Protein AF-0000000078788321 (afdb_homodimer)

Organism: NCBI:txid997887

Secondary structure (DSSP, 8-state):
-EEEETT-EEETTSEEETTEEHHHHHTTTS---SS-SEEE---EEEEEETTTTEEEEEE-GGG--S-B-TTT--B-BTTB-TTTTSBTTSHHHHHHS-HHHHHHHHHHHHHHHHHHHHHHHHHHHH---TTEEEE-------SSS----SHHHHHHHHHHHHHHTHHHHHHHHHHHHHGGG-B-HHHHHHHS-EEEETTEEEESS--B------HHHHHHHHHHHHHHHIIIII---------PPPPPHHHIIIIIITT-HHHHHHHHHGGG--SHHHHHHHHHHHHHHHHHHHHHTT-S---EEEES-HHHHHHHHHIIIIITTHHHHS-HHHHB-TTS-B-SEEEEE--SS---SSGGG-EEEEEEEE-PPP-TTS-PPPPHHHHHHHHHHHHHHHHHHHHHHHTT---SSS---B-TTT--BPPPPEEEEEEE---TTT-SS-TT-S-----EEEEEEEEEE-SSTT-TTSTT-EEEEEEEEEHHHHHHHHHHT-HHHHHHHHHHHHHHHHHHHHHHHHHHEEEEEEEEBTTS-HHHHHHHTHHHHTTTEE-SSTT-S-EEEEEE--S-HHHHHHTT--HHHHHHHHHHHHHHHHHHTTTEEEPPPB---SS------SSB---SPP-----EEEEEEEE-TTSTTHHHHHTT---EEEESS--SSS-GGG--EEEEEETTEESEEEEEEEEEEEEETTEEEEEEEEEEEEE--SS-EE-TTS-PPTT-EEEHHHHHHHHTT---/-EEEETT-EEETTSEEETTEEHHHHHTTTS---SS-SEEE---EEEEEETTTTEEEEEE-GGG--S-B-TTT--B-BTTB-TTTTSBTTSHHHHHHS-HHHHHHHHHHHHHHHHHHHHHHHHHHHH---TTEEEE-------SSS----SHHHHHHHHHHHHHHTHHHHHHHHHHHHHGGG-B-HHHHHHHS-EEEETTEEEESS--B------HHHHHHHHHHHHHHHIIIII---------PPPPPHHHIIIIIITT-HHHHHHHHHGGG--SHHHHHHHHHHHHHHHHHHHHHTT-S---EEEES-HHHHHHHHHIIIIITTHHHHS-HHHHB-TTS-B-SEEEEE--SS---SSGGG-EEEEEEEE-PPP-TTS-PPPPHHHHHHHHHHHHHHHHHHHHHHHTT---SSS---B-TTT-PBPPPPEEEEEEE---TTS-SS-TT-S-----EEEEEEEEEE-SSTT-TTSTT-EEEEEEEEEHHHHHHHHHHT-HHHHHHHHHHHHHHHHHHHHHHHHHHEEEEEEEEBTTS-HHHHHHHTHHHHTTTEE-SSTT-S-EEEEEE--S-HHHHHHTT--HHHHHHHHHHHHHHHHHHTTTEEEPPPB---SS------SSB---SPP-----EEEEEEEE-TTSTTHHHHHTT---EEEESS--SSS-GGG--EEEEEETTEESEEEEEEEEEEEEETTEEEEEEEEEEEEES-SS-EE-TTS-PPTT-EEEHHHHHHHHTT---

InterPro domains:
  IPR018579 Restriction endonuclease, type II, LlaJI [PF09563] (145-395)

Nearest PDB structures (foldseek):
  5cho-assembly4_G  TM=4.838E-01  e=9.616E+00  uncultured bacterium
  8zsb-assembly1_B  TM=1.917E-01  e=2.261E+00  Homo sapiens
  1wgb-assembly1_A  TM=3.547E-01  e=6.160E+00  Thermus thermophilus
  7tc0-assembly1_A  TM=1.440E-01  e=3.158E+00  Homo sapiens
  3dfe-assembly2_C  TM=4.194E-01  e=3.739E+00  Trichormus variabilis ATCC 29413

Radius of gyration: 47.22 Å; Cα contacts (8 Å, |Δi|>4): 2638; chains: 2; bounding box: 189×134×84 Å

Solvent-accessible surface area (backbone atoms only — not comparable to full-atom values): 81043 Å² total; per-residue (Å²): 62,35,42,43,51,25,58,45,71,37,58,34,80,45,69,62,55,95,83,31,23,46,47,55,38,36,55,87,66,46,93,67,71,85,84,53,61,58,49,54,48,58,39,31,28,37,34,50,22,76,74,64,69,34,44,33,35,28,37,60,40,47,66,37,50,25,44,52,39,87,87,78,64,41,62,16,53,96,82,34,39,64,80,56,48,21,35,57,86,35,66,73,41,51,71,74,32,54,72,68,52,45,50,53,49,44,46,48,53,44,51,49,51,50,30,49,43,37,31,54,52,53,47,52,76,76,43,90,60,90,45,56,50,67,41,62,50,81,68,85,68,82,65,93,63,90,79,60,56,38,68,63,45,40,52,51,50,51,51,52,50,49,68,74,38,49,63,56,51,50,49,52,54,50,56,56,57,65,53,53,71,46,59,28,55,70,52,15,65,69,70,22,69,58,48,67,57,97,85,42,74,42,56,82,58,59,41,52,42,77,63,68,82,54,74,69,48,56,55,48,35,51,46,52,20,50,50,52,33,39,28,72,62,42,52,44,85,71,92,77,92,65,94,65,87,57,60,50,58,66,52,42,47,58,41,25,21,70,63,44,42,39,42,53,49,49,63,72,50,46,86,78,49,81,50,69,66,54,41,48,50,49,50,51,48,38,51,45,31,50,45,51,23,45,52,68,68,67,46,89,52,54,40,31,48,33,25,56,50,52,59,58,53,51,43,51,48,49,23,51,41,63,26,48,68,47,44,77,70,42,65,59,61,68,41,49,28,55,52,68,48,71,57,70,27,35,35,77,42,67,31,67,70,44,70,63,90,48,50,34,40,26,32,55,36,41,36,42,71,41,83,50,59,32,32,75,81,65,40,74,82,78,53,60,41,60,54,39,35,53,53,50,53,51,48,50,48,50,50,54,49,40,48,35,51,76,69,66,64,63,79,57,84,48,47,53,49,60,28,85,88,50,64,6,29,61,63,52,55,32,36,36,39,29,53,35,55,72,66,67,84,77,60,94,62,74,57,83,46,54,75,51,78,60,78,40,76,44,85,83,32,58,45,72,45,60,80,59,84,66,22,61,17,28,88,56,34,44,53,36,38,32,30,32,34,35,40,51,18,51,39,44,52,51,32,64,66,43,67,66,65,39,50,53,49,22,56,48,51,56,52,46,50,51,51,52,50,27,53,53,46,45,57,46,32,41,31,30,44,37,32,30,30,43,86,40,66,34,34,57,51,47,40,42,40,23,69,82,40,49,13,22,29,35,46,78,44,94,85,50,68,47,33,38,36,42,39,58,43,81,83,48,60,65,61,37,51,71,57,68,50,58,68,67,56,49,54,52,52,41,54,52,46,53,55,48,55,60,61,44,51,79,38,24,50,65,50,68,78,50,69,65,48,88,69,68,83,76,84,88,67,83,72,60,35,49,68,60,77,68,80,78,66,83,64,43,27,31,31,31,36,78,35,45,77,84,42,88,62,31,67,34,54,74,67,66,64,43,45,64,46,76,38,66,75,66,55,56,84,43,50,54,39,43,50,45,27,38,33,49,30,50,69,47,23,39,40,40,33,27,35,47,77,37,41,32,54,43,71,53,98,88,38,70,23,37,32,35,34,36,60,37,70,45,72,74,52,93,59,72,29,76,48,75,87,49,94,72,61,66,50,37,62,36,31,65,66,54,51,51,34,52,58,68,60,69,67,132,61,33,43,42,51,25,59,46,71,36,58,33,80,42,69,63,55,97,81,32,24,46,46,54,39,37,57,88,67,47,93,64,72,83,84,55,59,58,50,52,48,56,38,29,28,39,33,52,22,75,75,64,68,35,43,33,35,29,37,60,40,48,67,37,48,25,43,52,37,86,86,78,65,42,62,17,52,96,83,35,39,64,79,56,47,20,34,57,84,35,67,74,41,52,69,74,32,53,72,67,52,45,50,52,49,44,47,47,52,44,52,49,52,50,30,48,42,36,31,54,52,53,46,52,76,77,43,90,59,90,45,59,51,66,42,64,49,82,68,85,68,82,67,94,65,89,81,61,56,36,67,62,44,41,50,50,50,51,50,51,50,51,69,74,37,49,65,58,50,50,50,52,54,51,55,57,57,65,53,52,73,48,61,29,56,69,52,16,64,70,71,24,70,56,47,67,56,96,86,42,72,42,59,83,57,60,40,51,42,77,62,70,81,54,73,71,47,57,55,49,34,51,47,52,22,50,50,50,33,40,28,71,60,43,51,44,85,73,92,76,92,67,95,66,87,58,60,51,57,66,51,42,49,60,42,25,22,70,64,44,41,39,43,53,49,49,62,71,50,48,86,78,49,83,49,69,66,54,42,49,49,50,50,49,49,39,52,45,30,50,45,52,25,46,52,68,68,67,48,88,50,55,40,31,46,33,24,57,49,54,59,58,52,52,44,49,48,49,24,52,41,64,26,48,68,47,45,77,70,43,65,61,60,68,40,49,28,56,52,69,50,72,58,70,27,36,35,78,43,66,30,66,71,44,69,63,89,48,49,35,40,28,32,54,37,40,36,41,69,42,82,49,60,32,33,76,81,65,39,75,82,79,52,62,40,62,55,39,34,51,52,50,54,51,48,51,47,52,51,52,50,42,47,35,51,77,69,66,64,65,78,57,83,48,47,53,48,60,28,85,88,49,62,6,30,62,62,52,56,32,36,38,42,28,53,33,56,74,67,70,84,76,62,95,64,78,61,84,43,56,74,51,79,59,77,40,78,44,86,85,31,57,47,71,44,60,81,59,84,64,21,63,18,28,88,55,32,43,53,34,38,31,31,34,35,34,39,51,18,52,38,44,53,54,33,64,67,42,68,64,64,38,51,53,49,22,56,50,51,55,52,46,52,50,50,54,49,28,51,52,47,44,56,46,31,40,32,28,42,36,32,31,29,42,86,39,65,32,33,56,52,47,40,43,41,24,69,82,42,47,12,22,29,33,45,78,45,94,85,50,68,47,34,38,37,42,40,58,44,80,84,48,60,66,62,38,52,71,56,68,48,57,68,67,56,49,53,50,51,43,54,52,46,53,54,48,55,59,60,42,50,78,38,23,50,67,49,69,78,50,71,65,48,86,70,66,82,78,85,88,66,84,72,60,34,50,66,60,77,66,78,80,67,83,63,42,27,31,30,32,35,78,36,45,79,84,42,91,63,30,66,33,54,73,67,64,63,42,46,65,47,76,37,65,75,66,56,55,86,43,50,54,40,43,50,45,27,38,33,50,29,50,71,46,23,39,40,40,33,28,35,47,78,36,40,32,54,44,70,55,97,87,38,70,22,38,32,36,35,36,60,40,70,44,71,75,53,94,60,72,30,76,49,75,89,49,92,73,59,67,50,37,62,37,31,65,67,54,50,50,33,54,58,69,60,69,66,131

Foldseek 3Di:
DFEAEAFDWEQQQDQQPPRDGVCQQCVVPDDDDDPDRIDGALKAAWWAGLRRRAIYGYHYLLQQLADADPVPRAGARVNHHSNNCRPLPDPVNPVVDPPVRSLVVLQLVLVRNLLSHLLLVLVVVVDDDPQKDFFFDPDPPPDPDDDQRFLSSLVVLLQVLQVVCVVVVVVVQVVVVVQQADQPVVCLVVPFDFDQDPNDTDRPDRDTPPPDCQLLNVLVLLSVLVVVLCCVRHVHDHDDPHPDDHDDNVCCLVPCQQVVVQLVVLVVSQVVDDDPSSNSSSVSSNVNSVNSNCSNVVPPRGGIIMGSCVVVSVLVLCQCLAQNCQVVVDDPCLQQPPVGDGFSHKHWAAFLFAGDPFQQLIAMEGEEEDEDHQHNVSDDDDDPVVVVSQLVSLLSVVVVLVCCVVVPNPPSNHHNQAAPLQRFGGAYHAEYEYEHQDDPPDDPDDHSDLPPLDKAFDVLQKEWFDPDPFQCRDSGTHIYTYIYGHNSVSSNQSSVVDSVSSVVSNVVVVVVSSAVVLVVLQQFKWKKKWFFAAPAQVSVVCVVCSVVCRSQWDDSDNPDRMIMGIGTDLPDPPSCVSNVHDSVVSVVRVVVVVVVVVVSVVTTDIDPTDGRDPHDDDDDDPRTHGNDHDPPDQQQAEAEAEDAPPDPCLVCVVVVNDFKDKAQDADDPDDPVSHQKYFYCRNQKTFWIWGWDDWDWDDDPRGIIIMTGTDDTDGLDDDIDGQVVPPDDGGDGGHPVVVNCSRVVVDD/DFEAEAFDKEQQQDQQPPRAGVCQQCVVPDDDDDPDRIDGALKAAWWAGLRRRAIYGYHYLLQQLADADPVPRAGARVNHHSNNCRPLPDPVNPVVDPPVRSLVVLQLVLVRNLLSHLLLVLVVVVDDDPQKDFFFDPDPPPDPDDDQRFLSSLVVLLQVLQVVCVVVVVVVQVVVVVQQADFPVVCLVVPFDFDQDPNDTDGPDGDTPPPDCPLLNVLVLLSVLVVVLCCVRHVHDHDDPHPDDHDDNVCCLVPCQQVVVQLVVLVVSQVVDDDPSSNSSSVSSNVNSVNSNCSNVVPPRGGIIMGSCVVVSVLVLCQCLAQNCQVVVDDPCLQQPPVGDGFSHKHWAAFLFAGDPFQQLIAMEGEEEDEDHQHNVSDDDDDPVVVVSQLVSLLSVVVVLVCCVVVPNPPSNHHNQAAPLQRFGGAYHAEYEYEHQDDPPDDPDDHSDLPPLDKAFDVLQKEWFDPDPFQCRDSGTHIYTYIYGHNSVSSNQSSVVDSVSSVVSNVVVVVVSSAVVLVVLQQFKWKKKWFFAAPAQVSVVCVVCSVVCRSQWDDSDNPDRMIMGIGTDLPDVPSCVSNVHDSVVSVVRVVVVVVVVVVSVVGTDIDPTDGRDRHDDDDDDPRTHGNDHDPPDQQQAEAEAEDAPPDPCLVCVVVVNDFKDKAQDADDPDDPVSHQKYFYCRNQKTFWIWGWDDWDWDDDPRGIIIMTTTDDTDGLDDDIDGQVVPPDDGGDGGHPVVVNCSRVVVDD

pLDDT: mean 83.25, std 13.07, range [36.34, 98.44]

Structure (mmCIF, N/CA/C/O backbone):
data_AF-0000000078788321-model_v1
#
loop_
_entity.id
_entity.type
_entity.pdbx_description
1 polymer 'LlaJI restriction endonuclease'
#
loop_
_atom_site.group_PDB
_atom_site.id
_atom_site.type_symbol
_atom_site.label_atom_id
_atom_site.label_alt_id
_atom_site.label_comp_id
_atom_site.label_asym_id
_atom_site.label_entity_id
_atom_site.label_seq_id
_atom_site.pdbx_PDB_ins_code
_atom_site.Cartn_x
_atom_site.Cartn_y
_atom_site.Cartn_z
_atom_site.occupancy
_atom_site.B_iso_or_equiv
_atom_site.auth_seq_id
_atom_site.auth_comp_id
_atom_site.auth_asym_id
_atom_site.auth_atom_id
_atom_site.pdbx_PDB_model_num
ATOM 1 N N . MET A 1 1 ? -37.438 32.188 12.703 1 81.25 1 MET A N 1
ATOM 2 C CA . MET A 1 1 ? -36.344 31.266 12.391 1 81.25 1 MET A CA 1
ATOM 3 C C . MET A 1 1 ? -35.625 31.672 11.109 1 81.25 1 MET A C 1
ATOM 5 O O . MET A 1 1 ? -36.25 31.828 10.062 1 81.25 1 MET A O 1
ATOM 9 N N . LEU A 1 2 ? -34.375 31.875 11.242 1 86.81 2 LEU A N 1
ATOM 10 C CA . LEU A 1 2 ? -33.531 32.188 10.094 1 86.81 2 LEU A CA 1
ATOM 11 C C . LEU A 1 2 ? -32.625 31.016 9.727 1 86.81 2 LEU A C 1
ATOM 13 O O . LEU A 1 2 ? -32.125 30.328 10.609 1 86.81 2 LEU A O 1
ATOM 17 N N . LEU A 1 3 ? -32.531 30.812 8.477 1 88.12 3 LEU A N 1
ATOM 18 C CA . LEU A 1 3 ? -31.828 29.609 8.031 1 88.12 3 LEU A CA 1
ATOM 19 C C . LEU A 1 3 ? -30.625 29.969 7.168 1 88.12 3 LEU A C 1
ATOM 21 O O . LEU A 1 3 ? -30.719 30.812 6.277 1 88.12 3 LEU A O 1
ATOM 25 N N . PHE A 1 4 ? -29.531 29.391 7.488 1 90.75 4 PHE A N 1
ATOM 26 C CA . PHE A 1 4 ? -28.312 29.484 6.688 1 90.75 4 PHE A CA 1
ATOM 27 C C . PHE A 1 4 ? -27.797 28.109 6.297 1 90.75 4 PHE A C 1
ATOM 29 O O . PHE A 1 4 ? -28.078 27.125 6.984 1 90.75 4 PHE A O 1
ATOM 36 N N . ILE A 1 5 ? -27.125 28.031 5.238 1 90.81 5 ILE A N 1
ATOM 37 C CA . ILE A 1 5 ? -26.594 26.75 4.754 1 90.81 5 ILE A CA 1
ATOM 38 C C . ILE A 1 5 ? -25.062 26.781 4.805 1 90.81 5 ILE A C 1
ATOM 40 O O . ILE A 1 5 ? -24.438 27.781 4.406 1 90.81 5 ILE A O 1
ATOM 44 N N . GLU A 1 6 ? -24.578 25.719 5.254 1 92.69 6 GLU A N 1
ATOM 45 C CA . GLU A 1 6 ? -23.125 25.562 5.379 1 92.69 6 GLU A CA 1
ATOM 46 C C . GLU A 1 6 ? -22.438 25.75 4.031 1 92.69 6 GLU A C 1
ATOM 48 O O . GLU A 1 6 ? -22.828 25.141 3.039 1 92.69 6 GLU A O 1
ATOM 53 N N . GLY A 1 7 ? -21.422 26.656 4.008 1 88.94 7 GLY A N 1
ATOM 54 C CA . GLY A 1 7 ? -20.531 26.75 2.861 1 88.94 7 GLY A CA 1
ATOM 55 C C . GLY A 1 7 ? -21.094 27.594 1.74 1 88.94 7 GLY A C 1
ATOM 56 O O . GLY A 1 7 ? -20.438 27.812 0.718 1 88.94 7 GLY A O 1
ATOM 57 N N . TYR A 1 8 ? -22.312 28.047 1.824 1 89.38 8 TYR A N 1
ATOM 58 C CA . TYR A 1 8 ? -22.906 28.891 0.79 1 89.38 8 TYR A CA 1
ATOM 59 C C . TYR A 1 8 ? -22.375 30.312 0.902 1 89.38 8 TYR A C 1
ATOM 61 O O . TYR A 1 8 ? -22.297 30.875 2.002 1 89.38 8 TYR A O 1
ATOM 69 N N . PRO A 1 9 ? -22 30.828 -0.235 1 91.12 9 PRO A N 1
ATOM 70 C CA . PRO A 1 9 ? -21.5 32.219 -0.217 1 91.12 9 PRO A CA 1
ATOM 71 C C . PRO A 1 9 ? -22.641 33.25 -0.144 1 91.12 9 PRO A C 1
ATOM 73 O O . PRO A 1 9 ? -23.203 33.625 -1.174 1 91.12 9 PRO A O 1
ATOM 76 N N . TYR A 1 10 ? -22.891 33.812 0.974 1 92.12 10 TYR A N 1
ATOM 77 C CA . TYR A 1 10 ? -23.953 34.781 1.194 1 92.12 10 TYR A CA 1
ATOM 78 C C . TYR A 1 10 ? -23.484 36.219 0.931 1 92.12 10 TYR A C 1
ATOM 80 O O . TYR A 1 10 ? -22.344 36.562 1.23 1 92.12 10 TYR A O 1
ATOM 88 N N . ASN A 1 11 ? -24.375 36.938 0.351 1 92.19 11 ASN A N 1
ATOM 89 C CA . ASN A 1 11 ? -24.156 38.375 0.299 1 92.19 11 ASN A CA 1
ATOM 90 C C . ASN A 1 11 ? -24.406 39.031 1.655 1 92.19 11 ASN A C 1
ATOM 92 O O . ASN A 1 11 ? -25.547 39.125 2.107 1 92.19 11 ASN A O 1
ATOM 96 N N . LEU A 1 12 ? -23.406 39.562 2.219 1 92.69 12 LEU A N 1
ATOM 97 C CA . LEU A 1 12 ? -23.453 40 3.609 1 92.69 12 LEU A CA 1
ATOM 98 C C . LEU A 1 12 ? -24.25 41.312 3.75 1 92.69 12 LEU A C 1
ATOM 100 O O . LEU A 1 12 ? -24.797 41.594 4.82 1 92.69 12 LEU A O 1
ATOM 104 N N . ASP A 1 13 ? -24.453 42.094 2.682 1 91.06 13 ASP A N 1
ATOM 105 C CA . ASP A 1 13 ? -25.109 43.406 2.783 1 91.06 13 ASP A CA 1
ATOM 106 C C . ASP A 1 13 ? -26.547 43.312 2.287 1 91.06 13 ASP A C 1
ATOM 108 O O . ASP A 1 13 ? -27.234 44.344 2.209 1 91.06 13 ASP A O 1
ATOM 112 N N . GLU A 1 14 ? -27.016 42.188 2.006 1 90.06 14 GLU A N 1
ATOM 113 C CA . GLU A 1 14 ? -28.422 42.031 1.596 1 90.06 14 GLU A CA 1
ATOM 114 C C . GLU A 1 14 ? -29.344 42 2.803 1 90.06 14 GLU A C 1
ATOM 116 O O . GLU A 1 14 ? -29.031 41.406 3.836 1 90.06 14 GLU A O 1
ATOM 121 N N . ILE A 1 15 ? -30.484 42.688 2.639 1 89 15 ILE A N 1
ATOM 122 C CA . ILE A 1 15 ? -31.453 42.781 3.725 1 89 15 ILE A CA 1
ATOM 123 C C . ILE A 1 15 ? -32.219 41.469 3.832 1 89 15 ILE A C 1
ATOM 125 O O . ILE A 1 15 ? -32.75 40.969 2.834 1 89 15 ILE A O 1
ATOM 129 N N . VAL A 1 16 ? -32.281 40.906 4.941 1 85.62 16 VAL A N 1
ATOM 130 C CA . VAL A 1 16 ? -32.906 39.625 5.16 1 85.62 16 VAL A CA 1
ATOM 131 C C . VAL A 1 16 ? -34.219 39.781 5.883 1 85.62 16 VAL A C 1
ATOM 133 O O . VAL A 1 16 ? -35.25 39.188 5.5 1 85.62 16 VAL A O 1
ATOM 136 N N . LYS A 1 17 ? -34.188 40.5 7.039 1 81.25 17 LYS A N 1
ATOM 137 C CA . LYS A 1 17 ? -35.375 40.656 7.863 1 81.25 17 LYS A CA 1
ATOM 138 C C . LYS A 1 17 ? -35.406 42.031 8.531 1 81.25 17 LYS A C 1
ATOM 140 O O . LYS A 1 17 ? -34.438 42.438 9.172 1 81.25 17 LYS A O 1
ATOM 145 N N . ASP A 1 18 ? -36.531 42.719 8.461 1 81.38 18 ASP A N 1
ATOM 146 C CA . ASP A 1 18 ? -36.812 43.938 9.188 1 81.38 18 ASP A CA 1
ATOM 147 C C . ASP A 1 18 ? -35.688 44.969 9.023 1 81.38 18 ASP A C 1
ATOM 149 O O . ASP A 1 18 ? -35.219 45.531 10 1 81.38 18 ASP A O 1
ATOM 153 N N . GLY A 1 19 ? -35.062 45.031 7.848 1 82.12 19 GLY A N 1
ATOM 154 C CA . GLY A 1 19 ? -34.031 46 7.543 1 82.12 19 GLY A CA 1
ATOM 155 C C . GLY A 1 19 ? -32.625 45.562 7.973 1 82.12 19 GLY A C 1
ATOM 156 O O . GLY A 1 19 ? -31.656 46.281 7.816 1 82.12 19 GLY A O 1
ATOM 157 N N . LEU A 1 20 ? -32.594 44.406 8.555 1 90.69 20 LEU A N 1
ATOM 158 C CA . LEU A 1 20 ? -31.312 43.875 8.992 1 90.69 20 LEU A CA 1
ATOM 159 C C . LEU A 1 20 ? -30.625 43.094 7.867 1 90.69 20 LEU A C 1
ATOM 161 O O . LEU A 1 20 ? -31.281 42.344 7.152 1 90.69 20 LEU A O 1
ATOM 165 N N . THR A 1 21 ? -29.359 43.375 7.676 1 92.19 21 THR A N 1
ATOM 166 C CA . THR A 1 21 ? -28.578 42.656 6.695 1 92.19 21 THR A CA 1
ATOM 167 C C . THR A 1 21 ? -28.047 41.344 7.285 1 92.19 21 THR A C 1
ATOM 169 O O . THR A 1 21 ? -28.203 41.094 8.477 1 92.19 21 THR A O 1
ATOM 172 N N . VAL A 1 22 ? -27.5 40.469 6.438 1 92.38 22 VAL A N 1
ATOM 173 C CA . VAL A 1 22 ? -26.875 39.25 6.898 1 92.38 22 VAL A CA 1
ATOM 174 C C . VAL A 1 22 ? -25.797 39.562 7.918 1 92.38 22 VAL A C 1
ATOM 176 O O . VAL A 1 22 ? -25.656 38.875 8.93 1 92.38 22 VAL A O 1
ATOM 179 N N . ARG A 1 23 ? -25.047 40.625 7.703 1 89.88 23 ARG A N 1
ATOM 180 C CA . ARG A 1 23 ? -23.984 41.094 8.602 1 89.88 23 ARG A CA 1
ATOM 181 C C . ARG A 1 23 ? -24.531 41.438 9.969 1 89.88 23 ARG A C 1
ATOM 183 O O . ARG A 1 23 ? -23.953 41.094 11 1 89.88 23 ARG A O 1
ATOM 190 N N . ASP A 1 24 ? -25.641 42.125 9.953 1 88.62 24 ASP A N 1
ATOM 191 C CA . ASP A 1 24 ? -26.25 42.594 11.195 1 88.62 24 ASP A CA 1
ATOM 192 C C . ASP A 1 24 ? -26.75 41.406 12.023 1 88.62 24 ASP A C 1
ATOM 194 O O . ASP A 1 24 ? -26.578 41.375 13.242 1 88.62 24 ASP A O 1
ATOM 198 N 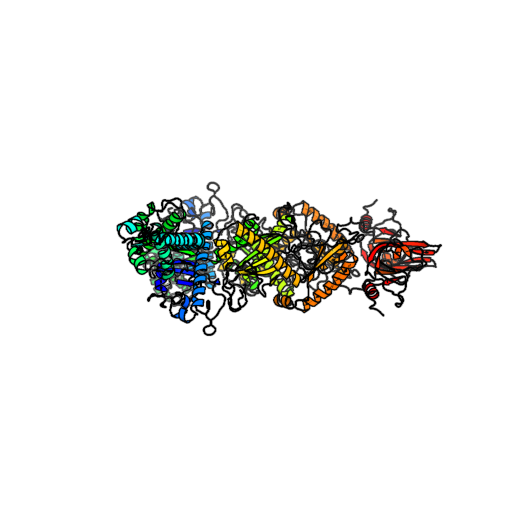N . VAL A 1 25 ? -27.328 40.5 11.289 1 87.88 25 VAL A N 1
ATOM 199 C CA . VAL A 1 25 ? -27.938 39.344 11.953 1 87.88 25 VAL A CA 1
ATOM 200 C C . VAL A 1 25 ? -26.875 38.5 12.609 1 87.88 25 VAL A C 1
ATOM 202 O O . VAL A 1 25 ? -27.078 37.969 13.703 1 87.88 25 VAL A O 1
ATOM 205 N N . LEU A 1 26 ? -25.688 38.344 11.953 1 88.94 26 LEU A N 1
ATOM 206 C CA . LEU A 1 26 ? -24.688 37.344 12.383 1 88.94 26 LEU A CA 1
ATOM 207 C C . LEU A 1 26 ? -23.562 38.031 13.141 1 88.94 26 LEU A C 1
ATOM 209 O O . LEU A 1 26 ? -22.641 37.344 13.633 1 88.94 26 LEU A O 1
ATOM 213 N N . LYS A 1 27 ? -23.453 39.281 13.281 1 80.38 27 LYS A N 1
ATOM 214 C CA . LYS A 1 27 ? -22.359 40.062 13.859 1 80.38 27 LYS A CA 1
ATOM 215 C C . LYS A 1 27 ? -22.047 39.594 15.281 1 80.38 27 LYS A C 1
ATOM 217 O O . LYS A 1 27 ? -20.891 39.531 15.688 1 80.38 27 LYS A O 1
ATOM 222 N N . ASP A 1 28 ? -23.062 39.219 16.031 1 74 28 ASP A N 1
ATOM 223 C CA . ASP A 1 28 ? -22.828 38.844 17.422 1 74 28 ASP A CA 1
ATOM 224 C C . ASP A 1 28 ? -22.766 37.312 17.578 1 74 28 ASP A C 1
ATOM 226 O O . ASP A 1 28 ? -22.672 36.812 18.688 1 74 28 ASP A O 1
ATOM 230 N N . VAL A 1 29 ? -22.875 36.656 16.5 1 74.81 29 VAL A N 1
ATOM 231 C CA . VAL A 1 29 ? -22.969 35.219 16.562 1 74.81 29 VAL A CA 1
ATOM 232 C C . VAL A 1 29 ? -21.672 34.594 16.078 1 74.81 29 VAL A C 1
ATOM 234 O O . VAL A 1 29 ? -21.109 33.719 16.734 1 74.81 29 VAL A O 1
ATOM 237 N N . VAL A 1 30 ? -21.234 34.969 14.891 1 78.44 30 VAL A N 1
ATOM 238 C CA . VAL A 1 30 ? -20.031 34.406 14.281 1 78.44 30 VAL A CA 1
ATOM 239 C C . VAL A 1 30 ? -19.125 35.531 13.797 1 78.44 30 VAL A C 1
ATOM 241 O O . VAL A 1 30 ? -19.531 36.688 13.742 1 78.44 30 VAL A O 1
ATOM 244 N N . SER A 1 31 ? -17.922 35.188 13.594 1 74.88 31 SER A N 1
ATOM 245 C CA . SER A 1 31 ? -16.984 36.156 13.047 1 74.88 31 SER A CA 1
ATOM 246 C C . SER A 1 31 ? -17.297 36.469 11.586 1 74.88 31 SER A C 1
ATOM 248 O O . SER A 1 31 ? -17.281 35.562 10.742 1 74.88 31 SER A O 1
ATOM 250 N N . VAL A 1 32 ? -17.688 37.625 11.328 1 80.12 32 VAL A N 1
ATOM 251 C CA . VAL A 1 32 ? -18 38.062 9.969 1 80.12 32 VAL A CA 1
ATOM 252 C C . VAL A 1 32 ? -16.891 38.969 9.453 1 80.12 32 VAL A C 1
ATOM 254 O O . VAL A 1 32 ? -16.469 39.906 10.141 1 80.12 32 VAL A O 1
ATOM 257 N N . PRO A 1 33 ? -16.422 38.562 8.297 1 78.12 33 PRO A N 1
ATOM 258 C CA . PRO A 1 33 ? -15.414 39.438 7.727 1 78.12 33 PRO A CA 1
ATOM 259 C C . PRO A 1 33 ? -15.945 40.844 7.449 1 78.12 33 PRO A C 1
ATOM 261 O O . PRO A 1 33 ? -17.094 41 6.996 1 78.12 33 PRO A O 1
ATOM 264 N N . VAL A 1 34 ? -15.102 41.844 7.637 1 77.5 34 VAL A N 1
ATOM 265 C CA . VAL A 1 34 ? -15.531 43.25 7.535 1 77.5 34 VAL A CA 1
ATOM 266 C C . VAL A 1 34 ? -15.422 43.719 6.09 1 77.5 34 VAL A C 1
ATOM 268 O O . VAL A 1 34 ? -16.297 44.438 5.594 1 77.5 34 VAL A O 1
ATOM 271 N N . LYS A 1 35 ? -14.492 43.25 5.367 1 78.69 35 LYS A N 1
ATOM 272 C CA . LYS A 1 35 ? -14.203 43.844 4.059 1 78.69 35 LYS A CA 1
ATOM 273 C C . LYS A 1 35 ? -14.828 43 2.939 1 78.69 35 LYS A C 1
ATOM 275 O O . LYS A 1 35 ? -15.086 43.531 1.848 1 78.69 35 LYS A O 1
ATOM 280 N N . GLU A 1 36 ? -15.188 41.875 3.229 1 83.69 36 GLU A N 1
ATOM 281 C CA . GLU A 1 36 ? -15.688 41 2.158 1 83.69 36 GLU A CA 1
ATOM 282 C C . GLU A 1 36 ? -17.188 41.219 1.938 1 83.69 36 GLU A C 1
ATOM 284 O O . GLU A 1 36 ? -17.938 41.438 2.891 1 83.69 36 GLU A O 1
ATOM 289 N N . ASP A 1 37 ? -17.578 41.219 0.686 1 89.25 37 ASP A N 1
ATOM 290 C CA . ASP A 1 37 ? -18.984 41.375 0.343 1 89.25 37 ASP A CA 1
ATOM 291 C C . ASP A 1 37 ? -19.719 40.031 0.46 1 89.25 37 ASP A C 1
ATOM 293 O O . ASP A 1 37 ? -20.922 40 0.692 1 89.25 37 ASP A O 1
ATOM 297 N N . LYS A 1 38 ? -19 38.969 0.17 1 91.5 38 LYS A N 1
ATOM 298 C CA . LYS A 1 38 ? -19.562 37.625 0.253 1 91.5 38 LYS A CA 1
ATOM 299 C C . LYS A 1 38 ? -18.734 36.75 1.199 1 91.5 38 LYS A C 1
ATOM 301 O O . LYS A 1 38 ? -17.516 36.906 1.307 1 91.5 38 LYS A O 1
ATOM 306 N N . TYR A 1 39 ? -19.453 35.969 1.916 1 91 39 TYR A N 1
ATOM 307 C CA . TYR A 1 39 ? -18.75 35.094 2.846 1 91 39 TYR A CA 1
ATOM 308 C C . TYR A 1 39 ? -19.484 33.75 3.002 1 91 39 TYR A C 1
ATOM 310 O O . TYR A 1 39 ? -20.719 33.719 3.043 1 91 39 TYR A O 1
ATOM 318 N N . SER A 1 40 ? -18.672 32.656 3.031 1 90.12 40 SER A N 1
ATOM 319 C CA . SER A 1 40 ? -19.219 31.328 3.254 1 90.12 40 SER A CA 1
ATOM 320 C C . SER A 1 40 ? -18.984 30.875 4.688 1 90.12 40 SER A C 1
ATOM 322 O O . SER A 1 40 ? -17.844 30.656 5.102 1 90.12 40 SER A O 1
ATOM 324 N N . PHE A 1 41 ? -20.047 30.75 5.387 1 88.69 41 PHE A N 1
ATOM 325 C CA . PHE A 1 41 ? -19.938 30.312 6.777 1 88.69 41 PHE A CA 1
ATOM 326 C C . PHE A 1 41 ? -19.797 28.797 6.867 1 88.69 41 PHE A C 1
ATOM 328 O O . PHE A 1 41 ? -20.609 28.062 6.316 1 88.69 41 PHE A O 1
ATOM 335 N N . GLU A 1 42 ? -18.766 28.344 7.59 1 88.94 42 GLU A N 1
ATOM 336 C CA . GLU A 1 42 ? -18.516 26.922 7.742 1 88.94 42 GLU A CA 1
ATOM 337 C C . GLU A 1 42 ? -18.969 26.422 9.109 1 88.94 42 GLU A C 1
ATOM 339 O O . GLU A 1 42 ? -18.203 25.766 9.82 1 88.94 42 GLU A O 1
ATOM 344 N N . TYR A 1 43 ? -20.219 26.75 9.43 1 89.38 43 TYR A N 1
ATOM 345 C CA . TYR A 1 43 ? -20.812 26.344 10.695 1 89.38 43 TYR A CA 1
ATOM 346 C C . TYR A 1 43 ? -22.078 25.516 10.477 1 89.38 43 TYR A C 1
ATOM 348 O O . TYR A 1 43 ? -22.766 25.703 9.469 1 89.38 43 TYR A O 1
ATOM 356 N N . VAL A 1 44 ? -22.297 24.625 11.375 1 91.62 44 VAL A N 1
ATOM 357 C CA . VAL A 1 44 ? -23.578 23.906 11.453 1 91.62 44 VAL A CA 1
ATOM 358 C C . VAL A 1 44 ? -24.078 23.891 12.891 1 91.62 44 VAL A C 1
ATOM 360 O O . VAL A 1 44 ? -23.297 23.703 13.828 1 91.62 44 VAL A O 1
ATOM 363 N N . GLY A 1 45 ? -25.297 24.281 13.008 1 89.75 45 GLY A N 1
ATOM 364 C CA . GLY A 1 45 ? -25.844 24.281 14.359 1 89.75 45 GLY A CA 1
ATOM 365 C C . GLY A 1 45 ? -26.828 25.391 14.617 1 89.75 45 GLY A C 1
ATOM 366 O O . GLY A 1 45 ? -27.609 25.75 13.727 1 89.75 45 GLY A O 1
ATOM 367 N N . TYR A 1 46 ? -26.859 25.828 15.945 1 84.5 46 TYR A N 1
ATOM 368 C CA . TYR A 1 46 ? -27.875 26.766 16.406 1 84.5 46 TYR A CA 1
ATOM 369 C C . TYR A 1 46 ? -27.234 27.953 17.109 1 84.5 46 TYR A C 1
ATOM 371 O O . TYR A 1 46 ? -26.234 27.797 17.812 1 84.5 46 TYR A O 1
ATOM 379 N N . CYS A 1 47 ? -27.75 29.094 16.734 1 83.06 47 CYS A N 1
ATOM 380 C CA . CYS A 1 47 ? -27.391 30.266 17.531 1 83.06 47 CYS A CA 1
ATOM 381 C C . CYS A 1 47 ? -28.562 31.234 17.625 1 83.06 47 CYS A C 1
ATOM 383 O O . CYS A 1 47 ? -29.5 31.156 16.828 1 83.06 47 CYS A O 1
ATOM 385 N N . TYR A 1 48 ? -28.547 31.969 18.656 1 79.19 48 TYR A N 1
ATOM 386 C CA . TYR A 1 48 ? -29.547 33.031 18.812 1 79.19 48 TYR A CA 1
ATOM 387 C C . TYR A 1 48 ? -28.984 34.375 18.422 1 79.19 48 TYR A C 1
ATOM 389 O O . TYR A 1 48 ? -27.891 34.75 18.875 1 79.19 48 TYR A O 1
ATOM 397 N N . SER A 1 49 ? -29.641 35 17.516 1 81 49 SER A N 1
ATOM 398 C CA . SER A 1 49 ? -29.234 36.344 17.109 1 81 49 SER A CA 1
ATOM 399 C C . SER A 1 49 ? -29.953 37.406 17.938 1 81 49 SER A C 1
ATOM 401 O O . SER A 1 49 ? -31.172 37.531 17.875 1 81 49 SER A O 1
ATOM 403 N N . LYS A 1 50 ? -29.234 38.25 18.531 1 75.56 50 LYS A N 1
ATOM 404 C CA . LYS A 1 50 ? -29.797 39.344 19.344 1 75.56 50 LYS A CA 1
ATOM 405 C C . LYS A 1 50 ? -30.344 40.438 18.453 1 75.56 50 LYS A C 1
ATOM 407 O O . LYS A 1 50 ? -31.391 41.031 18.75 1 75.56 50 LYS A O 1
ATOM 412 N N . ALA A 1 51 ? -29.609 40.656 17.453 1 78.5 51 ALA A N 1
ATOM 413 C CA . ALA A 1 51 ? -30.031 41.75 16.547 1 78.5 51 ALA A CA 1
ATOM 414 C C . ALA A 1 51 ? -31.375 41.438 15.906 1 78.5 51 ALA A C 1
ATOM 416 O O . ALA A 1 51 ? -32.25 42.281 15.844 1 78.5 51 ALA A O 1
ATOM 417 N N . ALA A 1 52 ? -31.5 40.219 15.484 1 80.19 52 ALA A N 1
ATOM 418 C CA . ALA A 1 52 ? -32.719 39.812 14.805 1 80.19 52 ALA A CA 1
ATOM 419 C C . ALA A 1 52 ? -33.781 39.344 15.805 1 80.19 52 ALA A C 1
ATOM 421 O O . ALA A 1 52 ? -34.969 39.188 15.461 1 80.19 52 ALA A O 1
ATOM 422 N N . LYS A 1 53 ? -33.375 39.094 17.078 1 74.69 53 LYS A N 1
ATOM 423 C CA . LYS A 1 53 ? -34.25 38.562 18.109 1 74.69 53 LYS A CA 1
ATOM 424 C C . LYS A 1 53 ? -34.938 37.281 17.625 1 74.69 53 LYS A C 1
ATOM 426 O O . LYS A 1 53 ? -36.156 37.156 17.719 1 74.69 53 LYS A O 1
ATOM 431 N N . ASP A 1 54 ? -34.188 36.5 17 1 78.12 54 ASP A N 1
ATOM 432 C CA . ASP A 1 54 ? -34.656 35.25 16.406 1 78.12 54 ASP A CA 1
ATOM 433 C C . ASP A 1 54 ? -33.594 34.156 16.438 1 78.12 54 ASP A C 1
ATOM 435 O O . ASP A 1 54 ? -32.438 34.438 16.719 1 78.12 54 ASP A O 1
ATOM 439 N N . VAL A 1 55 ? -34.125 32.906 16.281 1 79.31 55 VAL A N 1
ATOM 440 C CA . VAL A 1 55 ? -33.188 31.766 16.219 1 79.31 55 VAL A CA 1
ATOM 441 C C . VAL A 1 55 ? -32.625 31.625 14.82 1 79.31 55 VAL A C 1
ATOM 443 O O . VAL A 1 55 ? -33.312 31.859 13.828 1 79.31 55 VAL A O 1
ATOM 446 N N . VAL A 1 56 ? -31.328 31.359 14.82 1 86 56 VAL A N 1
ATOM 447 C CA . VAL A 1 56 ? -30.625 31.141 13.555 1 86 56 VAL A CA 1
ATOM 448 C C . VAL A 1 56 ? -30.109 29.703 13.477 1 86 56 VAL A C 1
ATOM 450 O O . VAL A 1 56 ? -29.5 29.219 14.43 1 86 56 VAL A O 1
ATOM 453 N N . PHE A 1 57 ? -30.406 29.031 12.398 1 87.69 57 PHE A N 1
ATOM 454 C CA . PHE A 1 57 ? -29.906 27.688 12.172 1 87.69 57 PHE A CA 1
ATOM 455 C C . PHE A 1 57 ? -28.969 27.641 10.969 1 87.69 57 PHE A C 1
ATOM 457 O O . PHE A 1 57 ? -29.266 28.234 9.93 1 87.69 57 PHE A O 1
ATOM 464 N N . PHE A 1 58 ? -27.844 27.062 11.18 1 91.38 58 PHE A N 1
ATOM 465 C CA . PHE A 1 58 ? -26.969 26.703 10.078 1 91.38 58 PHE A CA 1
ATOM 466 C C . PHE A 1 58 ? -27.141 25.234 9.703 1 91.38 58 PHE A C 1
ATOM 468 O O . PHE A 1 58 ? -26.797 24.344 10.469 1 91.38 58 PHE A O 1
ATOM 475 N N . LEU A 1 59 ? -27.672 25 8.562 1 90.44 59 LEU A N 1
ATOM 476 C CA . LEU A 1 59 ? -27.922 23.625 8.117 1 90.44 59 LEU A CA 1
ATOM 477 C C . LEU A 1 59 ? -26.734 23.094 7.32 1 90.44 59 LEU A C 1
ATOM 479 O O . LEU A 1 59 ? -25.984 23.859 6.727 1 90.44 59 LEU A O 1
ATOM 483 N N . PRO A 1 60 ? -26.578 21.75 7.348 1 91.5 60 PRO A N 1
ATOM 484 C CA . PRO A 1 60 ? -25.469 21.125 6.629 1 91.5 60 PRO A CA 1
ATOM 485 C C . PRO A 1 60 ? -25.562 21.328 5.117 1 91.5 60 PRO A C 1
ATOM 487 O O . PRO A 1 60 ? -26.656 21.438 4.566 1 91.5 60 PRO A O 1
ATOM 490 N N . LYS A 1 61 ? -24.484 21.312 4.461 1 88.75 61 LYS A N 1
ATOM 491 C CA . LYS A 1 61 ? -24.422 21.547 3.021 1 88.75 61 LYS A CA 1
ATOM 492 C C . LYS A 1 61 ? -25.109 20.438 2.25 1 88.75 61 LYS A C 1
ATOM 494 O O . LYS A 1 61 ? -25.453 20.609 1.079 1 88.75 61 LYS A O 1
ATOM 499 N N . VAL A 1 62 ? -25.344 19.312 2.857 1 87 62 VAL A N 1
ATOM 500 C CA . VAL A 1 62 ? -25.953 18.156 2.219 1 87 62 VAL A CA 1
ATOM 501 C C . VAL A 1 62 ? -27.375 18.5 1.781 1 87 62 VAL A C 1
ATOM 503 O O . VAL A 1 62 ? -27.953 17.828 0.92 1 87 62 VAL A O 1
ATOM 506 N N . VAL A 1 63 ? -27.922 19.562 2.361 1 83.31 63 VAL A N 1
ATOM 507 C CA . VAL A 1 63 ? -29.297 19.969 2.047 1 83.31 63 VAL A CA 1
ATOM 508 C C . VAL A 1 63 ? -29.359 20.469 0.608 1 83.31 63 VAL A C 1
ATOM 510 O O . VAL A 1 63 ? -30.438 20.484 0.003 1 83.31 63 VAL A O 1
ATOM 513 N N . LEU A 1 64 ? -28.188 20.859 0.179 1 81.69 64 LEU A N 1
ATOM 514 C CA . LEU A 1 64 ? -28.125 21.234 -1.229 1 81.69 64 LEU A CA 1
ATOM 515 C C . LEU A 1 64 ? -28.094 20 -2.121 1 81.69 64 LEU A C 1
ATOM 517 O O . LEU A 1 64 ? -27.031 19.406 -2.328 1 81.69 64 LEU A O 1
ATOM 521 N N . THR A 1 65 ? -29.141 19.531 -2.643 1 74.56 65 THR A N 1
ATOM 522 C CA . THR A 1 65 ? -29.312 18.25 -3.314 1 74.56 65 THR A CA 1
ATOM 523 C C . THR A 1 65 ? -28.875 18.344 -4.777 1 74.56 65 THR A C 1
ATOM 525 O O . THR A 1 65 ? -29.109 17.422 -5.559 1 74.56 65 THR A O 1
ATOM 528 N N . GLY A 1 66 ? -28.25 19.406 -5.16 1 70.75 66 GLY A N 1
ATOM 529 C CA . GLY A 1 66 ? -27.797 19.562 -6.535 1 70.75 66 GLY A CA 1
ATOM 530 C C . GLY A 1 66 ? -28.828 20.234 -7.426 1 70.75 66 GLY A C 1
ATOM 531 O O . GLY A 1 66 ? -28.594 20.406 -8.625 1 70.75 66 GLY A O 1
ATOM 532 N N . GLU A 1 67 ? -29.969 20.594 -6.871 1 72 67 GLU A N 1
ATOM 533 C CA . GLU A 1 67 ? -30.953 21.359 -7.637 1 72 67 GLU A CA 1
ATOM 534 C C . GLU A 1 67 ? -30.438 22.75 -7.98 1 72 67 GLU A C 1
ATOM 536 O O . GLU A 1 67 ? -29.891 23.438 -7.117 1 72 67 GLU A O 1
ATOM 541 N N . ILE A 1 68 ? -30.406 22.984 -9.266 1 75.44 68 ILE A N 1
ATOM 542 C CA . ILE A 1 68 ? -29.891 24.281 -9.688 1 75.44 68 ILE A CA 1
ATOM 543 C C . ILE A 1 68 ? -30.984 25.062 -10.398 1 75.44 68 ILE A C 1
ATOM 545 O O . ILE A 1 68 ? -31.891 24.484 -11.008 1 75.44 68 ILE A O 1
ATOM 549 N N . ASN A 1 69 ? -30.875 26.312 -10.125 1 73.88 69 ASN A N 1
ATOM 550 C CA . ASN A 1 69 ? -31.703 27.188 -10.938 1 73.88 69 ASN A CA 1
ATOM 551 C C . ASN A 1 69 ? -31.266 27.188 -12.398 1 73.88 69 ASN A C 1
ATOM 553 O O . ASN A 1 69 ? -30.109 27.453 -12.703 1 73.88 69 ASN A O 1
ATOM 557 N N . GLU A 1 70 ? -32.125 26.875 -13.234 1 70.19 70 GLU A N 1
ATOM 558 C CA . GLU A 1 70 ? -31.812 26.734 -14.648 1 70.19 70 GLU A CA 1
ATOM 559 C C . GLU A 1 70 ? -31.266 28.047 -15.219 1 70.19 70 GLU A C 1
ATOM 561 O O . GLU A 1 70 ? -30.438 28.031 -16.125 1 70.19 70 GLU A O 1
ATOM 566 N N . GLU A 1 71 ? -31.703 29.141 -14.695 1 65.5 71 GLU A N 1
ATOM 567 C CA . GLU A 1 71 ? -31.312 30.438 -15.25 1 65.5 71 GLU A CA 1
ATOM 568 C C . GLU A 1 71 ? -29.984 30.906 -14.672 1 65.5 71 GLU A C 1
ATOM 570 O O . GLU A 1 71 ? -29.078 31.312 -15.414 1 65.5 71 GLU A O 1
ATOM 575 N N . SER A 1 72 ? -29.766 30.781 -13.383 1 67.94 72 SER A N 1
ATOM 576 C CA . SER A 1 72 ? -28.609 31.375 -12.727 1 67.94 72 SER A CA 1
ATOM 577 C C . SER A 1 72 ? -27.531 30.328 -12.469 1 67.94 72 SER A C 1
ATOM 579 O O . SER A 1 72 ? -26.359 30.656 -12.289 1 67.94 72 SER A O 1
ATOM 581 N N . GLY A 1 73 ? -27.906 29.078 -12.516 1 70.25 73 GLY A N 1
ATOM 582 C CA . GLY A 1 73 ? -26.953 28.016 -12.234 1 70.25 73 GLY A CA 1
ATOM 583 C C . GLY A 1 73 ? -26.656 27.875 -10.75 1 70.25 73 GLY A C 1
ATOM 584 O O . GLY A 1 73 ? -25.781 27.078 -10.367 1 70.25 73 GLY A O 1
ATOM 585 N N . ASP A 1 74 ? -27.344 28.641 -9.961 1 74.94 74 ASP A N 1
ATOM 586 C CA . ASP A 1 74 ? -27.094 28.625 -8.523 1 74.94 74 ASP A CA 1
ATOM 587 C C . ASP A 1 74 ? -27.812 27.453 -7.855 1 74.94 74 ASP A C 1
ATOM 589 O O . ASP A 1 74 ? -28.844 26.984 -8.344 1 74.94 74 ASP A O 1
ATOM 593 N N . ASP A 1 75 ? -27.234 26.984 -6.793 1 77.56 75 ASP A N 1
ATOM 594 C CA . ASP A 1 75 ? -27.859 25.922 -6.008 1 77.56 75 ASP A CA 1
ATOM 595 C C . ASP A 1 75 ? -29.203 26.375 -5.434 1 77.56 75 ASP A C 1
ATOM 597 O O . ASP A 1 75 ? -29.344 27.531 -5.027 1 77.56 75 ASP A O 1
ATOM 601 N N . THR A 1 76 ? -30.172 25.578 -5.531 1 76.19 76 THR A N 1
ATOM 602 C CA . THR A 1 76 ? -31.453 25.906 -4.949 1 76.19 76 THR A CA 1
ATOM 603 C C . THR A 1 76 ? -31.922 24.797 -4.004 1 76.19 76 THR A C 1
ATOM 605 O O . THR A 1 76 ? -31.406 23.688 -4.047 1 76.19 76 THR A O 1
ATOM 608 N N . ILE A 1 77 ? -32.625 25.172 -3.086 1 75 77 ILE A N 1
ATOM 609 C CA . ILE A 1 77 ? -33.344 24.25 -2.209 1 75 77 ILE A CA 1
ATOM 610 C C . ILE A 1 77 ? -34.844 24.438 -2.404 1 75 77 ILE A C 1
ATOM 612 O O . ILE A 1 77 ? -35.406 25.484 -2.076 1 75 77 ILE A O 1
ATOM 616 N N . PHE A 1 78 ? -35.5 23.516 -2.947 1 72.56 78 PHE A N 1
ATOM 617 C CA . PHE A 1 78 ? -36.938 23.594 -3.232 1 72.56 78 PHE A CA 1
ATOM 618 C C . PHE A 1 78 ? -37.219 24.734 -4.188 1 72.56 78 PHE A C 1
ATOM 620 O O . PHE A 1 78 ? -38.219 25.453 -4.008 1 72.56 78 PHE A O 1
ATOM 627 N N . GLY A 1 79 ? -36.25 25.047 -4.969 1 73.38 79 GLY A N 1
ATOM 628 C CA . GLY A 1 79 ? -36.5 26.047 -6.008 1 73.38 79 GLY A CA 1
ATOM 629 C C . GLY A 1 79 ? -36.031 27.438 -5.621 1 73.38 79 GLY A C 1
ATOM 630 O O . GLY A 1 79 ? -36.094 28.359 -6.426 1 73.38 79 GLY A O 1
ATOM 631 N N . ALA A 1 80 ? -35.625 27.609 -4.426 1 79.19 80 ALA A N 1
ATOM 632 C CA . ALA A 1 80 ? -35.125 28.922 -3.977 1 79.19 80 ALA A CA 1
ATOM 633 C C . ALA A 1 80 ? -33.656 28.859 -3.598 1 79.19 80 ALA A C 1
ATOM 635 O O . ALA A 1 80 ? -33.156 27.828 -3.156 1 79.19 80 ALA A O 1
ATOM 636 N N . SER A 1 81 ? -33.062 30.016 -3.852 1 83.38 81 SER A N 1
ATOM 637 C CA . SER A 1 81 ? -31.672 30.078 -3.449 1 83.38 81 SER A CA 1
ATOM 638 C C . SER A 1 81 ? -31.531 30.141 -1.933 1 83.38 81 SER A C 1
ATOM 640 O O . SER A 1 81 ? -32.438 30.609 -1.243 1 83.38 81 SER A O 1
ATOM 642 N N . PRO A 1 82 ? -30.406 29.703 -1.447 1 87.75 82 PRO A N 1
ATOM 643 C CA . PRO A 1 82 ? -30.172 29.797 -0.004 1 87.75 82 PRO A CA 1
ATOM 644 C C . PRO A 1 82 ? -30.25 31.234 0.509 1 87.75 82 PRO A C 1
ATOM 646 O O . PRO A 1 82 ? -30.656 31.469 1.651 1 87.75 82 PRO A O 1
ATOM 649 N N . GLN A 1 83 ? -29.938 32.188 -0.292 1 87.81 83 GLN A N 1
ATOM 650 C CA . GLN A 1 83 ? -30.047 33.594 0.078 1 87.81 83 GLN A CA 1
ATOM 651 C C . GLN A 1 83 ? -31.5 33.969 0.317 1 87.81 83 GLN A C 1
ATOM 653 O O . GLN A 1 83 ? -31.797 34.75 1.234 1 87.81 83 GLN A O 1
ATOM 658 N N . GLU A 1 84 ? -32.344 33.406 -0.417 1 82.75 84 GLU A N 1
ATOM 659 C CA . GLU A 1 84 ? -33.75 33.75 -0.375 1 82.75 84 GLU A CA 1
ATOM 660 C C . GLU A 1 84 ? -34.438 33.062 0.789 1 82.75 84 GLU A C 1
ATOM 662 O O . GLU A 1 84 ? -35.438 33.562 1.31 1 82.75 84 GLU A O 1
ATOM 667 N N . ILE A 1 85 ? -33.938 31.953 1.176 1 82.81 85 ILE A N 1
ATOM 668 C CA . ILE A 1 85 ? -34.688 31.141 2.121 1 82.81 85 ILE A CA 1
ATOM 669 C C . ILE A 1 85 ? -34.281 31.5 3.549 1 82.81 85 ILE A C 1
ATOM 671 O O . ILE A 1 85 ? -34.75 30.859 4.504 1 82.81 85 ILE A O 1
ATOM 675 N N . ILE A 1 86 ? -33.406 32.469 3.715 1 87.5 86 ILE A N 1
ATOM 676 C CA . ILE A 1 86 ? -32.969 32.844 5.059 1 87.5 86 ILE A CA 1
ATOM 677 C C . ILE A 1 86 ? -34.188 33.094 5.945 1 87.5 86 ILE A C 1
ATOM 679 O O . ILE A 1 86 ? -34.312 32.531 7.02 1 87.5 86 ILE A O 1
ATOM 683 N N . ASP A 1 87 ? -34.969 34 5.535 1 81.88 87 ASP A N 1
ATOM 684 C CA . ASP A 1 87 ? -36.25 34.219 6.195 1 81.88 87 ASP A CA 1
ATOM 685 C C . ASP A 1 87 ? -37.375 33.594 5.391 1 81.88 87 ASP A C 1
ATOM 687 O O . ASP A 1 87 ? -37.812 34.156 4.379 1 81.88 87 ASP A O 1
ATOM 691 N N . PHE A 1 88 ? -37.844 32.5 5.824 1 71.44 88 PHE A N 1
ATOM 692 C CA . PHE A 1 88 ? -38.875 31.75 5.082 1 71.44 88 PHE A CA 1
ATOM 693 C C . PHE A 1 88 ? -40.188 32.5 5.066 1 71.44 88 PHE A C 1
ATOM 695 O O . PHE A 1 88 ? -41.031 32.219 4.215 1 71.44 88 PHE A O 1
ATOM 702 N N . GLU A 1 89 ? -40.375 33.406 5.961 1 69.25 89 GLU A N 1
ATOM 703 C CA . GLU A 1 89 ? -41.625 34.125 6.055 1 69.25 89 GLU A CA 1
ATOM 704 C C . GLU A 1 89 ? -41.625 35.375 5.18 1 69.25 89 GLU A C 1
ATOM 706 O O . GLU A 1 89 ? -42.625 36.125 5.113 1 69.25 89 GLU A O 1
ATOM 711 N N . SER A 1 90 ? -40.531 35.406 4.48 1 73.5 90 SER A N 1
ATOM 712 C CA . SER A 1 90 ? -40.469 36.594 3.609 1 73.5 90 SER A CA 1
ATOM 713 C C . SER A 1 90 ? -41.438 36.469 2.441 1 73.5 90 SER A C 1
ATOM 715 O O . SER A 1 90 ? -41.781 35.375 2.037 1 73.5 90 SER A O 1
ATOM 717 N N . GLU A 1 91 ? -41.875 37.562 1.928 1 68.19 91 GLU A N 1
ATOM 718 C CA . GLU A 1 91 ? -42.812 37.625 0.82 1 68.19 91 GLU A CA 1
ATOM 719 C C . GLU A 1 91 ? -42.219 37 -0.442 1 68.19 91 GLU A C 1
ATOM 721 O O . GLU A 1 91 ? -42.969 36.375 -1.229 1 68.19 91 GLU A O 1
ATOM 726 N N . ALA A 1 92 ? -41 37.125 -0.563 1 66.5 92 ALA A N 1
ATOM 727 C CA . ALA A 1 92 ? -40.312 36.594 -1.747 1 66.5 92 ALA A CA 1
ATOM 728 C C . ALA A 1 92 ? -40.438 35.062 -1.795 1 66.5 92 ALA A C 1
ATOM 730 O O . ALA A 1 92 ? -40.688 34.5 -2.861 1 66.5 92 ALA A O 1
ATOM 731 N N . VAL A 1 93 ? -40.375 34.375 -0.687 1 72.94 93 VAL A N 1
ATOM 732 C CA . VAL A 1 93 ? -40.438 32.938 -0.617 1 72.94 93 VAL A CA 1
ATOM 733 C C . VAL A 1 93 ? -41.875 32.469 -0.715 1 72.94 93 VAL A C 1
ATOM 735 O O . VAL A 1 93 ? -42.188 31.469 -1.376 1 72.94 93 VAL A O 1
ATOM 738 N N . LYS A 1 94 ? -42.75 33.25 -0.113 1 68.81 94 LYS A N 1
ATOM 739 C CA . LYS A 1 94 ? -44.188 32.906 -0.134 1 68.81 94 LYS A CA 1
ATOM 740 C C . LYS A 1 94 ? -44.75 32.938 -1.556 1 68.81 94 LYS A C 1
ATOM 742 O O . LYS A 1 94 ? -45.625 32.156 -1.895 1 68.81 94 LYS A O 1
ATOM 747 N N . SER A 1 95 ? -44.125 33.844 -2.23 1 68.94 95 SER A N 1
ATOM 748 C CA . SER A 1 95 ? -44.625 34 -3.598 1 68.94 95 SER A CA 1
ATOM 749 C C . SER A 1 95 ? -44.156 32.844 -4.477 1 68.94 95 SER A C 1
ATOM 751 O O . SER A 1 95 ? -44.781 32.531 -5.484 1 68.94 95 SER A O 1
ATOM 753 N N . LYS A 1 96 ? -43.094 32.25 -4.141 1 70.06 96 LYS A N 1
ATOM 754 C CA . LYS A 1 96 ? -42.5 31.234 -4.984 1 70.06 96 LYS A CA 1
ATOM 755 C C . LYS A 1 96 ? -43.094 29.859 -4.688 1 70.06 96 LYS A C 1
ATOM 757 O O . LYS A 1 96 ? -43.031 28.953 -5.527 1 70.06 96 LYS A O 1
ATOM 762 N N . PHE A 1 97 ? -43.531 29.734 -3.492 1 66.88 97 PHE A N 1
ATOM 763 C CA . PHE A 1 97 ? -44.062 28.438 -3.096 1 66.88 97 PHE A CA 1
ATOM 764 C C . PHE A 1 97 ? -45.562 28.5 -2.828 1 66.88 97 PHE A C 1
ATOM 766 O O . PHE A 1 97 ? -46.094 29.578 -2.527 1 66.88 97 PHE A O 1
ATOM 773 N N . THR A 1 98 ? -46.219 27.391 -3.234 1 61.84 98 THR A N 1
ATOM 774 C CA . THR A 1 98 ? -47.625 27.328 -2.811 1 61.84 98 THR A CA 1
ATOM 775 C C . THR A 1 98 ? -47.719 27.359 -1.288 1 61.84 98 THR A C 1
ATOM 777 O O . THR A 1 98 ? -46.75 27.062 -0.587 1 61.84 98 THR A O 1
ATOM 780 N N . GLU A 1 99 ? -48.75 27.906 -0.8 1 58.28 99 GLU A N 1
ATOM 781 C CA . GLU A 1 99 ? -48.938 28 0.643 1 58.28 99 GLU A CA 1
ATOM 782 C C . GLU A 1 99 ? -48.688 26.656 1.319 1 58.28 99 GLU A C 1
ATOM 784 O O . GLU A 1 99 ? -48.062 26.594 2.377 1 58.28 99 GLU A O 1
ATOM 789 N N . GLU A 1 100 ? -49.219 25.625 0.709 1 60.34 100 GLU A N 1
ATOM 790 C CA . GLU A 1 100 ? -49.062 24.281 1.266 1 60.34 100 GLU A CA 1
ATOM 791 C C . GLU A 1 100 ? -47.594 23.828 1.182 1 60.34 100 GLU A C 1
ATOM 793 O O . GLU A 1 100 ? -47.062 23.219 2.119 1 60.34 100 GLU A O 1
ATOM 798 N N . GLY A 1 101 ? -46.969 24.172 0.142 1 64.31 101 GLY A N 1
ATOM 799 C CA . GLY A 1 101 ? -45.562 23.828 -0.035 1 64.31 101 GLY A CA 1
ATOM 800 C C . GLY A 1 101 ? -44.656 24.531 0.945 1 64.31 101 GLY A C 1
ATOM 801 O O . GLY A 1 101 ? -43.719 23.906 1.484 1 64.31 101 GLY A O 1
ATOM 802 N N . CYS A 1 102 ? -45.062 25.688 1.168 1 65.44 102 CYS A N 1
ATOM 803 C CA . CYS A 1 102 ? -44.25 26.469 2.1 1 65.44 102 CYS A CA 1
ATOM 804 C C . CYS A 1 102 ? -44.375 25.922 3.514 1 65.44 102 CYS A C 1
ATOM 806 O O . CYS A 1 102 ? -43.375 25.875 4.242 1 65.44 102 CYS A O 1
ATOM 808 N N . LYS A 1 103 ? -45.562 25.469 3.799 1 65.44 103 LYS A N 1
ATOM 809 C CA . LYS A 1 103 ? -45.781 24.906 5.133 1 65.44 103 LYS A CA 1
ATOM 810 C C . LYS A 1 103 ? -45 23.594 5.309 1 65.44 103 LYS A C 1
ATOM 812 O O . LYS A 1 103 ? -44.375 23.375 6.352 1 65.44 103 LYS A O 1
ATOM 817 N N . GLU A 1 104 ? -45.062 22.812 4.371 1 70.12 104 GLU A N 1
ATOM 818 C CA . GLU A 1 104 ? -44.375 21.531 4.426 1 70.12 104 GLU A CA 1
ATOM 819 C C . GLU A 1 104 ? -42.844 21.719 4.52 1 70.12 104 GLU A C 1
ATOM 821 O O . GLU A 1 104 ? -42.188 21.016 5.277 1 70.12 104 GLU A O 1
ATOM 826 N N . TYR A 1 105 ? -42.375 22.625 3.762 1 73.31 105 TYR A N 1
ATOM 827 C CA . TYR A 1 105 ? -40.938 22.891 3.748 1 73.31 105 TYR A CA 1
ATOM 828 C C . TYR A 1 105 ? -40.5 23.484 5.074 1 73.31 105 TYR A C 1
ATOM 830 O O . TYR A 1 105 ? -39.406 23.156 5.566 1 73.31 105 TYR A O 1
ATOM 838 N N . LYS A 1 106 ? -41.312 24.312 5.523 1 69.31 106 LYS A N 1
ATOM 839 C CA . LYS A 1 106 ? -40.969 24.906 6.82 1 69.31 106 LYS A CA 1
ATOM 840 C C . LYS A 1 106 ? -40.938 23.844 7.91 1 69.31 106 LYS A C 1
ATOM 842 O O . LYS A 1 106 ? -40.062 23.859 8.773 1 69.31 106 LYS A O 1
ATOM 847 N N . GLU A 1 107 ? -41.875 22.953 7.863 1 71.88 107 GLU A N 1
ATOM 848 C CA . GLU A 1 107 ? -41.906 21.859 8.836 1 71.88 107 GLU A CA 1
ATOM 849 C C . GLU A 1 107 ? -40.656 20.969 8.688 1 71.88 107 GLU A C 1
ATOM 851 O O . GLU A 1 107 ? -40.094 20.531 9.688 1 71.88 107 GLU A O 1
ATOM 856 N N . PHE A 1 108 ? -40.375 20.703 7.574 1 79.19 108 PHE A N 1
ATOM 857 C CA . PHE A 1 108 ? -39.188 19.875 7.301 1 79.19 108 PHE A CA 1
ATOM 858 C C . PHE A 1 108 ? -37.938 20.516 7.855 1 79.19 108 PHE A C 1
ATOM 860 O O . PHE A 1 108 ? -37.156 19.875 8.562 1 79.19 108 PHE A O 1
ATOM 867 N N . LEU A 1 109 ? -37.75 21.734 7.461 1 75.94 109 LEU A N 1
ATOM 868 C CA . LEU A 1 109 ? -36.531 22.453 7.863 1 75.94 109 LEU A CA 1
ATOM 869 C C . LEU A 1 109 ? -36.469 22.594 9.375 1 75.94 109 LEU A C 1
ATOM 871 O O . LEU A 1 109 ? -35.375 22.531 9.969 1 75.94 109 LEU A O 1
ATOM 875 N N . SER A 1 110 ? -37.594 22.797 9.969 1 73.12 110 SER A N 1
ATOM 876 C CA . SER A 1 110 ? -37.656 22.891 11.422 1 73.12 110 SER A CA 1
ATOM 877 C C . SER A 1 110 ? -37.25 21.562 12.07 1 73.12 110 SER A C 1
ATOM 879 O O . SER A 1 110 ? -36.5 21.531 13.031 1 73.12 110 SER A O 1
ATOM 881 N N . THR A 1 111 ? -37.844 20.531 11.531 1 77 111 THR A N 1
ATOM 882 C CA . THR A 1 111 ? -37.531 19.203 12.055 1 77 111 THR A CA 1
ATOM 883 C C . THR A 1 111 ? -36.062 18.875 11.875 1 77 111 THR A C 1
ATOM 885 O O . THR A 1 111 ? -35.406 18.344 12.781 1 77 111 THR A O 1
ATOM 888 N N . LEU A 1 112 ? -35.594 19.219 10.703 1 84.12 112 LEU A N 1
ATOM 889 C CA . LEU A 1 112 ? -34.188 18.969 10.414 1 84.12 112 LEU A CA 1
ATOM 890 C C . LEU A 1 112 ? -33.281 19.766 11.375 1 84.12 112 LEU A C 1
ATOM 892 O O . LEU A 1 112 ? -32.281 19.234 11.875 1 84.12 112 LEU A O 1
ATOM 896 N N . SER A 1 113 ? -33.625 20.984 11.609 1 82.69 113 SER A N 1
ATOM 897 C CA . SER A 1 113 ? -32.875 21.828 12.508 1 82.69 113 SER A CA 1
ATOM 898 C C . SER A 1 113 ? -32.812 21.25 13.914 1 82.69 113 SER A C 1
ATOM 900 O O . SER A 1 113 ? -31.766 21.297 14.57 1 82.69 113 SER A O 1
ATOM 902 N N . ILE A 1 114 ? -33.906 20.703 14.328 1 77.12 114 ILE A N 1
ATOM 903 C CA . ILE A 1 114 ? -33.969 20.078 15.648 1 77.12 114 ILE A CA 1
ATOM 904 C C . ILE A 1 114 ? -33.031 18.859 15.688 1 77.12 114 ILE A C 1
ATOM 906 O O . ILE A 1 114 ? -32.281 18.688 16.641 1 77.12 114 ILE A O 1
ATOM 910 N N . TRP A 1 115 ? -33.125 18.094 14.695 1 82.94 115 TRP A N 1
ATOM 911 C CA . TRP A 1 115 ? -32.312 16.891 14.656 1 82.94 115 TRP A CA 1
ATOM 912 C C . TRP A 1 115 ? -30.828 17.234 14.609 1 82.94 115 TRP A C 1
ATOM 914 O O . TRP A 1 115 ? -30 16.562 15.227 1 82.94 115 TRP A O 1
ATOM 924 N N . ILE A 1 116 ? -30.484 18.266 13.859 1 88.38 116 ILE A N 1
ATOM 925 C CA . ILE A 1 116 ? -29.094 18.703 13.781 1 88.38 116 ILE A CA 1
ATOM 926 C C . ILE A 1 116 ? -28.609 19.141 15.156 1 88.38 116 ILE A C 1
ATOM 928 O O . ILE A 1 116 ? -27.5 18.781 15.578 1 88.38 116 ILE A O 1
ATOM 932 N N . TYR A 1 117 ? -29.422 19.828 15.789 1 82.62 117 TYR A N 1
ATOM 933 C CA . TYR A 1 117 ? -29.094 20.281 17.141 1 82.62 117 TYR A CA 1
ATOM 934 C C . TYR A 1 117 ? -28.891 19.078 18.062 1 82.62 117 TYR A C 1
ATOM 936 O O . TYR A 1 117 ? -27.922 19.047 18.844 1 82.62 117 TYR A O 1
ATOM 944 N N . ARG A 1 118 ? -29.797 18.172 18.031 1 79.06 118 ARG A N 1
ATOM 945 C CA . ARG A 1 118 ? -29.703 16.984 18.875 1 79.06 118 ARG A CA 1
ATOM 946 C C . ARG A 1 118 ? -28.438 16.188 18.562 1 79.06 118 ARG A C 1
ATOM 948 O O . ARG A 1 118 ? -27.797 15.656 19.484 1 79.06 118 ARG A O 1
ATOM 955 N N . THR A 1 119 ? -28.141 16.094 17.344 1 88.62 119 THR A N 1
ATOM 956 C CA . THR A 1 119 ? -26.953 15.375 16.906 1 88.62 119 THR A CA 1
ATOM 957 C C . THR A 1 119 ? -25.703 16.016 17.484 1 88.62 119 THR A C 1
ATOM 959 O O . THR A 1 119 ? -24.812 15.32 17.969 1 88.62 119 THR A O 1
ATOM 962 N N . ILE A 1 120 ? -25.578 17.281 17.375 1 88.12 120 ILE A N 1
ATOM 963 C CA . ILE A 1 120 ? -24.406 18 17.891 1 88.12 120 ILE A CA 1
ATOM 964 C C . ILE A 1 120 ? -24.344 17.844 19.422 1 88.12 120 ILE A C 1
ATOM 966 O O . ILE A 1 120 ? -23.266 17.688 19.984 1 88.12 120 ILE A O 1
ATOM 970 N N . SER A 1 121 ? -25.484 17.781 20.016 1 81.19 121 SER A N 1
ATOM 971 C CA . SER A 1 121 ? -25.531 17.609 21.453 1 81.19 121 SER A CA 1
ATOM 972 C C . SER A 1 121 ? -25.047 16.234 21.875 1 81.19 121 SER A C 1
ATOM 974 O O . SER A 1 121 ? -24.297 16.094 22.844 1 81.19 121 SER A O 1
ATOM 976 N N . VAL A 1 122 ? -25.531 15.266 21.156 1 84.25 122 VAL A N 1
ATOM 977 C CA . VAL A 1 122 ? -25.094 13.906 21.453 1 84.25 122 VAL A CA 1
ATOM 978 C C . VAL A 1 122 ? -23.594 13.781 21.219 1 84.25 122 VAL A C 1
ATOM 980 O O . VAL A 1 122 ? -22.875 13.164 22.016 1 84.25 122 VAL A O 1
ATOM 983 N N . TYR A 1 123 ? -23.141 14.359 20.156 1 90.38 123 TYR A N 1
ATOM 984 C CA . TYR A 1 123 ? -21.703 14.367 19.859 1 90.38 123 TYR A CA 1
ATOM 985 C C . TYR A 1 123 ? -20.922 15.016 21 1 90.38 123 TYR A C 1
ATOM 987 O O . TYR A 1 123 ? -19.875 14.508 21.406 1 90.38 123 TYR A O 1
ATOM 995 N N . LYS A 1 124 ? -21.281 16.047 21.469 1 84.56 124 LYS A N 1
ATOM 996 C CA . LYS A 1 124 ? -20.625 16.828 22.5 1 84.56 124 LYS A CA 1
ATOM 997 C C . LYS A 1 124 ? -20.469 16.016 23.797 1 84.56 124 LYS A C 1
ATOM 999 O O . LYS A 1 124 ? -19.531 16.203 24.547 1 84.56 124 LYS A O 1
ATOM 1004 N N . GLN A 1 125 ? -21.344 15.172 24.031 1 79.62 125 GLN A N 1
ATOM 1005 C CA . GLN A 1 125 ? -21.328 14.367 25.25 1 79.62 125 GLN A CA 1
ATOM 1006 C C . GLN A 1 125 ? -20.172 13.375 25.234 1 79.62 125 GLN A C 1
ATOM 1008 O O . GLN A 1 125 ? -19.625 13.023 26.281 1 79.62 125 GLN A O 1
ATOM 1013 N N . THR A 1 126 ? -19.781 13 24.094 1 81.56 126 THR A N 1
ATOM 1014 C CA . THR A 1 126 ? -18.797 11.922 24 1 81.56 126 THR A CA 1
ATOM 1015 C C . THR A 1 126 ? -17.469 12.438 23.469 1 81.56 126 THR A C 1
ATOM 1017 O O . THR A 1 126 ? -16.438 11.766 23.594 1 81.56 126 THR A O 1
ATOM 1020 N N . HIS A 1 127 ? -17.516 13.578 22.844 1 83.81 127 HIS A N 1
ATOM 1021 C CA . HIS A 1 127 ? -16.297 14.078 22.219 1 83.81 127 HIS A CA 1
ATOM 1022 C C . HIS A 1 127 ? -15.953 15.477 22.734 1 83.81 127 HIS A C 1
ATOM 1024 O O . HIS A 1 127 ? -16.844 16.297 22.938 1 83.81 127 HIS A O 1
ATOM 1030 N N . ASN A 1 128 ? -14.766 15.602 23.125 1 69.25 128 ASN A N 1
ATOM 1031 C CA . ASN A 1 128 ? -14.297 16.891 23.609 1 69.25 128 ASN A CA 1
ATOM 1032 C C . ASN A 1 128 ? -13.32 17.547 22.641 1 69.25 128 ASN A C 1
ATOM 1034 O O . ASN A 1 128 ? -12.117 17.609 22.906 1 69.25 128 ASN A O 1
ATOM 1038 N N . ASP A 1 129 ? -13.805 17.766 21.516 1 70.5 129 ASP A N 1
ATOM 1039 C CA . ASP A 1 129 ? -12.883 18.359 20.562 1 70.5 129 ASP A CA 1
ATOM 1040 C C . ASP A 1 129 ? -13.172 19.844 20.375 1 70.5 129 ASP A C 1
ATOM 1042 O O . ASP A 1 129 ? -14.203 20.344 20.828 1 70.5 129 ASP A O 1
ATOM 1046 N N . ASN A 1 130 ? -12.289 20.578 19.875 1 71.12 130 ASN A N 1
ATOM 1047 C CA . ASN A 1 130 ? -12.32 22.031 19.719 1 71.12 130 ASN A CA 1
ATOM 1048 C C . ASN A 1 130 ? -13.195 22.453 18.547 1 71.12 130 ASN A C 1
ATOM 1050 O O . ASN A 1 130 ? -13.203 23.625 18.156 1 71.12 130 ASN A O 1
ATOM 1054 N N . ILE A 1 131 ? -14 21.516 18.141 1 74.81 131 ILE A N 1
ATOM 1055 C CA . ILE A 1 131 ? -14.773 21.859 16.969 1 74.81 131 ILE A CA 1
ATOM 1056 C C . ILE A 1 131 ? -16.094 22.5 17.391 1 74.81 131 ILE A C 1
ATOM 1058 O O . ILE A 1 131 ? -16.781 23.125 16.562 1 74.81 131 ILE A O 1
ATOM 1062 N N . LEU A 1 132 ? -16.453 22.312 18.641 1 70.88 132 LEU A N 1
ATOM 1063 C CA . LEU A 1 132 ? -17.734 22.828 19.125 1 70.88 132 LEU A CA 1
ATOM 1064 C C . LEU A 1 132 ? -17.562 24.141 19.859 1 70.88 132 LEU A C 1
ATOM 1066 O O . LEU A 1 132 ? -16.641 24.297 20.656 1 70.88 132 LEU A O 1
ATOM 1070 N N . GLU A 1 133 ? -18.188 25.141 19.375 1 68.25 133 GLU A N 1
ATOM 1071 C CA . GLU A 1 133 ? -18.312 26.391 20.094 1 68.25 133 GLU A CA 1
ATOM 1072 C C . GLU A 1 133 ? -19.641 26.484 20.828 1 68.25 133 GLU A C 1
ATOM 1074 O O . GLU A 1 133 ? -20.703 26.359 20.219 1 68.25 133 GLU A O 1
ATOM 1079 N N . ASN A 1 134 ? -19.578 26.281 22.125 1 65.75 134 ASN A N 1
ATOM 1080 C CA . ASN A 1 134 ? -20.828 26.328 22.859 1 65.75 134 ASN A CA 1
ATOM 1081 C C . ASN A 1 134 ? -20.781 27.328 24 1 65.75 134 ASN A C 1
ATOM 1083 O O . ASN A 1 134 ? -19.703 27.578 24.562 1 65.75 134 ASN A O 1
ATOM 1087 N N . LYS A 1 135 ? -21.547 28.188 24.109 1 58.88 135 LYS A N 1
ATOM 1088 C CA . LYS A 1 135 ? -21.75 29.016 25.281 1 58.88 135 LYS A CA 1
ATOM 1089 C C . LYS A 1 135 ? -23.141 28.812 25.875 1 58.88 135 LYS A C 1
ATOM 1091 O O . LYS A 1 135 ? -24.141 28.859 25.172 1 58.88 135 LYS A O 1
ATOM 1096 N N . GLU A 1 136 ? -23.172 28.047 27 1 54.88 136 GLU A N 1
ATOM 1097 C CA . GLU A 1 136 ? -24.422 27.766 27.688 1 54.88 136 GLU A CA 1
ATOM 1098 C C . GLU A 1 136 ? -24.656 28.75 28.844 1 54.88 136 GLU A C 1
ATOM 1100 O O . GLU A 1 136 ? -23.688 29.234 29.453 1 54.88 136 GLU A O 1
ATOM 1105 N N . TYR A 1 137 ? -25.766 29.281 28.875 1 46.38 137 TYR A N 1
ATOM 1106 C CA . TYR A 1 137 ? -26.094 30.031 30.078 1 46.38 137 TYR A CA 1
ATOM 1107 C C . TYR A 1 137 ? -26.156 29.125 31.297 1 46.38 137 TYR A C 1
ATOM 1109 O O . TYR A 1 137 ? -26.766 28.047 31.234 1 46.38 137 TYR A O 1
ATOM 1117 N N . GLN A 1 138 ? -25.109 29.188 32.156 1 42.03 138 GLN A N 1
ATOM 1118 C CA . GLN A 1 138 ? -25.188 28.453 33.438 1 42.03 138 GLN A CA 1
ATOM 1119 C C . GLN A 1 138 ? -26.406 28.875 34.25 1 42.03 138 GLN A C 1
ATOM 1121 O O . GLN A 1 138 ? -26.516 30.031 34.656 1 42.03 138 GLN A O 1
ATOM 1126 N N . SER A 1 139 ? -27.578 28.547 33.812 1 40.59 139 SER A N 1
ATOM 1127 C CA . SER A 1 139 ? -28.672 28.828 34.75 1 40.59 139 SER A CA 1
ATOM 1128 C C . SER A 1 139 ? -28.516 28.047 36.062 1 40.59 139 SER A C 1
ATOM 1130 O O . SER A 1 139 ? -28 26.922 36.062 1 40.59 139 SER A O 1
ATOM 1132 N N . GLU A 1 140 ? -28.422 28.688 37.25 1 36.34 140 GLU A N 1
ATOM 1133 C CA . GLU A 1 140 ? -28.484 28.188 38.625 1 36.34 140 GLU A CA 1
ATOM 1134 C C . GLU A 1 140 ? -29.641 27.203 38.812 1 36.34 140 GLU A C 1
ATOM 1136 O O . GLU A 1 140 ? -30.672 27.562 39.375 1 36.34 140 GLU A O 1
ATOM 1141 N N . SER A 1 141 ? -30.234 26.594 37.812 1 38.69 141 SER A N 1
ATOM 1142 C CA . SER A 1 141 ? -31.391 25.828 38.25 1 38.69 141 SER A CA 1
ATOM 1143 C C . SER A 1 141 ? -31 24.719 39.219 1 38.69 141 SER A C 1
ATOM 1145 O O . SER A 1 141 ? -30.094 23.938 38.938 1 38.69 141 SER A O 1
ATOM 1147 N N . ARG A 1 142 ? -31.203 24.812 40.469 1 38.31 142 ARG A N 1
ATOM 1148 C CA . ARG A 1 142 ? -31 23.906 41.594 1 38.31 142 ARG A CA 1
ATOM 1149 C C . ARG A 1 142 ? -31.531 22.516 41.281 1 38.31 142 ARG A C 1
ATOM 1151 O O . ARG A 1 142 ? -31.391 21.594 42.094 1 38.31 142 ARG A O 1
ATOM 1158 N N . GLY A 1 143 ? -32.688 22.344 40.719 1 38.03 143 GLY A N 1
ATOM 1159 C CA . GLY A 1 143 ? -33.281 21.016 40.812 1 38.03 143 GLY A CA 1
ATOM 1160 C C . GLY A 1 143 ? -32.625 20 39.906 1 38.03 143 GLY A C 1
ATOM 1161 O O . GLY A 1 143 ? -31.891 20.359 39 1 38.03 143 GLY A O 1
ATOM 1162 N N . LYS A 1 144 ? -32.469 18.75 40.312 1 39.88 144 LYS A N 1
ATOM 1163 C CA . LYS A 1 144 ? -31.875 17.531 39.781 1 39.88 144 LYS A CA 1
ATOM 1164 C C . LYS A 1 144 ? -32.188 17.359 38.281 1 39.88 144 LYS A C 1
ATOM 1166 O O . LYS A 1 144 ? -31.797 16.375 37.656 1 39.88 144 LYS A O 1
ATOM 1171 N N . LYS A 1 145 ? -33.344 17.969 37.75 1 39.81 145 LYS A N 1
ATOM 1172 C CA . LYS A 1 145 ? -33.969 17.438 36.531 1 39.81 145 LYS A CA 1
ATOM 1173 C C . LYS A 1 145 ? -33.219 17.953 35.281 1 39.81 145 LYS A C 1
ATOM 1175 O O . LYS A 1 145 ? -32.406 18.859 35.375 1 39.81 145 LYS A O 1
ATOM 1180 N N . GLN A 1 146 ? -33.844 17.688 33.969 1 44.97 146 GLN A N 1
ATOM 1181 C CA . GLN A 1 146 ? -33.312 17.766 32.594 1 44.97 146 GLN A CA 1
ATOM 1182 C C . GLN A 1 146 ? -32.812 19.172 32.312 1 44.97 146 GLN A C 1
ATOM 1184 O O . GLN A 1 146 ? -33.594 20.141 32.344 1 44.97 146 GLN A O 1
ATOM 1189 N N . LYS A 1 147 ? -31.656 19.5 32.5 1 48.03 147 LYS A N 1
ATOM 1190 C CA . LYS A 1 147 ? -30.969 20.781 32.281 1 48.03 147 LYS A CA 1
ATOM 1191 C C . LYS A 1 147 ? -31.109 21.219 30.828 1 48.03 147 LYS A C 1
ATOM 1193 O O . LYS A 1 147 ? -30.75 20.484 29.906 1 48.03 147 LYS A O 1
ATOM 1198 N N . HIS A 1 148 ? -32.219 22.047 30.531 1 53.12 148 HIS A N 1
ATOM 1199 C CA . HIS A 1 148 ? -32.312 22.688 29.219 1 53.12 148 HIS A CA 1
ATOM 1200 C C . HIS A 1 148 ? -31.328 23.844 29.078 1 53.12 148 HIS A C 1
ATOM 1202 O O . HIS A 1 148 ? -31.531 24.906 29.656 1 53.12 148 HIS A O 1
ATOM 1208 N N . ASN A 1 149 ? -30.25 23.609 28.344 1 56.59 149 ASN A N 1
ATOM 1209 C CA . ASN A 1 149 ? -29.109 24.531 28.297 1 56.59 149 ASN A CA 1
ATOM 1210 C C . ASN A 1 149 ? -29.359 25.672 27.312 1 56.59 149 ASN A C 1
ATOM 1212 O O . ASN A 1 149 ? -28.859 26.781 27.516 1 56.59 149 ASN A O 1
ATOM 1216 N N . THR A 1 150 ? -30.141 25.375 26.297 1 65 150 THR A N 1
ATOM 1217 C CA . THR A 1 150 ? -30.422 26.406 25.297 1 65 150 THR A CA 1
ATOM 1218 C C . THR A 1 150 ? -31.922 26.578 25.109 1 65 150 THR A C 1
ATOM 1220 O O . THR A 1 150 ? -32.719 25.75 25.547 1 65 150 THR A O 1
ATOM 1223 N N . LEU A 1 151 ? -32.344 27.672 24.641 1 70.88 151 LEU A N 1
ATOM 1224 C CA . LEU A 1 151 ? -33.719 27.906 24.297 1 70.88 151 LEU A CA 1
ATOM 1225 C C . LEU A 1 151 ? -34.25 26.781 23.406 1 70.88 151 LEU A C 1
ATOM 1227 O O . LEU A 1 151 ? -35.406 26.344 23.562 1 70.88 151 LEU A O 1
ATOM 1231 N N . LEU A 1 152 ? -33.344 26.375 22.547 1 73 152 LEU A N 1
ATOM 1232 C CA . LEU A 1 152 ? -33.781 25.312 21.641 1 73 152 LEU A CA 1
ATOM 1233 C C . LEU A 1 152 ? -34.062 24.031 22.391 1 73 152 LEU A C 1
ATOM 1235 O O . LEU A 1 152 ? -35 23.297 22.062 1 73 152 LEU A O 1
ATOM 1239 N N . ASP A 1 153 ? -33.312 23.844 23.422 1 72.19 153 ASP A N 1
ATOM 1240 C CA . ASP A 1 153 ? -33.594 22.672 24.25 1 72.19 153 ASP A CA 1
ATOM 1241 C C . ASP A 1 153 ? -35 22.703 24.812 1 72.19 153 ASP A C 1
ATOM 1243 O O . ASP A 1 153 ? -35.688 21.688 24.828 1 72.19 153 ASP A O 1
ATOM 1247 N N . VAL A 1 154 ? -35.344 23.828 25.203 1 77.19 154 VAL A N 1
ATOM 1248 C CA . VAL A 1 154 ? -36.656 24 25.781 1 77.19 154 VAL A CA 1
ATOM 1249 C C . VAL A 1 154 ? -37.719 23.812 24.703 1 77.19 154 VAL A C 1
ATOM 1251 O O . VAL A 1 154 ? -38.75 23.141 24.938 1 77.19 154 VAL A O 1
ATOM 1254 N N . ILE A 1 155 ? -37.469 24.359 23.594 1 76.12 155 ILE A N 1
ATOM 1255 C CA . ILE A 1 155 ? -38.406 24.266 22.484 1 76.12 155 ILE A CA 1
ATOM 1256 C C . ILE A 1 155 ? -38.594 22.797 22.078 1 76.12 155 ILE A C 1
ATOM 1258 O O . ILE A 1 155 ? -39.719 22.344 21.875 1 76.12 155 ILE A O 1
ATOM 1262 N N . ILE A 1 156 ? -37.5 22.188 22.016 1 75.88 156 ILE A N 1
ATOM 1263 C CA . ILE A 1 156 ? -37.562 20.781 21.641 1 75.88 156 ILE A CA 1
ATOM 1264 C C . ILE A 1 156 ? -38.312 19.984 22.688 1 75.88 156 ILE A C 1
ATOM 1266 O O . ILE A 1 156 ? -39.156 19.141 22.344 1 75.88 156 ILE A O 1
ATOM 1270 N N . ALA A 1 157 ? -38.094 20.297 23.969 1 76.62 157 ALA A N 1
ATOM 1271 C CA . ALA A 1 157 ? -38.781 19.625 25.062 1 76.62 157 ALA A CA 1
ATOM 1272 C C . ALA A 1 157 ? -40.312 19.875 24.984 1 76.62 157 ALA A C 1
ATOM 1274 O O . ALA A 1 157 ? -41.094 18.969 25.219 1 76.62 157 ALA A O 1
ATOM 1275 N N . LEU A 1 158 ? -40.656 21.047 24.688 1 83.69 158 LEU A N 1
ATOM 1276 C CA . LEU A 1 158 ? -42.062 21.422 24.547 1 83.69 158 LEU A CA 1
ATOM 1277 C C . LEU A 1 158 ? -42.719 20.672 23.391 1 83.69 158 LEU A C 1
ATOM 1279 O O . LEU A 1 158 ? -43.844 20.156 23.531 1 83.69 158 LEU A O 1
ATOM 1283 N N . ARG A 1 159 ? -42 20.594 22.312 1 77.25 159 ARG A N 1
ATOM 1284 C CA . ARG A 1 159 ? -42.5 19.906 21.141 1 77.25 159 ARG A CA 1
ATOM 1285 C C . ARG A 1 159 ? -42.719 18.422 21.406 1 77.25 159 ARG A C 1
ATOM 1287 O O . ARG A 1 159 ? -43.781 17.875 21.094 1 77.25 159 ARG A O 1
ATOM 1294 N N . ASP A 1 160 ? -41.75 17.844 22.031 1 78.31 160 ASP A N 1
ATOM 1295 C CA . ASP A 1 160 ? -41.844 16.422 22.312 1 78.31 160 ASP A CA 1
ATOM 1296 C C . ASP A 1 160 ? -42.969 16.109 23.297 1 78.31 160 ASP A C 1
ATOM 1298 O O . ASP A 1 160 ? -43.719 15.141 23.125 1 78.31 160 ASP A O 1
ATOM 1302 N N . PHE A 1 161 ? -43.125 16.969 24.312 1 82.5 161 PHE A N 1
ATOM 1303 C CA . PHE A 1 161 ? -44.188 16.781 25.297 1 82.5 161 PHE A CA 1
ATOM 1304 C C . PHE A 1 161 ? -45.562 16.891 24.625 1 82.5 161 PHE A C 1
ATOM 1306 O O . PHE A 1 161 ? -46.438 16.062 24.875 1 82.5 161 PHE A O 1
ATOM 1313 N N . ASN A 1 162 ? -45.625 17.812 23.75 1 83.56 162 ASN A N 1
ATOM 1314 C CA . ASN A 1 162 ? -46.906 18.031 23.047 1 83.56 162 ASN A CA 1
ATOM 1315 C C . ASN A 1 162 ? -47.281 16.844 22.172 1 83.56 162 ASN A C 1
ATOM 1317 O O . ASN A 1 162 ? -48.406 16.391 22.172 1 83.56 162 ASN A O 1
ATOM 1321 N N . ARG A 1 163 ? -46.281 16.375 21.5 1 77.81 163 ARG A N 1
ATOM 1322 C CA . ARG A 1 163 ? -46.5 15.258 20.594 1 77.81 163 ARG A CA 1
ATOM 1323 C C . ARG A 1 163 ? -46.875 13.984 21.344 1 77.81 163 ARG A C 1
ATOM 1325 O O . ARG A 1 163 ? -47.75 13.234 20.938 1 77.81 163 ARG A O 1
ATOM 1332 N N . ASN A 1 164 ? -46.25 13.805 22.5 1 78.31 164 ASN A N 1
ATOM 1333 C CA . ASN A 1 164 ? -46.406 12.562 23.25 1 78.31 164 ASN A CA 1
ATOM 1334 C C . ASN A 1 164 ? -47.625 12.586 24.156 1 78.31 164 ASN A C 1
ATOM 1336 O O . ASN A 1 164 ? -48.031 11.555 24.688 1 78.31 164 ASN A O 1
ATOM 1340 N N . ASN A 1 165 ? -48.219 13.789 24.375 1 79 165 ASN A N 1
ATOM 1341 C CA . ASN A 1 165 ? -49.281 13.883 25.359 1 79 165 ASN A CA 1
ATOM 1342 C C . ASN A 1 165 ? -50.562 14.461 24.75 1 79 165 ASN A C 1
ATOM 1344 O O . ASN A 1 165 ? -51.312 15.188 25.406 1 79 165 ASN A O 1
ATOM 1348 N N . GLN A 1 166 ? -50.75 14.156 23.5 1 77.5 166 GLN A N 1
ATOM 1349 C CA . GLN A 1 166 ? -51.938 14.641 22.812 1 77.5 166 GLN A CA 1
ATOM 1350 C C . GLN A 1 166 ? -53.219 14.086 23.484 1 77.5 166 GLN A C 1
ATOM 1352 O O . GLN A 1 166 ? -54.219 14.789 23.594 1 77.5 166 GLN A O 1
ATOM 1357 N N . ASP A 1 167 ? -53.094 12.859 23.953 1 75.94 167 ASP A N 1
ATOM 1358 C CA . ASP A 1 167 ? -54.219 12.234 24.625 1 75.94 167 ASP A CA 1
ATOM 1359 C C . ASP A 1 167 ? -54.562 12.961 25.922 1 75.94 167 ASP A C 1
ATOM 1361 O O . ASP A 1 167 ? -55.75 13.125 26.25 1 75.94 167 ASP A O 1
ATOM 1365 N N . TYR A 1 168 ? -53.531 13.281 26.562 1 79.94 168 TYR A N 1
ATOM 1366 C CA . TYR A 1 168 ? -53.719 14.008 27.812 1 79.94 168 TYR A CA 1
ATOM 1367 C C . TYR A 1 168 ? -54.438 15.328 27.578 1 79.94 168 TYR A C 1
ATOM 1369 O O . TYR A 1 168 ? -55.375 15.664 28.297 1 79.94 168 TYR A O 1
ATOM 1377 N N . PHE A 1 169 ? -54.094 16.016 26.547 1 79.5 169 PHE A N 1
ATOM 1378 C CA . PHE A 1 169 ? -54.688 17.312 26.25 1 79.5 169 PHE A CA 1
ATOM 1379 C C . PHE A 1 169 ? -56.125 17.156 25.797 1 79.5 169 PHE A C 1
ATOM 1381 O O . PHE A 1 169 ? -57 17.953 26.172 1 79.5 169 PHE A O 1
ATOM 1388 N N . THR A 1 170 ? -56.344 16.172 25.062 1 72.94 170 THR A N 1
ATOM 1389 C CA . THR A 1 170 ? -57.688 15.875 24.625 1 72.94 170 THR A CA 1
ATOM 1390 C C . THR A 1 170 ? -58.562 15.523 25.828 1 72.94 170 THR A C 1
ATOM 1392 O O . THR A 1 170 ? -59.719 15.961 25.906 1 72.94 170 THR A O 1
ATOM 1395 N N . PHE A 1 171 ? -58 14.719 26.688 1 71.56 171 PHE A N 1
ATOM 1396 C CA . PHE A 1 171 ? -58.719 14.32 27.891 1 71.56 171 PHE A CA 1
ATOM 1397 C C . PHE A 1 171 ? -59.062 15.531 28.734 1 71.56 171 PHE A C 1
ATOM 1399 O O . PHE A 1 171 ? -60.219 15.672 29.188 1 71.56 171 PHE A O 1
ATOM 1406 N N . VAL A 1 172 ? -58.125 16.344 28.922 1 72.44 172 VAL A N 1
ATOM 1407 C CA . VAL A 1 172 ? -58.344 17.531 29.75 1 72.44 172 VAL A CA 1
ATOM 1408 C C . VAL A 1 172 ? -59.344 18.453 29.094 1 72.44 172 VAL A C 1
ATOM 1410 O O . VAL A 1 172 ? -60.219 19.016 29.766 1 72.44 172 VAL A O 1
ATOM 1413 N N . ALA A 1 173 ? -59.281 18.562 27.828 1 66.5 173 ALA A N 1
ATOM 1414 C CA . ALA A 1 173 ? -60.188 19.406 27.078 1 66.5 173 ALA A CA 1
ATOM 1415 C C . ALA A 1 173 ? -61.625 18.875 27.172 1 66.5 173 ALA A C 1
ATOM 1417 O O . ALA A 1 173 ? -62.562 19.656 27.281 1 66.5 173 ALA A O 1
ATOM 1418 N N . LYS A 1 174 ? -61.75 17.594 27.125 1 61.59 174 LYS A N 1
ATOM 1419 C CA . LYS A 1 174 ? -63.062 16.969 27.219 1 61.59 174 LYS A CA 1
ATOM 1420 C C . LYS A 1 174 ? -63.656 17.141 28.625 1 61.59 174 LYS A C 1
ATOM 1422 O O . LYS A 1 174 ? -64.875 17.375 28.766 1 61.59 174 LYS A O 1
ATOM 1427 N N . ASN A 1 175 ? -62.844 16.906 29.578 1 58.5 175 ASN A N 1
ATOM 1428 C CA . ASN A 1 175 ? -63.312 17 30.953 1 58.5 175 ASN A CA 1
ATOM 1429 C C . ASN A 1 175 ? -63.688 18.438 31.312 1 58.5 175 ASN A C 1
ATOM 1431 O O . ASN A 1 175 ? -64.625 18.672 32.094 1 58.5 175 ASN A O 1
ATOM 1435 N N . VAL A 1 176 ? -63.031 19.328 30.766 1 55.56 176 VAL A N 1
ATOM 1436 C CA . VAL A 1 176 ? -63.344 20.734 31.016 1 55.56 176 VAL A CA 1
ATOM 1437 C C . VAL A 1 176 ? -64.688 21.062 30.406 1 55.56 176 VAL A C 1
ATOM 1439 O O . VAL A 1 176 ? -65.5 21.781 31.016 1 55.56 176 VAL A O 1
ATOM 1442 N N . HIS A 1 177 ? -65.062 20.547 29.266 1 49.19 177 HIS A N 1
ATOM 1443 C CA . HIS A 1 177 ? -66.375 20.766 28.641 1 49.19 177 HIS A CA 1
ATOM 1444 C C . HIS A 1 177 ? -67.438 20.078 29.438 1 49.19 177 HIS A C 1
ATOM 1446 O O . HIS A 1 177 ? -68.562 20.578 29.5 1 49.19 177 HIS A O 1
ATOM 1452 N N . SER A 1 178 ? -67.188 18.906 29.984 1 48.44 178 SER A N 1
ATOM 1453 C CA . SER A 1 178 ? -68.312 18.203 30.672 1 48.44 178 SER A CA 1
ATOM 1454 C C . SER A 1 178 ? -68.75 18.953 31.906 1 48.44 178 SER A C 1
ATOM 1456 O O . SER A 1 178 ? -69.938 18.859 32.312 1 48.44 178 SER A O 1
ATOM 1458 N N . GLY A 1 179 ? -67.875 19.719 32.469 1 44.12 179 GLY A N 1
ATOM 1459 C CA . GLY A 1 179 ? -68.25 20.438 33.688 1 44.12 179 GLY A CA 1
ATOM 1460 C C . GLY A 1 179 ? -69.125 21.672 33.406 1 44.12 179 GLY A C 1
ATOM 1461 O O . GLY A 1 179 ? -69.562 22.359 34.344 1 44.12 179 GLY A O 1
ATOM 1462 N N . TYR A 1 180 ? -69.062 22.188 32.219 1 45.66 180 TYR A N 1
ATOM 1463 C CA . TYR A 1 180 ? -69.75 23.453 31.953 1 45.66 180 TYR A CA 1
ATOM 1464 C C . TYR A 1 180 ? -71.25 23.375 32.25 1 45.66 180 TYR A C 1
ATOM 1466 O O . TYR A 1 180 ? -71.875 24.359 32.688 1 45.66 180 TYR A O 1
ATOM 1474 N N . ASN A 1 181 ? -71.875 22.219 32.062 1 45.59 181 ASN A N 1
ATOM 1475 C CA . ASN A 1 181 ? -73.312 22.281 32.062 1 45.59 181 ASN A CA 1
ATOM 1476 C C . ASN A 1 181 ? -73.938 21.734 33.344 1 45.59 181 ASN A C 1
ATOM 1478 O O . ASN A 1 181 ? -75.062 21.266 33.375 1 45.59 181 ASN A O 1
ATOM 1482 N N . LYS A 1 182 ? -73.125 21.703 34.406 1 51.19 182 LYS A N 1
ATOM 1483 C CA . LYS A 1 182 ? -73.875 21.188 35.562 1 51.19 182 LYS A CA 1
ATOM 1484 C C . LYS A 1 182 ? -74.688 22.281 36.219 1 51.19 182 LYS A C 1
ATOM 1486 O O . LYS A 1 182 ? -74.188 23.391 36.438 1 51.19 182 LYS A O 1
ATOM 1491 N N . ILE A 1 183 ? -76.062 22.25 36.344 1 53.69 183 ILE A N 1
ATOM 1492 C CA . ILE A 1 183 ? -77.062 23.156 36.906 1 53.69 183 ILE A CA 1
ATOM 1493 C C . ILE A 1 183 ? -76.75 23.359 38.406 1 53.69 183 ILE A C 1
ATOM 1495 O O . ILE A 1 183 ? -76.5 22.406 39.125 1 53.69 183 ILE A O 1
ATOM 1499 N N . ASN A 1 184 ? -76.25 24.453 38.875 1 59.16 184 ASN A N 1
ATOM 1500 C CA . ASN A 1 184 ? -76.25 24.781 40.281 1 59.16 184 ASN A CA 1
ATOM 1501 C C . ASN A 1 184 ? -77.688 24.734 40.875 1 59.16 184 ASN A C 1
ATOM 1503 O O . ASN A 1 184 ? -78.375 25.719 40.812 1 59.16 184 ASN A O 1
ATOM 1507 N N . TRP A 1 185 ? -78.062 23.625 41.281 1 65.75 185 TRP A N 1
ATOM 1508 C CA . TRP A 1 185 ? -79.438 23.391 41.688 1 65.75 185 TRP A CA 1
ATOM 1509 C C . TRP A 1 185 ? -79.812 24.281 42.875 1 65.75 185 TRP A C 1
ATOM 1511 O O . TRP A 1 185 ? -80.938 24.812 42.906 1 65.75 185 TRP A O 1
ATOM 1521 N N . ASN A 1 186 ? -78.75 24.484 43.75 1 69.44 186 ASN A N 1
ATOM 1522 C CA . ASN A 1 186 ? -79.062 25.344 44.875 1 69.44 186 ASN A CA 1
ATOM 1523 C C . ASN A 1 186 ? -79.375 26.766 44.438 1 69.44 186 ASN A C 1
ATOM 1525 O O . ASN A 1 186 ? -80.375 27.344 44.906 1 69.44 186 ASN A O 1
ATOM 1529 N N . LYS A 1 187 ? -78.562 27.203 43.5 1 68.06 187 LYS A N 1
ATOM 1530 C CA . LYS A 1 187 ? -78.812 28.547 43 1 68.06 187 LYS A CA 1
ATOM 1531 C C . LYS A 1 187 ? -80.062 28.547 42.062 1 68.06 187 LYS A C 1
ATOM 1533 O O . LYS A 1 187 ? -80.812 29.5 42.031 1 68.06 187 LYS A O 1
ATOM 1538 N N . THR A 1 188 ? -80.188 27.453 41.25 1 71.06 188 THR A N 1
ATOM 1539 C CA . THR A 1 188 ? -81.375 27.359 40.406 1 71.06 188 THR A CA 1
ATOM 1540 C C . THR A 1 188 ? -82.688 27.344 41.219 1 71.06 188 THR A C 1
ATOM 1542 O O . THR A 1 188 ? -83.625 28.031 40.906 1 71.06 188 THR A O 1
ATOM 1545 N N . ILE A 1 189 ? -82.625 26.641 42.406 1 73.12 189 ILE A N 1
ATOM 1546 C CA . ILE A 1 189 ? -83.75 26.547 43.281 1 73.12 189 ILE A CA 1
ATOM 1547 C C . ILE A 1 189 ? -84 27.891 43.969 1 73.12 189 ILE A C 1
ATOM 1549 O O . ILE A 1 189 ? -85.188 28.312 44.094 1 73.12 189 ILE A O 1
ATOM 1553 N N . THR A 1 190 ? -82.812 28.516 44.25 1 73.81 190 THR A N 1
ATOM 1554 C CA . THR A 1 190 ? -83 29.734 45.031 1 73.81 190 THR A CA 1
ATOM 1555 C C . THR A 1 190 ? -83.312 30.906 44.094 1 73.81 190 THR A C 1
ATOM 1557 O O . THR A 1 190 ? -84 31.844 44.469 1 73.81 190 THR A O 1
ATOM 1560 N N . SER A 1 191 ? -82.75 30.891 42.938 1 69.31 191 SER A N 1
ATOM 1561 C CA . SER A 1 191 ? -82.812 32.125 42.188 1 69.31 191 SER A CA 1
ATOM 1562 C C . SER A 1 191 ? -83.688 31.969 40.969 1 69.31 191 SER A C 1
ATOM 1564 O O . SER A 1 191 ? -84.125 32.969 40.344 1 69.31 191 SER A O 1
ATOM 1566 N N . SER A 1 192 ? -83.938 30.703 40.531 1 67.56 192 SER A N 1
ATOM 1567 C CA . SER A 1 192 ? -84.812 30.562 39.344 1 67.56 192 SER A CA 1
ATOM 1568 C C . SER A 1 192 ? -86.25 30.219 39.75 1 67.56 192 SER A C 1
ATOM 1570 O O . SER A 1 192 ? -86.438 29.594 40.781 1 67.56 192 SER A O 1
ATOM 1572 N N . GLN A 1 193 ? -87.125 30.906 39.188 1 72.69 193 GLN A N 1
ATOM 1573 C CA . GLN A 1 193 ? -88.5 30.688 39.438 1 72.69 193 GLN A CA 1
ATOM 1574 C C . GLN A 1 193 ? -88.938 29.297 39 1 72.69 193 GLN A C 1
ATOM 1576 O O . GLN A 1 193 ? -88.625 28.875 37.875 1 72.69 193 GLN A O 1
ATOM 1581 N N . ALA A 1 194 ? -89.375 28.438 39.938 1 66.81 194 ALA A N 1
ATOM 1582 C CA . ALA A 1 194 ? -89.875 27.109 39.656 1 66.81 194 ALA A CA 1
ATOM 1583 C C . ALA A 1 194 ? -91.25 27.172 39.094 1 66.81 194 ALA A C 1
ATOM 1585 O O . ALA A 1 194 ? -92.125 27.984 39.562 1 66.81 194 ALA A O 1
ATOM 1586 N N . VAL A 1 195 ? -91.562 26.875 37.938 1 71.69 195 VAL A N 1
ATOM 1587 C CA . VAL A 1 195 ? -92.938 26.734 37.469 1 71.69 195 VAL A CA 1
ATOM 1588 C C . VAL A 1 195 ? -93.438 25.328 37.75 1 71.69 195 VAL A C 1
ATOM 1590 O O . VAL A 1 195 ? -92.75 24.344 37.406 1 71.69 195 VAL A O 1
ATOM 1593 N N . ILE A 1 196 ? -94.25 25.219 38.719 1 67.62 196 ILE A N 1
ATOM 1594 C CA . ILE A 1 196 ? -94.812 23.953 39.125 1 67.62 196 ILE A CA 1
ATOM 1595 C C . ILE A 1 196 ? -95.688 23.391 37.969 1 67.62 196 ILE A C 1
ATOM 1597 O O . ILE A 1 196 ? -96.688 24.016 37.562 1 67.62 196 ILE A O 1
ATOM 1601 N N . GLN A 1 197 ? -95.125 22.703 37.125 1 65.81 197 GLN A N 1
ATOM 1602 C CA . GLN A 1 197 ? -95.938 22.016 36.125 1 65.81 197 GLN A CA 1
ATOM 1603 C C . GLN A 1 197 ? -96.188 20.547 36.531 1 65.81 197 GLN A C 1
ATOM 1605 O O . GLN A 1 197 ? -95.25 19.797 36.719 1 65.81 197 GLN A O 1
ATOM 1610 N N . ASN A 1 198 ? -97.375 20.016 36.531 1 69.31 198 ASN A N 1
ATOM 1611 C CA . ASN A 1 198 ? -97.938 18.719 36.906 1 69.31 198 ASN A CA 1
ATOM 1612 C C . ASN A 1 198 ? -97.375 18.234 38.25 1 69.31 198 ASN A C 1
ATOM 1614 O O . ASN A 1 198 ? -97.062 17.047 38.406 1 69.31 198 ASN A O 1
ATOM 1618 N N . GLY A 1 199 ? -97.25 19.203 39.344 1 70.12 199 GLY A N 1
ATOM 1619 C CA . GLY A 1 199 ? -96.875 18.875 40.719 1 70.12 199 GLY A CA 1
ATOM 1620 C C . GLY A 1 199 ? -95.375 18.891 40.938 1 70.12 199 GLY A C 1
ATOM 1621 O O . GLY A 1 199 ? -94.938 18.703 42.094 1 70.12 199 GLY A O 1
ATOM 1622 N N . SER A 1 200 ? -94.75 18.766 40.031 1 67.81 200 SER A N 1
ATOM 1623 C CA . SER A 1 200 ? -93.25 18.734 40.188 1 67.81 200 SER A CA 1
ATOM 1624 C C . SER A 1 200 ? -92.625 20.047 39.75 1 67.81 200 SER A C 1
ATOM 1626 O O . SER A 1 200 ? -93.062 20.609 38.719 1 67.81 200 SER A O 1
ATOM 1628 N N . PRO A 1 201 ? -91.875 20.75 40.656 1 72.19 201 PRO A N 1
ATOM 1629 C CA . PRO A 1 201 ? -91.25 22.031 40.312 1 72.19 201 PRO A CA 1
ATOM 1630 C C . PRO A 1 201 ? -90.312 21.953 39.156 1 72.19 201 PRO A C 1
ATOM 1632 O O . PRO A 1 201 ? -89.438 21.047 39.094 1 72.19 201 PRO A O 1
ATOM 1635 N N . VAL A 1 202 ? -90.562 22.453 38 1 73.25 202 VAL A N 1
ATOM 1636 C CA . VAL A 1 202 ? -89.688 22.547 36.812 1 73.25 202 VAL A CA 1
ATOM 1637 C C . VAL A 1 202 ? -89 23.906 36.75 1 73.25 202 VAL A C 1
ATOM 1639 O O . VAL A 1 202 ? -89.688 24.938 36.844 1 73.25 202 VAL A O 1
ATOM 1642 N N . TYR A 1 203 ? -87.75 24.016 36.938 1 67.44 203 TYR A N 1
ATOM 1643 C CA . TYR A 1 203 ? -87 25.281 36.875 1 67.44 203 TYR A CA 1
ATOM 1644 C C . TYR A 1 203 ? -86.625 25.594 35.438 1 67.44 203 TYR A C 1
ATOM 1646 O O . TYR A 1 203 ? -85.875 24.797 34.812 1 67.44 203 TYR A O 1
ATOM 1654 N N . ILE A 1 204 ? -87.188 26.484 34.656 1 71.31 204 ILE A N 1
ATOM 1655 C CA . ILE A 1 204 ? -87.062 26.828 33.25 1 71.31 204 ILE A CA 1
ATOM 1656 C C . ILE A 1 204 ? -85.688 27.438 33 1 71.31 204 ILE A C 1
ATOM 1658 O O . ILE A 1 204 ? -85.062 27.25 31.922 1 71.31 204 ILE A O 1
ATOM 1662 N N . GLU A 1 205 ? -85.188 28.234 33.875 1 65.75 205 GLU A N 1
ATOM 1663 C CA . GLU A 1 205 ? -83.875 28.906 33.656 1 65.75 205 GLU A CA 1
ATOM 1664 C C . GLU A 1 205 ? -82.875 28.453 34.688 1 65.75 205 GLU A C 1
ATOM 1666 O O . GLU A 1 205 ? -82.688 29.109 35.719 1 65.75 205 GLU A O 1
ATOM 1671 N N . PRO A 1 206 ? -82.375 27.172 34.594 1 64.31 206 PRO A N 1
ATOM 1672 C CA . PRO A 1 206 ? -81.375 26.719 35.562 1 64.31 206 PRO A CA 1
ATOM 1673 C C . PRO A 1 206 ? -80.125 27.547 35.531 1 64.31 206 PRO A C 1
ATOM 1675 O O . PRO A 1 206 ? -79.688 28.047 34.5 1 64.31 206 PRO A O 1
ATOM 1678 N N . VAL A 1 207 ? -79.75 28.234 36.625 1 61.09 207 VAL A N 1
ATOM 1679 C CA . VAL A 1 207 ? -78.5 28.969 36.781 1 61.09 207 VAL A CA 1
ATOM 1680 C C . VAL A 1 207 ? -77.312 27.984 36.781 1 61.09 207 VAL A C 1
ATOM 1682 O O . VAL A 1 207 ? -77.312 27.062 37.594 1 61.09 207 VAL A O 1
ATOM 1685 N N . ASN A 1 208 ? -76.688 27.891 35.719 1 53.97 208 ASN A N 1
ATOM 1686 C CA . ASN A 1 208 ? -75.562 27.016 35.562 1 53.97 208 ASN A CA 1
ATOM 1687 C C . ASN A 1 208 ? -74.375 27.484 36.406 1 53.97 208 ASN A C 1
ATOM 1689 O O . ASN A 1 208 ? -74.25 28.672 36.688 1 53.97 208 ASN A O 1
ATOM 1693 N N . ARG A 1 209 ? -73.75 26.703 37.344 1 47.22 209 ARG A N 1
ATOM 1694 C CA . ARG A 1 209 ? -72.562 27.062 38.094 1 47.22 209 ARG A CA 1
ATOM 1695 C C . ARG A 1 209 ? -71.5 27.641 37.156 1 47.22 209 ARG A C 1
ATOM 1697 O O . ARG A 1 209 ? -71.188 27.062 36.094 1 47.22 209 ARG A O 1
ATOM 1704 N N . LYS A 1 210 ? -71.312 28.984 37.188 1 42.69 210 LYS A N 1
ATOM 1705 C CA . LYS A 1 210 ? -70.125 29.516 36.531 1 42.69 210 LYS A CA 1
ATOM 1706 C C . LYS A 1 210 ? -68.875 28.719 36.938 1 42.69 210 LYS A C 1
ATOM 1708 O O . LYS A 1 210 ? -68.562 28.594 38.125 1 42.69 210 LYS A O 1
ATOM 1713 N N . LYS A 1 211 ? -68.688 27.641 36.438 1 40.62 211 LYS A N 1
ATOM 1714 C CA . LYS A 1 211 ? -67.438 26.953 36.781 1 40.62 211 LYS A CA 1
ATOM 1715 C C . LYS A 1 211 ? -66.25 27.922 36.781 1 40.62 211 LYS A C 1
ATOM 1717 O O . LYS A 1 211 ? -66.188 28.797 35.938 1 40.62 211 LYS A O 1
ATOM 1722 N N . MET A 1 212 ? -65.688 28.25 38.031 1 36.72 212 MET A N 1
ATOM 1723 C CA . MET A 1 212 ? -64.312 28.812 38.125 1 36.72 212 MET A CA 1
ATOM 1724 C C . MET A 1 212 ? -63.438 28.266 37.031 1 36.72 212 MET A C 1
ATOM 1726 O O . MET A 1 212 ? -63.469 27.078 36.719 1 36.72 212 MET A O 1
ATOM 1730 N N . VAL A 1 213 ? -63.031 29 36.125 1 42.56 213 VAL A N 1
ATOM 1731 C CA . VAL A 1 213 ? -61.906 28.656 35.281 1 42.56 213 VAL A CA 1
ATOM 1732 C C . VAL A 1 213 ? -61 27.641 36 1 42.56 213 VAL A C 1
ATOM 1734 O O . VAL A 1 213 ? -60.438 27.938 37.062 1 42.56 213 VAL A O 1
ATOM 1737 N N . ASN A 1 214 ? -61.344 26.453 36.125 1 47.12 214 ASN A N 1
ATOM 1738 C CA . ASN A 1 214 ? -60.531 25.391 36.75 1 47.12 214 ASN A CA 1
ATOM 1739 C C . ASN A 1 214 ? -59.031 25.609 36.5 1 47.12 214 ASN A C 1
ATOM 1741 O O . ASN A 1 214 ? -58.656 26.094 35.438 1 47.12 214 ASN A O 1
ATOM 1745 N N . PHE A 1 215 ? -58.156 25.734 37.5 1 48.06 215 PHE A N 1
ATOM 1746 C CA . PHE A 1 215 ? -56.719 25.859 37.656 1 48.06 215 PHE A CA 1
ATOM 1747 C C . PHE A 1 215 ? -55.969 25.172 36.531 1 48.06 215 PHE A C 1
ATOM 1749 O O . PHE A 1 215 ? -54.969 25.688 36.031 1 48.06 215 PHE A O 1
ATOM 1756 N N . ASP A 1 216 ? -56.469 24.156 36.094 1 59.44 216 ASP A N 1
ATOM 1757 C CA . ASP A 1 216 ? -55.812 23.359 35.062 1 59.44 216 ASP A CA 1
ATOM 1758 C C . ASP A 1 216 ? -55.906 24.047 33.719 1 59.44 216 ASP A C 1
ATOM 1760 O O . ASP A 1 216 ? -55 23.922 32.875 1 59.44 216 ASP A O 1
ATOM 1764 N N . GLU A 1 217 ? -56.75 25.016 33.688 1 71.5 217 GLU A N 1
ATOM 1765 C CA . GLU A 1 217 ? -56.969 25.672 32.406 1 71.5 217 GLU A CA 1
ATOM 1766 C C . GLU A 1 217 ? -55.969 26.766 32.156 1 71.5 217 GLU A C 1
ATOM 1768 O O . GLU A 1 217 ? -55.469 26.906 31.031 1 71.5 217 GLU A O 1
ATOM 1773 N N . GLU A 1 218 ? -55.625 27.406 33.25 1 81.69 218 GLU A N 1
ATOM 1774 C CA . GLU A 1 218 ? -54.656 28.5 33.031 1 81.69 218 GLU A CA 1
ATOM 1775 C C . GLU A 1 218 ? -53.312 27.969 32.562 1 81.69 218 GLU A C 1
ATOM 1777 O O . GLU A 1 218 ? -52.719 28.531 31.625 1 81.69 218 GLU A O 1
ATOM 1782 N N . LEU A 1 219 ? -52.906 26.922 33.188 1 87.5 219 LEU A N 1
ATOM 1783 C CA . LEU A 1 219 ? -51.625 26.328 32.812 1 87.5 219 LEU A CA 1
ATOM 1784 C C . LEU A 1 219 ? -51.656 25.875 31.344 1 87.5 219 LEU A C 1
ATOM 1786 O O . LEU A 1 219 ? -50.688 26.094 30.609 1 87.5 219 LEU A O 1
ATOM 1790 N N . LEU A 1 220 ? -52.75 25.344 31 1 86.62 220 LEU A N 1
ATOM 1791 C CA . LEU A 1 220 ? -52.875 24.859 29.625 1 86.62 220 LEU A CA 1
ATOM 1792 C C . LEU A 1 220 ? -52.969 26.016 28.641 1 86.62 220 LEU A C 1
ATOM 1794 O O . LEU A 1 220 ? -52.406 25.938 27.547 1 86.62 220 LEU A O 1
ATOM 1798 N N . VAL A 1 221 ? -53.656 27.031 29.094 1 85.44 221 VAL A N 1
ATOM 1799 C CA . VAL A 1 221 ? -53.719 28.219 28.266 1 85.44 221 VAL A CA 1
ATOM 1800 C C . VAL A 1 221 ? -52.312 28.797 28.062 1 85.44 221 VAL A C 1
ATOM 1802 O O . VAL A 1 221 ? -51.938 29.156 26.953 1 85.44 221 VAL A O 1
ATOM 1805 N N . ILE A 1 222 ? -51.562 28.812 29.156 1 89.31 222 ILE A N 1
ATOM 1806 C CA . ILE A 1 222 ? -50.188 29.297 29.078 1 89.31 222 ILE A CA 1
ATOM 1807 C C . ILE A 1 222 ? -49.344 28.391 28.172 1 89.31 222 ILE A C 1
ATOM 1809 O O . ILE A 1 222 ? -48.625 28.859 27.312 1 89.31 222 ILE A O 1
ATOM 1813 N N . TYR A 1 223 ? -49.531 27.109 28.406 1 89.94 223 TYR A N 1
ATOM 1814 C CA . TYR A 1 223 ? -48.781 26.109 27.656 1 89.94 223 TYR A CA 1
ATOM 1815 C C . TYR A 1 223 ? -49.062 26.234 26.156 1 89.94 223 TYR A C 1
ATOM 1817 O O . TYR A 1 223 ? -48.125 26.375 25.375 1 89.94 223 TYR A O 1
ATOM 1825 N N . PHE A 1 224 ? -50.25 26.328 25.75 1 87.88 224 PHE A N 1
ATOM 1826 C CA . PHE A 1 224 ? -50.594 26.391 24.328 1 87.88 224 PHE A CA 1
ATOM 1827 C C . PHE A 1 224 ? -50.281 27.781 23.766 1 87.88 224 PHE A C 1
ATOM 1829 O O . PHE A 1 224 ? -50 27.922 22.578 1 87.88 224 PHE A O 1
ATOM 1836 N N . SER A 1 225 ? -50.344 28.812 24.609 1 88.62 225 SER A N 1
ATOM 1837 C CA . SER A 1 225 ? -49.938 30.141 24.172 1 88.62 225 SER A CA 1
ATOM 1838 C C . SER A 1 225 ? -48.438 30.188 23.859 1 88.62 225 SER A C 1
ATOM 1840 O O . SER A 1 225 ? -48.031 30.875 22.922 1 88.62 225 SER A O 1
ATOM 1842 N N . ILE A 1 226 ? -47.688 29.484 24.703 1 89.44 226 ILE A N 1
ATOM 1843 C CA . ILE A 1 226 ? -46.25 29.391 24.438 1 89.44 226 ILE A CA 1
ATOM 1844 C C . ILE A 1 226 ? -46.031 28.672 23.109 1 89.44 226 ILE A C 1
ATOM 1846 O O . ILE A 1 226 ? -45.219 29.141 22.297 1 89.44 226 ILE A O 1
ATOM 1850 N N . LEU A 1 227 ? -46.719 27.609 22.875 1 86.88 227 LEU A N 1
ATOM 1851 C CA . LEU A 1 227 ? -46.562 26.859 21.625 1 86.88 227 LEU A CA 1
ATOM 1852 C C . LEU A 1 227 ? -46.938 27.719 20.422 1 86.88 227 LEU A C 1
ATOM 1854 O O . LEU A 1 227 ? -46.25 27.703 19.406 1 86.88 227 LEU A O 1
ATOM 1858 N N . ASN A 1 228 ? -48 28.484 20.578 1 82 228 ASN A N 1
ATOM 1859 C CA . ASN A 1 228 ? -48.375 29.391 19.516 1 82 228 ASN A CA 1
ATOM 1860 C C . ASN A 1 228 ? -47.344 30.484 19.297 1 82 228 ASN A C 1
ATOM 1862 O O . ASN A 1 228 ? -47.094 30.875 18.156 1 82 228 ASN A O 1
ATOM 1866 N N . TYR A 1 229 ? -46.844 30.969 20.375 1 83.25 229 TYR A N 1
ATOM 1867 C CA . TYR A 1 229 ? -45.781 31.969 20.281 1 83.25 229 TYR A CA 1
ATOM 1868 C C . TYR A 1 229 ? -44.594 31.438 19.516 1 83.25 229 TYR A C 1
ATOM 1870 O O . TYR A 1 229 ? -44.062 32.125 18.641 1 83.25 229 TYR A O 1
ATOM 1878 N N . ILE A 1 230 ? -44.156 30.266 19.859 1 80.25 230 ILE A N 1
ATOM 1879 C CA . ILE A 1 230 ? -43 29.625 19.234 1 80.25 230 ILE A CA 1
ATOM 1880 C C . ILE A 1 230 ? -43.281 29.422 17.75 1 80.25 230 ILE A C 1
ATOM 1882 O O . ILE A 1 230 ? -42.406 29.625 16.906 1 80.25 230 ILE A O 1
ATOM 1886 N N . ARG A 1 231 ? -44.438 29.016 17.438 1 76.69 231 ARG A N 1
ATOM 1887 C CA . ARG A 1 231 ? -44.844 28.812 16.062 1 76.69 231 ARG A CA 1
ATOM 1888 C C . ARG A 1 231 ? -44.781 30.109 15.273 1 76.69 231 ARG A C 1
ATOM 1890 O O . ARG A 1 231 ? -44.25 30.156 14.172 1 76.69 231 ARG A O 1
ATOM 1897 N N . GLU A 1 232 ? -45.25 31.172 15.883 1 73.75 232 GLU A N 1
ATOM 1898 C CA . GLU A 1 232 ? -45.375 32.438 15.188 1 73.75 232 GLU A CA 1
ATOM 1899 C C . GLU A 1 232 ? -44.031 33.156 15.117 1 73.75 232 GLU A C 1
ATOM 1901 O O . GLU A 1 232 ? -43.688 33.75 14.094 1 73.75 232 GLU A O 1
ATOM 1906 N N . ILE A 1 233 ? -43.344 33.062 16.234 1 68 233 ILE A N 1
ATOM 1907 C CA . ILE A 1 233 ? -42.125 33.875 16.328 1 68 233 ILE A CA 1
ATOM 1908 C C . ILE A 1 233 ? -40.938 33.062 15.797 1 68 233 ILE A C 1
ATOM 1910 O O . ILE A 1 233 ? -40.062 33.625 15.094 1 68 233 ILE A O 1
ATOM 1914 N N . HIS A 1 234 ? -40.906 31.828 16.125 1 67.69 234 HIS A N 1
ATOM 1915 C CA . HIS A 1 234 ? -39.719 31.031 15.812 1 67.69 234 HIS A CA 1
ATOM 1916 C C . HIS A 1 234 ? -40 30.031 14.695 1 67.69 234 HIS A C 1
ATOM 1918 O O . HIS A 1 234 ? -39.094 29.375 14.188 1 67.69 234 HIS A O 1
ATOM 1924 N N . GLY A 1 235 ? -41.219 29.859 14.312 1 63.47 235 GLY A N 1
ATOM 1925 C CA . GLY A 1 235 ? -41.562 29.109 13.117 1 63.47 235 GLY A CA 1
ATOM 1926 C C . GLY A 1 235 ? -41.656 27.609 13.359 1 63.47 235 GLY A C 1
ATOM 1927 O O . GLY A 1 235 ? -41.719 26.828 12.406 1 63.47 235 GLY A O 1
ATOM 1928 N N . PHE A 1 236 ? -41.656 27.062 14.555 1 68.88 236 PHE A N 1
ATOM 1929 C CA . PHE A 1 236 ? -41.781 25.625 14.836 1 68.88 236 PHE A CA 1
ATOM 1930 C C . PHE A 1 236 ? -43.25 25.219 14.82 1 68.88 236 PHE A C 1
ATOM 1932 O O . PHE A 1 236 ? -44.125 25.953 15.312 1 68.88 236 PHE A O 1
ATOM 1939 N N . SER A 1 237 ? -43.562 24.156 14.18 1 67.44 237 SER A N 1
ATOM 1940 C CA . SER A 1 237 ? -44.969 23.734 14.07 1 67.44 237 SER A CA 1
ATOM 1941 C C . SER A 1 237 ? -45.344 22.812 15.219 1 67.44 237 SER A C 1
ATOM 1943 O O . SER A 1 237 ? -44.562 21.969 15.633 1 67.44 237 SER A O 1
ATOM 1945 N N . PHE A 1 238 ? -46.5 23.141 15.875 1 73.5 238 PHE A N 1
ATOM 1946 C CA . PHE A 1 238 ? -47.094 22.344 16.953 1 73.5 238 PHE A CA 1
ATOM 1947 C C . PHE A 1 238 ? -48.531 21.984 16.656 1 73.5 238 PHE A C 1
ATOM 1949 O O . PHE A 1 238 ? -49.25 22.75 15.992 1 73.5 238 PHE A O 1
ATOM 1956 N N . GLU A 1 239 ? -48.906 20.75 16.891 1 72.62 239 GLU A N 1
ATOM 1957 C CA . GLU A 1 239 ? -50.312 20.406 16.844 1 72.62 239 GLU A CA 1
ATOM 1958 C C . GLU A 1 239 ? -51.062 21.031 18.031 1 72.62 239 GLU A C 1
ATOM 1960 O O . GLU A 1 239 ? -50.75 20.75 19.188 1 72.62 239 GLU A O 1
ATOM 1965 N N . ILE A 1 240 ? -51.906 22 17.75 1 73.44 240 ILE A N 1
ATOM 1966 C CA . ILE A 1 240 ? -52.688 22.625 18.797 1 73.44 240 ILE A CA 1
ATOM 1967 C C . ILE A 1 240 ? -54.156 22.297 18.594 1 73.44 240 ILE A C 1
ATOM 1969 O O . ILE A 1 240 ? -54.812 22.828 17.703 1 73.44 240 ILE A O 1
ATOM 1973 N N . ASN A 1 241 ? -54.656 21.266 19.219 1 64 241 ASN A N 1
ATOM 1974 C CA . ASN A 1 241 ? -56.031 20.797 19.062 1 64 241 ASN A CA 1
ATOM 1975 C C . ASN A 1 241 ? -56.906 21.297 20.203 1 64 241 ASN A C 1
ATOM 1977 O O . ASN A 1 241 ? -57.688 20.531 20.75 1 64 241 ASN A O 1
ATOM 1981 N N . ILE A 1 242 ? -56.656 22.438 20.734 1 65.81 242 ILE A N 1
ATOM 1982 C CA . ILE A 1 242 ? -57.5 22.891 21.828 1 65.81 242 ILE A CA 1
ATOM 1983 C C . ILE A 1 242 ? -58.188 24.203 21.453 1 65.81 242 ILE A C 1
ATOM 1985 O O . ILE A 1 242 ? -57.656 25 20.688 1 65.81 242 ILE A O 1
ATOM 1989 N N . GLN A 1 243 ? -59.406 24.344 21.734 1 64.81 243 GLN A N 1
ATOM 1990 C CA . GLN A 1 243 ? -60.219 25.516 21.391 1 64.81 243 GLN A CA 1
ATOM 1991 C C . GLN A 1 243 ? -60.25 26.531 22.531 1 64.81 243 GLN A C 1
ATOM 1993 O O . GLN A 1 243 ? -61.312 26.969 22.969 1 64.81 243 GLN A O 1
ATOM 1998 N N . TYR A 1 244 ? -59.094 26.797 23.234 1 67.44 244 TYR A N 1
ATOM 1999 C CA . TYR A 1 244 ? -59 27.828 24.266 1 67.44 244 TYR A CA 1
ATOM 2000 C C . TYR A 1 244 ? -58.562 29.172 23.656 1 67.44 244 TYR A C 1
ATOM 2002 O O . TYR A 1 244 ? -57.812 29.188 22.688 1 67.44 244 TYR A O 1
ATOM 2010 N N . PRO A 1 245 ? -59.25 30.219 24.141 1 78.19 245 PRO A N 1
ATOM 2011 C CA . PRO A 1 245 ? -58.656 31.5 23.75 1 78.19 245 PRO A CA 1
ATOM 2012 C C . PRO A 1 245 ? -57.219 31.656 24.266 1 78.19 245 PRO A C 1
ATOM 2014 O O . PRO A 1 245 ? -56.969 31.531 25.469 1 78.19 245 PRO A O 1
ATOM 2017 N N . LEU A 1 246 ? -56.25 31.797 23.406 1 85.31 246 LEU A N 1
ATOM 2018 C CA . LEU A 1 246 ? -54.812 31.859 23.766 1 85.31 246 LEU A CA 1
ATOM 2019 C C . LEU A 1 246 ? -54.375 33.312 24 1 85.31 246 LEU A C 1
ATOM 2021 O O . LEU A 1 246 ? -55.031 34.25 23.547 1 85.31 246 LEU A O 1
ATOM 2025 N N . ILE A 1 247 ? -53.344 33.438 24.812 1 87.25 247 ILE A N 1
ATOM 2026 C CA . ILE A 1 247 ? -52.719 34.75 25 1 87.25 247 ILE A CA 1
ATOM 2027 C C . ILE A 1 247 ? -52.031 35.188 23.688 1 87.25 247 ILE A C 1
ATOM 2029 O O . ILE A 1 247 ? -51.375 34.406 23.031 1 87.25 247 ILE A O 1
ATOM 2033 N N . SER A 1 248 ? -52.375 36.438 23.297 1 86.62 248 SER A N 1
ATOM 2034 C CA . SER A 1 248 ? -51.812 36.938 22.062 1 86.62 248 SER A CA 1
ATOM 2035 C C . SER A 1 248 ? -50.281 36.969 22.125 1 86.62 248 SER A C 1
ATOM 2037 O O . SER A 1 248 ? -49.688 37.156 23.203 1 86.62 248 SER A O 1
ATOM 2039 N N . CYS A 1 249 ? -49.656 36.781 21.062 1 86.06 249 CYS A N 1
ATOM 2040 C CA . CYS A 1 249 ? -48.188 36.75 21 1 86.06 249 CYS A CA 1
ATOM 2041 C C . CYS A 1 249 ? -47.594 38.062 21.5 1 86.06 249 CYS A C 1
ATOM 2043 O O . CYS A 1 249 ? -46.531 38.031 22.172 1 86.06 249 CYS A O 1
ATOM 2045 N N . ASP A 1 250 ? -48.281 39.156 21.234 1 85.5 250 ASP A N 1
ATOM 2046 C CA . ASP A 1 250 ? -47.781 40.469 21.656 1 85.5 250 ASP A CA 1
ATOM 2047 C C . ASP A 1 250 ? -47.812 40.594 23.188 1 85.5 250 ASP A C 1
ATOM 2049 O O . ASP A 1 250 ? -46.875 41.094 23.781 1 85.5 250 ASP A O 1
ATOM 2053 N N . LYS A 1 251 ? -48.906 40.094 23.656 1 87.06 251 LYS A N 1
ATOM 2054 C CA . LYS A 1 251 ? -49.031 40.125 25.109 1 87.06 251 LYS A CA 1
ATOM 2055 C C . LYS A 1 251 ? -48 39.188 25.766 1 87.06 251 LYS A C 1
ATOM 2057 O O . LYS A 1 251 ? -47.406 39.531 26.797 1 87.06 251 LYS A O 1
ATOM 2062 N N . LEU A 1 252 ? -47.844 38.094 25.219 1 89.88 252 LEU A N 1
ATOM 2063 C CA . LEU A 1 252 ? -46.844 37.156 25.75 1 89.88 252 LEU A CA 1
ATOM 2064 C C . LEU A 1 252 ? -45.469 37.75 25.734 1 89.88 252 LEU A C 1
ATOM 2066 O O . LEU A 1 252 ? -44.719 37.625 26.703 1 89.88 252 LEU A O 1
ATOM 2070 N N . LYS A 1 253 ? -45.094 38.406 24.688 1 85.62 253 LYS A N 1
ATOM 2071 C CA . LYS A 1 253 ? -43.781 39 24.531 1 85.62 253 LYS A CA 1
ATOM 2072 C C . LYS A 1 253 ? -43.594 40.188 25.484 1 85.62 253 LYS A C 1
ATOM 2074 O O . LYS A 1 253 ? -42.625 40.219 26.25 1 85.62 253 LYS A O 1
ATOM 2079 N N . LYS A 1 254 ? -44.531 41.094 25.516 1 85.19 254 LYS A N 1
ATOM 2080 C CA . LYS A 1 254 ? -44.375 42.344 26.219 1 85.19 254 LYS A CA 1
ATOM 2081 C C . LYS A 1 254 ? -44.562 42.156 27.734 1 85.19 254 LYS A C 1
ATOM 2083 O O . LYS A 1 254 ? -43.812 42.75 28.516 1 85.19 254 LYS A O 1
ATOM 2088 N N . SER A 1 255 ? -45.5 41.281 28.062 1 87.56 255 SER A N 1
ATOM 2089 C CA . SER A 1 255 ? -45.844 41.156 29.469 1 87.56 255 SER A CA 1
ATOM 2090 C C . SER A 1 255 ? -45.219 39.938 30.094 1 87.56 255 SER A C 1
ATOM 2092 O O . SER A 1 255 ? -44.5 40.031 31.094 1 87.56 255 SER A O 1
ATOM 2094 N N . TYR A 1 256 ? -45.406 38.844 29.484 1 88.94 256 TYR A N 1
ATOM 2095 C CA . TYR A 1 256 ? -45 37.594 30.109 1 88.94 256 TYR A CA 1
ATOM 2096 C C . TYR A 1 256 ? -43.5 37.406 30.016 1 88.94 256 TYR A C 1
ATOM 2098 O O . TYR A 1 256 ? -42.875 36.812 30.906 1 88.94 256 TYR A O 1
ATOM 2106 N N . ILE A 1 257 ? -42.875 37.812 28.969 1 87.75 257 ILE A N 1
ATOM 2107 C CA . ILE A 1 257 ? -41.469 37.594 28.75 1 87.75 257 ILE A CA 1
ATOM 2108 C C . ILE A 1 257 ? -40.656 38.812 29.188 1 87.75 257 ILE A C 1
ATOM 2110 O O . ILE A 1 257 ? -39.844 38.75 30.094 1 87.75 257 ILE A O 1
ATOM 2114 N N . ASP A 1 258 ? -40.969 40.062 28.641 1 81.25 258 ASP A N 1
ATOM 2115 C CA . ASP A 1 258 ? -40.156 41.25 28.859 1 81.25 258 ASP A CA 1
ATOM 2116 C C . ASP A 1 258 ? -40.25 41.688 30.328 1 81.25 258 ASP A C 1
ATOM 2118 O O . ASP A 1 258 ? -39.25 42.156 30.906 1 81.25 258 ASP A O 1
ATOM 2122 N N . ARG A 1 259 ? -41.438 41.562 30.891 1 85.06 259 ARG A N 1
ATOM 2123 C CA . ARG A 1 259 ? -41.625 42 32.25 1 85.06 259 ARG A CA 1
ATOM 2124 C C . ARG A 1 259 ? -41.562 40.844 33.25 1 85.06 259 ARG A C 1
ATOM 2126 O O . ARG A 1 259 ? -41.969 40.969 34.406 1 85.06 259 ARG A O 1
ATOM 2133 N N . ASN A 1 260 ? -41.312 39.688 32.781 1 87.5 260 ASN A N 1
ATOM 2134 C CA . ASN A 1 260 ? -41.094 38.5 33.562 1 87.5 260 ASN A CA 1
ATOM 2135 C C . ASN A 1 260 ? -42.375 38.062 34.312 1 87.5 260 ASN A C 1
ATOM 2137 O O . ASN A 1 260 ? -42.312 37.469 35.375 1 87.5 260 ASN A O 1
ATOM 2141 N N . LEU A 1 261 ? -43.469 38.438 33.812 1 89 261 LEU A N 1
ATOM 2142 C CA . LEU A 1 261 ? -44.75 38.094 34.375 1 89 261 LEU A CA 1
ATOM 2143 C C . LEU A 1 261 ? -45 36.594 34.312 1 89 261 LEU A C 1
ATOM 2145 O O . LEU A 1 261 ? -45.625 36 35.188 1 89 261 LEU A O 1
ATOM 2149 N N . GLY A 1 262 ? -44.531 36.031 33.25 1 89.81 262 GLY A N 1
ATOM 2150 C CA . GLY A 1 262 ? -44.719 34.594 33.031 1 89.81 262 GLY A CA 1
ATOM 2151 C C . GLY A 1 262 ? -44.156 33.75 34.156 1 89.81 262 GLY A C 1
ATOM 2152 O O . GLY A 1 262 ? -44.875 32.938 34.75 1 89.81 262 GLY A O 1
ATOM 2153 N N . CYS A 1 263 ? -42.969 33.906 34.5 1 90 263 CYS A N 1
ATOM 2154 C CA . CYS A 1 263 ? -42.312 33.188 35.594 1 90 263 CYS A CA 1
ATOM 2155 C C . CYS A 1 263 ? -43 33.469 36.906 1 90 263 CYS A C 1
ATOM 2157 O O . CYS A 1 263 ? -43.25 32.562 37.719 1 90 263 CYS A O 1
ATOM 2159 N N . ARG A 1 264 ? -43.312 34.688 37.125 1 89.12 264 ARG A N 1
ATOM 2160 C CA . ARG A 1 264 ? -43.938 35.094 38.375 1 89.12 264 ARG A CA 1
ATOM 2161 C C . ARG A 1 264 ? -45.312 34.406 38.531 1 89.12 264 ARG A C 1
ATOM 2163 O O . ARG A 1 264 ? -45.594 33.844 39.594 1 89.12 264 ARG A O 1
ATOM 2170 N N . ARG A 1 265 ? -46 34.5 37.5 1 89.31 265 ARG A N 1
ATOM 2171 C CA . ARG A 1 265 ? -47.344 33.906 37.531 1 89.31 265 ARG A CA 1
ATOM 2172 C C . ARG A 1 265 ? -47.25 32.375 37.719 1 89.31 265 ARG A C 1
ATOM 2174 O O . ARG A 1 265 ? -48.031 31.812 38.5 1 89.31 265 ARG A O 1
ATOM 2181 N N . LEU A 1 266 ? -46.406 31.766 37 1 91.06 266 LEU A N 1
ATOM 2182 C CA . LEU A 1 266 ? -46.25 30.328 37.125 1 91.06 266 LEU A CA 1
ATOM 2183 C C . LEU A 1 266 ? -45.844 29.922 38.531 1 91.06 266 LEU A C 1
ATOM 2185 O O . LEU A 1 266 ? -46.344 28.922 39.094 1 91.06 266 LEU A O 1
ATOM 2189 N N . LYS A 1 267 ? -45 30.688 39.125 1 89.31 267 LYS A N 1
ATOM 2190 C CA . LYS A 1 267 ? -44.625 30.438 40.531 1 89.31 267 LYS A CA 1
ATOM 2191 C C . LYS A 1 267 ? -45.812 30.562 41.438 1 89.31 267 LYS A C 1
ATOM 2193 O O . LYS A 1 267 ? -45.969 29.797 42.406 1 89.31 267 LYS A O 1
ATOM 2198 N N . GLN A 1 268 ? -46.719 31.438 41.125 1 86.88 268 GLN A N 1
ATOM 2199 C CA . GLN A 1 268 ? -47.906 31.703 41.938 1 86.88 268 GLN A CA 1
ATOM 2200 C C . GLN A 1 268 ? -48.906 30.547 41.844 1 86.88 268 GLN A C 1
ATOM 2202 O O . GLN A 1 268 ? -49.656 30.297 42.781 1 86.88 268 GLN A O 1
ATOM 2207 N N . ILE A 1 269 ? -48.812 29.875 40.719 1 84.88 269 ILE A N 1
ATOM 2208 C CA . ILE A 1 269 ? -49.875 28.875 40.531 1 84.88 269 ILE A CA 1
ATOM 2209 C C . ILE A 1 269 ? -49.281 27.484 40.688 1 84.88 269 ILE A C 1
ATOM 2211 O O . ILE A 1 269 ? -49.969 26.484 40.531 1 84.88 269 ILE A O 1
ATOM 2215 N N . LYS A 1 270 ? -48.031 27.344 41 1 86.56 270 LYS A N 1
ATOM 2216 C CA . LYS A 1 270 ? -47.344 26.047 41.031 1 86.56 270 LYS A CA 1
ATOM 2217 C C . LYS A 1 270 ? -48 25.109 42.031 1 86.56 270 LYS A C 1
ATOM 2219 O O . LYS A 1 270 ? -48.125 23.906 41.781 1 86.56 270 LYS A O 1
ATOM 2224 N N . TYR A 1 271 ? -48.469 25.688 43.125 1 78.31 271 TYR A N 1
ATOM 2225 C CA . TYR A 1 271 ? -49 24.891 44.219 1 78.31 271 TYR A CA 1
ATOM 2226 C C . TYR A 1 271 ? -50.281 24.188 43.812 1 78.31 271 TYR A C 1
ATOM 2228 O O . TYR A 1 271 ? -50.719 23.234 44.469 1 78.31 271 TYR A O 1
ATOM 2236 N N . LYS A 1 272 ? -50.875 24.578 42.688 1 77.06 272 LYS A N 1
ATOM 2237 C CA . LYS A 1 272 ? -52.156 24.062 42.25 1 77.06 272 LYS A CA 1
ATOM 2238 C C . LYS A 1 272 ? -52 22.75 41.5 1 77.06 272 LYS A C 1
ATOM 2240 O O . LYS A 1 272 ? -52.969 22.016 41.312 1 77.06 272 LYS A O 1
ATOM 2245 N N . TYR A 1 273 ? -50.75 22.453 41.188 1 81 273 TYR A N 1
ATOM 2246 C CA . TYR A 1 273 ? -50.531 21.312 40.281 1 81 273 TYR A CA 1
ATOM 2247 C C . TYR A 1 273 ? -49.812 20.203 41.031 1 81 273 TYR A C 1
ATOM 2249 O O . TYR A 1 273 ? -48.75 20.422 41.625 1 81 273 TYR A O 1
ATOM 2257 N N . PHE A 1 274 ? -50.375 18.906 41 1 74.75 274 PHE A N 1
ATOM 2258 C CA . PHE A 1 274 ? -49.812 17.781 41.75 1 74.75 274 PHE A CA 1
ATOM 2259 C C . PHE A 1 274 ? -49.5 16.625 40.812 1 74.75 274 PHE A C 1
ATOM 2261 O O . PHE A 1 274 ? -48.688 15.758 41.125 1 74.75 274 PHE A O 1
ATOM 2268 N N . SER A 1 275 ? -50.188 16.641 39.625 1 78.44 275 SER A N 1
ATOM 2269 C CA . SER A 1 275 ? -49.906 15.547 38.688 1 78.44 275 SER A CA 1
ATOM 2270 C C . SER A 1 275 ? -48.562 15.711 38 1 78.44 275 SER A C 1
ATOM 2272 O O . SER A 1 275 ? -48.125 16.844 37.75 1 78.44 275 SER A O 1
ATOM 2274 N N . ASP A 1 276 ? -47.969 14.648 37.781 1 80.38 276 ASP A N 1
ATOM 2275 C CA . ASP A 1 276 ? -46.625 14.656 37.156 1 80.38 276 ASP A CA 1
ATOM 2276 C C . ASP A 1 276 ? -46.656 15.375 35.812 1 80.38 276 ASP A C 1
ATOM 2278 O O . ASP A 1 276 ? -45.75 16.141 35.5 1 80.38 276 ASP A O 1
ATOM 2282 N N . LYS A 1 277 ? -47.688 15.156 35.031 1 84.31 277 LYS A N 1
ATOM 2283 C CA . LYS A 1 277 ? -47.781 15.773 33.719 1 84.31 277 LYS A CA 1
ATOM 2284 C C . LYS A 1 277 ? -48 17.281 33.844 1 84.31 277 LYS A C 1
ATOM 2286 O O . LYS A 1 277 ? -47.375 18.047 33.094 1 84.31 277 LYS A O 1
ATOM 2291 N N . ALA A 1 278 ? -48.875 17.672 34.812 1 82.75 278 ALA A N 1
ATOM 2292 C CA . ALA A 1 278 ? -49.094 19.094 35 1 82.75 278 ALA A CA 1
ATOM 2293 C C . ALA A 1 278 ? -47.812 19.797 35.5 1 82.75 278 ALA A C 1
ATOM 2295 O O . ALA A 1 278 ? -47.531 20.906 35.062 1 82.75 278 ALA A O 1
ATOM 2296 N N . LEU A 1 279 ? -47.094 19.078 36.312 1 85.88 279 LEU A N 1
ATOM 2297 C CA . LEU A 1 279 ? -45.844 19.641 36.812 1 85.88 279 LEU A CA 1
ATOM 2298 C C . LEU A 1 279 ? -44.844 19.766 35.719 1 85.88 279 LEU A C 1
ATOM 2300 O O . LEU A 1 279 ? -44.062 20.719 35.656 1 85.88 279 LEU A O 1
ATOM 2304 N N . ARG A 1 280 ? -44.844 18.766 34.844 1 88.31 280 ARG A N 1
ATOM 2305 C CA . ARG A 1 280 ? -43.938 18.812 33.719 1 88.31 280 ARG A CA 1
ATOM 2306 C C . ARG A 1 280 ? -44.25 19.984 32.781 1 88.31 280 ARG A C 1
ATOM 2308 O O . ARG A 1 280 ? -43.375 20.672 32.312 1 88.31 280 ARG A O 1
ATOM 2315 N N . ILE A 1 281 ? -45.5 20.156 32.594 1 88.56 281 ILE A N 1
ATOM 2316 C CA . ILE A 1 281 ? -45.938 21.297 31.781 1 88.56 281 ILE A CA 1
ATOM 2317 C C . ILE A 1 281 ? -45.5 22.594 32.438 1 88.56 281 ILE A C 1
ATOM 2319 O O . ILE A 1 281 ? -44.969 23.484 31.781 1 88.56 281 ILE A O 1
ATOM 2323 N N . TRP A 1 282 ? -45.75 22.609 33.75 1 88.19 282 TRP A N 1
ATOM 2324 C CA . TRP A 1 282 ? -45.344 23.797 34.5 1 88.19 282 TRP A CA 1
ATOM 2325 C C . TRP A 1 282 ? -43.844 24.047 34.344 1 88.19 282 TRP A C 1
ATOM 2327 O O . TRP A 1 282 ? -43.438 25.172 34.062 1 88.19 282 TRP A O 1
ATOM 2337 N N . ASP A 1 283 ? -43.125 23.047 34.469 1 88.12 283 ASP A N 1
ATOM 2338 C CA . ASP A 1 283 ? -41.656 23.156 34.375 1 88.12 283 ASP A CA 1
ATOM 2339 C C . ASP A 1 283 ? -41.25 23.672 33 1 88.12 283 ASP A C 1
ATOM 2341 O O . ASP A 1 283 ? -40.344 24.5 32.875 1 88.12 283 ASP A O 1
ATOM 2345 N N . LEU A 1 284 ? -41.812 23.156 31.969 1 87.94 284 LEU A N 1
ATOM 2346 C CA . LEU A 1 284 ? -41.469 23.531 30.594 1 87.94 284 LEU A CA 1
ATOM 2347 C C . LEU A 1 284 ? -41.844 24.984 30.344 1 87.94 284 LEU A C 1
ATOM 2349 O O . LEU A 1 284 ? -41.094 25.734 29.734 1 87.94 284 LEU A O 1
ATOM 2353 N N . CYS A 1 285 ? -43.031 25.344 30.797 1 88.62 285 CYS A N 1
ATOM 2354 C CA . CYS A 1 285 ? -43.469 26.719 30.641 1 88.62 285 CYS A CA 1
ATOM 2355 C C . CYS A 1 285 ? -42.531 27.672 31.375 1 88.62 285 CYS A C 1
ATOM 2357 O O . CYS A 1 285 ? -42.156 28.719 30.844 1 88.62 285 CYS A O 1
ATOM 2359 N N . TYR A 1 286 ? -42.219 27.25 32.562 1 88.06 286 TYR A N 1
ATOM 2360 C CA . TYR A 1 286 ? -41.312 28.078 33.344 1 88.06 286 TYR A CA 1
ATOM 2361 C C . TYR A 1 286 ? -39.969 28.234 32.656 1 88.06 286 TYR A C 1
ATOM 2363 O O . TYR A 1 286 ? -39.438 29.328 32.594 1 88.06 286 TYR A O 1
ATOM 2371 N N . ALA A 1 287 ? -39.438 27.188 32.25 1 83.12 287 ALA A N 1
ATOM 2372 C CA . ALA A 1 287 ? -38.125 27.188 31.578 1 83.12 287 ALA A CA 1
ATOM 2373 C C . ALA A 1 287 ? -38.156 28.078 30.344 1 83.12 287 ALA A C 1
ATOM 2375 O O . ALA A 1 287 ? -37.188 28.797 30.062 1 83.12 287 ALA A O 1
ATOM 2376 N N . PHE A 1 288 ? -39.188 28.031 29.609 1 86.69 288 PHE A N 1
ATOM 2377 C CA . PHE A 1 288 ? -39.312 28.844 28.406 1 86.69 288 PHE A CA 1
ATOM 2378 C C . PHE A 1 288 ? -39.312 30.328 28.75 1 86.69 288 PHE A C 1
ATOM 2380 O O . PHE A 1 288 ? -38.531 31.078 28.156 1 86.69 288 PHE A O 1
ATOM 2387 N N . PHE A 1 289 ? -40.188 30.703 29.703 1 86.5 289 PHE A N 1
ATOM 2388 C CA . PHE A 1 289 ? -40.25 32.125 30.062 1 86.5 289 PHE A CA 1
ATOM 2389 C C . PHE A 1 289 ? -38.938 32.594 30.672 1 86.5 289 PHE A C 1
ATOM 2391 O O . PHE A 1 289 ? -38.5 33.719 30.406 1 86.5 289 PHE A O 1
ATOM 2398 N N . ASP A 1 290 ? -38.406 31.75 31.422 1 81.06 290 ASP A N 1
ATOM 2399 C CA . ASP A 1 290 ? -37.125 32.125 32.062 1 81.06 290 ASP A CA 1
ATOM 2400 C C . ASP A 1 290 ? -36.031 32.375 31.016 1 81.06 290 ASP A C 1
ATOM 2402 O O . ASP A 1 290 ? -35.312 33.344 31.094 1 81.06 290 ASP A O 1
ATOM 2406 N N . ARG A 1 291 ? -36 31.5 30.031 1 77.19 291 ARG A N 1
ATOM 2407 C CA . ARG A 1 291 ? -34.969 31.625 28.984 1 77.19 291 ARG A CA 1
ATOM 2408 C C . ARG A 1 291 ? -35.25 32.844 28.094 1 77.19 291 ARG A C 1
ATOM 2410 O O . ARG A 1 291 ? -34.312 33.594 27.797 1 77.19 291 ARG A O 1
ATOM 2417 N N . GLU A 1 292 ? -36.438 32.938 27.719 1 75.81 292 GLU A N 1
ATOM 2418 C CA . GLU A 1 292 ? -36.812 34.094 26.875 1 75.81 292 GLU A CA 1
ATOM 2419 C C . GLU A 1 292 ? -36.562 35.406 27.594 1 75.81 292 GLU A C 1
ATOM 2421 O O . GLU A 1 292 ? -36.156 36.375 26.969 1 75.81 292 GLU A O 1
ATOM 2426 N N . TYR A 1 293 ? -36.812 35.406 28.812 1 76.75 293 TYR A N 1
ATOM 2427 C CA . TYR A 1 293 ? -36.594 36.625 29.594 1 76.75 293 TYR A CA 1
ATOM 2428 C C . TYR A 1 293 ? -35.094 36.969 29.656 1 76.75 293 TYR A C 1
ATOM 2430 O O . TYR A 1 293 ? -34.719 38.125 29.484 1 76.75 293 TYR A O 1
ATOM 2438 N N . LYS A 1 294 ? -34.344 36.062 29.938 1 72.12 294 LYS A N 1
ATOM 2439 C CA . LYS A 1 294 ? -32.875 36.281 30.031 1 72.12 294 LYS A CA 1
ATOM 2440 C C . LYS A 1 294 ? -32.312 36.75 28.703 1 72.12 294 LYS A C 1
ATOM 2442 O O . LYS A 1 294 ? -31.375 37.562 28.672 1 72.12 294 LYS A O 1
ATOM 2447 N N . ILE A 1 295 ? -32.781 36.219 27.656 1 68.44 295 ILE A N 1
ATOM 2448 C CA . ILE A 1 295 ? -32.375 36.625 26.328 1 68.44 295 ILE A CA 1
ATOM 2449 C C . ILE A 1 295 ? -32.75 38.094 26.094 1 68.44 295 ILE A C 1
ATOM 2451 O O . ILE A 1 295 ? -31.969 38.875 25.562 1 68.44 295 ILE A O 1
ATOM 2455 N N . ALA A 1 296 ? -34 38.438 26.469 1 64.94 296 ALA A N 1
ATOM 2456 C CA . ALA A 1 296 ? -34.5 39.781 26.281 1 64.94 296 ALA A CA 1
ATOM 2457 C C . ALA A 1 296 ? -33.688 40.781 27.078 1 64.94 296 ALA A C 1
ATOM 2459 O O . ALA A 1 296 ? -33.469 41.938 26.641 1 64.94 296 ALA A O 1
ATOM 2460 N N . MET A 1 297 ? -33.312 40.562 28.281 1 60.94 297 MET A N 1
ATOM 2461 C CA . MET A 1 297 ? -32.594 41.469 29.156 1 60.94 297 MET A CA 1
ATOM 2462 C C . MET A 1 297 ? -31.109 41.531 28.781 1 60.94 297 MET A C 1
ATOM 2464 O O . MET A 1 297 ? -30.328 42.188 29.469 1 60.94 297 MET A O 1
ATOM 2468 N N . ASN A 1 298 ? -30.766 41.375 27.453 1 55.78 298 ASN A N 1
ATOM 2469 C CA . ASN A 1 298 ? -29.422 41.5 26.906 1 55.78 298 ASN A CA 1
ATOM 2470 C C . ASN A 1 298 ? -28.391 40.781 27.766 1 55.78 298 ASN A C 1
ATOM 2472 O O . ASN A 1 298 ? -27.203 41.125 27.75 1 55.78 298 ASN A O 1
ATOM 2476 N N . ARG A 1 299 ? -28.75 40.188 28.766 1 50.31 299 ARG A N 1
ATOM 2477 C CA . ARG A 1 299 ? -27.672 39.562 29.516 1 50.31 299 ARG A CA 1
ATOM 2478 C C . ARG A 1 299 ? -26.844 38.625 28.625 1 50.31 299 ARG A C 1
ATOM 2480 O O . ARG A 1 299 ? -27.281 38.25 27.531 1 50.31 299 ARG A O 1
ATOM 2487 N N . GLN A 1 300 ? -25.547 38.25 29.016 1 46.66 300 GLN A N 1
ATOM 2488 C CA . GLN A 1 300 ? -24.422 37.5 28.469 1 46.66 300 GLN A CA 1
ATOM 2489 C C . GLN A 1 300 ? -24.906 36.281 27.703 1 46.66 300 GLN A C 1
ATOM 2491 O O . GLN A 1 300 ? -24.109 35.438 27.328 1 46.66 300 GLN A O 1
ATOM 2496 N N . ALA A 1 301 ? -26.188 36.062 27.516 1 49.44 301 ALA A N 1
ATOM 2497 C CA . ALA A 1 301 ? -26.516 34.656 27.234 1 49.44 301 ALA A CA 1
ATOM 2498 C C . ALA A 1 301 ? -26.312 34.344 25.766 1 49.44 301 ALA A C 1
ATOM 2500 O O . ALA A 1 301 ? -27.156 34.656 24.938 1 49.44 301 ALA A O 1
ATOM 2501 N N . GLU A 1 302 ? -25.125 34.562 25.297 1 57.25 302 GLU A N 1
ATOM 2502 C CA . GLU A 1 302 ? -24.859 33.969 23.984 1 57.25 302 GLU A CA 1
ATOM 2503 C C . GLU A 1 302 ? -25.219 32.469 23.984 1 57.25 302 GLU A C 1
ATOM 2505 O O . GLU A 1 302 ? -24.797 31.719 24.875 1 57.25 302 GLU A O 1
ATOM 2510 N N . ASP A 1 303 ? -26.406 32.094 23.453 1 65.44 303 ASP A N 1
ATOM 2511 C CA . ASP A 1 303 ? -26.844 30.719 23.359 1 65.44 303 ASP A CA 1
ATOM 2512 C C . ASP A 1 303 ? -26.531 30.141 21.984 1 65.44 303 ASP A C 1
ATOM 2514 O O . ASP A 1 303 ? -27.141 30.531 20.984 1 65.44 303 ASP A O 1
ATOM 2518 N N . TYR A 1 304 ? -25.453 29.531 21.891 1 73.88 304 TYR A N 1
ATOM 2519 C CA . TYR A 1 304 ? -25.188 28.938 20.578 1 73.88 304 TYR A CA 1
ATOM 2520 C C . TYR A 1 304 ? -24.531 27.562 20.719 1 73.88 304 TYR A C 1
ATOM 2522 O O . TYR A 1 304 ? -23.906 27.266 21.75 1 73.88 304 TYR A O 1
ATOM 2530 N N . LEU A 1 305 ? -24.906 26.688 19.969 1 78.88 305 LEU A N 1
ATOM 2531 C CA . LEU A 1 305 ? -24.25 25.406 19.719 1 78.88 305 LEU A CA 1
ATOM 2532 C C . LEU A 1 305 ? -23.891 25.25 18.25 1 78.88 305 LEU A C 1
ATOM 2534 O O . LEU A 1 305 ? -24.766 24.938 17.438 1 78.88 305 LEU A O 1
ATOM 2538 N N . LEU A 1 306 ? -22.578 25.547 18 1 85 306 LEU A N 1
ATOM 2539 C CA . LEU A 1 306 ? -22.125 25.547 16.609 1 85 306 LEU A CA 1
ATOM 2540 C C . LEU A 1 306 ? -20.953 24.578 16.422 1 85 306 LEU A C 1
ATOM 2542 O O . LEU A 1 306 ? -20.078 24.5 17.281 1 85 306 LEU A O 1
ATOM 2546 N N . ALA A 1 307 ? -21.047 23.875 15.375 1 88.25 307 ALA A N 1
ATOM 2547 C CA . ALA A 1 307 ? -19.938 23.016 14.969 1 88.25 307 ALA A CA 1
ATOM 2548 C C . ALA A 1 307 ? -19.203 23.594 13.766 1 88.25 307 ALA A C 1
ATOM 2550 O O . ALA A 1 307 ? -19.812 23.859 12.727 1 88.25 307 ALA A O 1
ATOM 2551 N N . LYS A 1 308 ? -17.906 23.766 13.836 1 86.88 308 LYS A N 1
ATOM 2552 C CA . LYS A 1 308 ? -17.094 24.297 12.742 1 86.88 308 LYS A CA 1
ATOM 2553 C C . LYS A 1 308 ? -16.734 23.203 11.742 1 86.88 308 LYS A C 1
ATOM 2555 O O . LYS A 1 308 ? -16.484 23.484 10.57 1 86.88 308 LYS A O 1
ATOM 2560 N N . ASP A 1 309 ? -16.719 22.031 12.172 1 87.62 309 ASP A N 1
ATOM 2561 C CA . ASP A 1 309 ? -16.391 20.891 11.32 1 87.62 309 ASP A CA 1
ATOM 2562 C C . ASP A 1 309 ? -17.438 19.781 11.438 1 87.62 309 ASP A C 1
ATOM 2564 O O . ASP A 1 309 ? -17.172 18.734 12.039 1 87.62 309 ASP A O 1
ATOM 2568 N N . PHE A 1 310 ? -18.516 20.047 10.727 1 91.81 310 PHE A N 1
ATOM 2569 C CA . PHE A 1 310 ? -19.609 19.094 10.836 1 91.81 310 PHE A CA 1
ATOM 2570 C C . PHE A 1 310 ? -19.266 17.812 10.094 1 91.81 310 PHE A C 1
ATOM 2572 O O . PHE A 1 310 ? -19.875 16.766 10.344 1 91.81 310 PHE A O 1
ATOM 2579 N N . GLU A 1 311 ? -18.359 17.859 9.148 1 90.94 311 GLU A N 1
ATOM 2580 C CA . GLU A 1 311 ? -17.875 16.672 8.461 1 90.94 311 GLU A CA 1
ATOM 2581 C C . GLU A 1 311 ? -17.359 15.633 9.461 1 90.94 311 GLU A C 1
ATOM 2583 O O . GLU A 1 311 ? -17.609 14.43 9.305 1 90.94 311 GLU A O 1
ATOM 2588 N N . ARG A 1 312 ? -16.688 16.109 10.398 1 92.25 312 ARG A N 1
ATOM 2589 C CA . ARG A 1 312 ? -16.156 15.234 11.445 1 92.25 312 ARG A CA 1
ATOM 2590 C C . ARG A 1 312 ? -17.297 14.609 12.25 1 92.25 312 ARG A C 1
ATOM 2592 O O . ARG A 1 312 ? -17.234 13.438 12.617 1 92.25 312 ARG A O 1
ATOM 2599 N N . ILE A 1 313 ? -18.297 15.367 12.539 1 92.75 313 ILE A N 1
ATOM 2600 C CA . ILE A 1 313 ? -19.438 14.852 13.281 1 92.75 313 ILE A CA 1
ATOM 2601 C C . ILE A 1 313 ? -20.125 13.758 12.469 1 92.75 313 ILE A C 1
ATOM 2603 O O . ILE A 1 313 ? -20.5 12.719 13.008 1 92.75 313 ILE A O 1
ATOM 2607 N N . PHE A 1 314 ? -20.312 14.07 11.195 1 94.06 314 PHE A N 1
ATOM 2608 C CA . PHE A 1 314 ? -20.906 13.062 10.32 1 94.06 314 PHE A CA 1
ATOM 2609 C C . PHE A 1 314 ? -20.094 11.773 10.336 1 94.06 314 PHE A C 1
ATOM 2611 O O . PHE A 1 314 ? -20.656 10.68 10.367 1 94.06 314 PHE A O 1
ATOM 2618 N N . GLU A 1 315 ? -18.812 11.836 10.258 1 94.12 315 GLU A N 1
ATOM 2619 C CA . GLU A 1 315 ? -17.922 10.68 10.32 1 94.12 315 GLU A CA 1
ATOM 2620 C C . GLU A 1 315 ? -18.172 9.867 11.594 1 94.12 315 GLU A C 1
ATOM 2622 O O . GLU A 1 315 ? -18.25 8.641 11.547 1 94.12 315 GLU A O 1
ATOM 2627 N N . VAL A 1 316 ? -18.297 10.578 12.664 1 94.38 316 VAL A N 1
ATOM 2628 C CA . VAL A 1 316 ? -18.5 9.922 13.953 1 94.38 316 VAL A CA 1
ATOM 2629 C C . VAL A 1 316 ? -19.875 9.25 13.969 1 94.38 316 VAL A C 1
ATOM 2631 O O . VAL A 1 316 ? -20.031 8.164 14.523 1 94.38 316 VAL A O 1
ATOM 2634 N N . MET A 1 317 ? -20.859 9.945 13.414 1 95.06 317 MET A N 1
ATOM 2635 C CA . MET A 1 317 ? -22.188 9.352 13.328 1 95.06 317 MET A CA 1
ATOM 2636 C C . MET A 1 317 ? -22.141 8.008 12.617 1 95.06 317 MET A C 1
ATOM 2638 O O . MET A 1 317 ? -22.641 7.008 13.133 1 95.06 317 MET A O 1
ATOM 2642 N N . ILE A 1 318 ? -21.516 8.008 11.477 1 96.94 318 ILE A N 1
ATOM 2643 C CA . ILE A 1 318 ? -21.453 6.797 10.664 1 96.94 318 ILE A CA 1
ATOM 2644 C C . ILE A 1 318 ? -20.656 5.723 11.398 1 96.94 318 ILE A C 1
ATOM 2646 O O . ILE A 1 318 ? -21.047 4.551 11.406 1 96.94 318 ILE A O 1
ATOM 2650 N N . ASP A 1 319 ? -19.594 6.113 11.969 1 96.69 319 ASP A N 1
ATOM 2651 C CA . ASP A 1 319 ? -18.75 5.164 12.695 1 96.69 319 ASP A CA 1
ATOM 2652 C C . ASP A 1 319 ? -19.531 4.5 13.828 1 96.69 319 ASP A C 1
ATOM 2654 O O . ASP A 1 319 ? -19.453 3.285 14.016 1 96.69 319 ASP A O 1
ATOM 2658 N N . THR A 1 320 ? -20.25 5.285 14.586 1 95.5 320 THR A N 1
ATOM 2659 C CA . THR A 1 320 ? -21.062 4.781 15.688 1 95.5 320 THR A CA 1
ATOM 2660 C C . THR A 1 320 ? -22.141 3.826 15.18 1 95.5 320 THR A C 1
ATOM 2662 O O . THR A 1 320 ? -22.422 2.811 15.812 1 95.5 320 THR A O 1
ATOM 2665 N N . LEU A 1 321 ? -22.672 4.184 14.086 1 96.69 321 LEU A N 1
ATOM 2666 C CA . LEU A 1 321 ? -23.828 3.449 13.578 1 96.69 321 LEU A CA 1
ATOM 2667 C C . LEU A 1 321 ? -23.391 2.211 12.805 1 96.69 321 LEU A C 1
ATOM 2669 O O . LEU A 1 321 ? -24.094 1.208 12.766 1 96.69 321 LEU A O 1
ATOM 2673 N N . VAL A 1 322 ? -22.203 2.197 12.195 1 97.19 322 VAL A N 1
ATOM 2674 C CA . VAL A 1 322 ? -21.766 1.11 11.328 1 97.19 322 VAL A CA 1
ATOM 2675 C C . VAL A 1 322 ? -20.75 0.235 12.07 1 97.19 322 VAL A C 1
ATOM 2677 O O . VAL A 1 322 ? -20.906 -0.986 12.133 1 97.19 322 VAL A O 1
ATOM 2680 N N . SER A 1 323 ? -19.703 0.844 12.617 1 96.44 323 SER A N 1
ATOM 2681 C CA . SER A 1 323 ? -18.656 0.089 13.297 1 96.44 323 SER A CA 1
ATOM 2682 C C . SER A 1 323 ? -19.062 -0.268 14.719 1 96.44 323 SER A C 1
ATOM 2684 O O . SER A 1 323 ? -18.672 -1.32 15.234 1 96.44 323 SER A O 1
ATOM 2686 N N . GLY A 1 324 ? -19.812 0.683 15.344 1 91.94 324 GLY A N 1
ATOM 2687 C CA . GLY A 1 324 ? -20.141 0.473 16.75 1 91.94 324 GLY A CA 1
ATOM 2688 C C . GLY A 1 324 ? -18.922 0.428 17.641 1 91.94 324 GLY A C 1
ATOM 2689 O O . GLY A 1 324 ? -18 1.24 17.5 1 91.94 324 GLY A O 1
ATOM 2690 N N . ASN A 1 325 ? -18.906 -0.549 18.562 1 89.69 325 ASN A N 1
ATOM 2691 C CA . ASN A 1 325 ? -17.781 -0.694 19.484 1 89.69 325 ASN A CA 1
ATOM 2692 C C . ASN A 1 325 ? -16.734 -1.656 18.938 1 89.69 325 ASN A C 1
ATOM 2694 O O . ASN A 1 325 ? -15.664 -1.821 19.531 1 89.69 325 ASN A O 1
ATOM 2698 N N . ASP A 1 326 ? -17 -2.201 17.844 1 91.44 326 ASP A N 1
ATOM 2699 C CA . ASP A 1 326 ? -16.125 -3.217 17.281 1 91.44 326 ASP A CA 1
ATOM 2700 C C . ASP A 1 326 ? -14.773 -2.613 16.875 1 91.44 326 ASP A C 1
ATOM 2702 O O . ASP A 1 326 ? -13.734 -3.246 17.031 1 91.44 326 ASP A O 1
ATOM 2706 N N . LYS A 1 327 ? -14.805 -1.429 16.391 1 91.44 327 LYS A N 1
ATOM 2707 C CA . LYS A 1 327 ? -13.578 -0.777 15.938 1 91.44 327 LYS A CA 1
ATOM 2708 C C . LYS A 1 327 ? -12.609 -0.574 17.094 1 91.44 327 LYS A C 1
ATOM 2710 O O . LYS A 1 327 ? -11.398 -0.774 16.953 1 91.44 327 LYS A O 1
ATOM 2715 N N . GLN A 1 328 ? -13.156 -0.255 18.234 1 89.88 328 GLN A N 1
ATOM 2716 C CA . GLN A 1 328 ? -12.328 -0.014 19.406 1 89.88 328 GLN A CA 1
ATOM 2717 C C . GLN A 1 328 ? -11.719 -1.313 19.922 1 89.88 328 GLN A C 1
ATOM 2719 O O . GLN A 1 328 ? -10.68 -1.296 20.594 1 89.88 328 GLN A O 1
ATOM 2724 N N . ASN A 1 329 ? -12.336 -2.389 19.531 1 91.44 329 ASN A N 1
ATOM 2725 C CA . ASN A 1 329 ? -11.867 -3.688 20.016 1 91.44 329 ASN A CA 1
ATOM 2726 C C . ASN A 1 329 ? -10.836 -4.293 19.062 1 91.44 329 ASN A C 1
ATOM 2728 O O . ASN A 1 329 ? -10.234 -5.324 19.359 1 91.44 329 ASN A O 1
ATOM 2732 N N . LEU A 1 330 ? -10.656 -3.68 18 1 94.44 330 LEU A N 1
ATOM 2733 C CA . LEU A 1 330 ? -9.656 -4.141 17.047 1 94.44 330 LEU A CA 1
ATOM 2734 C C . LEU A 1 330 ? -8.258 -3.709 17.469 1 94.44 330 LEU A C 1
ATOM 2736 O O . LEU A 1 330 ? -8.102 -2.727 18.203 1 94.44 330 LEU A O 1
ATOM 2740 N N . PRO A 1 331 ? -7.25 -4.492 17.062 1 93.25 331 PRO A N 1
ATOM 2741 C CA . PRO A 1 331 ? -5.887 -4.016 17.312 1 93.25 331 PRO A CA 1
ATOM 2742 C C . PRO A 1 331 ? -5.656 -2.6 16.781 1 93.25 331 PRO A C 1
ATOM 2744 O O . PRO A 1 331 ? -6.117 -2.256 15.695 1 93.25 331 PRO A O 1
ATOM 2747 N N . LYS A 1 332 ? -4.965 -1.797 17.5 1 93.44 332 LYS A N 1
ATOM 2748 C CA . LYS A 1 332 ? -4.754 -0.384 17.203 1 93.44 332 LYS A CA 1
ATOM 2749 C C . LYS A 1 332 ? -4.066 -0.21 15.844 1 93.44 332 LYS A C 1
ATOM 2751 O O . LYS A 1 332 ? -4.332 0.758 15.133 1 93.44 332 LYS A O 1
ATOM 2756 N N . GLU A 1 333 ? -3.201 -1.115 15.453 1 93.81 333 GLU A N 1
ATOM 2757 C CA . GLU A 1 333 ? -2.43 -1.023 14.219 1 93.81 333 GLU A CA 1
ATOM 2758 C C . GLU A 1 333 ? -3.334 -1.121 12.992 1 93.81 333 GLU A C 1
ATOM 2760 O O . GLU A 1 333 ? -2.936 -0.742 11.891 1 93.81 333 GLU A O 1
ATOM 2765 N N . LEU A 1 334 ? -4.551 -1.646 13.195 1 95.69 334 LEU A N 1
ATOM 2766 C CA . LEU A 1 334 ? -5.48 -1.758 12.078 1 95.69 334 LEU A CA 1
ATOM 2767 C C . LEU A 1 334 ? -6.203 -0.437 11.836 1 95.69 334 LEU A C 1
ATOM 2769 O O . LEU A 1 334 ? -6.496 -0.085 10.688 1 95.69 334 LEU A O 1
ATOM 2773 N N . THR A 1 335 ? -6.484 0.255 12.914 1 95.31 335 THR A N 1
ATOM 2774 C CA . THR A 1 335 ? -7.238 1.497 12.797 1 95.31 335 THR A CA 1
ATOM 2775 C C . THR A 1 335 ? -6.301 2.693 12.68 1 95.31 335 THR A C 1
ATOM 2777 O O . THR A 1 335 ? -6.621 3.678 12.016 1 95.31 335 THR A O 1
ATOM 2780 N N . GLU A 1 336 ? -5.234 2.654 13.398 1 95.88 336 GLU A N 1
ATOM 2781 C CA . GLU A 1 336 ? -4.109 3.574 13.25 1 95.88 336 GLU A CA 1
ATOM 2782 C C . GLU A 1 336 ? -2.918 2.885 12.594 1 95.88 336 GLU A C 1
ATOM 2784 O O . GLU A 1 336 ? -2.008 2.416 13.281 1 95.88 336 GLU A O 1
ATOM 2789 N N . GLN A 1 337 ? -2.957 2.943 11.32 1 96 337 GLN A N 1
ATOM 2790 C CA . GLN A 1 337 ? -2.006 2.145 10.547 1 96 337 GLN A CA 1
ATOM 2791 C C . GLN A 1 337 ? -0.592 2.703 10.672 1 96 337 GLN A C 1
ATOM 2793 O O . GLN A 1 337 ? -0.409 3.904 10.891 1 96 337 GLN A O 1
ATOM 2798 N N . ARG A 1 338 ? 0.395 1.941 10.516 1 93.62 338 ARG A N 1
ATOM 2799 C CA . ARG A 1 338 ? 1.786 2.242 10.836 1 93.62 338 ARG A CA 1
ATOM 2800 C C . ARG A 1 338 ? 2.363 3.271 9.875 1 93.62 338 ARG A C 1
ATOM 2802 O O . ARG A 1 338 ? 3.379 3.904 10.164 1 93.62 338 ARG A O 1
ATOM 2809 N N . ASP A 1 339 ? 1.788 3.385 8.711 1 94.06 339 ASP A N 1
ATOM 2810 C CA . ASP A 1 339 ? 2.283 4.395 7.781 1 94.06 339 ASP A CA 1
ATOM 2811 C C . ASP A 1 339 ? 1.633 5.75 8.047 1 94.06 339 ASP A C 1
ATOM 2813 O O . ASP A 1 339 ? 1.77 6.68 7.25 1 94.06 339 ASP A O 1
ATOM 2817 N N . GLY A 1 340 ? 0.794 5.867 9.023 1 92.62 340 GLY A N 1
ATOM 2818 C CA . GLY A 1 340 ? 0.231 7.137 9.461 1 92.62 340 GLY A CA 1
ATOM 2819 C C . GLY A 1 340 ? -1.212 7.328 9.031 1 92.62 340 GLY A C 1
ATOM 2820 O O . GLY A 1 340 ? -1.836 8.336 9.367 1 92.62 340 GLY A O 1
ATOM 2821 N N . LYS A 1 341 ? -1.737 6.379 8.414 1 93.56 341 LYS A N 1
ATOM 2822 C CA . LYS A 1 341 ? -3.117 6.508 7.957 1 93.56 341 LYS A CA 1
ATOM 2823 C C . LYS A 1 341 ? -4.102 6.125 9.055 1 93.56 341 LYS A C 1
ATOM 2825 O O . LYS A 1 341 ? -3.855 5.184 9.82 1 93.56 341 LYS A O 1
ATOM 2830 N N . LEU A 1 342 ? -5.199 6.816 9.156 1 94.06 342 LEU A N 1
ATOM 2831 C CA . LEU A 1 342 ? -6.262 6.574 10.133 1 94.06 342 LEU A CA 1
ATOM 2832 C C . LEU A 1 342 ? -7.527 6.082 9.438 1 94.06 342 LEU A C 1
ATOM 2834 O O . LEU A 1 342 ? -8.078 6.77 8.57 1 94.06 342 LEU A O 1
ATOM 2838 N N . VAL A 1 343 ? -7.941 4.895 9.75 1 95.19 343 VAL A N 1
ATOM 2839 C CA . VAL A 1 343 ? -9.125 4.301 9.141 1 95.19 343 VAL A CA 1
ATOM 2840 C C . VAL A 1 343 ? -10.383 4.809 9.852 1 95.19 343 VAL A C 1
ATOM 2842 O O . VAL A 1 343 ? -10.469 4.773 11.078 1 95.19 343 VAL A O 1
ATOM 2845 N N . ASP A 1 344 ? -11.344 5.223 9.141 1 93.38 344 ASP A N 1
ATOM 2846 C CA . ASP A 1 344 ? -12.547 5.832 9.703 1 93.38 344 ASP A CA 1
ATOM 2847 C C . ASP A 1 344 ? -13.492 4.77 10.258 1 93.38 344 ASP A C 1
ATOM 2849 O O . ASP A 1 344 ? -13.961 4.871 11.391 1 93.38 344 ASP A O 1
ATOM 2853 N N . HIS A 1 345 ? -13.836 3.814 9.383 1 96.69 345 HIS A N 1
ATOM 2854 C CA . HIS A 1 345 ? -14.758 2.756 9.766 1 96.69 345 HIS A CA 1
ATOM 2855 C C . HIS A 1 345 ? -14.148 1.378 9.539 1 96.69 345 HIS A C 1
ATOM 2857 O O . HIS A 1 345 ? -13.516 1.141 8.508 1 96.69 345 HIS A O 1
ATOM 2863 N N . MET A 1 346 ? -14.312 0.54 10.539 1 97.56 346 MET A N 1
ATOM 2864 C CA . MET A 1 346 ? -13.781 -0.812 10.391 1 97.56 346 MET A CA 1
ATOM 2865 C C . MET A 1 346 ? -14.477 -1.778 11.336 1 97.56 346 MET A C 1
ATOM 2867 O O . MET A 1 346 ? -14.82 -1.413 12.469 1 97.56 346 MET A O 1
ATOM 2871 N N . PHE A 1 347 ? -14.727 -2.98 10.914 1 97.5 347 PHE A N 1
ATOM 2872 C CA . PHE A 1 347 ? -15.25 -4.047 11.758 1 97.5 347 PHE A CA 1
ATOM 2873 C C . PHE A 1 347 ? -14.969 -5.414 11.148 1 97.5 347 PHE A C 1
ATOM 2875 O O . PHE A 1 347 ? -14.625 -5.508 9.961 1 97.5 347 PHE A O 1
ATOM 2882 N N . VAL A 1 348 ? -14.961 -6.453 11.906 1 96.94 348 VAL A N 1
ATOM 2883 C CA . VAL A 1 348 ? -14.828 -7.828 11.445 1 96.94 348 VAL A CA 1
ATOM 2884 C C . VAL A 1 348 ? -16.203 -8.422 11.18 1 96.94 348 VAL A C 1
ATOM 2886 O O . VAL A 1 348 ? -17.125 -8.273 11.992 1 96.94 348 VAL A O 1
ATOM 2889 N N . GLY A 1 349 ? -16.406 -8.953 10.016 1 96.19 349 GLY A N 1
ATOM 2890 C CA . GLY A 1 349 ? -17.688 -9.539 9.648 1 96.19 349 GLY A CA 1
ATOM 2891 C C . GLY A 1 349 ? -17.547 -10.766 8.766 1 96.19 349 GLY A C 1
ATOM 2892 O O . GLY A 1 349 ? -16.453 -11.312 8.617 1 96.19 349 GLY A O 1
ATOM 2893 N N . GLN A 1 350 ? -18.688 -11.219 8.234 1 95.56 350 GLN A N 1
ATOM 2894 C CA . GLN A 1 350 ? -18.75 -12.43 7.414 1 95.56 350 GLN A CA 1
ATOM 2895 C C . GLN A 1 350 ? -18.016 -12.234 6.098 1 95.56 350 GLN A C 1
ATOM 2897 O O . GLN A 1 350 ? -18.047 -11.156 5.508 1 95.56 350 GLN A O 1
ATOM 2902 N N . GLY A 1 351 ? -17.375 -13.312 5.703 1 94.81 351 GLY A N 1
ATOM 2903 C CA . GLY A 1 351 ? -16.766 -13.266 4.387 1 94.81 351 GLY A CA 1
ATOM 2904 C C . GLY A 1 351 ? -17.781 -13.141 3.264 1 94.81 351 GLY A C 1
ATOM 2905 O O . GLY A 1 351 ? -18.969 -13.375 3.467 1 94.81 351 GLY A O 1
ATOM 2906 N N . LEU A 1 352 ? -17.344 -12.711 2.119 1 95.88 352 LEU A N 1
ATOM 2907 C CA . LEU A 1 352 ? -18.219 -12.492 0.982 1 95.88 352 LEU A CA 1
ATOM 2908 C C . LEU A 1 352 ? -18.625 -13.828 0.344 1 95.88 352 LEU A C 1
ATOM 2910 O O . LEU A 1 352 ? -19.656 -13.922 -0.315 1 95.88 352 LEU A O 1
ATOM 2914 N N . ILE A 1 353 ? -17.719 -14.867 0.522 1 93.81 353 ILE A N 1
ATOM 2915 C CA . ILE A 1 353 ? -17.922 -16.141 -0.156 1 93.81 353 ILE A CA 1
ATOM 2916 C C . ILE A 1 353 ? -18.844 -17.031 0.679 1 93.81 353 ILE A C 1
ATOM 2918 O O . ILE A 1 353 ? -19.859 -17.516 0.181 1 93.81 353 ILE A O 1
ATOM 2922 N N . GLU A 1 354 ? -18.469 -17.219 1.937 1 90.88 354 GLU A N 1
ATOM 2923 C CA . GLU A 1 354 ? -19.188 -18.125 2.826 1 90.88 354 GLU A CA 1
ATOM 2924 C C . GLU A 1 354 ? -19.25 -17.562 4.246 1 90.88 354 GLU A C 1
ATOM 2926 O O . GLU A 1 354 ? -18.297 -16.953 4.719 1 90.88 354 GLU A O 1
ATOM 2931 N N . GLN A 1 355 ? -20.375 -17.828 4.875 1 91.12 355 GLN A N 1
ATOM 2932 C CA . GLN A 1 355 ? -20.531 -17.422 6.273 1 91.12 355 GLN A CA 1
ATOM 2933 C C . GLN A 1 355 ? -19.906 -18.469 7.203 1 91.12 355 GLN A C 1
ATOM 2935 O O . GLN A 1 355 ? -19.797 -19.641 6.844 1 91.12 355 GLN A O 1
ATOM 2940 N N . SER A 1 356 ? -19.406 -18.016 8.305 1 91.25 356 SER A N 1
ATOM 2941 C CA . SER A 1 356 ? -18.766 -18.906 9.266 1 91.25 356 SER A CA 1
ATOM 2942 C C . SER A 1 356 ? -18.891 -18.359 10.688 1 91.25 356 SER A C 1
ATOM 2944 O O . SER A 1 356 ? -19.109 -17.156 10.883 1 91.25 356 SER A O 1
ATOM 2946 N N . ASP A 1 357 ? -18.797 -19.266 11.617 1 90.56 357 ASP A N 1
ATOM 2947 C CA . ASP A 1 357 ? -18.797 -18.859 13.016 1 90.56 357 ASP A CA 1
ATOM 2948 C C . ASP A 1 357 ? -17.391 -18.812 13.586 1 90.56 357 ASP A C 1
ATOM 2950 O O . ASP A 1 357 ? -17.172 -18.359 14.711 1 90.56 357 ASP A O 1
ATOM 2954 N N . LEU A 1 358 ? -16.484 -19.219 12.789 1 91.31 358 LEU A N 1
ATOM 2955 C CA . LEU A 1 358 ? -15.086 -19.188 13.227 1 91.31 358 LEU A CA 1
ATOM 2956 C C . LEU A 1 358 ? -14.453 -17.844 12.875 1 91.31 358 LEU A C 1
ATOM 2958 O O . LEU A 1 358 ? -14.523 -17.391 11.727 1 91.31 358 LEU A O 1
ATOM 2962 N N . THR A 1 359 ? -13.82 -17.25 13.789 1 92 359 THR A N 1
ATOM 2963 C CA . THR A 1 359 ? -13.211 -15.945 13.609 1 92 359 THR A CA 1
ATOM 2964 C C . THR A 1 359 ? -12.172 -15.977 12.492 1 92 359 THR A C 1
ATOM 2966 O O . THR A 1 359 ? -12.031 -15.008 11.742 1 92 359 THR A O 1
ATOM 2969 N N . SER A 1 360 ? -11.453 -17.078 12.352 1 91.19 360 SER A N 1
ATOM 2970 C CA . SER A 1 360 ? -10.391 -17.219 11.367 1 91.19 360 SER A CA 1
ATOM 2971 C C . SER A 1 360 ? -10.945 -17.188 9.945 1 91.19 360 SER A C 1
ATOM 2973 O O . SER A 1 360 ? -10.203 -16.984 8.984 1 91.19 360 SER A O 1
ATOM 2975 N N . GLU A 1 361 ? -12.289 -17.375 9.828 1 92.12 361 GLU A N 1
ATOM 2976 C CA . GLU A 1 361 ? -12.891 -17.453 8.492 1 92.12 361 GLU A CA 1
ATOM 2977 C C . GLU A 1 361 ? -13.672 -16.188 8.164 1 92.12 361 GLU A C 1
ATOM 2979 O O . GLU A 1 361 ? -14.266 -16.078 7.094 1 92.12 361 GLU A O 1
ATOM 2984 N N . LEU A 1 362 ? -13.664 -15.242 9.109 1 95.69 362 LEU A N 1
ATOM 2985 C CA . LEU A 1 362 ? -14.266 -13.93 8.891 1 95.69 362 LEU A CA 1
ATOM 2986 C C . LEU A 1 362 ? -13.312 -13.016 8.133 1 95.69 362 LEU A C 1
ATOM 2988 O O . LEU A 1 362 ? -12.273 -13.469 7.637 1 95.69 362 LEU A O 1
ATOM 2992 N N . THR A 1 363 ? -13.719 -11.805 7.855 1 96.81 363 THR A N 1
ATOM 2993 C CA . THR A 1 363 ? -12.867 -10.852 7.156 1 96.81 363 THR A CA 1
ATOM 2994 C C . THR A 1 363 ? -13.016 -9.453 7.758 1 96.81 363 THR A C 1
ATOM 2996 O O . THR A 1 363 ? -13.781 -9.258 8.703 1 96.81 363 THR A O 1
ATOM 2999 N N . TYR A 1 364 ? -12.203 -8.516 7.316 1 97.56 364 TYR A N 1
ATOM 3000 C CA . TYR A 1 364 ? -12.227 -7.121 7.758 1 97.56 364 TYR A CA 1
ATOM 3001 C C . TYR A 1 364 ? -13.031 -6.258 6.793 1 97.56 364 TYR A C 1
ATOM 3003 O O . TYR A 1 364 ? -12.852 -6.348 5.574 1 97.56 364 TYR A O 1
ATOM 3011 N N . TYR A 1 365 ? -13.922 -5.52 7.301 1 98.38 365 TYR A N 1
ATOM 3012 C CA . TYR A 1 365 ? -14.641 -4.512 6.527 1 98.38 365 TYR A CA 1
ATOM 3013 C C . TYR A 1 365 ? -14.023 -3.129 6.73 1 98.38 365 TYR A C 1
ATOM 3015 O O . TYR A 1 365 ? -13.734 -2.734 7.863 1 98.38 365 TYR A O 1
ATOM 3023 N N . ILE A 1 366 ? -13.773 -2.469 5.668 1 98.06 366 ILE A N 1
ATOM 3024 C CA . ILE A 1 366 ? -13.188 -1.132 5.715 1 98.06 366 ILE A CA 1
ATOM 3025 C C . ILE A 1 366 ? -14.117 -0.138 5.02 1 98.06 366 ILE A C 1
ATOM 3027 O O . ILE A 1 366 ? -14.586 -0.389 3.906 1 98.06 366 ILE A O 1
ATOM 3031 N N . GLY A 1 367 ? -14.391 0.97 5.672 1 97 367 GLY A N 1
ATOM 3032 C CA . GLY A 1 367 ? -15.258 1.979 5.082 1 97 367 GLY A CA 1
ATOM 3033 C C . GLY A 1 367 ? -14.773 3.396 5.32 1 97 367 GLY A C 1
ATOM 3034 O O . GLY A 1 367 ? -13.859 3.619 6.113 1 97 367 GLY A O 1
ATOM 3035 N N . ASP A 1 368 ? -15.281 4.305 4.555 1 95.81 368 ASP A N 1
ATOM 3036 C CA . ASP A 1 368 ? -15.031 5.738 4.668 1 95.81 368 ASP A CA 1
ATOM 3037 C C . ASP A 1 368 ? -16.297 6.539 4.352 1 95.81 368 ASP A C 1
ATOM 3039 O O . ASP A 1 368 ? -17.031 6.203 3.428 1 95.81 368 ASP A O 1
ATOM 3043 N N . SER A 1 369 ? -16.578 7.5 5.137 1 95.06 369 SER A N 1
ATOM 3044 C CA . SER A 1 369 ? -17.781 8.305 4.938 1 95.06 369 SER A CA 1
ATOM 3045 C C . SER A 1 369 ? -17.453 9.625 4.25 1 95.06 369 SER A C 1
ATOM 3047 O O . SER A 1 369 ? -16.406 10.227 4.504 1 95.06 369 SER A O 1
ATOM 3049 N N . LYS A 1 370 ? -18.297 10.055 3.414 1 90.25 370 LYS A N 1
ATOM 3050 C CA . LYS A 1 370 ? -18.156 11.305 2.678 1 90.25 370 LYS A CA 1
ATOM 3051 C C . LYS A 1 370 ? -19.375 12.195 2.85 1 90.25 370 LYS A C 1
ATOM 3053 O O . LYS A 1 370 ? -20.516 11.734 2.693 1 90.25 370 LYS A O 1
ATOM 3058 N N . TYR A 1 371 ? -19.031 13.477 3.254 1 86.88 371 TYR A N 1
ATOM 3059 C CA . TYR A 1 371 ? -20.016 14.508 3.51 1 86.88 371 TYR A CA 1
ATOM 3060 C C . TYR A 1 371 ? -19.984 15.586 2.434 1 86.88 371 TYR A C 1
ATOM 3062 O O . TYR A 1 371 ? -19.5 16.703 2.674 1 86.88 371 TYR A O 1
ATOM 3070 N N . TYR A 1 372 ? -20.281 15.227 1.126 1 73.69 372 TYR A N 1
ATOM 3071 C CA . TYR A 1 372 ? -20.125 16.172 0.028 1 73.69 372 TYR A CA 1
ATOM 3072 C C . TYR A 1 372 ? -21.469 16.797 -0.341 1 73.69 372 TYR A C 1
ATOM 3074 O O . TYR A 1 372 ? -22.531 16.234 -0.053 1 73.69 372 TYR A O 1
ATOM 3082 N N . LYS A 1 373 ? -21.266 18 -0.909 1 72.81 373 LYS A N 1
ATOM 3083 C CA . LYS A 1 373 ? -22.391 18.562 -1.64 1 72.81 373 LYS A CA 1
ATOM 3084 C C . LYS A 1 373 ? -22.672 17.766 -2.916 1 72.81 373 LYS A C 1
ATOM 3086 O O . LYS A 1 373 ? -21.75 17.328 -3.596 1 72.81 373 LYS A O 1
ATOM 3091 N N . ARG A 1 374 ? -23.891 17.469 -3.102 1 73.62 374 ARG A N 1
ATOM 3092 C CA . ARG A 1 374 ? -24.25 16.688 -4.281 1 73.62 374 ARG A CA 1
ATOM 3093 C C . ARG A 1 374 ? -24.094 17.516 -5.555 1 73.62 374 ARG A C 1
ATOM 3095 O O . ARG A 1 374 ? -24.359 18.719 -5.555 1 73.62 374 ARG A O 1
ATOM 3102 N N . SER A 1 375 ? -23.5 16.906 -6.508 1 69.38 375 SER A N 1
ATOM 3103 C CA . SER A 1 375 ? -23.344 17.562 -7.805 1 69.38 375 SER A CA 1
ATOM 3104 C C . SER A 1 375 ? -24.672 17.609 -8.562 1 69.38 375 SER A C 1
ATOM 3106 O O . SER A 1 375 ? -25.672 17.062 -8.102 1 69.38 375 SER A O 1
ATOM 3108 N N . LYS A 1 376 ? -24.672 18.266 -9.719 1 64.62 376 LYS A N 1
ATOM 3109 C CA . LYS A 1 376 ? -25.844 18.469 -10.555 1 64.62 376 LYS A CA 1
ATOM 3110 C C . LYS A 1 376 ? -26.484 17.141 -10.961 1 64.62 376 LYS A C 1
ATOM 3112 O O . LYS A 1 376 ? -27.703 17.031 -11.062 1 64.62 376 LYS A O 1
ATOM 3117 N N . ASN A 1 377 ? -25.719 16.172 -11.109 1 62.22 377 ASN A N 1
ATOM 3118 C CA . ASN A 1 377 ? -26.234 14.883 -11.547 1 62.22 377 ASN A CA 1
ATOM 3119 C C . ASN A 1 377 ? -26.531 13.961 -10.367 1 62.22 377 ASN A C 1
ATOM 3121 O O . ASN A 1 377 ? -26.641 12.742 -10.531 1 62.22 377 ASN A O 1
ATOM 3125 N N . ASP A 1 378 ? -26.734 14.625 -9.172 1 62.41 378 ASP A N 1
ATOM 3126 C CA . ASP A 1 378 ? -27.078 13.891 -7.957 1 62.41 378 ASP A CA 1
ATOM 3127 C C . ASP A 1 378 ? -26.016 12.859 -7.609 1 62.41 378 ASP A C 1
ATOM 3129 O O . ASP A 1 378 ? -26.328 11.742 -7.207 1 62.41 378 ASP A O 1
ATOM 3133 N N . ARG A 1 379 ? -24.844 13.109 -8.133 1 66 379 ARG A N 1
ATOM 3134 C CA . ARG A 1 379 ? -23.719 12.219 -7.816 1 66 379 ARG A CA 1
ATOM 3135 C C . ARG A 1 379 ? -22.656 12.945 -7.008 1 66 379 ARG A C 1
ATOM 3137 O O . ARG A 1 379 ? -22.562 14.172 -7.055 1 66 379 ARG A O 1
ATOM 3144 N N . THR A 1 380 ? -22.188 12.086 -6.07 1 73.75 380 THR A N 1
ATOM 3145 C CA . THR A 1 380 ? -21 12.602 -5.387 1 73.75 380 THR A CA 1
ATOM 3146 C C . THR A 1 380 ? -19.719 12.102 -6.051 1 73.75 380 THR A C 1
ATOM 3148 O O . THR A 1 380 ? -19.578 10.898 -6.312 1 73.75 380 THR A O 1
ATOM 3151 N N . GLN A 1 381 ? -18.938 12.906 -6.57 1 76.38 381 GLN A N 1
ATOM 3152 C CA . GLN A 1 381 ? -17.688 12.492 -7.207 1 76.38 381 GLN A CA 1
ATOM 3153 C C . GLN A 1 381 ? -16.578 12.312 -6.18 1 76.38 381 GLN A C 1
ATOM 3155 O O . GLN A 1 381 ? -16.266 13.234 -5.426 1 76.38 381 GLN A O 1
ATOM 3160 N N . LEU A 1 382 ? -16.188 11.078 -6.133 1 84.31 382 LEU A N 1
ATOM 3161 C CA . LEU A 1 382 ? -15.078 10.781 -5.238 1 84.31 382 LEU A CA 1
ATOM 3162 C C . LEU A 1 382 ? -13.75 11.227 -5.844 1 84.31 382 LEU A C 1
ATOM 3164 O O . LEU A 1 382 ? -13.523 11.062 -7.043 1 84.31 382 LEU A O 1
ATOM 3168 N N . GLY A 1 383 ? -12.984 11.891 -5.121 1 86.44 383 GLY A N 1
ATOM 3169 C CA . GLY A 1 383 ? -11.648 12.234 -5.578 1 86.44 383 GLY A CA 1
ATOM 3170 C C . GLY A 1 383 ? -10.695 11.055 -5.598 1 86.44 383 GLY A C 1
ATOM 3171 O O . GLY A 1 383 ? -10.828 10.133 -4.789 1 86.44 383 GLY A O 1
ATOM 3172 N N . ASP A 1 384 ? -9.695 11.055 -6.414 1 89.88 384 ASP A N 1
ATOM 3173 C CA . ASP A 1 384 ? -8.688 10.008 -6.543 1 89.88 384 ASP A CA 1
ATOM 3174 C C . ASP A 1 384 ? -7.961 9.781 -5.219 1 89.88 384 ASP A C 1
ATOM 3176 O O . ASP A 1 384 ? -7.66 8.641 -4.855 1 89.88 384 ASP A O 1
ATOM 3180 N N . LYS A 1 385 ? -7.738 10.828 -4.566 1 92.44 385 LYS A N 1
ATOM 3181 C CA . LYS A 1 385 ? -7.016 10.711 -3.305 1 92.44 385 LYS A CA 1
ATOM 3182 C C . LYS A 1 385 ? -7.762 9.812 -2.322 1 92.44 385 LYS A C 1
ATOM 3184 O O . LYS A 1 385 ? -7.16 8.953 -1.683 1 92.44 385 LYS A O 1
ATOM 3189 N N . SER A 1 386 ? -9.031 10.031 -2.254 1 92.06 386 SER A N 1
ATOM 3190 C CA . SER A 1 386 ? -9.852 9.219 -1.353 1 92.06 386 SER A CA 1
ATOM 3191 C C . SER A 1 386 ? -9.867 7.762 -1.789 1 92.06 386 SER A C 1
ATOM 3193 O O . SER A 1 386 ? -9.75 6.855 -0.958 1 92.06 386 SER A O 1
ATOM 3195 N N . ILE A 1 387 ? -9.992 7.539 -3.035 1 94.94 387 ILE A N 1
ATOM 3196 C CA . ILE A 1 387 ? -10.055 6.191 -3.588 1 94.94 387 ILE A CA 1
ATOM 3197 C C . ILE A 1 387 ? -8.758 5.445 -3.283 1 94.94 387 ILE A C 1
ATOM 3199 O O . ILE A 1 387 ? -8.789 4.34 -2.74 1 94.94 387 ILE A O 1
ATOM 3203 N N . TYR A 1 388 ? -7.652 6.031 -3.584 1 95.88 388 TYR A N 1
ATOM 3204 C CA . TYR A 1 388 ? -6.367 5.355 -3.43 1 95.88 388 TYR A CA 1
ATOM 3205 C C . TYR A 1 388 ? -6 5.215 -1.957 1 95.88 388 TYR A C 1
ATOM 3207 O O . TYR A 1 388 ? -5.328 4.254 -1.568 1 95.88 388 TYR A O 1
ATOM 3215 N N . LYS A 1 389 ? -6.379 6.145 -1.176 1 95.62 389 LYS A N 1
ATOM 3216 C CA . LYS A 1 389 ? -6.215 5.953 0.263 1 95.62 389 LYS A CA 1
ATOM 3217 C C . LYS A 1 389 ? -6.902 4.676 0.728 1 95.62 389 LYS A C 1
ATOM 3219 O O . LYS A 1 389 ? -6.355 3.93 1.543 1 95.62 389 LYS A O 1
ATOM 3224 N N . GLN A 1 390 ? -8.109 4.484 0.209 1 96.19 390 GLN A N 1
ATOM 3225 C CA . GLN A 1 390 ? -8.859 3.291 0.584 1 96.19 390 GLN A CA 1
ATOM 3226 C C . GLN A 1 390 ? -8.109 2.021 0.19 1 96.19 390 GLN A C 1
ATOM 3228 O O . GLN A 1 390 ? -8.125 1.029 0.92 1 96.19 390 GLN A O 1
ATOM 3233 N N . TYR A 1 391 ? -7.477 2.018 -0.991 1 97.38 391 TYR A N 1
ATOM 3234 C CA . TYR A 1 391 ? -6.66 0.878 -1.394 1 97.38 391 TYR A CA 1
ATOM 3235 C C . TYR A 1 391 ? -5.496 0.673 -0.432 1 97.38 391 TYR A C 1
ATOM 3237 O O . TYR A 1 391 ? -5.172 -0.461 -0.071 1 97.38 391 TYR A O 1
ATOM 3245 N N . THR A 1 392 ? -4.879 1.771 -0.056 1 97.44 392 THR A N 1
ATOM 3246 C CA . THR A 1 392 ? -3.756 1.689 0.871 1 97.44 392 THR A CA 1
ATOM 3247 C C . THR A 1 392 ? -4.199 1.102 2.207 1 97.44 392 THR A C 1
ATOM 3249 O O . THR A 1 392 ? -3.5 0.269 2.787 1 97.44 392 THR A O 1
ATOM 3252 N N . TYR A 1 393 ? -5.414 1.536 2.697 1 97.75 393 TYR A N 1
ATOM 3253 C CA . TYR A 1 393 ? -5.941 0.976 3.936 1 97.75 393 TYR A CA 1
ATOM 3254 C C . TYR A 1 393 ? -6.047 -0.542 3.846 1 97.75 393 TYR A C 1
ATOM 3256 O O . TYR A 1 393 ? -5.609 -1.255 4.754 1 97.75 393 TYR A O 1
ATOM 3264 N N . ALA A 1 394 ? -6.582 -0.969 2.771 1 97.88 394 ALA A N 1
ATOM 3265 C CA . ALA A 1 394 ? -6.797 -2.4 2.582 1 97.88 394 ALA A CA 1
ATOM 3266 C C . ALA A 1 394 ? -5.473 -3.152 2.516 1 97.88 394 ALA A C 1
ATOM 3268 O O . ALA A 1 394 ? -5.312 -4.203 3.139 1 97.88 394 ALA A O 1
ATOM 3269 N N . ARG A 1 395 ? -4.52 -2.637 1.783 1 97.81 395 ARG A N 1
ATOM 3270 C CA . ARG A 1 395 ? -3.205 -3.26 1.67 1 97.81 395 ARG A CA 1
ATOM 3271 C C . ARG A 1 395 ? -2.527 -3.363 3.033 1 97.81 395 ARG A C 1
ATOM 3273 O O . ARG A 1 395 ? -1.878 -4.367 3.336 1 97.81 395 ARG A O 1
ATOM 3280 N N . ASN A 1 396 ? -2.615 -2.281 3.781 1 97.62 396 ASN A N 1
ATOM 3281 C CA . ASN A 1 396 ? -2.029 -2.283 5.117 1 97.62 396 ASN A CA 1
ATOM 3282 C C . ASN A 1 396 ? -2.666 -3.348 6.008 1 97.62 396 ASN A C 1
ATOM 3284 O O . ASN A 1 396 ? -1.979 -3.992 6.801 1 97.62 396 ASN A O 1
ATOM 3288 N N . VAL A 1 397 ? -4.004 -3.541 5.855 1 97.62 397 VAL A N 1
ATOM 3289 C CA . VAL A 1 397 ? -4.703 -4.562 6.625 1 97.62 397 VAL A CA 1
ATOM 3290 C C . VAL A 1 397 ? -4.199 -5.949 6.223 1 97.62 397 VAL A C 1
ATOM 3292 O O . VAL A 1 397 ? -3.938 -6.793 7.082 1 97.62 397 VAL A O 1
ATOM 3295 N N . ILE A 1 398 ? -4.039 -6.156 4.945 1 97.69 398 ILE A N 1
ATOM 3296 C CA . ILE A 1 398 ? -3.547 -7.43 4.438 1 97.69 398 ILE A CA 1
ATOM 3297 C C . ILE A 1 398 ? -2.139 -7.691 4.973 1 97.69 398 ILE A C 1
ATOM 3299 O O . ILE A 1 398 ? -1.849 -8.781 5.473 1 97.69 398 ILE A O 1
ATOM 3303 N N . GLN A 1 399 ? -1.286 -6.652 4.887 1 96.88 399 GLN A N 1
ATOM 3304 C CA . GLN A 1 399 ? 0.089 -6.801 5.355 1 96.88 399 GLN A CA 1
ATOM 3305 C C . GLN A 1 399 ? 0.132 -7.109 6.848 1 96.88 399 GLN A C 1
ATOM 3307 O O . GLN A 1 399 ? 0.909 -7.957 7.289 1 96.88 399 GLN A O 1
ATOM 3312 N N . TRP A 1 400 ? -0.66 -6.379 7.625 1 96 400 TRP A N 1
ATOM 3313 C CA . TRP A 1 400 ? -0.71 -6.629 9.062 1 96 400 TRP A CA 1
ATOM 3314 C C . TRP A 1 400 ? -1.121 -8.062 9.352 1 96 400 TRP A C 1
ATOM 3316 O O . TRP A 1 400 ? -0.532 -8.727 10.211 1 96 400 TRP A O 1
ATOM 3326 N N . ASN A 1 401 ? -2.182 -8.516 8.625 1 95.88 401 ASN A N 1
ATOM 3327 C CA . ASN A 1 401 ? -2.66 -9.891 8.789 1 95.88 401 ASN A CA 1
ATOM 3328 C C . ASN A 1 401 ? -1.573 -10.906 8.453 1 95.88 401 ASN A C 1
ATOM 3330 O O . ASN A 1 401 ? -1.395 -11.891 9.172 1 95.88 401 ASN A O 1
ATOM 3334 N N . MET A 1 402 ? -0.842 -10.695 7.371 1 94.94 402 MET A N 1
ATOM 3335 C CA . MET A 1 402 ? 0.239 -11.594 6.977 1 94.94 402 MET A CA 1
ATOM 3336 C C . MET A 1 402 ? 1.327 -11.641 8.039 1 94.94 402 MET A C 1
ATOM 3338 O O . MET A 1 402 ? 1.843 -12.711 8.359 1 94.94 402 MET A O 1
ATOM 3342 N N . ASN A 1 403 ? 1.67 -10.461 8.586 1 92.75 403 ASN A N 1
ATOM 3343 C CA . ASN A 1 403 ? 2.697 -10.383 9.617 1 92.75 403 ASN A CA 1
ATOM 3344 C C . ASN A 1 403 ? 2.334 -11.242 10.828 1 92.75 403 ASN A C 1
ATOM 3346 O O . ASN A 1 403 ? 3.211 -11.844 11.453 1 92.75 403 ASN A O 1
ATOM 3350 N N . LEU A 1 404 ? 1.037 -11.289 11.148 1 90.94 404 LEU A N 1
ATOM 3351 C CA . LEU A 1 404 ? 0.574 -12.078 12.281 1 90.94 404 LEU A CA 1
ATOM 3352 C C . LEU A 1 404 ? 0.935 -13.547 12.102 1 90.94 404 LEU A C 1
ATOM 3354 O O . LEU A 1 404 ? 1.35 -14.211 13.062 1 90.94 404 LEU A O 1
ATOM 3358 N N . PHE A 1 405 ? 0.888 -14.023 10.922 1 86.56 405 PHE A N 1
ATOM 3359 C CA . PHE A 1 405 ? 1.049 -15.453 10.695 1 86.56 405 PHE A CA 1
ATOM 3360 C C . PHE A 1 405 ? 2.492 -15.781 10.328 1 86.56 405 PHE A C 1
ATOM 3362 O O . PHE A 1 405 ? 2.98 -16.875 10.641 1 86.56 405 PHE A O 1
ATOM 3369 N N . LEU A 1 406 ? 3.176 -14.906 9.703 1 87.44 406 LEU A N 1
ATOM 3370 C CA . LEU A 1 406 ? 4.59 -15.102 9.414 1 87.44 406 LEU A CA 1
ATOM 3371 C C . LEU A 1 406 ? 5.418 -15.125 10.695 1 87.44 406 LEU A C 1
ATOM 3373 O O . LEU A 1 406 ? 6.391 -15.875 10.797 1 87.44 406 LEU A O 1
ATOM 3377 N N . ASP A 1 407 ? 4.988 -14.359 11.695 1 79.38 407 ASP A N 1
ATOM 3378 C CA . ASP A 1 407 ? 5.715 -14.266 12.953 1 79.38 407 ASP A CA 1
ATOM 3379 C C . ASP A 1 407 ? 5.27 -15.352 13.93 1 79.38 407 ASP A C 1
ATOM 3381 O O . ASP A 1 407 ? 5.82 -15.477 15.023 1 79.38 407 ASP A O 1
ATOM 3385 N N . GLY A 1 408 ? 4.324 -16.188 13.508 1 76.31 408 GLY A N 1
ATOM 3386 C CA . GLY A 1 408 ? 3.848 -17.297 14.328 1 76.31 408 GLY A CA 1
ATOM 3387 C C . GLY A 1 408 ? 2.861 -16.859 15.398 1 76.31 408 GLY A C 1
ATOM 3388 O O . GLY A 1 408 ? 2.67 -17.547 16.391 1 76.31 408 GLY A O 1
ATOM 3389 N N . ASP A 1 409 ? 2.307 -15.68 15.273 1 74.38 409 ASP A N 1
ATOM 3390 C CA . ASP A 1 409 ? 1.426 -15.133 16.297 1 74.38 409 ASP A CA 1
ATOM 3391 C C . ASP A 1 409 ? -0.04 -15.414 15.977 1 74.38 409 ASP A C 1
ATOM 3393 O O . ASP A 1 409 ? -0.94 -14.859 16.609 1 74.38 409 ASP A O 1
ATOM 3397 N N . GLY A 1 410 ? -0.283 -16.25 14.969 1 74.19 410 GLY A N 1
ATOM 3398 C CA . GLY A 1 410 ? -1.656 -16.578 14.633 1 74.19 410 GLY A CA 1
ATOM 3399 C C . GLY A 1 410 ? -2.311 -17.5 15.648 1 74.19 410 GLY A C 1
ATOM 3400 O O . GLY A 1 410 ? -1.902 -18.641 15.812 1 74.19 410 GLY A O 1
ATOM 3401 N N . ASN A 1 411 ? -3.207 -16.969 16.547 1 74.31 411 ASN A N 1
ATOM 3402 C CA . ASN A 1 411 ? -3.84 -17.734 17.609 1 74.31 411 ASN A CA 1
ATOM 3403 C C . ASN A 1 411 ? -5.309 -18.016 17.312 1 74.31 411 ASN A C 1
ATOM 3405 O O . ASN A 1 411 ? -6.059 -18.453 18.188 1 74.31 411 ASN A O 1
ATOM 3409 N N . GLY A 1 412 ? -5.727 -17.75 16.094 1 79.06 412 GLY A N 1
ATOM 3410 C CA . GLY A 1 412 ? -7.117 -18 15.742 1 79.06 412 GLY A CA 1
ATOM 3411 C C . GLY A 1 412 ? -8.047 -16.875 16.156 1 79.06 412 GLY A C 1
ATOM 3412 O O . GLY A 1 412 ? -9.242 -16.922 15.883 1 79.06 412 GLY A O 1
ATOM 3413 N N . GLU A 1 413 ? -7.508 -15.828 16.75 1 87.25 413 GLU A N 1
ATOM 3414 C CA . GLU A 1 413 ? -8.312 -14.727 17.266 1 87.25 413 GLU A CA 1
ATOM 3415 C C . GLU A 1 413 ? -8.57 -13.672 16.203 1 87.25 413 GLU A C 1
ATOM 3417 O O . GLU A 1 413 ? -9.367 -12.75 16.406 1 87.25 413 GLU A O 1
ATOM 3422 N N . HIS A 1 414 ? -7.949 -13.891 15.047 1 92.75 414 HIS A N 1
ATOM 3423 C CA . HIS A 1 414 ? -8.102 -12.93 13.953 1 92.75 414 HIS A CA 1
ATOM 3424 C C . HIS A 1 414 ? -8.391 -13.641 12.633 1 92.75 414 HIS A C 1
ATOM 3426 O O . HIS A 1 414 ? -8.039 -14.812 12.461 1 92.75 414 HIS A O 1
ATOM 3432 N N . PRO A 1 415 ? -9.039 -12.93 11.758 1 94.56 415 PRO A N 1
ATOM 3433 C CA . PRO A 1 415 ? -9.281 -13.523 10.445 1 94.56 415 PRO A CA 1
ATOM 3434 C C . PRO A 1 415 ? -7.992 -13.898 9.719 1 94.56 415 PRO A C 1
ATOM 3436 O O . PRO A 1 415 ? -7 -13.172 9.797 1 94.56 415 PRO A O 1
ATOM 3439 N N . GLN A 1 416 ? -7.984 -15.078 9.156 1 93.56 416 GLN A N 1
ATOM 3440 C CA . GLN A 1 416 ? -6.891 -15.492 8.289 1 93.56 416 GLN A CA 1
ATOM 3441 C C . GLN A 1 416 ? -7.215 -15.211 6.82 1 93.56 416 GLN A C 1
ATOM 3443 O O . GLN A 1 416 ? -7.977 -15.961 6.199 1 93.56 416 GLN A O 1
ATOM 3448 N N . LEU A 1 417 ? -6.555 -14.273 6.25 1 95.31 417 LEU A N 1
ATOM 3449 C CA . LEU A 1 417 ? -6.977 -13.742 4.957 1 95.31 417 LEU A CA 1
ATOM 3450 C C . LEU A 1 417 ? -6.465 -14.617 3.816 1 95.31 417 LEU A C 1
ATOM 3452 O O . LEU A 1 417 ? -7.035 -14.617 2.725 1 95.31 417 LEU A O 1
ATOM 3456 N N . ARG A 1 418 ? -5.363 -15.383 4.012 1 95 418 ARG A N 1
ATOM 3457 C CA . ARG A 1 418 ? -4.785 -16.156 2.91 1 95 418 ARG A CA 1
ATOM 3458 C C . ARG A 1 418 ? -4.859 -17.641 3.184 1 95 418 ARG A C 1
ATOM 3460 O O . ARG A 1 418 ? -4.578 -18.094 4.301 1 95 418 ARG A O 1
ATOM 3467 N N . ASP A 1 419 ? -5.266 -18.344 2.221 1 92.25 419 ASP A N 1
ATOM 3468 C CA . ASP A 1 419 ? -5.242 -19.812 2.324 1 92.25 419 ASP A CA 1
ATOM 3469 C C . ASP A 1 419 ? -3.896 -20.375 1.877 1 92.25 419 ASP A C 1
ATOM 3471 O O . ASP A 1 419 ? -3.301 -19.875 0.915 1 92.25 419 ASP A O 1
ATOM 3475 N N . THR A 1 420 ? -3.393 -21.375 2.434 1 88.5 420 THR A N 1
ATOM 3476 C CA . THR A 1 420 ? -2.047 -21.891 2.209 1 88.5 420 THR A CA 1
ATOM 3477 C C . THR A 1 420 ? -1.995 -22.734 0.936 1 88.5 420 THR A C 1
ATOM 3479 O O . THR A 1 420 ? -0.978 -22.75 0.24 1 88.5 420 THR A O 1
ATOM 3482 N N . LEU A 1 421 ? -3.076 -23.359 0.596 1 92.12 421 LEU A N 1
ATOM 3483 C CA . LEU A 1 421 ? -3.088 -24.281 -0.542 1 92.12 421 LEU A CA 1
ATOM 3484 C C . LEU A 1 421 ? -3.088 -23.5 -1.857 1 92.12 421 LEU A C 1
ATOM 3486 O O . LEU A 1 421 ? -2.281 -23.781 -2.748 1 92.12 421 LEU A O 1
ATOM 3490 N N . THR A 1 422 ? -3.928 -22.516 -1.943 1 95.12 422 THR A N 1
ATOM 3491 C CA . THR A 1 422 ? -4.113 -21.812 -3.203 1 95.12 422 THR A CA 1
ATOM 3492 C C . THR A 1 422 ? -3.375 -20.469 -3.184 1 95.12 422 THR A C 1
ATOM 3494 O O . THR A 1 422 ? -3.205 -19.828 -4.227 1 95.12 422 THR A O 1
ATOM 3497 N N . GLU A 1 423 ? -2.902 -20.016 -2.031 1 95.25 423 GLU A N 1
ATOM 3498 C CA . GLU A 1 423 ? -2.34 -18.688 -1.827 1 95.25 423 GLU A CA 1
ATOM 3499 C C . GLU A 1 423 ? -3.338 -17.609 -2.213 1 95.25 423 GLU A C 1
ATOM 3501 O O . GLU A 1 423 ? -2.945 -16.5 -2.607 1 95.25 423 GLU A O 1
ATOM 3506 N N . GLY A 1 424 ? -4.652 -17.984 -2.223 1 96.69 424 GLY A N 1
ATOM 3507 C CA . GLY A 1 424 ? -5.707 -17.016 -2.471 1 96.69 424 GLY A CA 1
ATOM 3508 C C . GLY A 1 424 ? -6.062 -16.188 -1.244 1 96.69 424 GLY A C 1
ATOM 3509 O O . GLY A 1 424 ? -5.988 -16.688 -0.117 1 96.69 424 GLY A O 1
ATOM 3510 N N . TYR A 1 425 ? -6.43 -14.977 -1.446 1 97.19 425 TYR A N 1
ATOM 3511 C CA . TYR A 1 425 ? -6.777 -14.062 -0.359 1 97.19 425 TYR A CA 1
ATOM 3512 C C . TYR A 1 425 ? -8.289 -13.883 -0.265 1 97.19 425 TYR A C 1
ATOM 3514 O O . TYR A 1 425 ? -8.969 -13.773 -1.286 1 97.19 425 TYR A O 1
ATOM 3522 N N . ASN A 1 426 ? -8.758 -13.883 0.979 1 96.56 426 ASN A N 1
ATOM 3523 C CA . ASN A 1 426 ? -10.141 -13.523 1.237 1 96.56 426 ASN A CA 1
ATOM 3524 C C . ASN A 1 426 ? -10.43 -12.078 0.84 1 96.56 426 ASN A C 1
ATOM 3526 O O . ASN A 1 426 ? -9.805 -11.148 1.364 1 96.56 426 ASN A O 1
ATOM 3530 N N . PRO A 1 427 ? -11.312 -11.836 -0.133 1 96.88 427 PRO A N 1
ATOM 3531 C CA . PRO A 1 427 ? -11.586 -10.453 -0.541 1 96.88 427 PRO A CA 1
ATOM 3532 C C . PRO A 1 427 ? -12.07 -9.586 0.614 1 96.88 427 PRO A C 1
ATOM 3534 O O . PRO A 1 427 ? -12.906 -10.023 1.415 1 96.88 427 PRO A O 1
ATOM 3537 N N . ILE A 1 428 ? -11.594 -8.422 0.669 1 97.25 428 ILE A N 1
ATOM 3538 C CA . ILE A 1 428 ? -11.938 -7.484 1.733 1 97.25 428 ILE A CA 1
ATOM 3539 C C . ILE A 1 428 ? -13.023 -6.527 1.246 1 97.25 428 ILE A C 1
ATOM 3541 O O . ILE A 1 428 ? -12.828 -5.805 0.266 1 97.25 428 ILE A O 1
ATOM 3545 N N . PRO A 1 429 ? -14.18 -6.555 1.914 1 98.06 429 PRO A N 1
ATOM 3546 C CA . PRO A 1 429 ? -15.18 -5.535 1.592 1 98.06 429 PRO A CA 1
ATOM 3547 C C . PRO A 1 429 ? -14.695 -4.117 1.886 1 98.06 429 PRO A C 1
ATOM 3549 O O . PRO A 1 429 ? -14.234 -3.836 2.996 1 98.06 429 PRO A O 1
ATOM 3552 N N . ASN A 1 430 ? -14.68 -3.273 0.975 1 97.75 430 ASN A N 1
ATOM 3553 C CA . ASN A 1 430 ? -14.242 -1.881 1.005 1 97.75 430 ASN A CA 1
ATOM 3554 C C . ASN A 1 430 ? -15.289 -0.952 0.399 1 97.75 430 ASN A C 1
ATOM 3556 O O . ASN A 1 430 ? -15.727 -1.156 -0.736 1 97.75 430 ASN A O 1
ATOM 3560 N N . PHE A 1 431 ? -15.734 0.093 1.172 1 97.69 431 PHE A N 1
ATOM 3561 C CA . PHE A 1 431 ? -16.859 0.859 0.644 1 97.69 431 PHE A CA 1
ATOM 3562 C C . PHE A 1 431 ? -16.797 2.309 1.109 1 97.69 431 PHE A C 1
ATOM 3564 O O . PHE A 1 431 ? -16.172 2.611 2.129 1 97.69 431 PHE A O 1
ATOM 3571 N N . PHE A 1 432 ? -17.344 3.188 0.323 1 96.19 432 PHE A N 1
ATOM 3572 C CA . PHE A 1 432 ? -17.672 4.559 0.699 1 96.19 432 PHE A CA 1
ATOM 3573 C C . PHE A 1 432 ? -19.141 4.699 1.042 1 96.19 432 PHE A C 1
ATOM 3575 O O . PHE A 1 432 ? -19.984 4 0.472 1 96.19 432 PHE A O 1
ATOM 3582 N N . ILE A 1 433 ? -19.422 5.488 1.977 1 95.06 433 ILE A N 1
ATOM 3583 C CA . ILE A 1 433 ? -20.797 5.809 2.326 1 95.06 433 ILE A CA 1
ATOM 3584 C C . ILE A 1 433 ? -21.016 7.32 2.283 1 95.06 433 ILE A C 1
ATOM 3586 O O . ILE A 1 433 ? -20.391 8.062 3.053 1 95.06 433 ILE A O 1
ATOM 3590 N N . SER A 1 434 ? -21.844 7.773 1.431 1 92.75 434 SER A N 1
ATOM 3591 C CA . SER A 1 434 ? -22.094 9.203 1.283 1 92.75 434 SER A CA 1
ATOM 3592 C C . SER A 1 434 ? -23.484 9.578 1.776 1 92.75 434 SER A C 1
ATOM 3594 O O . SER A 1 434 ? -24.422 8.766 1.702 1 92.75 434 SER A O 1
ATOM 3596 N N . ALA A 1 435 ? -23.594 10.789 2.252 1 91.12 435 ALA A N 1
ATOM 3597 C CA . ALA A 1 435 ? -24.875 11.328 2.693 1 91.12 435 ALA A CA 1
ATOM 3598 C C . ALA A 1 435 ? -25.688 11.828 1.51 1 91.12 435 ALA A C 1
ATOM 3600 O O . ALA A 1 435 ? -25.172 12.516 0.629 1 91.12 435 ALA A O 1
ATOM 3601 N N . ARG A 1 436 ? -26.953 11.391 1.492 1 87.56 436 ARG A N 1
ATOM 3602 C CA . ARG A 1 436 ? -27.875 11.828 0.446 1 87.56 436 ARG A CA 1
ATOM 3603 C C . ARG A 1 436 ? -29.234 12.188 1.028 1 87.56 436 ARG A C 1
ATOM 3605 O O . ARG A 1 436 ? -29.719 11.516 1.941 1 87.56 436 ARG A O 1
ATOM 3612 N N . ILE A 1 437 ? -29.703 13.297 0.604 1 84.31 437 ILE A N 1
ATOM 3613 C CA . ILE A 1 437 ? -31.109 13.617 0.883 1 84.31 437 ILE A CA 1
ATOM 3614 C C . ILE A 1 437 ? -31.953 13.32 -0.351 1 84.31 437 ILE A C 1
ATOM 3616 O O . ILE A 1 437 ? -31.703 13.875 -1.427 1 84.31 437 ILE A O 1
ATOM 3620 N N . PRO A 1 438 ? -32.844 12.367 -0.317 1 72.31 438 PRO A N 1
ATOM 3621 C CA . PRO A 1 438 ? -33.656 12 -1.483 1 72.31 438 PRO A CA 1
ATOM 3622 C C . PRO A 1 438 ? -34.438 13.18 -2.061 1 72.31 438 PRO A C 1
ATOM 3624 O O . PRO A 1 438 ? -34.938 14.016 -1.308 1 72.31 438 PRO A O 1
ATOM 3627 N N . ASN A 1 439 ? -34.125 13.555 -3.461 1 62 439 ASN A N 1
ATOM 3628 C CA . ASN A 1 439 ? -34.781 14.672 -4.145 1 62 439 ASN A CA 1
ATOM 3629 C C . ASN A 1 439 ? -36.219 14.367 -4.453 1 62 439 ASN A C 1
ATOM 3631 O O . ASN A 1 439 ? -36.594 13.227 -4.746 1 62 439 ASN A O 1
ATOM 3635 N N . LYS A 1 440 ? -37.156 15.312 -4.27 1 56.44 440 LYS A N 1
ATOM 3636 C CA . LYS A 1 440 ? -38.594 15.242 -4.52 1 56.44 440 LYS A CA 1
ATOM 3637 C C . LYS A 1 440 ? -38.875 14.703 -5.918 1 56.44 440 LYS A C 1
ATOM 3639 O O . LYS A 1 440 ? -39.875 14.016 -6.125 1 56.44 440 LYS A O 1
ATOM 3644 N N . LYS A 1 441 ? -38.188 15.219 -6.973 1 51.22 441 LYS A N 1
ATOM 3645 C CA . LYS A 1 441 ? -38.688 15.008 -8.336 1 51.22 441 LYS A CA 1
ATOM 3646 C C . LYS A 1 441 ? -38.625 13.531 -8.711 1 51.22 441 LYS A C 1
ATOM 3648 O O . LYS A 1 441 ? -39.25 13.109 -9.688 1 51.22 441 LYS A O 1
ATOM 3653 N N . ALA A 1 442 ? -37.625 12.852 -8.398 1 47.19 442 ALA A N 1
ATOM 3654 C CA . ALA A 1 442 ? -37.375 11.633 -9.164 1 47.19 442 ALA A CA 1
ATOM 3655 C C . ALA A 1 442 ? -38.344 10.531 -8.773 1 47.19 442 ALA A C 1
ATOM 3657 O O . ALA A 1 442 ? -38.594 9.617 -9.562 1 47.19 442 ALA A O 1
ATOM 3658 N N . GLY A 1 443 ? -38.594 9.836 -7.633 1 44.97 443 GLY A N 1
ATOM 3659 C CA . GLY A 1 443 ? -39.469 8.672 -7.453 1 44.97 443 GLY A CA 1
ATOM 3660 C C . GLY A 1 443 ? -40.562 8.898 -6.445 1 44.97 443 GLY A C 1
ATOM 3661 O O . GLY A 1 443 ? -40.688 9.984 -5.875 1 44.97 443 GLY A O 1
ATOM 3662 N N . ASP A 1 444 ? -41.688 7.957 -6.391 1 45.25 444 ASP A N 1
ATOM 3663 C CA . ASP A 1 444 ? -42.844 7.746 -5.527 1 45.25 444 ASP A CA 1
ATOM 3664 C C . ASP A 1 444 ? -42.469 7.836 -4.055 1 45.25 444 ASP A C 1
ATOM 3666 O O . ASP A 1 444 ? -43.312 7.613 -3.172 1 45.25 444 ASP A O 1
ATOM 3670 N N . SER A 1 445 ? -41.25 7.668 -3.775 1 45.19 445 SER A N 1
ATOM 3671 C CA . SER A 1 445 ? -40.875 7.449 -2.387 1 45.19 445 SER A CA 1
ATOM 3672 C C . SER A 1 445 ? -41 8.727 -1.562 1 45.19 445 SER A C 1
ATOM 3674 O O . SER A 1 445 ? -40.969 9.828 -2.109 1 45.19 445 SER A O 1
ATOM 3676 N N . LYS A 1 446 ? -41.438 8.547 -0.322 1 48.44 446 LYS A N 1
ATOM 3677 C CA . LYS A 1 446 ? -41.719 9.492 0.756 1 48.44 446 LYS A CA 1
ATOM 3678 C C . LYS A 1 446 ? -40.656 10.578 0.823 1 48.44 446 LYS A C 1
ATOM 3680 O O . LYS A 1 446 ? -39.5 10.297 1.168 1 48.44 446 LYS A O 1
ATOM 3685 N N . PHE A 1 447 ? -40.625 11.664 0.138 1 57.16 447 PHE A N 1
ATOM 3686 C CA . PHE A 1 447 ? -39.844 12.898 0.152 1 57.16 447 PHE A CA 1
ATOM 3687 C C . PHE A 1 447 ? -39.562 13.336 1.582 1 57.16 447 PHE A C 1
ATOM 3689 O O . PHE A 1 447 ? -40.438 13.289 2.445 1 57.16 447 PHE A O 1
ATOM 3696 N N . LEU A 1 448 ? -38.25 13.555 1.885 1 69.69 448 LEU A N 1
ATOM 3697 C CA . LEU A 1 448 ? -37.844 14.203 3.121 1 69.69 448 LEU A CA 1
ATOM 3698 C C . LEU A 1 448 ? -38.25 13.367 4.336 1 69.69 448 LEU A C 1
ATOM 3700 O O . LEU A 1 448 ? -38.5 13.914 5.41 1 69.69 448 LEU A O 1
ATOM 3704 N N . SER A 1 449 ? -38.219 11.953 3.961 1 74.38 449 SER A N 1
ATOM 3705 C CA . SER A 1 449 ? -38.562 11.086 5.082 1 74.38 449 SER A CA 1
ATOM 3706 C C . SER A 1 449 ? -37.375 10.836 5.973 1 74.38 449 SER A C 1
ATOM 3708 O O . SER A 1 449 ? -36.25 10.578 5.477 1 74.38 449 SER A O 1
ATOM 3710 N N . PHE A 1 450 ? -37.594 10.914 7.211 1 82.44 450 PHE A N 1
ATOM 3711 C CA . PHE A 1 450 ? -36.562 10.617 8.219 1 82.44 450 PHE A CA 1
ATOM 3712 C C . PHE A 1 450 ? -36.562 9.125 8.555 1 82.44 450 PHE A C 1
ATOM 3714 O O . PHE A 1 450 ? -35.75 8.672 9.352 1 82.44 450 PHE A O 1
ATOM 3721 N N . ASP A 1 451 ? -37.438 8.273 7.793 1 79.94 451 ASP A N 1
ATOM 3722 C CA . ASP A 1 451 ? -37.625 6.883 8.195 1 79.94 451 ASP A CA 1
ATOM 3723 C C . ASP A 1 451 ? -37.031 5.93 7.172 1 79.94 451 ASP A C 1
ATOM 3725 O O . ASP A 1 451 ? -36.875 4.73 7.43 1 79.94 451 ASP A O 1
ATOM 3729 N N . ASP A 1 452 ? -36.656 6.5 6.102 1 85.88 452 ASP A N 1
ATOM 3730 C CA . ASP A 1 452 ? -36.031 5.648 5.086 1 85.88 452 ASP A CA 1
ATOM 3731 C C . ASP A 1 452 ? -34.656 5.18 5.52 1 85.88 452 ASP A C 1
ATOM 3733 O O . ASP A 1 452 ? -33.688 5.961 5.508 1 85.88 452 ASP A O 1
ATOM 3737 N N . ARG A 1 453 ? -34.5 3.918 5.836 1 89.12 453 ARG A N 1
ATOM 3738 C CA . ARG A 1 453 ? -33.281 3.367 6.391 1 89.12 453 ARG A CA 1
ATOM 3739 C C . ARG A 1 453 ? -32.469 2.65 5.32 1 89.12 453 ARG A C 1
ATOM 3741 O O . ARG A 1 453 ? -31.438 2.016 5.621 1 89.12 453 ARG A O 1
ATOM 3748 N N . GLU A 1 454 ? -32.812 2.785 4.117 1 89.94 454 GLU A N 1
ATOM 3749 C CA . GLU A 1 454 ? -32.25 1.928 3.07 1 89.94 454 GLU A CA 1
ATOM 3750 C C . GLU A 1 454 ? -30.891 2.434 2.607 1 89.94 454 GLU A C 1
ATOM 3752 O O . GLU A 1 454 ? -30.672 3.641 2.48 1 89.94 454 GLU A O 1
ATOM 3757 N N . LEU A 1 455 ? -29.969 1.464 2.395 1 93.19 455 LEU A N 1
ATOM 3758 C CA . LEU A 1 455 ? -28.688 1.706 1.747 1 93.19 455 LEU A CA 1
ATOM 3759 C C . LEU A 1 455 ? -28.812 1.604 0.231 1 93.19 455 LEU A C 1
ATOM 3761 O O . LEU A 1 455 ? -29.328 0.609 -0.288 1 93.19 455 LEU A O 1
ATOM 3765 N N . LYS A 1 456 ? -28.375 2.6 -0.474 1 91.44 456 LYS A N 1
ATOM 3766 C CA . LYS A 1 456 ? -28.516 2.598 -1.927 1 91.44 456 LYS A CA 1
ATOM 3767 C C . LYS A 1 456 ? -27.156 2.637 -2.619 1 91.44 456 LYS A C 1
ATOM 3769 O O . LYS A 1 456 ? -26.266 3.379 -2.201 1 91.44 456 LYS A O 1
ATOM 3774 N N . ALA A 1 457 ? -26.984 1.829 -3.646 1 91.38 457 ALA A N 1
ATOM 3775 C CA . ALA A 1 457 ? -25.75 1.824 -4.43 1 91.38 457 ALA A CA 1
ATOM 3776 C C . ALA A 1 457 ? -25.703 3.006 -5.391 1 91.38 457 ALA A C 1
ATOM 3778 O O . ALA A 1 457 ? -26.719 3.355 -6.004 1 91.38 457 ALA A O 1
ATOM 3779 N N . GLN A 1 458 ? -24.656 3.629 -5.477 1 87.12 458 GLN A N 1
ATOM 3780 C CA . GLN A 1 458 ? -24.484 4.719 -6.434 1 87.12 458 GLN A CA 1
ATOM 3781 C C . GLN A 1 458 ? -24.156 4.184 -7.824 1 87.12 458 GLN A C 1
ATOM 3783 O O . GLN A 1 458 ? -23.375 3.246 -7.961 1 87.12 458 GLN A O 1
ATOM 3788 N N . ASP A 1 459 ? -24.672 4.805 -8.742 1 80.69 459 ASP A N 1
ATOM 3789 C CA . ASP A 1 459 ? -24.359 4.406 -10.109 1 80.69 459 ASP A CA 1
ATOM 3790 C C . ASP A 1 459 ? -22.906 4.711 -10.461 1 80.69 459 ASP A C 1
ATOM 3792 O O . ASP A 1 459 ? -22.422 5.82 -10.219 1 80.69 459 ASP A O 1
ATOM 3796 N N . GLY A 1 460 ? -22.312 3.752 -10.984 1 80.38 460 GLY A N 1
ATOM 3797 C CA . GLY A 1 460 ? -20.922 3.932 -11.344 1 80.38 460 GLY A CA 1
ATOM 3798 C C . GLY A 1 460 ? -20 4 -10.141 1 80.38 460 GLY A C 1
ATOM 3799 O O . GLY A 1 460 ? -18.859 4.457 -10.258 1 80.38 460 GLY A O 1
ATOM 3800 N N . GLY A 1 461 ? -20.5 3.602 -9.055 1 88.38 461 GLY A N 1
ATOM 3801 C CA . GLY A 1 461 ? -19.75 3.738 -7.812 1 88.38 461 GLY A CA 1
ATOM 3802 C C . GLY A 1 461 ? -18.875 2.545 -7.52 1 88.38 461 GLY A C 1
ATOM 3803 O O . GLY A 1 461 ? -18.641 2.207 -6.355 1 88.38 461 GLY A O 1
ATOM 3804 N N . VAL A 1 462 ? -18.438 1.835 -8.586 1 94 462 VAL A N 1
ATOM 3805 C CA . VAL A 1 462 ? -17.578 0.674 -8.398 1 94 462 VAL A CA 1
ATOM 3806 C C . VAL A 1 462 ? -16.188 0.968 -8.953 1 94 462 VAL A C 1
ATOM 3808 O O . VAL A 1 462 ? -16.047 1.505 -10.055 1 94 462 VAL A O 1
ATOM 3811 N N . GLN A 1 463 ? -15.219 0.789 -8.156 1 94.56 463 GLN A N 1
ATOM 3812 C CA . GLN A 1 463 ? -13.82 0.907 -8.547 1 94.56 463 GLN A CA 1
ATOM 3813 C C . GLN A 1 463 ? -13.062 -0.393 -8.281 1 94.56 463 GLN A C 1
ATOM 3815 O O . GLN A 1 463 ? -13.445 -1.175 -7.41 1 94.56 463 GLN A O 1
ATOM 3820 N N . LEU A 1 464 ? -12.039 -0.639 -9.055 1 95.44 464 LEU A N 1
ATOM 3821 C CA . LEU A 1 464 ? -11.312 -1.896 -8.93 1 95.44 464 LEU A CA 1
ATOM 3822 C C . LEU A 1 464 ? -9.82 -1.679 -9.125 1 95.44 464 LEU A C 1
ATOM 3824 O O . LEU A 1 464 ? -9.398 -1.104 -10.133 1 95.44 464 LEU A O 1
ATOM 3828 N N . ASN A 1 465 ? -9.039 -2.014 -8.133 1 96.5 465 ASN A N 1
ATOM 3829 C CA . ASN A 1 465 ? -7.59 -2.08 -8.25 1 96.5 465 ASN A CA 1
ATOM 3830 C C . ASN A 1 465 ? -7.113 -3.498 -8.547 1 96.5 465 ASN A C 1
ATOM 3832 O O . ASN A 1 465 ? -7.699 -4.469 -8.062 1 96.5 465 ASN A O 1
ATOM 3836 N N . ARG A 1 466 ? -6.113 -3.693 -9.414 1 95.69 466 ARG A N 1
ATOM 3837 C CA . ARG A 1 466 ? -5.59 -5.027 -9.703 1 95.69 466 ARG A CA 1
ATOM 3838 C C . ARG A 1 466 ? -4.168 -4.953 -10.25 1 95.69 466 ARG A C 1
ATOM 3840 O O . ARG A 1 466 ? -3.752 -3.914 -10.766 1 95.69 466 ARG A O 1
ATOM 3847 N N . GLN A 1 467 ? -3.404 -6.02 -10.086 1 95.44 467 GLN A N 1
ATOM 3848 C CA . GLN A 1 467 ? -2.1 -6.16 -10.727 1 95.44 467 GLN A CA 1
ATOM 3849 C C . GLN A 1 467 ? -2.123 -7.246 -11.797 1 95.44 467 GLN A C 1
ATOM 3851 O O . GLN A 1 467 ? -1.206 -7.34 -12.609 1 95.44 467 GLN A O 1
ATOM 3856 N N . PHE A 1 468 ? -3.119 -8.133 -11.703 1 95.38 468 PHE A N 1
ATOM 3857 C CA . PHE A 1 468 ? -3.35 -9.188 -12.68 1 95.38 468 PHE A CA 1
ATOM 3858 C C . PHE A 1 468 ? -4.809 -9.211 -13.117 1 95.38 468 PHE A C 1
ATOM 3860 O O . PHE A 1 468 ? -5.707 -8.914 -12.32 1 95.38 468 PHE A O 1
ATOM 3867 N N . GLU A 1 469 ? -5.02 -9.562 -14.359 1 94.19 469 GLU A N 1
ATOM 3868 C CA . GLU A 1 469 ? -6.391 -9.703 -14.844 1 94.19 469 GLU A CA 1
ATOM 3869 C C . GLU A 1 469 ? -7.008 -11.023 -14.375 1 94.19 469 GLU A C 1
ATOM 3871 O O . GLU A 1 469 ? -6.316 -12.039 -14.273 1 94.19 469 GLU A O 1
ATOM 3876 N N . ASN A 1 470 ? -8.266 -11 -14.031 1 96.31 470 ASN A N 1
ATOM 3877 C CA . ASN A 1 470 ? -9.055 -12.203 -13.797 1 96.31 470 ASN A CA 1
ATOM 3878 C C . ASN A 1 470 ? -8.586 -12.953 -12.555 1 96.31 470 ASN A C 1
ATOM 3880 O O . ASN A 1 470 ? -8.531 -14.188 -12.547 1 96.31 470 ASN A O 1
ATOM 3884 N N . ARG A 1 471 ? -8.016 -12.289 -11.578 1 97.38 471 ARG A N 1
ATOM 3885 C CA . ARG A 1 471 ? -7.602 -12.891 -10.305 1 97.38 471 ARG A CA 1
ATOM 3886 C C . ARG A 1 471 ? -8.312 -12.219 -9.133 1 97.38 471 ARG A C 1
ATOM 3888 O O . ARG A 1 471 ? -7.754 -11.336 -8.484 1 97.38 471 ARG A O 1
ATOM 3895 N N . LEU A 1 472 ? -9.5 -12.648 -8.805 1 98.12 472 LEU A N 1
ATOM 3896 C CA . LEU A 1 472 ? -10.281 -12.062 -7.727 1 98.12 472 LEU A CA 1
ATOM 3897 C C . LEU A 1 472 ? -9.586 -12.234 -6.383 1 98.12 472 LEU A C 1
ATOM 3899 O O . LEU A 1 472 ? -9.57 -11.32 -5.559 1 98.12 472 LEU A O 1
ATOM 3903 N N . PHE A 1 473 ? -8.992 -13.43 -6.223 1 98.31 473 PHE A N 1
ATOM 3904 C CA . PHE A 1 473 ? -8.445 -13.773 -4.914 1 98.31 473 PHE A CA 1
ATOM 3905 C C . PHE A 1 473 ? -6.98 -13.383 -4.812 1 98.31 473 PHE A C 1
ATOM 3907 O O . PHE A 1 473 ? -6.211 -14.016 -4.086 1 98.31 473 PHE A O 1
ATOM 3914 N N . ASP A 1 474 ? -6.582 -12.445 -5.625 1 97.75 474 ASP A N 1
ATOM 3915 C CA . ASP A 1 474 ? -5.246 -11.875 -5.543 1 97.75 474 ASP A CA 1
ATOM 3916 C C . ASP A 1 474 ? -5.184 -10.781 -4.477 1 97.75 474 ASP A C 1
ATOM 3918 O O . ASP A 1 474 ? -6.156 -10.047 -4.27 1 97.75 474 ASP A O 1
ATOM 3922 N N . ARG A 1 475 ? -4.012 -10.602 -3.877 1 96.25 475 ARG A N 1
ATOM 3923 C CA . ARG A 1 475 ? -3.85 -9.688 -2.748 1 96.25 475 ARG A CA 1
ATOM 3924 C C . ARG A 1 475 ? -4.031 -8.242 -3.182 1 96.25 475 ARG A C 1
ATOM 3926 O O . ARG A 1 475 ? -4.297 -7.367 -2.354 1 96.25 475 ARG A O 1
ATOM 3933 N N . ASP A 1 476 ? -3.852 -7.906 -4.445 1 96.94 476 ASP A N 1
ATOM 3934 C CA . ASP A 1 476 ? -3.955 -6.523 -4.902 1 96.94 476 ASP A CA 1
ATOM 3935 C C . ASP A 1 476 ? -5.258 -6.293 -5.664 1 96.94 476 ASP A C 1
ATOM 3937 O O . ASP A 1 476 ? -5.461 -5.227 -6.246 1 96.94 476 ASP A O 1
ATOM 3941 N N . THR A 1 477 ? -6.074 -7.34 -5.746 1 97.69 477 THR A N 1
ATOM 3942 C CA . THR A 1 477 ? -7.41 -7.109 -6.281 1 97.69 477 THR A CA 1
ATOM 3943 C C . THR A 1 477 ? -8.336 -6.539 -5.207 1 97.69 477 THR A C 1
ATOM 3945 O O . THR A 1 477 ? -8.844 -7.281 -4.359 1 97.69 477 THR A O 1
ATOM 3948 N N . LEU A 1 478 ? -8.531 -5.281 -5.293 1 97.75 478 LEU A N 1
ATOM 3949 C CA . LEU A 1 478 ? -9.289 -4.559 -4.277 1 97.75 478 LEU A CA 1
ATOM 3950 C C . LEU A 1 478 ? -10.508 -3.877 -4.891 1 97.75 478 LEU A C 1
ATOM 3952 O O . LEU A 1 478 ? -10.375 -2.922 -5.66 1 97.75 478 LEU A O 1
ATOM 3956 N N . LEU A 1 479 ? -11.648 -4.383 -4.504 1 96.56 479 LEU A N 1
ATOM 3957 C CA . LEU A 1 479 ? -12.914 -3.834 -4.969 1 96.56 479 LEU A CA 1
ATOM 3958 C C . LEU A 1 479 ? -13.43 -2.762 -4.016 1 96.56 479 LEU A C 1
ATOM 3960 O O . LEU A 1 479 ? -13.367 -2.932 -2.795 1 96.56 479 LEU A O 1
ATOM 3964 N N . LEU A 1 480 ? -13.742 -1.637 -4.555 1 96.75 480 LEU A N 1
ATOM 3965 C CA . LEU A 1 480 ? -14.297 -0.525 -3.787 1 96.75 480 LEU A CA 1
ATOM 3966 C C . LEU A 1 480 ? -15.688 -0.158 -4.289 1 96.75 480 LEU A C 1
ATOM 3968 O O . LEU A 1 480 ? -15.883 0.048 -5.488 1 96.75 480 LEU A O 1
ATOM 3972 N N . CYS A 1 481 ? -16.656 -0.107 -3.395 1 96.75 481 CYS A N 1
ATOM 3973 C CA . CYS A 1 481 ? -18.031 0.226 -3.744 1 96.75 481 CYS A CA 1
ATOM 3974 C C . CYS A 1 481 ? -18.469 1.506 -3.047 1 96.75 481 CYS A C 1
ATOM 3976 O O . CYS A 1 481 ? -17.969 1.842 -1.975 1 96.75 481 CYS A O 1
ATOM 3978 N N . HIS A 1 482 ? -19.375 2.238 -3.664 1 95.19 482 HIS A N 1
ATOM 3979 C CA . HIS A 1 482 ? -19.859 3.506 -3.139 1 95.19 482 HIS A CA 1
ATOM 3980 C C . HIS A 1 482 ? -21.375 3.453 -2.9 1 95.19 482 HIS A C 1
ATOM 3982 O O . HIS A 1 482 ? -22.141 3.172 -3.822 1 95.19 482 HIS A O 1
ATOM 3988 N N . TYR A 1 483 ? -21.766 3.715 -1.736 1 95.5 483 TYR A N 1
ATOM 3989 C CA . TYR A 1 483 ? -23.172 3.662 -1.366 1 95.5 483 TYR A CA 1
ATOM 3990 C C . TYR A 1 483 ? -23.641 4.996 -0.803 1 95.5 483 TYR A C 1
ATOM 3992 O O . TYR A 1 483 ? -22.828 5.816 -0.371 1 95.5 483 TYR A O 1
ATOM 4000 N N . ASP A 1 484 ? -24.953 5.191 -0.822 1 92.5 484 ASP A N 1
ATOM 4001 C CA . ASP A 1 484 ? -25.594 6.363 -0.24 1 92.5 484 ASP A CA 1
ATOM 4002 C C . ASP A 1 484 ? -26.5 5.973 0.924 1 92.5 484 ASP A C 1
ATOM 4004 O O . ASP A 1 484 ? -27.172 4.941 0.875 1 92.5 484 ASP A O 1
ATOM 4008 N N . VAL A 1 485 ? -26.453 6.785 1.867 1 92.81 485 VAL A N 1
ATOM 4009 C CA . VAL A 1 485 ? -27.391 6.641 2.975 1 92.81 485 VAL A CA 1
ATOM 4010 C C . VAL A 1 485 ? -28.25 7.895 3.092 1 92.81 485 VAL A C 1
ATOM 4012 O O . VAL A 1 485 ? -27.828 8.984 2.695 1 92.81 485 VAL A O 1
ATOM 4015 N N . ASN A 1 486 ? -29.422 7.719 3.594 1 91.75 486 ASN A N 1
ATOM 4016 C CA . ASN A 1 486 ? -30.297 8.852 3.863 1 91.75 486 ASN A CA 1
ATOM 4017 C C . ASN A 1 486 ? -29.797 9.688 5.035 1 91.75 486 ASN A C 1
ATOM 4019 O O . ASN A 1 486 ? -29.875 9.25 6.188 1 91.75 486 ASN A O 1
ATOM 4023 N N . PHE A 1 487 ? -29.438 10.844 4.777 1 92.56 487 PHE A N 1
ATOM 4024 C CA . PHE A 1 487 ? -28.859 11.742 5.777 1 92.56 487 PHE A CA 1
ATOM 4025 C C . PHE A 1 487 ? -29.875 12.023 6.887 1 92.56 487 PHE A C 1
ATOM 4027 O O . PHE A 1 487 ? -29.5 12.062 8.062 1 92.56 487 PHE A O 1
ATOM 4034 N N . LEU A 1 488 ? -31.094 12.172 6.484 1 90.19 488 LEU A N 1
ATOM 4035 C CA . LEU A 1 488 ? -32.125 12.492 7.449 1 90.19 488 LEU A CA 1
ATOM 4036 C C . LEU A 1 488 ? -32.312 11.359 8.453 1 90.19 488 LEU A C 1
ATOM 4038 O O . LEU A 1 488 ? -32.438 11.602 9.656 1 90.19 488 LEU A O 1
ATOM 4042 N N . TYR A 1 489 ? -32.344 10.211 7.996 1 90.88 489 TYR A N 1
ATOM 4043 C CA . TYR A 1 489 ? -32.469 9.039 8.859 1 90.88 489 TYR A CA 1
ATOM 4044 C C . TYR A 1 489 ? -31.281 8.922 9.805 1 90.88 489 TYR A C 1
ATOM 4046 O O . TYR A 1 489 ? -31.453 8.633 10.992 1 90.88 489 TYR A O 1
ATOM 4054 N N . ILE A 1 490 ? -30.062 9.133 9.281 1 94.31 490 ILE A N 1
ATOM 4055 C CA . ILE A 1 490 ? -28.828 8.992 10.039 1 94.31 490 ILE A CA 1
ATOM 4056 C C . ILE A 1 490 ? -28.812 10 11.188 1 94.31 490 ILE A C 1
ATOM 4058 O O . ILE A 1 490 ? -28.484 9.648 12.32 1 94.31 490 ILE A O 1
ATOM 4062 N N . VAL A 1 491 ? -29.172 11.219 10.852 1 92.12 491 VAL A N 1
ATOM 4063 C CA . VAL A 1 491 ? -29.172 12.273 11.859 1 92.12 491 VAL A CA 1
ATOM 4064 C C . VAL A 1 491 ? -30.188 11.945 12.945 1 92.12 491 VAL A C 1
ATOM 4066 O O . VAL A 1 491 ? -29.922 12.117 14.133 1 92.12 491 VAL A O 1
ATOM 4069 N N . SER A 1 492 ? -31.297 11.461 12.523 1 87.94 492 SER A N 1
ATOM 4070 C CA . SER A 1 492 ? -32.344 11.148 13.492 1 87.94 492 SER A CA 1
ATOM 4071 C C . SER A 1 492 ? -31.969 9.938 14.344 1 87.94 492 SER A C 1
ATOM 4073 O O . SER A 1 492 ? -32.188 9.93 15.555 1 87.94 492 SER A O 1
ATOM 4075 N N . LEU A 1 493 ? -31.438 8.953 13.711 1 90.44 493 LEU A N 1
ATOM 4076 C CA . LEU A 1 493 ? -31.047 7.734 14.414 1 90.44 493 LEU A CA 1
ATOM 4077 C C . LEU A 1 493 ? -29.953 8.023 15.445 1 90.44 493 LEU A C 1
ATOM 4079 O O . LEU A 1 493 ? -30.031 7.551 16.578 1 90.44 493 LEU A O 1
ATOM 4083 N N . TYR A 1 494 ? -28.969 8.758 15.078 1 93.25 494 TYR A N 1
ATOM 4084 C CA . TYR A 1 494 ? -27.875 9.133 15.977 1 93.25 494 TYR A CA 1
ATOM 4085 C C . TYR A 1 494 ? -28.359 10.078 17.062 1 93.25 494 TYR A C 1
ATOM 4087 O O . TYR A 1 494 ? -28 9.93 18.234 1 93.25 494 TYR A O 1
ATOM 4095 N N . GLY A 1 495 ? -29.188 11.039 16.703 1 86.88 495 GLY A N 1
ATOM 4096 C CA . GLY A 1 495 ? -29.688 12.039 17.641 1 86.88 495 GLY A CA 1
ATOM 4097 C C . GLY A 1 495 ? -30.547 11.445 18.734 1 86.88 495 GLY A C 1
ATOM 4098 O O . GLY A 1 495 ? -30.578 11.961 19.844 1 86.88 495 GLY A O 1
ATOM 4099 N N . ARG A 1 496 ? -31.234 10.398 18.359 1 80.56 496 ARG A N 1
ATOM 4100 C CA . ARG A 1 496 ? -32.062 9.727 19.359 1 80.56 496 ARG A CA 1
ATOM 4101 C C . ARG A 1 496 ? -31.203 9.055 20.422 1 80.56 496 ARG A C 1
ATOM 4103 O O . ARG A 1 496 ? -31.641 8.891 21.578 1 80.56 496 ARG A O 1
ATOM 4110 N N . ASN A 1 497 ? -30.047 8.695 20.094 1 84.88 497 ASN A N 1
ATOM 4111 C CA . ASN A 1 497 ? -29.047 8.078 20.969 1 84.88 497 ASN A CA 1
ATOM 4112 C C . ASN A 1 497 ? -29.594 6.84 21.672 1 84.88 497 ASN A C 1
ATOM 4114 O O . ASN A 1 497 ? -29.375 6.645 22.859 1 84.88 497 ASN A O 1
ATOM 4118 N N . ASN A 1 498 ? -30.5 6.125 20.984 1 85.44 498 ASN A N 1
ATOM 4119 C CA . ASN A 1 498 ? -31 4.84 21.453 1 85.44 498 ASN A CA 1
ATOM 4120 C C . ASN A 1 498 ? -30.109 3.688 20.984 1 85.44 498 ASN A C 1
ATOM 4122 O O . ASN A 1 498 ? -30.109 3.344 19.812 1 85.44 498 ASN A O 1
ATOM 4126 N N . LYS A 1 499 ? -29.484 3.064 21.922 1 89.38 499 LYS A N 1
ATOM 4127 C CA . LYS A 1 499 ? -28.484 2.061 21.609 1 89.38 499 LYS A CA 1
ATOM 4128 C C . LYS A 1 499 ? -29.109 0.848 20.922 1 89.38 499 LYS A C 1
ATOM 4130 O O . LYS A 1 499 ? -28.5 0.255 20.031 1 89.38 499 LYS A O 1
ATOM 4135 N N . SER A 1 500 ? -30.266 0.505 21.266 1 90.06 500 SER A N 1
ATOM 4136 C CA . SER A 1 500 ? -30.922 -0.66 20.703 1 90.06 500 SER A CA 1
ATOM 4137 C C . SER A 1 500 ? -31.281 -0.427 19.234 1 90.06 500 SER A C 1
ATOM 4139 O O . SER A 1 500 ? -31.031 -1.284 18.391 1 90.06 500 SER A O 1
ATOM 4141 N N . THR A 1 501 ? -31.906 0.732 18.984 1 91.38 501 THR A N 1
ATOM 4142 C CA . THR A 1 501 ? -32.281 1.057 17.609 1 91.38 501 THR A CA 1
ATOM 4143 C C . THR A 1 501 ? -31.047 1.188 16.719 1 91.38 501 THR A C 1
ATOM 4145 O O . THR A 1 501 ? -31.062 0.817 15.547 1 91.38 501 THR A O 1
ATOM 4148 N N . GLN A 1 502 ? -30 1.754 17.297 1 94.38 502 GLN A N 1
ATOM 4149 C CA . GLN A 1 502 ? -28.75 1.867 16.562 1 94.38 502 GLN A CA 1
ATOM 4150 C C . GLN A 1 502 ? -28.188 0.491 16.234 1 94.38 502 GLN A C 1
ATOM 4152 O O . GLN A 1 502 ? -27.703 0.265 15.125 1 94.38 502 GLN A O 1
ATOM 4157 N N . ALA A 1 503 ? -28.281 -0.413 17.188 1 94.88 503 ALA A N 1
ATOM 4158 C CA . ALA A 1 503 ? -27.766 -1.768 16.984 1 94.88 503 ALA A CA 1
ATOM 4159 C C . ALA A 1 503 ? -28.547 -2.494 15.898 1 94.88 503 ALA A C 1
ATOM 4161 O O . ALA A 1 503 ? -27.984 -3.254 15.109 1 94.88 503 ALA A O 1
ATOM 4162 N N . ILE A 1 504 ? -29.828 -2.264 15.875 1 94.12 504 ILE A N 1
ATOM 4163 C CA . ILE A 1 504 ? -30.688 -2.898 14.875 1 94.12 504 ILE A CA 1
ATOM 4164 C C . ILE A 1 504 ? -30.297 -2.42 13.477 1 94.12 504 ILE A C 1
ATOM 4166 O O . ILE A 1 504 ? -30.172 -3.227 12.555 1 94.12 504 ILE A O 1
ATOM 4170 N N . TRP A 1 505 ? -30.109 -1.177 13.328 1 96.06 505 TRP A N 1
ATOM 4171 C CA . TRP A 1 505 ? -29.734 -0.665 12.016 1 96.06 505 TRP A CA 1
ATOM 4172 C C . TRP A 1 505 ? -28.312 -1.112 11.648 1 96.06 505 TRP A C 1
ATOM 4174 O O . TRP A 1 505 ? -28.031 -1.371 10.477 1 96.06 505 TRP A O 1
ATOM 4184 N N . ARG A 1 506 ? -27.438 -1.182 12.609 1 97 506 ARG A N 1
ATOM 4185 C CA . ARG A 1 506 ? -26.078 -1.669 12.367 1 97 506 ARG A CA 1
ATOM 4186 C C . ARG A 1 506 ? -26.109 -3.074 11.773 1 97 506 ARG A C 1
ATOM 4188 O O . ARG A 1 506 ? -25.391 -3.355 10.812 1 97 506 ARG A O 1
ATOM 4195 N N . GLU A 1 507 ? -26.891 -3.912 12.344 1 96.06 507 GLU A N 1
ATOM 4196 C CA . GLU A 1 507 ? -27.016 -5.277 11.836 1 96.06 507 GLU A CA 1
ATOM 4197 C C . GLU A 1 507 ? -27.562 -5.285 10.414 1 96.06 507 GLU A C 1
ATOM 4199 O O . GLU A 1 507 ? -27.078 -6.027 9.555 1 96.06 507 GLU A O 1
ATOM 4204 N N . TYR A 1 508 ? -28.531 -4.484 10.25 1 96.06 508 TYR A N 1
ATOM 4205 C CA . TYR A 1 508 ? -29.125 -4.387 8.922 1 96.06 508 TYR A CA 1
ATOM 4206 C C . TYR A 1 508 ? -28.109 -3.924 7.891 1 96.06 508 TYR A C 1
ATOM 4208 O O . TYR A 1 508 ? -27.969 -4.539 6.832 1 96.06 508 TYR A O 1
ATOM 4216 N N . VAL A 1 509 ? -27.453 -2.816 8.164 1 97.44 509 VAL A N 1
ATOM 4217 C CA . VAL A 1 509 ? -26.609 -2.184 7.164 1 97.44 509 VAL A CA 1
ATOM 4218 C C . VAL A 1 509 ? -25.391 -3.068 6.879 1 97.44 509 VAL A C 1
ATOM 4220 O O . VAL A 1 509 ? -24.906 -3.127 5.746 1 97.44 509 VAL A O 1
ATOM 4223 N N . ARG A 1 510 ? -24.828 -3.73 7.906 1 97.19 510 ARG A N 1
ATOM 4224 C CA . ARG A 1 510 ? -23.719 -4.656 7.723 1 97.19 510 ARG A CA 1
ATOM 4225 C C . ARG A 1 510 ? -24.109 -5.793 6.781 1 97.19 510 ARG A C 1
ATOM 4227 O O . ARG A 1 510 ? -23.344 -6.164 5.895 1 97.19 510 ARG A O 1
ATOM 4234 N N . LYS A 1 511 ? -25.281 -6.297 6.988 1 96.25 511 LYS A N 1
ATOM 4235 C CA . LYS A 1 511 ? -25.781 -7.34 6.102 1 96.25 511 LYS A CA 1
ATOM 4236 C C . LYS A 1 511 ? -25.984 -6.809 4.684 1 96.25 511 LYS A C 1
ATOM 4238 O O . LYS A 1 511 ? -25.703 -7.508 3.709 1 96.25 511 LYS A O 1
ATOM 4243 N N . GLU A 1 512 ? -26.453 -5.602 4.617 1 96.69 512 GLU A N 1
ATOM 4244 C CA . GLU A 1 512 ? -26.719 -5.008 3.307 1 96.69 512 GLU A CA 1
ATOM 4245 C C . GLU A 1 512 ? -25.406 -4.742 2.559 1 96.69 512 GLU A C 1
ATOM 4247 O O . GLU A 1 512 ? -25.344 -4.887 1.336 1 96.69 512 GLU A O 1
ATOM 4252 N N . PHE A 1 513 ? -24.406 -4.254 3.273 1 97.38 513 PHE A N 1
ATOM 4253 C CA . PHE A 1 513 ? -23.109 -4.098 2.629 1 97.38 513 PHE A CA 1
ATOM 4254 C C . PHE A 1 513 ? -22.672 -5.41 1.993 1 97.38 513 PHE A C 1
ATOM 4256 O O . PHE A 1 513 ? -22.25 -5.434 0.832 1 97.38 513 PHE A O 1
ATOM 4263 N N . ARG A 1 514 ? -22.688 -6.477 2.744 1 97.31 514 ARG A N 1
ATOM 4264 C CA . ARG A 1 514 ? -22.266 -7.785 2.256 1 97.31 514 ARG A CA 1
ATOM 4265 C C . ARG A 1 514 ? -23.062 -8.195 1.026 1 97.31 514 ARG A C 1
ATOM 4267 O O . ARG A 1 514 ? -22.484 -8.594 0.009 1 97.31 514 ARG A O 1
ATOM 4274 N N . ASN A 1 515 ? -24.375 -8.008 1.108 1 96.44 515 ASN A N 1
ATOM 4275 C CA . ASN A 1 515 ? -25.25 -8.406 0.018 1 96.44 515 ASN A CA 1
ATOM 4276 C C . ASN A 1 515 ? -24.984 -7.605 -1.249 1 96.44 515 ASN A C 1
ATOM 4278 O O . ASN A 1 515 ? -24.906 -8.164 -2.344 1 96.44 515 ASN A O 1
ATOM 4282 N N . LYS A 1 516 ? -24.891 -6.379 -1.105 1 96.75 516 LYS A N 1
ATOM 4283 C CA . LYS A 1 516 ? -24.703 -5.512 -2.264 1 96.75 516 LYS A CA 1
ATOM 4284 C C . LYS A 1 516 ? -23.328 -5.727 -2.896 1 96.75 516 LYS A C 1
ATOM 4286 O O . LYS A 1 516 ? -23.188 -5.652 -4.117 1 96.75 516 LYS A O 1
ATOM 4291 N N . ILE A 1 517 ? -22.359 -5.93 -2.102 1 97.62 517 ILE A N 1
ATOM 4292 C CA . ILE A 1 517 ? -21.031 -6.211 -2.641 1 97.62 517 ILE A CA 1
ATOM 4293 C C . ILE A 1 517 ? -21.031 -7.57 -3.336 1 97.62 517 ILE A C 1
ATOM 4295 O O . ILE A 1 517 ? -20.406 -7.734 -4.391 1 97.62 517 ILE A O 1
ATOM 4299 N N . GLN A 1 518 ? -21.703 -8.578 -2.734 1 97.25 518 GLN A N 1
ATOM 4300 C CA . GLN A 1 518 ? -21.891 -9.852 -3.418 1 97.25 518 GLN A CA 1
ATOM 4301 C C . GLN A 1 518 ? -22.562 -9.656 -4.777 1 97.25 518 GLN A C 1
ATOM 4303 O O . GLN A 1 518 ? -22.172 -10.273 -5.766 1 97.25 518 GLN A O 1
ATOM 4308 N N . GLY A 1 519 ? -23.562 -8.758 -4.75 1 95.62 519 GLY A N 1
ATOM 4309 C CA . GLY A 1 519 ? -24.219 -8.445 -6.012 1 95.62 519 GLY A CA 1
ATOM 4310 C C . GLY A 1 519 ? -23.266 -7.902 -7.059 1 95.62 519 GLY A C 1
ATOM 4311 O O . GLY A 1 519 ? -23.328 -8.281 -8.227 1 95.62 519 GLY A O 1
ATOM 4312 N N . THR A 1 520 ? -22.406 -7.051 -6.652 1 96.25 520 THR A N 1
ATOM 4313 C CA . THR A 1 520 ? -21.406 -6.492 -7.555 1 96.25 520 THR A CA 1
ATOM 4314 C C . THR A 1 520 ? -20.453 -7.578 -8.047 1 96.25 520 THR A C 1
ATOM 4316 O O . THR A 1 520 ? -20.125 -7.637 -9.234 1 96.25 520 THR A O 1
ATOM 4319 N N . LEU A 1 521 ? -19.953 -8.477 -7.133 1 97.06 521 LEU A N 1
ATOM 4320 C CA . LEU A 1 521 ? -19.062 -9.57 -7.504 1 97.06 521 LEU A CA 1
ATOM 4321 C C . LEU A 1 521 ? -19.75 -10.508 -8.5 1 97.06 521 LEU A C 1
ATOM 4323 O O . LEU A 1 521 ? -19.109 -11.016 -9.422 1 97.06 521 LEU A O 1
ATOM 4327 N N . ASN A 1 522 ? -21.047 -10.703 -8.289 1 96.5 522 ASN A N 1
ATOM 4328 C CA . ASN A 1 522 ? -21.812 -11.562 -9.188 1 96.5 522 ASN A CA 1
ATOM 4329 C C . ASN A 1 522 ? -21.875 -10.984 -10.602 1 96.5 522 ASN A C 1
ATOM 4331 O O . ASN A 1 522 ? -22 -11.727 -11.578 1 96.5 522 ASN A O 1
ATOM 4335 N N . ARG A 1 523 ? -21.812 -9.719 -10.703 1 94.44 523 ARG A N 1
ATOM 4336 C CA . ARG A 1 523 ? -21.812 -9.07 -12.016 1 94.44 523 ARG A CA 1
ATOM 4337 C C . ARG A 1 523 ? -20.438 -9.203 -12.68 1 94.44 523 ARG A C 1
ATOM 4339 O O . ARG A 1 523 ? -20.344 -9.281 -13.906 1 94.44 523 ARG A O 1
ATOM 4346 N N . LEU A 1 524 ? -19.406 -9.297 -11.938 1 95.5 524 LEU A N 1
ATOM 4347 C CA . LEU A 1 524 ? -18.047 -9.25 -12.461 1 95.5 524 LEU A CA 1
ATOM 4348 C C . LEU A 1 524 ? -17.5 -10.656 -12.68 1 95.5 524 LEU A C 1
ATOM 4350 O O . LEU A 1 524 ? -16.703 -10.883 -13.586 1 95.5 524 LEU A O 1
ATOM 4354 N N . TYR A 1 525 ? -17.906 -11.602 -11.812 1 96.94 525 TYR A N 1
ATOM 4355 C CA . TYR A 1 525 ? -17.281 -12.922 -11.828 1 96.94 525 TYR A CA 1
ATOM 4356 C C . TYR A 1 525 ? -18.344 -14.023 -11.844 1 96.94 525 TYR A C 1
ATOM 4358 O O . TYR A 1 525 ? -19.469 -13.812 -11.406 1 96.94 525 TYR A O 1
ATOM 4366 N N . THR A 1 526 ? -17.922 -15.109 -12.383 1 96.19 526 THR A N 1
ATOM 4367 C CA . THR A 1 526 ? -18.641 -16.375 -12.258 1 96.19 526 THR A CA 1
ATOM 4368 C C . THR A 1 526 ? -17.984 -17.266 -11.211 1 96.19 526 THR A C 1
ATOM 4370 O O . THR A 1 526 ? -16.766 -17.438 -11.203 1 96.19 526 THR A O 1
ATOM 4373 N N . PHE A 1 527 ? -18.859 -17.844 -10.352 1 97 527 PHE A N 1
ATOM 4374 C CA . PHE A 1 527 ? -18.312 -18.656 -9.273 1 97 527 PHE A CA 1
ATOM 4375 C C . PHE A 1 527 ? -18.672 -20.125 -9.492 1 97 527 PHE A C 1
ATOM 4377 O O . PHE A 1 527 ? -19.75 -20.453 -9.984 1 97 527 PHE A O 1
ATOM 4384 N N . ARG A 1 528 ? -17.703 -21.031 -9.18 1 96.44 528 ARG A N 1
ATOM 4385 C CA . ARG A 1 528 ? -17.891 -22.484 -9.219 1 96.44 528 ARG A CA 1
ATOM 4386 C C . ARG A 1 528 ? -17.219 -23.156 -8.031 1 96.44 528 ARG A C 1
ATOM 4388 O O . ARG A 1 528 ? -16.25 -22.609 -7.473 1 96.44 528 ARG A O 1
ATOM 4395 N N . THR A 1 529 ? -17.75 -24.266 -7.633 1 95.88 529 THR A N 1
ATOM 4396 C CA . THR A 1 529 ? -17.094 -25.062 -6.609 1 95.88 529 THR A CA 1
ATOM 4397 C C . THR A 1 529 ? -16.297 -26.203 -7.242 1 95.88 529 THR A C 1
ATOM 4399 O O . THR A 1 529 ? -16.734 -26.797 -8.227 1 95.88 529 THR A O 1
ATOM 4402 N N . LEU A 1 530 ? -15.164 -26.453 -6.691 1 96.25 530 LEU A N 1
ATOM 4403 C CA . LEU A 1 530 ? -14.32 -27.578 -7.105 1 96.25 530 LEU A CA 1
ATOM 4404 C C . LEU A 1 530 ? -14.227 -28.609 -6 1 96.25 530 LEU A C 1
ATOM 4406 O O . LEU A 1 530 ? -13.727 -28.328 -4.91 1 96.25 530 LEU A O 1
ATOM 4410 N N . GLN A 1 531 ? -14.703 -29.75 -6.234 1 95 531 GLN A N 1
ATOM 4411 C CA . GLN A 1 531 ? -14.555 -30.891 -5.328 1 95 531 GLN A CA 1
ATOM 4412 C C . GLN A 1 531 ? -13.641 -31.953 -5.926 1 95 531 GLN A C 1
ATOM 4414 O O . GLN A 1 531 ? -13.82 -32.344 -7.074 1 95 531 GLN A O 1
ATOM 4419 N N . PRO A 1 532 ? -12.625 -32.375 -5.156 1 94.06 532 PRO A N 1
ATOM 4420 C CA . PRO A 1 532 ? -11.648 -33.312 -5.699 1 94.06 532 PRO A CA 1
ATOM 4421 C C . PRO A 1 532 ? -12.266 -34.656 -6.023 1 94.06 532 PRO A C 1
ATOM 4423 O O . PRO A 1 532 ? -13.125 -35.156 -5.281 1 94.06 532 PRO A O 1
ATOM 4426 N N . ARG A 1 533 ? -11.828 -35.281 -7.145 1 88.69 533 ARG A N 1
ATOM 4427 C CA . ARG A 1 533 ? -12.273 -36.625 -7.52 1 88.69 533 ARG A CA 1
ATOM 4428 C C . ARG A 1 533 ? -11.484 -37.688 -6.77 1 88.69 533 ARG A C 1
ATOM 4430 O O . ARG A 1 533 ? -10.273 -37.562 -6.578 1 88.69 533 ARG A O 1
ATOM 4437 N N . ASP A 1 534 ? -12.203 -38.656 -6.418 1 85.44 534 ASP A N 1
ATOM 4438 C CA . ASP A 1 534 ? -11.547 -39.781 -5.719 1 85.44 534 ASP A CA 1
ATOM 4439 C C . ASP A 1 534 ? -10.562 -40.5 -6.633 1 85.44 534 ASP A C 1
ATOM 4441 O O . ASP A 1 534 ? -10.844 -40.719 -7.812 1 85.44 534 ASP A O 1
ATOM 4445 N N . GLY A 1 535 ? -9.391 -40.75 -6.164 1 78.5 535 GLY A N 1
ATOM 4446 C CA . GLY A 1 535 ? -8.383 -41.469 -6.914 1 78.5 535 GLY A CA 1
ATOM 4447 C C . GLY A 1 535 ? -7.453 -40.562 -7.703 1 78.5 535 GLY A C 1
ATOM 4448 O O . GLY A 1 535 ? -6.43 -41.031 -8.219 1 78.5 535 GLY A O 1
ATOM 4449 N N . MET A 1 536 ? -7.863 -39.312 -7.828 1 85.88 536 MET A N 1
ATOM 4450 C CA . MET A 1 536 ? -7.02 -38.375 -8.562 1 85.88 536 MET A CA 1
ATOM 4451 C C . MET A 1 536 ? -6.152 -37.562 -7.605 1 85.88 536 MET A C 1
ATOM 4453 O O . MET A 1 536 ? -6.555 -37.281 -6.473 1 85.88 536 MET A O 1
ATOM 4457 N N . ASP A 1 537 ? -4.938 -37.25 -7.992 1 88.19 537 ASP A N 1
ATOM 4458 C CA . ASP A 1 537 ? -4.066 -36.406 -7.199 1 88.19 537 ASP A CA 1
ATOM 4459 C C . ASP A 1 537 ? -4.355 -34.938 -7.484 1 88.19 537 ASP A C 1
ATOM 4461 O O . ASP A 1 537 ? -3.635 -34.281 -8.258 1 88.19 537 ASP A O 1
ATOM 4465 N N . CYS A 1 538 ? -5.32 -34.469 -6.816 1 92.5 538 CYS A N 1
ATOM 4466 C CA . CYS A 1 538 ? -5.805 -33.094 -7.07 1 92.5 538 CYS A CA 1
ATOM 4467 C C . CYS A 1 538 ? -4.824 -32.062 -6.547 1 92.5 538 CYS A C 1
ATOM 4469 O O . CYS A 1 538 ? -4.715 -30.969 -7.102 1 92.5 538 CYS A O 1
ATOM 4471 N N . TYR A 1 539 ? -4.152 -32.375 -5.488 1 92.75 539 TYR A N 1
ATOM 4472 C CA . TYR A 1 539 ? -3.125 -31.484 -4.973 1 92.75 539 TYR A CA 1
ATOM 4473 C C . TYR A 1 539 ? -2.053 -31.219 -6.023 1 92.75 539 TYR A C 1
ATOM 4475 O O . TYR A 1 539 ? -1.696 -30.062 -6.281 1 92.75 539 TYR A O 1
ATOM 4483 N N . GLN A 1 540 ? -1.569 -32.281 -6.645 1 89.62 540 GLN A N 1
ATOM 4484 C CA . GLN A 1 540 ? -0.523 -32.156 -7.652 1 89.62 540 GLN A CA 1
ATOM 4485 C C . GLN A 1 540 ? -1.032 -31.391 -8.875 1 89.62 540 GLN A C 1
ATOM 4487 O O . GLN A 1 540 ? -0.281 -30.641 -9.516 1 89.62 540 GLN A O 1
ATOM 4492 N N . PHE A 1 541 ? -2.25 -31.672 -9.227 1 91.81 541 PHE A N 1
ATOM 4493 C CA . PHE A 1 541 ? -2.832 -30.953 -10.352 1 91.81 541 PHE A CA 1
ATOM 4494 C C . PHE A 1 541 ? -2.768 -29.438 -10.117 1 91.81 541 PHE A C 1
ATOM 4496 O O . PHE A 1 541 ? -2.418 -28.688 -11.023 1 91.81 541 PHE A O 1
ATOM 4503 N N . ILE A 1 542 ? -3.127 -29.016 -8.891 1 94.44 542 ILE A N 1
ATOM 4504 C CA . ILE A 1 542 ? -3.094 -27.594 -8.547 1 94.44 542 ILE A CA 1
ATOM 4505 C C . ILE A 1 542 ? -1.665 -27.062 -8.664 1 94.44 542 ILE A C 1
ATOM 4507 O O . ILE A 1 542 ? -1.436 -26 -9.227 1 94.44 542 ILE A O 1
ATOM 4511 N N . GLN A 1 543 ? -0.742 -27.812 -8.219 1 91.5 543 GLN A N 1
ATOM 4512 C CA . GLN A 1 543 ? 0.66 -27.406 -8.281 1 91.5 543 GLN A CA 1
ATOM 4513 C C . GLN A 1 543 ? 1.128 -27.266 -9.734 1 91.5 543 GLN A C 1
ATOM 4515 O O . GLN A 1 543 ? 1.814 -26.312 -10.078 1 91.5 543 GLN A O 1
ATOM 4520 N N . ASP A 1 544 ? 0.662 -28.188 -10.586 1 90.19 544 ASP A N 1
ATOM 4521 C CA . ASP A 1 544 ? 1.094 -28.219 -11.984 1 90.19 544 ASP A CA 1
ATOM 4522 C C . ASP A 1 544 ? 0.489 -27.062 -12.773 1 90.19 544 ASP A C 1
ATOM 4524 O O . ASP A 1 544 ? 1.018 -26.672 -13.82 1 90.19 544 ASP A O 1
ATOM 4528 N N . ASN A 1 545 ? -0.617 -26.594 -12.266 1 93.94 545 ASN A N 1
ATOM 4529 C CA . ASN A 1 545 ? -1.316 -25.516 -12.961 1 93.94 545 ASN A CA 1
ATOM 4530 C C . ASN A 1 545 ? -1.394 -24.25 -12.109 1 93.94 545 ASN A C 1
ATOM 4532 O O . ASN A 1 545 ? -2.332 -23.469 -12.242 1 93.94 545 ASN A O 1
ATOM 4536 N N . PHE A 1 546 ? -0.447 -24.047 -11.312 1 95.56 546 PHE A N 1
ATOM 4537 C CA . PHE A 1 546 ? -0.53 -23.016 -10.281 1 95.56 546 PHE A CA 1
ATOM 4538 C C . PHE A 1 546 ? -0.534 -21.625 -10.914 1 95.56 546 PHE A C 1
ATOM 4540 O O . PHE A 1 546 ? -1.272 -20.75 -10.469 1 95.56 546 PHE A O 1
ATOM 4547 N N . GLN A 1 547 ? 0.215 -21.391 -11.883 1 94.25 547 GLN A N 1
ATOM 4548 C CA . GLN A 1 547 ? 0.284 -20.062 -12.484 1 94.25 547 GLN A CA 1
ATOM 4549 C C . GLN A 1 547 ? -1.07 -19.641 -13.047 1 94.25 547 GLN A C 1
ATOM 4551 O O . GLN A 1 547 ? -1.491 -18.5 -12.875 1 94.25 547 GLN A O 1
ATOM 4556 N N . ARG A 1 548 ? -1.753 -20.578 -13.695 1 94.06 548 ARG A N 1
ATOM 4557 C CA . ARG A 1 548 ? -3.047 -20.297 -14.312 1 94.06 548 ARG A CA 1
ATOM 4558 C C . ARG A 1 548 ? -4.141 -20.172 -13.258 1 94.06 548 ARG A C 1
ATOM 4560 O O . ARG A 1 548 ? -5.129 -19.469 -13.461 1 94.06 548 ARG A O 1
ATOM 4567 N N . LEU A 1 549 ? -3.908 -20.859 -12.133 1 96.81 549 LEU A N 1
ATOM 4568 C CA . LEU A 1 549 ? -4.957 -20.953 -11.125 1 96.81 549 LEU A CA 1
ATOM 4569 C C . LEU A 1 549 ? -4.746 -19.906 -10.031 1 96.81 549 LEU A C 1
ATOM 4571 O O . LEU A 1 549 ? -5.664 -19.594 -9.266 1 96.81 549 LEU A O 1
ATOM 4575 N N . ASN A 1 550 ? -3.533 -19.375 -9.992 1 96 550 ASN A N 1
ATOM 4576 C CA . ASN A 1 550 ? -3.189 -18.422 -8.938 1 96 550 ASN A CA 1
ATOM 4577 C C . ASN A 1 550 ? -4.117 -17.203 -8.953 1 96 550 ASN A C 1
ATOM 4579 O O . ASN A 1 550 ? -4.305 -16.578 -10 1 96 550 ASN A O 1
ATOM 4583 N N . GLY A 1 551 ? -4.723 -16.906 -7.832 1 97.06 551 GLY A N 1
ATOM 4584 C CA . GLY A 1 551 ? -5.629 -15.781 -7.711 1 97.06 551 GLY A CA 1
ATOM 4585 C C . GLY A 1 551 ? -7.039 -16.094 -8.172 1 97.06 551 GLY A C 1
ATOM 4586 O O . GLY A 1 551 ? -7.938 -15.258 -8.039 1 97.06 551 GLY A O 1
ATOM 4587 N N . LYS A 1 552 ? -7.246 -17.25 -8.766 1 98.06 552 LYS A N 1
ATOM 4588 C CA . LYS A 1 552 ? -8.57 -17.641 -9.25 1 98.06 552 LYS A CA 1
ATOM 4589 C C . LYS A 1 552 ? -9.227 -18.641 -8.32 1 98.06 552 LYS A C 1
ATOM 4591 O O . LYS A 1 552 ? -10.43 -18.891 -8.414 1 98.06 552 LYS A O 1
ATOM 4596 N N . LEU A 1 553 ? -8.406 -19.219 -7.414 1 97.38 553 LEU A N 1
ATOM 4597 C CA . LEU A 1 553 ? -8.891 -20.219 -6.469 1 97.38 553 LEU A CA 1
ATOM 4598 C C . LEU A 1 553 ? -8.766 -19.719 -5.035 1 97.38 553 LEU A C 1
ATOM 4600 O O . LEU A 1 553 ? -7.855 -18.953 -4.719 1 97.38 553 LEU A O 1
ATOM 4604 N N . TYR A 1 554 ? -9.742 -20.141 -4.27 1 96.69 554 TYR A N 1
ATOM 4605 C CA . TYR A 1 554 ? -9.711 -19.812 -2.852 1 96.69 554 TYR A CA 1
ATOM 4606 C C . TYR A 1 554 ? -10.375 -20.891 -2.021 1 96.69 554 TYR A C 1
ATOM 4608 O O . TYR A 1 554 ? -11.414 -21.438 -2.41 1 96.69 554 TYR A O 1
ATOM 4616 N N . ARG A 1 555 ? -9.672 -21.234 -0.901 1 94.62 555 ARG A N 1
ATOM 4617 C CA . ARG A 1 555 ? -10.242 -22.172 0.071 1 94.62 555 ARG A CA 1
ATOM 4618 C C . ARG A 1 555 ? -10.82 -21.422 1.266 1 94.62 555 ARG A C 1
ATOM 4620 O O . ARG A 1 555 ? -10.086 -20.969 2.141 1 94.62 555 ARG A O 1
ATOM 4627 N N . PRO A 1 556 ? -12.125 -21.297 1.35 1 89.5 556 PRO A N 1
ATOM 4628 C CA . PRO A 1 556 ? -12.742 -20.453 2.369 1 89.5 556 PRO A CA 1
ATOM 4629 C C . PRO A 1 556 ? -12.539 -20.984 3.785 1 89.5 556 PRO A C 1
ATOM 4631 O O . PRO A 1 556 ? -12.422 -20.188 4.734 1 89.5 556 PRO A O 1
ATOM 4634 N N . LYS A 1 557 ? -12.531 -22.344 3.908 1 87 557 LYS A N 1
ATOM 4635 C CA . LYS A 1 557 ? -12.289 -22.969 5.207 1 87 557 LYS A CA 1
ATOM 4636 C C . LYS A 1 557 ? -11.062 -23.875 5.164 1 87 557 LYS A C 1
ATOM 4638 O O . LYS A 1 557 ? -10.867 -24.609 4.195 1 87 557 LYS A O 1
ATOM 4643 N N . SER A 1 558 ? -10.219 -23.719 6.102 1 79.44 558 SER A N 1
ATOM 4644 C CA . SER A 1 558 ? -8.953 -24.438 6.109 1 79.44 558 SER A CA 1
ATOM 4645 C C . SER A 1 558 ? -9.172 -25.938 6.008 1 79.44 558 SER A C 1
ATOM 4647 O O . SER A 1 558 ? -8.352 -26.656 5.43 1 79.44 558 SER A O 1
ATOM 4649 N N . ASP A 1 559 ? -10.273 -26.438 6.488 1 82.62 559 ASP A N 1
ATOM 4650 C CA . ASP A 1 559 ? -10.484 -27.875 6.52 1 82.62 559 ASP A CA 1
ATOM 4651 C C . ASP A 1 559 ? -11.516 -28.297 5.477 1 82.62 559 ASP A C 1
ATOM 4653 O O . ASP A 1 559 ? -11.906 -29.469 5.422 1 82.62 559 ASP A O 1
ATOM 4657 N N . SER A 1 560 ? -11.812 -27.328 4.633 1 88.12 560 SER A N 1
ATOM 4658 C CA . SER A 1 560 ? -12.805 -27.688 3.625 1 88.12 560 SER A CA 1
ATOM 4659 C C . SER A 1 560 ? -12.18 -28.531 2.514 1 88.12 560 SER A C 1
ATOM 4661 O O . SER A 1 560 ? -11.023 -28.328 2.152 1 88.12 560 SER A O 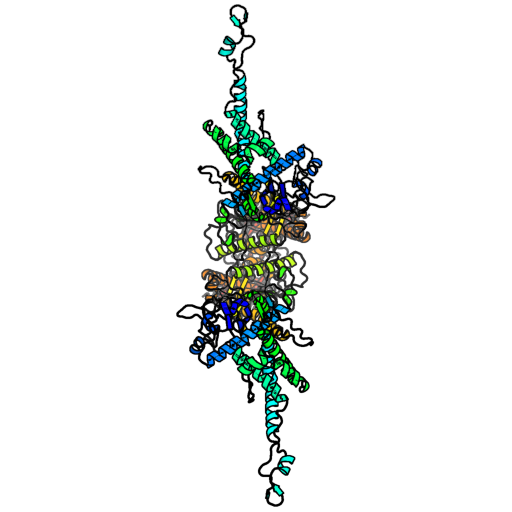1
ATOM 4663 N N . ASN A 1 561 ? -12.945 -29.484 2.078 1 91.5 561 ASN A N 1
ATOM 4664 C CA . ASN A 1 561 ? -12.492 -30.344 0.989 1 91.5 561 ASN A CA 1
ATOM 4665 C C . ASN A 1 561 ? -13.039 -29.875 -0.358 1 91.5 561 ASN A C 1
ATOM 4667 O O . ASN A 1 561 ? -13.438 -30.688 -1.189 1 91.5 561 ASN A O 1
ATOM 4671 N N . TYR A 1 562 ? -13.305 -28.594 -0.469 1 94.38 562 TYR A N 1
ATOM 4672 C CA . TYR A 1 562 ? -13.703 -27.969 -1.725 1 94.38 562 TYR A CA 1
ATOM 4673 C C . TYR A 1 562 ? -13.008 -26.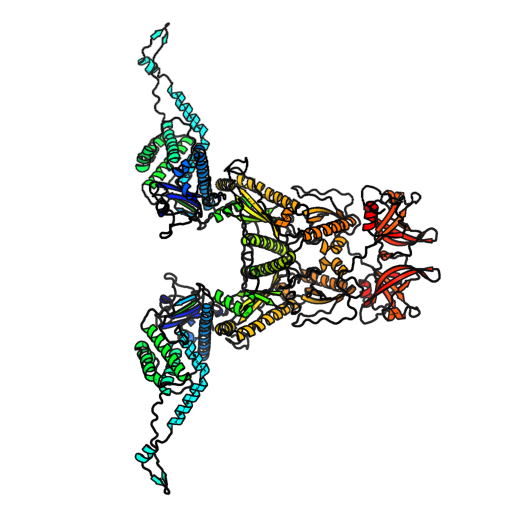625 -1.9 1 94.38 5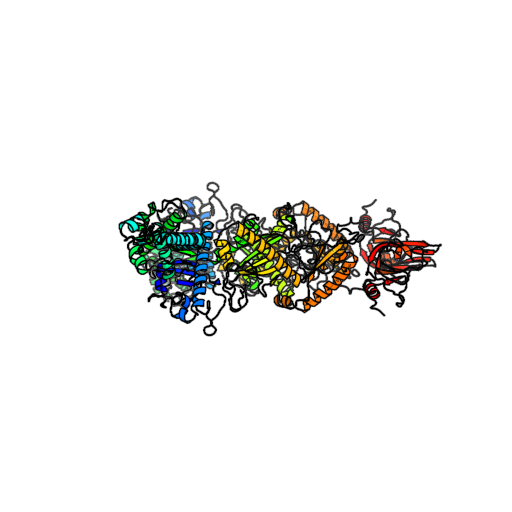62 TYR A C 1
ATOM 4675 O O . TYR A 1 562 ? -12.469 -26.062 -0.942 1 94.38 562 TYR A O 1
ATOM 4683 N N . LEU A 1 563 ? -12.93 -26.188 -3.092 1 96.38 563 LEU A N 1
ATOM 4684 C CA . LEU A 1 563 ? -12.359 -24.891 -3.443 1 96.38 563 LEU A CA 1
ATOM 4685 C C . LEU A 1 563 ? -13.375 -24.047 -4.207 1 96.38 563 LEU A C 1
ATOM 4687 O O . LEU A 1 563 ? -14.336 -24.578 -4.766 1 96.38 563 LEU A O 1
ATOM 4691 N N . ILE A 1 564 ? -13.18 -22.75 -4.117 1 97 564 ILE A N 1
ATOM 4692 C CA . ILE A 1 564 ? -14.008 -21.828 -4.871 1 97 564 ILE A CA 1
ATOM 4693 C C . ILE A 1 564 ? -13.219 -21.266 -6.051 1 97 564 ILE A C 1
ATOM 4695 O O . ILE A 1 564 ? -12.086 -20.797 -5.879 1 97 564 ILE A O 1
ATOM 4699 N N . LEU A 1 565 ? -13.766 -21.406 -7.195 1 98 565 LEU A N 1
ATOM 4700 C CA . LEU A 1 565 ? -13.195 -20.844 -8.422 1 98 565 LEU A CA 1
ATOM 4701 C C . LEU A 1 565 ? -13.953 -19.594 -8.852 1 98 565 LEU A C 1
ATOM 4703 O O . LEU A 1 565 ? -15.18 -19.625 -8.953 1 98 565 LEU A O 1
ATOM 4707 N N . ALA A 1 566 ? -13.297 -18.5 -9.039 1 98.12 566 ALA A N 1
ATOM 4708 C CA . ALA A 1 566 ? -13.883 -17.266 -9.539 1 98.12 566 ALA A CA 1
ATOM 4709 C C . ALA A 1 566 ? -13.25 -16.859 -10.867 1 98.12 566 ALA A C 1
ATOM 4711 O O . ALA A 1 566 ? -12.031 -16.719 -10.969 1 98.12 566 ALA A O 1
ATOM 4712 N N . LEU A 1 567 ? -14.062 -16.688 -11.906 1 97.75 567 LEU A N 1
ATOM 4713 C CA . LEU A 1 567 ? -13.586 -16.328 -13.234 1 97.75 567 LEU A CA 1
ATOM 4714 C C . LEU A 1 567 ? -14.336 -15.102 -13.766 1 97.75 567 LEU A C 1
ATOM 4716 O O . LEU A 1 567 ? -15.539 -14.969 -13.562 1 97.75 567 LEU A O 1
ATOM 4720 N N . MET A 1 568 ? -13.648 -14.258 -14.414 1 95.38 568 MET A N 1
ATOM 4721 C CA . MET A 1 568 ? -14.211 -13.047 -15 1 95.38 568 MET A CA 1
ATOM 4722 C C . MET A 1 568 ? -15.375 -13.383 -15.938 1 95.38 568 MET A C 1
ATOM 4724 O O . MET A 1 568 ? -15.297 -14.344 -16.703 1 95.38 568 MET A O 1
ATOM 4728 N N . LYS A 1 569 ? -16.391 -12.508 -15.789 1 91.88 569 LYS A N 1
ATOM 4729 C CA . LYS A 1 569 ? -17.609 -12.672 -16.578 1 91.88 569 LYS A CA 1
ATOM 4730 C C . LYS A 1 569 ? -17.672 -11.656 -17.703 1 91.88 569 LYS A C 1
ATOM 4732 O O . LYS A 1 569 ? -17.312 -10.492 -17.531 1 91.88 569 LYS A O 1
ATOM 4737 N N . ASP A 1 570 ? -18.062 -12.008 -18.938 1 87.5 570 ASP A N 1
ATOM 4738 C CA . ASP A 1 570 ? -18.109 -11.07 -20.062 1 87.5 570 ASP A CA 1
ATOM 4739 C C . ASP A 1 570 ? -19.547 -10.633 -20.344 1 87.5 570 ASP A C 1
ATOM 4741 O O . ASP A 1 570 ? -19.812 -10 -21.375 1 87.5 570 ASP A O 1
ATOM 4745 N N . GLU A 1 571 ? -20.469 -10.766 -19.531 1 83.56 571 GLU A N 1
ATOM 4746 C CA . GLU A 1 571 ? -21.875 -10.469 -19.812 1 83.56 571 GLU A CA 1
ATOM 4747 C C . GLU A 1 571 ? -22.156 -8.977 -19.672 1 83.56 571 GLU A C 1
ATOM 4749 O O . GLU A 1 571 ? -22.906 -8.406 -20.453 1 83.56 571 GLU A O 1
ATOM 4754 N N . ASP A 1 572 ? -21.516 -8.359 -18.656 1 85.62 572 ASP A N 1
ATOM 4755 C CA . ASP A 1 572 ? -21.781 -6.957 -18.375 1 85.62 572 ASP A CA 1
ATOM 4756 C C . ASP A 1 572 ? -20.688 -6.055 -18.906 1 85.62 572 ASP A C 1
ATOM 4758 O O . ASP A 1 572 ? -19.766 -5.668 -18.172 1 85.62 572 ASP A O 1
ATOM 4762 N N . PHE A 1 573 ? -20.859 -5.594 -20.031 1 85.38 573 PHE A N 1
ATOM 4763 C CA . PHE A 1 573 ? -19.844 -4.793 -20.703 1 85.38 573 PHE A CA 1
ATOM 4764 C C . PHE A 1 573 ? -19.781 -3.389 -20.125 1 85.38 573 PHE A C 1
ATOM 4766 O O . PHE A 1 573 ? -18.703 -2.781 -20.062 1 85.38 573 PHE A O 1
ATOM 4773 N N . ASP A 1 574 ? -20.812 -2.979 -19.609 1 87.88 574 ASP A N 1
ATOM 4774 C CA . ASP A 1 574 ? -20.891 -1.606 -19.125 1 87.88 574 ASP A CA 1
ATOM 4775 C C . ASP A 1 574 ? -20.078 -1.433 -17.844 1 87.88 574 ASP A C 1
ATOM 4777 O O . ASP A 1 574 ? -19.406 -0.413 -17.656 1 87.88 574 ASP A O 1
ATOM 4781 N N . ILE A 1 575 ? -20.125 -2.396 -17.062 1 90.31 575 ILE A N 1
ATOM 4782 C CA . ILE A 1 575 ? -19.391 -2.283 -15.797 1 90.31 575 ILE A CA 1
ATOM 4783 C C . ILE A 1 575 ? -17.891 -2.334 -16.078 1 90.31 575 ILE A C 1
ATOM 4785 O O . ILE A 1 575 ? -17.109 -1.618 -15.438 1 90.31 575 ILE A O 1
ATOM 4789 N N . TRP A 1 576 ? -17.469 -3.166 -17.031 1 91 576 TRP A N 1
ATOM 4790 C CA . TRP A 1 576 ? -16.047 -3.283 -17.344 1 91 576 TRP A CA 1
ATOM 4791 C C . TRP A 1 576 ? -15.523 -2.014 -18.016 1 91 576 TRP A C 1
ATOM 4793 O O . TRP A 1 576 ? -14.391 -1.6 -17.781 1 91 576 TRP A O 1
ATOM 4803 N N . LYS A 1 577 ? -16.391 -1.402 -18.781 1 89.44 577 LYS A N 1
ATOM 4804 C CA . LYS A 1 577 ? -16.031 -0.126 -19.406 1 89.44 577 LYS A CA 1
ATOM 4805 C C . LYS A 1 577 ? -15.828 0.954 -18.344 1 89.44 577 LYS A C 1
ATOM 4807 O O . LYS A 1 577 ? -14.891 1.746 -18.422 1 89.44 577 LYS A O 1
ATOM 4812 N N . SER A 1 578 ? -16.734 0.914 -17.344 1 89.56 578 SER A N 1
ATOM 4813 C CA . SER A 1 578 ? -16.609 1.877 -16.25 1 89.56 578 SER A CA 1
ATOM 4814 C C . SER A 1 578 ? -15.336 1.648 -15.453 1 89.56 578 SER A C 1
ATOM 4816 O O . SER A 1 578 ? -14.789 2.588 -14.875 1 89.56 578 SER A O 1
ATOM 4818 N N . LEU A 1 579 ? -14.898 0.413 -15.461 1 91.25 579 LEU A N 1
ATOM 4819 C CA . LEU A 1 579 ? -13.688 0.056 -14.719 1 91.25 579 LEU A CA 1
ATOM 4820 C C . LEU A 1 579 ? -12.445 0.218 -15.594 1 91.25 579 LEU A C 1
ATOM 4822 O O . LEU A 1 579 ? -11.336 -0.095 -15.164 1 91.25 579 LEU A O 1
ATOM 4826 N N . LYS A 1 580 ? -12.625 0.651 -16.844 1 86.88 580 LYS A N 1
ATOM 4827 C CA . LYS A 1 580 ? -11.562 0.948 -17.812 1 86.88 580 LYS A CA 1
ATOM 4828 C C . LYS A 1 580 ? -10.789 -0.314 -18.188 1 86.88 580 LYS A C 1
ATOM 4830 O O . LYS A 1 580 ? -9.555 -0.296 -18.266 1 86.88 580 LYS A O 1
ATOM 4835 N N . ILE A 1 581 ? -11.453 -1.448 -18.281 1 91.19 581 ILE A N 1
ATOM 4836 C CA . ILE A 1 581 ? -10.859 -2.688 -18.766 1 91.19 581 ILE A CA 1
ATOM 4837 C C . ILE A 1 581 ? -11.258 -2.914 -20.219 1 91.19 581 ILE A C 1
ATOM 4839 O O . ILE A 1 581 ? -12.445 -2.887 -20.562 1 91.19 581 ILE A O 1
ATOM 4843 N N . LYS A 1 582 ? -10.305 -3.129 -21.031 1 88.56 582 LYS A N 1
ATOM 4844 C CA . LYS A 1 582 ? -10.523 -3.24 -22.469 1 88.56 582 LYS A CA 1
ATOM 4845 C C . LYS A 1 582 ? -11.32 -4.5 -22.812 1 88.56 582 LYS A C 1
ATOM 4847 O O . LYS A 1 582 ? -11.125 -5.547 -22.188 1 88.56 582 LYS A O 1
ATOM 4852 N N . SER A 1 583 ? -12.086 -4.391 -23.812 1 89.38 583 SER A N 1
ATOM 4853 C CA . SER A 1 583 ? -12.898 -5.512 -24.266 1 89.38 583 SER A CA 1
ATOM 4854 C C . SER A 1 583 ? -12.031 -6.652 -24.781 1 89.38 583 SER A C 1
ATOM 4856 O O . SER A 1 583 ? -12.383 -7.824 -24.641 1 89.38 583 SER A O 1
ATOM 4858 N N . SER A 1 584 ? -10.953 -6.34 -25.328 1 88.81 584 SER A N 1
ATOM 4859 C CA . SER A 1 584 ? -10.047 -7.367 -25.844 1 88.81 584 SER A CA 1
ATOM 4860 C C . SER A 1 584 ? -9.484 -8.227 -24.719 1 88.81 584 SER A C 1
ATOM 4862 O O . SER A 1 584 ? -9.328 -9.438 -24.859 1 88.81 584 SER A O 1
ATOM 4864 N N . THR A 1 585 ? -9.227 -7.582 -23.656 1 91 585 THR A N 1
ATOM 4865 C CA . THR A 1 585 ? -8.711 -8.297 -22.5 1 91 585 THR A CA 1
ATOM 4866 C C . THR A 1 585 ? -9.766 -9.234 -21.938 1 91 585 THR A C 1
ATOM 4868 O O . THR A 1 585 ? -9.461 -10.375 -21.578 1 91 585 THR A O 1
ATOM 4871 N N . ILE A 1 586 ? -10.977 -8.773 -21.938 1 92.38 586 ILE A N 1
ATOM 4872 C CA . ILE A 1 586 ? -12.07 -9.57 -21.406 1 92.38 586 ILE A CA 1
ATOM 4873 C C . ILE A 1 586 ? -12.281 -10.812 -22.266 1 92.38 586 ILE A C 1
ATOM 4875 O O . ILE A 1 586 ? -12.438 -11.922 -21.75 1 92.38 586 ILE A O 1
ATOM 4879 N N . LYS A 1 587 ? -12.211 -10.648 -23.516 1 91.31 587 LYS A N 1
ATOM 4880 C CA . LYS A 1 587 ? -12.398 -11.766 -24.438 1 91.31 587 LYS A CA 1
ATOM 4881 C C . LYS A 1 587 ? -11.273 -12.781 -24.312 1 91.31 587 LYS A C 1
ATOM 4883 O O . LYS A 1 587 ? -11.516 -13.992 -24.297 1 91.31 587 LYS A O 1
ATOM 4888 N N . LYS A 1 588 ? -10.156 -12.258 -24.156 1 92.06 588 LYS A N 1
ATOM 4889 C CA . LYS A 1 588 ? -9.008 -13.141 -24 1 92.06 588 LYS A CA 1
ATOM 4890 C C . LYS A 1 588 ? -9.102 -13.945 -22.719 1 92.06 588 LYS A C 1
ATOM 4892 O O . LYS A 1 588 ? -8.906 -15.164 -22.719 1 92.06 588 LYS A O 1
ATOM 4897 N N . GLU A 1 589 ? -9.414 -13.297 -21.641 1 93.62 589 GLU A N 1
ATOM 4898 C CA . GLU A 1 589 ? -9.484 -13.945 -20.344 1 93.62 589 GLU A CA 1
ATOM 4899 C C . GLU A 1 589 ? -10.625 -14.961 -20.281 1 93.62 589 GLU A C 1
ATOM 4901 O O . GLU A 1 589 ? -10.5 -16.016 -19.672 1 93.62 589 GLU A O 1
ATOM 4906 N N . THR A 1 590 ? -11.703 -14.656 -20.906 1 93.12 590 THR A N 1
ATOM 4907 C CA . THR A 1 590 ? -12.844 -15.562 -20.891 1 93.12 590 THR A CA 1
ATOM 4908 C C . THR A 1 590 ? -12.562 -16.812 -21.734 1 93.12 590 THR A C 1
ATOM 4910 O O . THR A 1 590 ? -13.008 -17.906 -21.391 1 93.12 590 THR A O 1
ATOM 4913 N N . ALA A 1 591 ? -11.867 -16.656 -22.797 1 91.69 591 ALA A N 1
ATOM 4914 C CA . ALA A 1 591 ? -11.469 -17.812 -23.594 1 91.69 591 ALA A CA 1
ATOM 4915 C C . ALA A 1 591 ? -10.539 -18.719 -22.812 1 91.69 591 ALA A C 1
ATOM 4917 O O . ALA A 1 591 ? -10.711 -19.953 -22.828 1 91.69 591 ALA A O 1
ATOM 4918 N N . GLN A 1 592 ? -9.633 -18.109 -22.156 1 92.19 592 GLN A N 1
ATOM 4919 C CA . GLN A 1 592 ? -8.695 -18.875 -21.344 1 92.19 592 GLN A CA 1
ATOM 4920 C C . GLN A 1 592 ? -9.406 -19.562 -20.172 1 92.19 592 GLN A C 1
ATOM 4922 O O . GLN A 1 592 ? -9.039 -20.672 -19.781 1 92.19 592 GLN A O 1
ATOM 4927 N N . SER A 1 593 ? -10.375 -18.875 -19.688 1 94.5 593 SER A N 1
ATOM 4928 C CA . SER A 1 593 ? -11.141 -19.422 -18.578 1 94.5 593 SER A CA 1
ATOM 4929 C C . SER A 1 593 ? -11.906 -20.672 -19 1 94.5 593 SER A C 1
ATOM 4931 O O . SER A 1 593 ? -12.023 -21.625 -18.219 1 94.5 593 SER A O 1
ATOM 4933 N N . LYS A 1 594 ? -12.414 -20.688 -20.172 1 89.62 594 LYS A N 1
ATOM 4934 C CA . LYS A 1 594 ? -13.133 -21.859 -20.672 1 89.62 594 LYS A CA 1
ATOM 4935 C C . LYS A 1 594 ? -12.203 -23.062 -20.797 1 89.62 594 LYS A C 1
ATOM 4937 O O . LYS A 1 594 ? -12.562 -24.172 -20.406 1 89.62 594 LYS A O 1
ATOM 4942 N N . GLU A 1 595 ? -11.062 -22.766 -21.281 1 88.06 595 GLU A N 1
ATOM 4943 C CA . GLU A 1 595 ? -10.055 -23.812 -21.391 1 88.06 595 GLU A CA 1
ATOM 4944 C C . GLU A 1 595 ? -9.672 -24.359 -20.016 1 88.06 595 GLU A C 1
ATOM 4946 O O . GLU A 1 595 ? -9.484 -25.562 -19.844 1 88.06 595 GLU A O 1
ATOM 4951 N N . LEU A 1 596 ? -9.57 -23.484 -19.125 1 92.81 596 LEU A N 1
ATOM 4952 C CA . LEU A 1 596 ? -9.188 -23.844 -17.766 1 92.81 596 LEU A CA 1
ATOM 4953 C C . LEU A 1 596 ? -10.25 -24.719 -17.109 1 92.81 596 LEU A C 1
ATOM 4955 O O . LEU A 1 596 ? -9.93 -25.719 -16.453 1 92.81 596 LEU A O 1
ATOM 4959 N N . VAL A 1 597 ? -11.516 -24.375 -17.266 1 92.88 597 VAL A N 1
ATOM 4960 C CA . VAL A 1 597 ? -12.609 -25.141 -16.688 1 92.88 597 VAL A CA 1
ATOM 4961 C C . VAL A 1 597 ? -12.633 -26.547 -17.25 1 92.88 597 VAL A C 1
ATOM 4963 O O . VAL A 1 597 ? -12.844 -27.516 -16.531 1 92.88 597 VAL A O 1
ATOM 4966 N N . ASN A 1 598 ? -12.336 -26.656 -18.5 1 84.44 598 ASN A N 1
ATOM 4967 C CA . ASN A 1 598 ? -12.281 -27.953 -19.141 1 84.44 598 ASN A CA 1
ATOM 4968 C C . ASN A 1 598 ? -11.148 -28.812 -18.578 1 84.44 598 ASN A C 1
ATOM 4970 O O . ASN A 1 598 ? -11.328 -30.016 -18.344 1 84.44 598 ASN A O 1
ATOM 4974 N N . ALA A 1 599 ? -10.023 -28.172 -18.359 1 85.94 599 ALA A N 1
ATOM 4975 C CA . ALA A 1 599 ? -8.875 -28.875 -17.812 1 85.94 599 ALA A CA 1
ATOM 4976 C C . ALA A 1 599 ? -9.148 -29.344 -16.375 1 85.94 599 ALA A C 1
ATOM 4978 O O . ALA A 1 599 ? -8.711 -30.422 -15.969 1 85.94 599 ALA A O 1
ATOM 4979 N N . LEU A 1 600 ? -9.914 -28.562 -15.648 1 92.56 600 LEU A N 1
ATOM 4980 C CA . LEU A 1 600 ? -10.203 -28.859 -14.25 1 92.56 600 LEU A CA 1
ATOM 4981 C C . LEU A 1 600 ? -11.133 -30.062 -14.125 1 92.56 600 LEU A C 1
ATOM 4983 O O . LEU A 1 600 ? -11.109 -30.766 -13.117 1 92.56 600 LEU A O 1
ATOM 4987 N N . GLN A 1 601 ? -11.891 -30.375 -15.125 1 86.12 601 GLN A N 1
ATOM 4988 C CA . GLN A 1 601 ? -12.891 -31.438 -15.078 1 86.12 601 GLN A CA 1
ATOM 4989 C C . GLN A 1 601 ? -12.227 -32.812 -14.984 1 86.12 601 GLN A C 1
ATOM 4991 O O . GLN A 1 601 ? -12.852 -33.781 -14.547 1 86.12 601 GLN A O 1
ATOM 4996 N N . THR A 1 602 ? -10.969 -32.906 -15.375 1 83.44 602 THR A N 1
ATOM 4997 C CA . THR A 1 602 ? -10.258 -34.188 -15.336 1 83.44 602 THR A CA 1
ATOM 4998 C C . THR A 1 602 ? -10.008 -34.594 -13.891 1 83.44 602 THR A C 1
ATOM 5000 O O . THR A 1 602 ? -10.039 -35.812 -13.578 1 83.44 602 THR A O 1
ATOM 5003 N N . HIS A 1 603 ? -9.766 -33.625 -12.984 1 90.75 603 HIS A N 1
ATOM 5004 C CA . HIS A 1 603 ? -9.352 -33.938 -11.625 1 90.75 603 HIS A CA 1
ATOM 5005 C C . HIS A 1 603 ? -10.414 -33.531 -10.609 1 90.75 603 HIS A C 1
ATOM 5007 O O . HIS A 1 603 ? -10.406 -34 -9.469 1 90.75 603 HIS A O 1
ATOM 5013 N N . PHE A 1 604 ? -11.336 -32.656 -11.047 1 93.69 604 PHE A N 1
ATOM 5014 C CA . PHE A 1 604 ? -12.305 -32.125 -10.102 1 93.69 604 PHE A CA 1
ATOM 5015 C C . PHE A 1 604 ? -13.719 -32.25 -10.648 1 93.69 604 PHE A C 1
ATOM 5017 O O . PHE A 1 604 ? -13.922 -32.219 -11.867 1 93.69 604 PHE A O 1
ATOM 5024 N N . TYR A 1 605 ? -14.656 -32.438 -9.688 1 91.94 605 TYR A N 1
ATOM 5025 C CA . TYR A 1 605 ? -16.047 -32.125 -10 1 91.94 605 TYR A CA 1
ATOM 5026 C C . TYR A 1 605 ? -16.297 -30.641 -10 1 91.94 605 TYR A C 1
ATOM 5028 O O . TYR A 1 605 ? -16.281 -30 -8.938 1 91.94 605 TYR A O 1
ATOM 5036 N N . VAL A 1 606 ? -16.516 -30.109 -11.164 1 93.56 606 VAL A N 1
ATOM 5037 C CA . VAL A 1 606 ? -16.75 -28.672 -11.289 1 93.56 606 VAL A CA 1
ATOM 5038 C C . VAL A 1 606 ? -18.25 -28.391 -11.312 1 93.56 606 VAL A C 1
ATOM 5040 O O . VAL A 1 606 ? -18.969 -28.922 -12.156 1 93.56 606 VAL A O 1
ATOM 5043 N N . SER A 1 607 ? -18.703 -27.578 -10.414 1 93.94 607 SER A N 1
ATOM 5044 C CA . SER A 1 607 ? -20.125 -27.281 -10.344 1 93.94 607 SER A CA 1
ATOM 5045 C C . SER A 1 607 ? -20.562 -26.344 -11.477 1 93.94 607 SER A C 1
ATOM 5047 O O . SER A 1 607 ? -19.703 -25.766 -12.156 1 93.94 607 SER A O 1
ATOM 5049 N N . ASP A 1 608 ? -21.859 -26.266 -11.602 1 92.38 608 ASP A N 1
ATOM 5050 C CA . ASP A 1 608 ? -22.406 -25.203 -12.445 1 92.38 608 ASP A CA 1
ATOM 5051 C C . ASP A 1 608 ? -22.156 -23.828 -11.836 1 92.38 608 ASP A C 1
ATOM 5053 O O . ASP A 1 608 ? -21.953 -23.703 -10.625 1 92.38 608 ASP A O 1
ATOM 5057 N N . PRO A 1 609 ? -22.094 -22.891 -12.758 1 94.12 609 PRO A N 1
ATOM 5058 C CA . PRO A 1 609 ? -21.938 -21.531 -12.219 1 94.12 609 PRO A CA 1
ATOM 5059 C C . PRO A 1 609 ? -23.031 -21.156 -11.234 1 94.12 609 PRO A C 1
ATOM 5061 O O . PRO A 1 609 ? -24.188 -21.531 -11.43 1 94.12 609 PRO A O 1
ATOM 5064 N N . PHE A 1 610 ? -22.625 -20.5 -10.133 1 93.69 610 PHE A N 1
ATOM 5065 C CA . PHE A 1 610 ? -23.609 -20.016 -9.172 1 93.69 610 PHE A CA 1
ATOM 5066 C C . PHE A 1 610 ? -23.344 -18.562 -8.797 1 93.69 610 PHE A C 1
ATOM 5068 O O . PHE A 1 610 ? -22.266 -18.047 -9.086 1 93.69 610 PHE A O 1
ATOM 5075 N N . GLU A 1 611 ? -24.312 -17.922 -8.234 1 93.62 611 GLU A N 1
ATOM 5076 C CA . GLU A 1 611 ? -24.188 -16.578 -7.699 1 93.62 611 GLU A CA 1
ATOM 5077 C C . GLU A 1 611 ? -24.016 -16.594 -6.184 1 93.62 611 GLU A C 1
ATOM 5079 O O . GLU A 1 611 ? -24.547 -17.484 -5.508 1 93.62 611 GLU A O 1
ATOM 5084 N N . LEU A 1 612 ? -23.141 -15.711 -5.777 1 95.31 612 LEU A N 1
ATOM 5085 C CA . LEU A 1 612 ? -22.984 -15.562 -4.336 1 95.31 612 LEU A CA 1
ATOM 5086 C C . LEU A 1 612 ? -24.297 -15.109 -3.695 1 95.31 612 LEU A C 1
ATOM 5088 O O . LEU A 1 612 ? -24.953 -14.195 -4.191 1 95.31 612 LEU A O 1
ATOM 5092 N N . GLU A 1 613 ? -24.703 -15.781 -2.691 1 92.62 613 GLU A N 1
ATOM 5093 C CA . GLU A 1 613 ? -25.891 -15.477 -1.914 1 92.62 613 GLU A CA 1
ATOM 5094 C C . GLU A 1 613 ? -25.594 -15.477 -0.417 1 92.62 613 GLU A C 1
ATOM 5096 O O . GLU A 1 613 ? -24.438 -15.609 -0.01 1 92.62 613 GLU A O 1
ATOM 5101 N N . THR A 1 614 ? -26.594 -15.219 0.328 1 87.12 614 THR A N 1
ATOM 5102 C CA . THR A 1 614 ? -26.422 -15.172 1.775 1 87.12 614 THR A CA 1
ATOM 5103 C C . THR A 1 614 ? -25.969 -16.531 2.311 1 87.12 614 THR A C 1
ATOM 5105 O O . THR A 1 614 ? -25.062 -16.594 3.15 1 87.12 614 THR A O 1
ATOM 5108 N N . GLU A 1 615 ? -26.594 -17.516 1.728 1 86.06 615 GLU A N 1
ATOM 5109 C CA . GLU A 1 615 ? -26.203 -18.859 2.162 1 86.06 615 GLU A CA 1
ATOM 5110 C C . GLU A 1 615 ? -25.453 -19.594 1.058 1 86.06 615 GLU A C 1
ATOM 5112 O O . GLU A 1 615 ? -25.828 -19.516 -0.115 1 86.06 615 GLU A O 1
ATOM 5117 N N . PHE A 1 616 ? -24.344 -20.094 1.507 1 87.94 616 PHE A N 1
ATOM 5118 C CA . PHE A 1 616 ? -23.516 -20.875 0.584 1 87.94 616 PHE A CA 1
ATOM 5119 C C . PHE A 1 616 ? -23.859 -22.359 0.678 1 87.94 616 PHE A C 1
ATOM 5121 O O . PHE A 1 616 ? -23.984 -22.906 1.776 1 87.94 616 PHE A O 1
ATOM 5128 N N . HIS A 1 617 ? -24.203 -22.984 -0.471 1 82.62 617 HIS A N 1
ATOM 5129 C CA . HIS A 1 617 ? -24.562 -24.391 -0.52 1 82.62 617 HIS A CA 1
ATOM 5130 C C . HIS A 1 617 ? -23.594 -25.172 -1.408 1 82.62 617 HIS A C 1
ATOM 5132 O O . HIS A 1 617 ? -23.219 -24.703 -2.486 1 82.62 617 HIS A O 1
ATOM 5138 N N . ILE A 1 618 ? -23.141 -26.297 -0.87 1 85.12 618 ILE A N 1
ATOM 5139 C CA . ILE A 1 618 ? -22.281 -27.188 -1.641 1 85.12 618 ILE A CA 1
ATOM 5140 C C . ILE A 1 618 ? -23.047 -28.469 -1.97 1 85.12 618 ILE A C 1
ATOM 5142 O O . ILE A 1 618 ? -23.734 -29.031 -1.114 1 85.12 618 ILE A O 1
ATOM 5146 N N . ASP A 1 619 ? -22.906 -28.797 -3.199 1 81.88 619 ASP A N 1
ATOM 5147 C CA . ASP A 1 619 ? -23.562 -30.031 -3.635 1 81.88 619 ASP A CA 1
ATOM 5148 C C . ASP A 1 619 ? -22.922 -31.25 -2.973 1 81.88 619 ASP A C 1
ATOM 5150 O O . ASP A 1 619 ? -21.703 -31.297 -2.803 1 81.88 619 ASP A O 1
ATOM 5154 N N . SER A 1 620 ? -23.75 -32.156 -2.512 1 81.88 620 SER A N 1
ATOM 5155 C CA . SER A 1 620 ? -23.234 -33.406 -1.94 1 81.88 620 SER A CA 1
ATOM 5156 C C . SER A 1 620 ? -22.875 -34.406 -3.031 1 81.88 620 SER A C 1
ATOM 5158 O O . SER A 1 620 ? -23.719 -34.781 -3.85 1 81.88 620 SER A O 1
ATOM 5160 N N . ILE A 1 621 ? -21.656 -34.625 -3.225 1 82.44 621 ILE A N 1
ATOM 5161 C CA . ILE A 1 621 ? -21.188 -35.594 -4.203 1 82.44 621 ILE A CA 1
ATOM 5162 C C . ILE A 1 621 ? -20.672 -36.844 -3.484 1 82.44 621 ILE A C 1
ATOM 5164 O O . ILE A 1 621 ? -20.047 -36.75 -2.422 1 82.44 621 ILE A O 1
ATOM 5168 N N . ASP A 1 622 ? -21.031 -37.969 -4.145 1 76.44 622 ASP A N 1
ATOM 5169 C CA . ASP A 1 622 ? -20.547 -39.219 -3.609 1 76.44 622 ASP A CA 1
ATOM 5170 C C . ASP A 1 622 ? -19.078 -39.438 -3.945 1 76.44 622 ASP A C 1
ATOM 5172 O O . ASP A 1 622 ? -18.594 -38.969 -4.969 1 76.44 622 ASP A O 1
ATOM 5176 N N . ASN A 1 623 ? -18.219 -40.062 -3.07 1 77.56 623 ASN A N 1
ATOM 5177 C CA . ASN A 1 623 ? -16.828 -40.5 -3.229 1 77.56 623 ASN A CA 1
ATOM 5178 C C . ASN A 1 623 ? -15.906 -39.312 -3.531 1 77.56 623 ASN A C 1
ATOM 5180 O O . ASN A 1 623 ? -15.258 -39.281 -4.578 1 77.56 623 ASN A O 1
ATOM 5184 N N . VAL A 1 624 ? -15.891 -38.344 -2.783 1 85.38 624 VAL A N 1
ATOM 5185 C CA . VAL A 1 624 ? -15.031 -37.188 -2.955 1 85.38 624 VAL A CA 1
ATOM 5186 C C . VAL A 1 624 ? -13.617 -37.5 -2.477 1 85.38 624 VAL A C 1
ATOM 5188 O O . VAL A 1 624 ? -13.438 -38.219 -1.48 1 85.38 624 VAL A O 1
ATOM 5191 N N . GLY A 1 625 ? -12.648 -37.094 -3.297 1 89.06 625 GLY A N 1
ATOM 5192 C CA . GLY A 1 625 ? -11.25 -37.312 -2.949 1 89.06 625 GLY A CA 1
ATOM 5193 C C . GLY A 1 625 ? -10.75 -36.312 -1.915 1 89.06 625 GLY A C 1
ATOM 5194 O O . GLY A 1 625 ? -11.508 -35.875 -1.05 1 89.06 625 GLY A O 1
ATOM 5195 N N . THR A 1 626 ? -9.398 -36.156 -1.928 1 89.81 626 THR A N 1
ATOM 5196 C CA . THR A 1 626 ? -8.789 -35.281 -0.939 1 89.81 626 THR A CA 1
ATOM 5197 C C . THR A 1 626 ? -7.941 -34.188 -1.62 1 89.81 626 THR A C 1
ATOM 5199 O O . THR A 1 626 ? -7.516 -34.375 -2.766 1 89.81 626 THR A O 1
ATOM 5202 N N . LEU A 1 627 ? -7.812 -33.094 -0.896 1 92.69 627 LEU A N 1
ATOM 5203 C CA . LEU A 1 627 ? -6.965 -32 -1.357 1 92.69 627 LEU A CA 1
ATOM 5204 C C . LEU A 1 627 ? -5.605 -32.031 -0.672 1 92.69 627 LEU A C 1
ATOM 5206 O O . LEU A 1 627 ? -4.762 -31.172 -0.908 1 92.69 627 LEU A O 1
ATOM 5210 N N . THR A 1 628 ? -5.375 -32.969 0.081 1 89.44 628 THR A N 1
ATOM 5211 C CA . THR A 1 628 ? -4.129 -33.094 0.831 1 89.44 628 THR A CA 1
ATOM 5212 C C . THR A 1 628 ? -3.006 -33.625 -0.057 1 89.44 628 THR A C 1
ATOM 5214 O O . THR A 1 628 ? -3.262 -34.344 -1.017 1 89.44 628 THR A O 1
ATOM 5217 N N . GLN A 1 629 ? -1.833 -33.125 0.267 1 85.5 629 GLN A N 1
ATOM 5218 C CA . GLN A 1 629 ? -0.655 -33.594 -0.449 1 85.5 629 GLN A CA 1
ATOM 5219 C C . GLN A 1 629 ? -0.413 -35.094 -0.186 1 85.5 629 GLN A C 1
ATOM 5221 O O . GLN A 1 629 ? -0.357 -35.5 0.968 1 85.5 629 GLN A O 1
ATOM 5226 N N . GLN A 1 630 ? -0.459 -35.812 -1.254 1 80.56 630 GLN A N 1
ATOM 5227 C CA . GLN A 1 630 ? -0.168 -37.219 -1.114 1 80.56 630 GLN A CA 1
ATOM 5228 C C . GLN A 1 630 ? 1.326 -37.469 -0.918 1 80.56 630 GLN A C 1
ATOM 5230 O O . GLN A 1 630 ? 2.152 -36.688 -1.417 1 80.56 630 GLN A O 1
ATOM 5235 N N . PRO A 1 631 ? 1.623 -38.281 0.08 1 71.5 631 PRO A N 1
ATOM 5236 C CA . PRO A 1 631 ? 3.043 -38.562 0.299 1 71.5 631 PRO A CA 1
ATOM 5237 C C . PRO A 1 631 ? 3.793 -38.844 -0.999 1 71.5 631 PRO A C 1
ATOM 5239 O O . PRO A 1 631 ? 3.234 -39.469 -1.915 1 71.5 631 PRO A O 1
ATOM 5242 N N . LYS A 1 632 ? 4.781 -38 -1.23 1 62.41 632 LYS A N 1
ATOM 5243 C CA . LYS A 1 632 ? 5.594 -38.094 -2.439 1 62.41 632 LYS A CA 1
ATOM 5244 C C . LYS A 1 632 ? 6.102 -39.531 -2.658 1 62.41 632 LYS A C 1
ATOM 5246 O O . LYS A 1 632 ? 6.824 -40.062 -1.819 1 62.41 632 LYS A O 1
ATOM 5251 N N . GLN A 1 633 ? 5.328 -40.281 -3.383 1 62.34 633 GLN A N 1
ATOM 5252 C CA . GLN A 1 633 ? 5.965 -41.531 -3.76 1 62.34 633 GLN A CA 1
ATOM 5253 C C . GLN A 1 633 ? 7.223 -41.281 -4.59 1 62.34 633 GLN A C 1
ATOM 5255 O O . GLN A 1 633 ? 7.305 -40.312 -5.316 1 62.34 633 GLN A O 1
ATOM 5260 N N . GLU A 1 634 ? 8.359 -41.812 -4.137 1 68.5 634 GLU A N 1
ATOM 5261 C CA . GLU A 1 634 ? 9.602 -41.719 -4.898 1 68.5 634 GLU A CA 1
ATOM 5262 C C . GLU A 1 634 ? 9.344 -41.906 -6.395 1 68.5 634 GLU A C 1
ATOM 5264 O O . GLU A 1 634 ? 8.688 -42.844 -6.812 1 68.5 634 GLU A O 1
ATOM 5269 N N . ILE A 1 635 ? 9.469 -40.75 -7.109 1 76.31 635 ILE A N 1
ATOM 5270 C CA . ILE A 1 635 ? 9.297 -40.844 -8.555 1 76.31 635 ILE A CA 1
ATOM 5271 C C . ILE A 1 635 ? 10.422 -41.656 -9.164 1 76.31 635 ILE A C 1
ATOM 5273 O O . ILE A 1 635 ? 11.594 -41.281 -9.086 1 76.31 635 ILE A O 1
ATOM 5277 N N . ARG A 1 636 ? 10.133 -42.875 -9.508 1 84.25 636 ARG A N 1
ATOM 5278 C CA . ARG A 1 636 ? 11.07 -43.719 -10.234 1 84.25 636 ARG A CA 1
ATOM 5279 C C . ARG A 1 636 ? 10.812 -43.656 -11.742 1 84.25 636 ARG A C 1
ATOM 5281 O O . ARG A 1 636 ? 9.891 -44.281 -12.242 1 84.25 636 ARG A O 1
ATOM 5288 N N . ASN A 1 637 ? 11.562 -42.75 -12.43 1 88.25 637 ASN A N 1
ATOM 5289 C CA . ASN A 1 637 ? 11.266 -42.562 -13.844 1 88.25 637 ASN A CA 1
ATOM 5290 C C . ASN A 1 637 ? 12.516 -42.688 -14.711 1 88.25 637 ASN A C 1
ATOM 5292 O O . ASN A 1 637 ? 12.523 -42.312 -15.875 1 88.25 637 ASN A O 1
ATOM 5296 N N . ILE A 1 638 ? 13.539 -43.25 -14.102 1 91 638 ILE A N 1
ATOM 5297 C CA . ILE A 1 638 ? 14.773 -43.438 -14.852 1 91 638 ILE A CA 1
ATOM 5298 C C . ILE A 1 638 ? 14.977 -44.938 -15.102 1 91 638 ILE A C 1
ATOM 5300 O O . ILE A 1 638 ? 15.211 -45.688 -14.156 1 91 638 ILE A O 1
ATOM 5304 N N . LEU A 1 639 ? 14.906 -45.312 -16.344 1 92.94 639 LEU A N 1
ATOM 5305 C CA . LEU A 1 639 ? 15.102 -46.688 -16.719 1 92.94 639 LEU A CA 1
ATOM 5306 C C . LEU A 1 639 ? 16.594 -47 -16.875 1 92.94 639 LEU A C 1
ATOM 5308 O O . LEU A 1 639 ? 17.312 -46.281 -17.547 1 92.94 639 LEU A O 1
ATOM 5312 N N . THR A 1 640 ? 17 -48.031 -16.219 1 91.88 640 THR A N 1
ATOM 5313 C CA . THR A 1 640 ? 18.406 -48.406 -16.312 1 91.88 640 THR A CA 1
ATOM 5314 C C . THR A 1 640 ? 18.609 -49.375 -17.484 1 91.88 640 THR A C 1
ATOM 5316 O O . THR A 1 640 ? 17.719 -50.156 -17.844 1 91.88 640 THR A O 1
ATOM 5319 N N . GLY A 1 641 ? 19.703 -49.281 -18.125 1 91.5 641 GLY A N 1
ATOM 5320 C CA . GLY A 1 641 ? 20.062 -50.156 -19.203 1 91.5 641 GLY A CA 1
ATOM 5321 C C . GLY A 1 641 ? 21.562 -50.438 -19.281 1 91.5 641 GLY A C 1
ATOM 5322 O O . GLY A 1 641 ? 22.359 -49.594 -18.828 1 91.5 641 GLY A O 1
ATOM 5323 N N . LEU A 1 642 ? 21.828 -51.625 -19.828 1 90.56 642 LEU A N 1
ATOM 5324 C CA . LEU A 1 642 ? 23.219 -52.031 -19.938 1 90.56 642 LEU A CA 1
ATOM 5325 C C . LEU A 1 642 ? 23.75 -51.781 -21.344 1 90.56 642 LEU A C 1
ATOM 5327 O O . LEU A 1 642 ? 23.078 -52.094 -22.328 1 90.56 642 LEU A O 1
ATOM 5331 N N . VAL A 1 643 ? 24.859 -51.094 -21.422 1 92.62 643 VAL A N 1
ATOM 5332 C CA . VAL A 1 643 ? 25.594 -50.938 -22.672 1 92.62 643 VAL A CA 1
ATOM 5333 C C . VAL A 1 643 ? 26.984 -51.562 -22.531 1 92.62 643 VAL A C 1
ATOM 5335 O O . VAL A 1 643 ? 27.859 -50.969 -21.891 1 92.62 643 VAL A O 1
ATOM 5338 N N . ARG A 1 644 ? 27.219 -52.594 -23.156 1 90.44 644 ARG A N 1
ATOM 5339 C CA . ARG A 1 644 ? 28.484 -53.281 -23.062 1 90.44 644 ARG A CA 1
ATOM 5340 C C . ARG A 1 644 ? 29.5 -52.719 -24.062 1 90.44 644 ARG A C 1
ATOM 5342 O O . ARG A 1 644 ? 29.125 -52.156 -25.094 1 90.44 644 ARG A O 1
ATOM 5349 N N . ARG A 1 645 ? 30.688 -52.969 -23.75 1 91.44 645 ARG A N 1
ATOM 5350 C CA . ARG A 1 645 ? 31.766 -52.5 -24.625 1 91.44 645 ARG A CA 1
ATOM 5351 C C . ARG A 1 645 ? 31.688 -53.156 -26 1 91.44 645 ARG A C 1
ATOM 5353 O O . ARG A 1 645 ? 32.125 -52.594 -27 1 91.44 645 ARG A O 1
ATOM 5360 N N . THR A 1 646 ? 31.031 -54.312 -26.062 1 90.06 646 THR A N 1
ATOM 5361 C CA . THR A 1 646 ? 30.969 -55.094 -27.297 1 90.06 646 THR A CA 1
ATOM 5362 C C . THR A 1 646 ? 29.75 -54.656 -28.125 1 90.06 646 THR A C 1
ATOM 5364 O O . THR A 1 646 ? 29.625 -55.062 -29.281 1 90.06 646 THR A O 1
ATOM 5367 N N . ASP A 1 647 ? 28.953 -53.875 -27.562 1 90.12 647 ASP A N 1
ATOM 5368 C CA . ASP A 1 647 ? 27.734 -53.5 -28.266 1 90.12 647 ASP A CA 1
ATOM 5369 C C . ASP A 1 647 ? 28.047 -52.5 -29.375 1 90.12 647 ASP A C 1
ATOM 5371 O O . ASP A 1 647 ? 28.984 -51.688 -29.266 1 90.12 647 ASP A O 1
ATOM 5375 N N . ALA A 1 648 ? 27.25 -52.531 -30.422 1 87.06 648 ALA A N 1
ATOM 5376 C CA . ALA A 1 648 ? 27.469 -51.656 -31.594 1 87.06 648 ALA A CA 1
ATOM 5377 C C . ALA A 1 648 ? 27.25 -50.188 -31.234 1 87.06 648 ALA A C 1
ATOM 5379 O O . ALA A 1 648 ? 27.859 -49.312 -31.828 1 87.06 648 ALA A O 1
ATOM 5380 N N . ASP A 1 649 ? 26.406 -49.938 -30.328 1 89.69 649 ASP A N 1
ATOM 5381 C CA . ASP A 1 649 ? 26.078 -48.562 -30 1 89.69 649 ASP A CA 1
ATOM 5382 C C . ASP A 1 649 ? 26.922 -48.062 -28.828 1 89.69 649 ASP A C 1
ATOM 5384 O O . ASP A 1 649 ? 26.641 -47 -28.266 1 89.69 649 ASP A O 1
ATOM 5388 N N . TYR A 1 650 ? 27.984 -48.719 -28.438 1 93.38 650 TYR A N 1
ATOM 5389 C CA . TYR A 1 650 ? 28.828 -48.344 -27.312 1 93.38 650 TYR A CA 1
ATOM 5390 C C . TYR A 1 650 ? 29.453 -46.969 -27.531 1 93.38 650 TYR A C 1
ATOM 5392 O O . TYR A 1 650 ? 29.469 -46.125 -26.641 1 93.38 650 TYR A O 1
ATOM 5400 N N . SER A 1 651 ? 29.984 -46.781 -28.688 1 92.56 651 SER A N 1
ATOM 5401 C CA . SER A 1 651 ? 30.672 -45.531 -29 1 92.56 651 SER A CA 1
ATOM 5402 C C . SER A 1 651 ? 29.734 -44.344 -28.891 1 92.56 651 SER A C 1
ATOM 5404 O O . SER A 1 651 ? 30.125 -43.25 -28.438 1 92.56 651 SER A O 1
ATOM 5406 N N . ASP A 1 652 ? 28.5 -44.5 -29.266 1 94.25 652 ASP A N 1
ATOM 5407 C CA . ASP A 1 652 ? 27.5 -43.406 -29.203 1 94.25 652 ASP A CA 1
ATOM 5408 C C . ASP A 1 652 ? 27.203 -43.031 -27.75 1 94.25 652 ASP A C 1
ATOM 5410 O O . ASP A 1 652 ? 27.016 -41.844 -27.453 1 94.25 652 ASP A O 1
ATOM 5414 N N . PHE A 1 653 ? 27.156 -43.938 -26.938 1 94 653 PHE A N 1
ATOM 5415 C CA . PHE A 1 653 ? 26.859 -43.688 -25.531 1 94 653 PHE A CA 1
ATOM 5416 C C . PHE A 1 653 ? 28.094 -43.125 -24.812 1 94 653 PHE A C 1
ATOM 5418 O O . PHE A 1 653 ? 27.969 -42.312 -23.906 1 94 653 PHE A O 1
ATOM 5425 N N . ASP A 1 654 ? 29.25 -43.656 -25.25 1 93.12 654 ASP A N 1
ATOM 5426 C CA . ASP A 1 654 ? 30.484 -43.188 -24.656 1 93.12 654 ASP A CA 1
ATOM 5427 C C . ASP A 1 654 ? 30.719 -41.719 -24.984 1 93.12 654 ASP A C 1
ATOM 5429 O O . ASP A 1 654 ? 31.266 -40.969 -24.172 1 93.12 654 ASP A O 1
ATOM 5433 N N . SER A 1 655 ? 30.297 -41.312 -26.125 1 92.62 655 SER A N 1
ATOM 5434 C CA . SER A 1 655 ? 30.453 -39.938 -26.562 1 92.62 655 SER A CA 1
ATOM 5435 C C . SER A 1 655 ? 29.219 -39.125 -26.266 1 92.62 655 SER A C 1
ATOM 5437 O O . SER A 1 655 ? 29.141 -37.938 -26.625 1 92.62 655 SER A O 1
ATOM 5439 N N . HIS A 1 656 ? 28.203 -39.656 -25.641 1 92.38 656 HIS A N 1
ATOM 5440 C CA . HIS A 1 656 ? 26.984 -38.969 -25.219 1 92.38 656 HIS A CA 1
ATOM 5441 C C . HIS A 1 656 ? 26.203 -38.469 -26.422 1 92.38 656 HIS A C 1
ATOM 5443 O O . HIS A 1 656 ? 25.656 -37.344 -26.391 1 92.38 656 HIS A O 1
ATOM 5449 N N . THR A 1 657 ? 26.219 -39.25 -27.562 1 91.62 657 THR A N 1
ATOM 5450 C CA . THR A 1 657 ? 25.516 -38.875 -28.781 1 91.62 657 THR A CA 1
ATOM 5451 C C . THR A 1 657 ? 24.469 -39.906 -29.156 1 91.62 657 THR A C 1
ATOM 5453 O O . THR A 1 657 ? 23.938 -39.906 -30.266 1 91.62 657 THR A O 1
ATOM 5456 N N . ALA A 1 658 ? 24.203 -40.812 -28.25 1 93 658 ALA A N 1
ATOM 5457 C CA . ALA A 1 658 ? 23.281 -41.906 -28.531 1 93 658 ALA A CA 1
ATOM 5458 C C . ALA A 1 658 ? 21.875 -41.375 -28.797 1 93 658 ALA A C 1
ATOM 5460 O O . ALA A 1 658 ? 21.406 -40.438 -28.141 1 93 658 ALA A O 1
ATOM 5461 N N . LYS A 1 659 ? 21.141 -41.938 -29.766 1 93.5 659 LYS A N 1
ATOM 5462 C CA . LYS A 1 659 ? 19.797 -41.5 -30.109 1 93.5 659 LYS A CA 1
ATOM 5463 C C . LYS A 1 659 ? 18.781 -42.594 -29.891 1 93.5 659 LYS A C 1
ATOM 5465 O O . LYS A 1 659 ? 17.578 -42.344 -29.812 1 93.5 659 LYS A O 1
ATOM 5470 N N . THR A 1 660 ? 19.25 -43.812 -29.875 1 93.56 660 THR A N 1
ATOM 5471 C CA . THR A 1 660 ? 18.344 -44.938 -29.703 1 93.56 660 THR A CA 1
ATOM 5472 C C . THR A 1 660 ? 18.953 -46 -28.781 1 93.56 660 THR A C 1
ATOM 5474 O O . THR A 1 660 ? 20.172 -46.062 -28.656 1 93.56 660 THR A O 1
ATOM 5477 N N . TYR A 1 661 ? 18.172 -46.688 -28.094 1 93.62 661 TYR A N 1
ATOM 5478 C CA . TYR A 1 661 ? 18.547 -47.844 -27.281 1 93.62 661 TYR A CA 1
ATOM 5479 C C . TYR A 1 661 ? 17.562 -49 -27.453 1 93.62 661 TYR A C 1
ATOM 5481 O O . TYR A 1 661 ? 16.344 -48.75 -27.531 1 93.62 661 TYR A O 1
ATOM 5489 N N . THR A 1 662 ? 18.078 -50.156 -27.641 1 91.19 662 THR A N 1
ATOM 5490 C CA . THR A 1 662 ? 17.234 -51.312 -27.797 1 91.19 662 THR A CA 1
ATOM 5491 C C . THR A 1 662 ? 17.391 -52.25 -26.578 1 91.19 662 THR A C 1
ATOM 5493 O O . THR A 1 662 ? 18.484 -52.719 -26.297 1 91.19 662 THR A O 1
ATOM 5496 N N . MET A 1 663 ? 16.312 -52.438 -25.938 1 89.69 663 MET A N 1
ATOM 5497 C CA . MET A 1 663 ? 16.281 -53.344 -24.797 1 89.69 663 MET A CA 1
ATOM 5498 C C . MET A 1 663 ? 15.742 -54.719 -25.219 1 89.69 663 MET A C 1
ATOM 5500 O O . MET A 1 663 ? 14.531 -54.906 -25.344 1 89.69 663 MET A O 1
ATOM 5504 N N . GLU A 1 664 ? 16.547 -55.656 -25.25 1 84.81 664 GLU A N 1
ATOM 5505 C CA . GLU A 1 664 ? 16.188 -56.969 -25.766 1 84.81 664 GLU A CA 1
ATOM 5506 C C . GLU A 1 664 ? 15.297 -57.75 -24.781 1 84.81 664 GLU A C 1
ATOM 5508 O O . GLU A 1 664 ? 14.352 -58.406 -25.188 1 84.81 664 GLU A O 1
ATOM 5513 N N . LYS A 1 665 ? 15.641 -57.688 -23.516 1 82.5 665 LYS A N 1
ATOM 5514 C CA . LYS A 1 665 ? 14.789 -58.281 -22.5 1 82.5 665 LYS A CA 1
ATOM 5515 C C . LYS A 1 665 ? 13.797 -57.25 -21.938 1 82.5 665 LYS A C 1
ATOM 5517 O O . LYS A 1 665 ? 14.172 -56.375 -21.172 1 82.5 665 LYS A O 1
ATOM 5522 N N . ILE A 1 666 ? 12.562 -57.375 -22.328 1 82.12 666 ILE A N 1
ATOM 5523 C CA . ILE A 1 666 ? 11.523 -56.438 -21.922 1 82.12 666 ILE A CA 1
ATOM 5524 C C . ILE A 1 666 ? 11.219 -56.625 -20.438 1 82.12 666 ILE A C 1
ATOM 5526 O O . ILE A 1 666 ? 10.906 -57.75 -19.984 1 82.12 666 ILE A O 1
ATOM 5530 N N . PRO A 1 667 ? 11.391 -55.562 -19.75 1 81.19 667 PRO A N 1
ATOM 5531 C CA . PRO A 1 667 ? 11.055 -55.656 -18.328 1 81.19 667 PRO A CA 1
ATOM 5532 C C . PRO A 1 667 ? 9.562 -55.875 -18.094 1 81.19 667 PRO A C 1
ATOM 5534 O O . PRO A 1 667 ? 8.742 -55.156 -18.688 1 81.19 667 PRO A O 1
ATOM 5537 N N . THR A 1 668 ? 9.211 -56.781 -17.234 1 77.88 668 THR A N 1
ATOM 5538 C CA . THR A 1 668 ? 7.805 -57.094 -17.016 1 77.88 668 THR A CA 1
ATOM 5539 C C . THR A 1 668 ? 7.312 -56.5 -15.695 1 77.88 668 THR A C 1
ATOM 5541 O O . THR A 1 668 ? 6.109 -56.406 -15.453 1 77.88 668 THR A O 1
ATOM 5544 N N . SER A 1 669 ? 8.195 -56.031 -14.914 1 79.88 669 SER A N 1
ATOM 5545 C CA . SER A 1 669 ? 7.789 -55.625 -13.578 1 79.88 669 SER A CA 1
ATOM 5546 C C . SER A 1 669 ? 7.688 -54.094 -13.484 1 79.88 669 SER A C 1
ATOM 5548 O O . SER A 1 669 ? 7.27 -53.562 -12.461 1 79.88 669 SER A O 1
ATOM 5550 N N . ILE A 1 670 ? 7.996 -53.469 -14.492 1 82.62 670 ILE A N 1
ATOM 5551 C CA . ILE A 1 670 ? 8.039 -52 -14.375 1 82.62 670 ILE A CA 1
ATOM 5552 C C . ILE A 1 670 ? 6.789 -51.406 -15.016 1 82.62 670 ILE A C 1
ATOM 5554 O O . ILE A 1 670 ? 6.152 -52.031 -15.859 1 82.62 670 ILE A O 1
ATOM 5558 N N . ASN A 1 671 ? 6.438 -50.219 -14.562 1 86.06 671 ASN A N 1
ATOM 5559 C CA . ASN A 1 671 ? 5.426 -49.406 -15.219 1 86.06 671 ASN A CA 1
ATOM 5560 C C . ASN A 1 671 ? 6.023 -48.594 -16.359 1 86.06 671 ASN A C 1
ATOM 5562 O O . ASN A 1 671 ? 6.691 -47.594 -16.109 1 86.06 671 ASN A O 1
ATOM 5566 N N . VAL A 1 672 ? 5.738 -48.969 -17.531 1 85.62 672 VAL A N 1
ATOM 5567 C CA . VAL A 1 672 ? 6.375 -48.375 -18.719 1 85.62 672 VAL A CA 1
ATOM 5568 C C . VAL A 1 672 ? 5.969 -46.906 -18.859 1 85.62 672 VAL A C 1
ATOM 5570 O O . VAL A 1 672 ? 6.723 -46.094 -19.406 1 85.62 672 VAL A O 1
ATOM 5573 N N . MET A 1 673 ? 4.875 -46.562 -18.25 1 85.88 673 MET A N 1
ATOM 5574 C CA . MET A 1 673 ? 4.375 -45.188 -18.359 1 85.88 673 MET A CA 1
ATOM 5575 C C . MET A 1 673 ? 5.273 -44.219 -17.609 1 85.88 673 MET A C 1
ATOM 5577 O O . MET A 1 673 ? 5.277 -43.031 -17.875 1 85.88 673 MET A O 1
ATOM 5581 N N . ASP A 1 674 ? 6.047 -44.75 -16.75 1 86 674 ASP A N 1
ATOM 5582 C CA . ASP A 1 674 ? 6.801 -43.875 -15.852 1 86 674 ASP A CA 1
ATOM 5583 C C . ASP A 1 674 ? 8.164 -43.531 -16.438 1 86 674 ASP A C 1
ATOM 5585 O O . ASP A 1 674 ? 8.859 -42.656 -15.922 1 86 674 ASP A O 1
ATOM 5589 N N . ILE A 1 675 ? 8.469 -44.188 -17.516 1 89.06 675 ILE A N 1
ATOM 5590 C CA . ILE A 1 675 ? 9.797 -43.938 -18.078 1 89.06 675 ILE A CA 1
ATOM 5591 C C . ILE A 1 675 ? 9.875 -42.531 -18.641 1 89.06 675 ILE A C 1
ATOM 5593 O O . ILE A 1 675 ? 9.039 -42.125 -19.453 1 89.06 675 ILE A O 1
ATOM 5597 N N . ARG A 1 676 ? 10.859 -41.75 -18.172 1 89.19 676 ARG A N 1
ATOM 5598 C CA . ARG A 1 676 ? 11.109 -40.406 -18.719 1 89.19 676 ARG A CA 1
ATOM 5599 C C . ARG A 1 676 ? 12.57 -40.25 -19.109 1 89.19 676 ARG A C 1
ATOM 5601 O O . ARG A 1 676 ? 12.883 -39.5 -20.031 1 89.19 676 ARG A O 1
ATOM 5608 N N . TYR A 1 677 ? 13.359 -41.031 -18.406 1 91.88 677 TYR A N 1
ATOM 5609 C CA . TYR A 1 677 ? 14.805 -40.938 -18.641 1 91.88 677 TYR A CA 1
ATOM 5610 C C . TYR A 1 677 ? 15.43 -42.312 -18.734 1 91.88 677 TYR A C 1
ATOM 5612 O O . TYR A 1 677 ? 14.797 -43.312 -18.375 1 91.88 677 TYR A O 1
ATOM 5620 N N . PHE A 1 678 ? 16.625 -42.375 -19.391 1 94.19 678 PHE A N 1
ATOM 5621 C CA . PHE A 1 678 ? 17.375 -43.594 -19.562 1 94.19 678 PHE A CA 1
ATOM 5622 C C . PHE A 1 678 ? 18.797 -43.469 -19.031 1 94.19 678 PHE A C 1
ATOM 5624 O O . PHE A 1 678 ? 19.531 -42.562 -19.469 1 94.19 678 PHE A O 1
ATOM 5631 N N . LEU A 1 679 ? 19.109 -44.219 -18.031 1 93.62 679 LEU A N 1
ATOM 5632 C CA . LEU A 1 679 ? 20.453 -44.25 -17.469 1 93.62 679 LEU A CA 1
ATOM 5633 C C . LEU A 1 679 ? 21.266 -45.406 -18.062 1 93.62 679 LEU A C 1
ATOM 5635 O O . LEU A 1 679 ? 21.172 -46.531 -17.609 1 93.62 679 LEU A O 1
ATOM 5639 N N . PRO A 1 680 ? 22.078 -45.062 -19.047 1 93.31 680 PRO A N 1
ATOM 5640 C CA . PRO A 1 680 ? 22.938 -46.125 -19.609 1 93.31 680 PRO A CA 1
ATOM 5641 C C . PRO A 1 680 ? 24.141 -46.438 -18.719 1 93.31 680 PRO A C 1
ATOM 5643 O O . PRO A 1 680 ? 24.859 -45.531 -18.281 1 93.31 680 PRO A O 1
ATOM 5646 N N . MET A 1 681 ? 24.25 -47.688 -18.359 1 91.75 681 MET A N 1
ATOM 5647 C CA . MET A 1 681 ? 25.469 -48.156 -17.703 1 91.75 681 MET A CA 1
ATOM 5648 C C . MET A 1 681 ? 26.516 -48.531 -18.734 1 91.75 681 MET A C 1
ATOM 5650 O O . MET A 1 681 ? 26.625 -49.688 -19.125 1 91.75 681 MET A O 1
ATOM 5654 N N . VAL A 1 682 ? 27.281 -47.562 -19.062 1 92.12 682 VAL A N 1
ATOM 5655 C CA . VAL A 1 682 ? 28.219 -47.719 -20.156 1 92.12 682 VAL A CA 1
ATOM 5656 C C . VAL A 1 682 ? 29.5 -48.375 -19.656 1 92.12 682 VAL A C 1
ATOM 5658 O O . VAL A 1 682 ? 30.281 -47.781 -18.938 1 92.12 682 VAL A O 1
ATOM 5661 N N . GLY A 1 683 ? 29.812 -49.562 -20.078 1 87 683 GLY A N 1
ATOM 5662 C CA . GLY A 1 683 ? 30.984 -50.25 -19.609 1 87 683 GLY A CA 1
ATOM 5663 C C . GLY A 1 683 ? 31.047 -50.406 -18.094 1 87 683 GLY A C 1
ATOM 5664 O O . GLY A 1 683 ? 32.125 -50.344 -17.5 1 87 683 GLY A O 1
ATOM 5665 N N . GLY A 1 684 ? 29.891 -50.375 -17.516 1 86.38 684 GLY A N 1
ATOM 5666 C CA . GLY A 1 684 ? 29.812 -50.562 -16.078 1 86.38 684 GLY A CA 1
ATOM 5667 C C . GLY A 1 684 ? 29.922 -49.25 -15.312 1 86.38 684 GLY A C 1
ATOM 5668 O O . GLY A 1 684 ? 30.031 -49.219 -14.086 1 86.38 684 GLY A O 1
ATOM 5669 N N . GLU A 1 685 ? 29.922 -48.156 -15.984 1 90.12 685 GLU A N 1
ATOM 5670 C CA . GLU A 1 685 ? 30.047 -46.812 -15.375 1 90.12 685 GLU A CA 1
ATOM 5671 C C . GLU A 1 685 ? 28.859 -45.938 -15.719 1 90.12 685 GLU A C 1
ATOM 5673 O O . GLU A 1 685 ? 28.141 -46.188 -16.688 1 90.12 685 GLU A O 1
ATOM 5678 N N . ILE A 1 686 ? 28.594 -44.906 -14.805 1 91.31 686 ILE A N 1
ATOM 5679 C CA . ILE A 1 686 ? 27.531 -43.969 -15.094 1 91.31 686 ILE A CA 1
ATOM 5680 C C . ILE A 1 686 ? 28.078 -42.531 -15.008 1 91.31 686 ILE A C 1
ATOM 5682 O O . ILE A 1 686 ? 28.953 -42.25 -14.188 1 91.31 686 ILE A O 1
ATOM 5686 N N . ASP A 1 687 ? 27.672 -41.688 -15.898 1 91.31 687 ASP A N 1
ATOM 5687 C CA . ASP A 1 687 ? 28.078 -40.281 -15.859 1 91.31 687 ASP A CA 1
ATOM 5688 C C . ASP A 1 687 ? 26.922 -39.344 -16.234 1 91.31 687 ASP A C 1
ATOM 5690 O O . ASP A 1 687 ? 27.094 -38.125 -16.297 1 91.31 687 ASP A O 1
ATOM 5694 N N . GLY A 1 688 ? 25.828 -39.906 -16.5 1 91.19 688 GLY A N 1
ATOM 5695 C CA . GLY A 1 688 ? 24.656 -39.125 -16.859 1 91.19 688 GLY A CA 1
ATOM 5696 C C . GLY A 1 688 ? 23.531 -39.969 -17.422 1 91.19 688 GLY A C 1
ATOM 5697 O O . GLY A 1 688 ? 23.609 -41.188 -17.438 1 91.19 688 GLY A O 1
ATOM 5698 N N . TYR A 1 689 ? 22.484 -39.312 -17.719 1 92.44 689 TYR A N 1
ATOM 5699 C CA . TYR A 1 689 ? 21.328 -40.031 -18.266 1 92.44 689 TYR A CA 1
ATOM 5700 C C . TYR A 1 689 ? 20.688 -39.25 -19.406 1 92.44 689 TYR A C 1
ATOM 5702 O O . TYR A 1 689 ? 21.078 -38.094 -19.656 1 92.44 689 TYR A O 1
ATOM 5710 N N . TYR A 1 690 ? 19.891 -39.906 -20.203 1 92.62 690 TYR A N 1
ATOM 5711 C CA . TYR A 1 690 ? 19.266 -39.312 -21.391 1 92.62 690 TYR A CA 1
ATOM 5712 C C . TYR A 1 690 ? 17.781 -39.094 -21.156 1 92.62 690 TYR A C 1
ATOM 5714 O O . TYR A 1 690 ? 17.125 -39.844 -20.438 1 92.62 690 TYR A O 1
ATOM 5722 N N . LYS A 1 691 ? 17.281 -38.062 -21.797 1 91.44 691 LYS A N 1
ATOM 5723 C CA . LYS A 1 691 ? 15.828 -37.938 -21.906 1 91.44 691 LYS A CA 1
ATOM 5724 C C . LYS A 1 691 ? 15.258 -38.906 -22.938 1 91.44 691 LYS A C 1
ATOM 5726 O O . LYS A 1 691 ? 15.828 -39.094 -24.016 1 91.44 691 LYS A O 1
ATOM 5731 N N . VAL A 1 692 ? 14.188 -39.625 -22.531 1 91.88 692 VAL A N 1
ATOM 5732 C CA . VAL A 1 692 ? 13.547 -40.562 -23.438 1 91.88 692 VAL A CA 1
ATOM 5733 C C . VAL A 1 692 ? 12.391 -39.875 -24.172 1 91.88 692 VAL A C 1
ATOM 5735 O O . VAL A 1 692 ? 11.484 -39.344 -23.547 1 91.88 692 VAL A O 1
ATOM 5738 N N . GLU A 1 693 ? 12.398 -39.875 -25.469 1 88.31 693 GLU A N 1
ATOM 5739 C CA . GLU A 1 693 ? 11.352 -39.25 -26.25 1 88.31 693 GLU A CA 1
ATOM 5740 C C . GLU A 1 693 ? 10.211 -40.219 -26.562 1 88.31 693 GLU A C 1
ATOM 5742 O O . GLU A 1 693 ? 9.047 -39.812 -26.625 1 88.31 693 GLU A O 1
ATOM 5747 N N . LYS A 1 694 ? 10.633 -41.344 -26.844 1 89.06 694 LYS A N 1
ATOM 5748 C CA . LYS A 1 694 ? 9.641 -42.312 -27.266 1 89.06 694 LYS A CA 1
ATOM 5749 C C . LYS A 1 694 ? 10.039 -43.75 -26.828 1 89.06 694 LYS A C 1
ATOM 5751 O O . LYS A 1 694 ? 11.211 -44.094 -26.891 1 89.06 694 LYS A O 1
ATOM 5756 N N . VAL A 1 695 ? 9.117 -44.469 -26.266 1 88.94 695 VAL A N 1
ATOM 5757 C CA . VAL A 1 695 ? 9.258 -45.875 -25.984 1 88.94 695 VAL A CA 1
ATOM 5758 C C . VAL A 1 695 ? 8.273 -46.688 -26.828 1 88.94 695 VAL A C 1
ATOM 5760 O O . VAL A 1 695 ? 7.066 -46.406 -26.812 1 88.94 695 VAL A O 1
ATOM 5763 N N . TYR A 1 696 ? 8.789 -47.438 -27.641 1 86.44 696 TYR A N 1
ATOM 5764 C CA . TYR A 1 696 ? 7.914 -48.219 -28.531 1 86.44 696 TYR A CA 1
ATOM 5765 C C . TYR A 1 696 ? 8.438 -49.625 -28.719 1 86.44 696 TYR A C 1
ATOM 5767 O O . TYR A 1 696 ? 9.562 -49.938 -28.297 1 86.44 696 TYR A O 1
ATOM 5775 N N . PHE A 1 697 ? 7.629 -50.406 -29.312 1 83 697 PHE A N 1
ATOM 5776 C CA . PHE A 1 697 ? 8 -51.812 -29.547 1 83 697 PHE A CA 1
ATOM 5777 C C . PHE A 1 697 ? 8.602 -52 -30.938 1 83 697 PHE A C 1
ATOM 5779 O O . PHE A 1 697 ? 8.164 -51.344 -31.891 1 83 697 PHE A O 1
ATOM 5786 N N . GLY A 1 698 ? 9.648 -52.781 -30.922 1 80.38 698 GLY A N 1
ATOM 5787 C CA . GLY A 1 698 ? 10.273 -53.188 -32.156 1 80.38 698 GLY A CA 1
ATOM 5788 C C . GLY A 1 698 ? 10.695 -54.625 -32.188 1 80.38 698 GLY A C 1
ATOM 5789 O O . GLY A 1 698 ? 10.242 -55.438 -31.375 1 80.38 698 GLY A O 1
ATOM 5790 N N . THR A 1 699 ? 11.203 -55 -33.25 1 82.69 699 THR A N 1
ATOM 5791 C CA . THR A 1 699 ? 11.703 -56.375 -33.375 1 82.69 699 THR A CA 1
ATOM 5792 C C . THR A 1 699 ? 13.195 -56.375 -33.719 1 82.69 699 THR A C 1
ATOM 5794 O O . THR A 1 699 ? 13.672 -55.531 -34.469 1 82.69 699 THR A O 1
ATOM 5797 N N . LYS A 1 700 ? 13.836 -57.094 -32.875 1 80.31 700 LYS A N 1
ATOM 5798 C CA . LYS A 1 700 ? 15.242 -57.344 -33.156 1 80.31 700 LYS A CA 1
ATOM 5799 C C . LYS A 1 700 ? 15.508 -58.844 -33.281 1 80.31 700 LYS A C 1
ATOM 5801 O O . LYS A 1 700 ? 15.227 -59.594 -32.344 1 80.31 700 LYS A O 1
ATOM 5806 N N . ASN A 1 701 ? 16.141 -59.312 -34.406 1 79.25 701 ASN A N 1
ATOM 5807 C CA . ASN A 1 701 ? 16.453 -60.719 -34.719 1 79.25 701 ASN A CA 1
ATOM 5808 C C . ASN A 1 701 ? 15.234 -61.625 -34.5 1 79.25 701 ASN A C 1
ATOM 5810 O O . ASN A 1 701 ? 15.336 -62.688 -33.906 1 79.25 701 ASN A O 1
ATOM 5814 N N . GLY A 1 702 ? 14.039 -61.156 -34.781 1 76.88 702 GLY A N 1
ATOM 5815 C CA . GLY A 1 702 ? 12.82 -61.938 -34.719 1 76.88 702 GLY A CA 1
ATOM 5816 C C . GLY A 1 702 ? 12.133 -61.875 -33.375 1 76.88 702 GLY A C 1
ATOM 5817 O O . GLY A 1 702 ? 11.008 -62.344 -33.219 1 76.88 702 GLY A O 1
ATOM 5818 N N . ASN A 1 703 ? 12.805 -61.375 -32.375 1 81.19 703 ASN A N 1
ATOM 5819 C CA . ASN A 1 703 ? 12.219 -61.281 -31.047 1 81.19 703 ASN A CA 1
ATOM 5820 C C . ASN A 1 703 ? 11.734 -59.875 -30.75 1 81.19 703 ASN A C 1
ATOM 5822 O O . ASN A 1 703 ? 12.336 -58.875 -31.219 1 81.19 703 ASN A O 1
ATOM 5826 N N . LEU A 1 704 ? 10.648 -59.844 -30.031 1 82.31 704 LEU A N 1
ATOM 5827 C CA . LEU A 1 704 ? 10.102 -58.531 -29.625 1 82.31 704 LEU A CA 1
ATOM 5828 C C . LEU A 1 704 ? 11.023 -57.844 -28.625 1 82.31 704 LEU A C 1
ATOM 5830 O O . LEU A 1 704 ? 11.57 -58.5 -27.734 1 82.31 704 LEU A O 1
ATOM 5834 N N . CYS A 1 705 ? 11.328 -56.594 -28.922 1 86.69 705 CYS A N 1
ATOM 5835 C CA . CYS A 1 705 ? 12.172 -55.812 -28.031 1 86.69 705 CYS A CA 1
ATOM 5836 C C . CYS A 1 705 ? 11.57 -54.438 -27.766 1 86.69 705 CYS A C 1
ATOM 5838 O O . CYS A 1 705 ? 10.578 -54.062 -28.406 1 86.69 705 CYS A O 1
ATOM 5840 N N . LEU A 1 706 ? 12.07 -53.844 -26.719 1 88.81 706 LEU A N 1
ATOM 5841 C CA . LEU A 1 706 ? 11.664 -52.469 -26.359 1 88.81 706 LEU A CA 1
ATOM 5842 C C . LEU A 1 706 ? 12.664 -51.469 -26.891 1 88.81 706 LEU A C 1
ATOM 5844 O O . LEU A 1 706 ? 13.867 -51.562 -26.656 1 88.81 706 LEU A O 1
ATOM 5848 N N . LYS A 1 707 ? 12.211 -50.531 -27.672 1 90.19 707 LYS A N 1
ATOM 5849 C CA . LYS A 1 707 ? 13.086 -49.531 -28.25 1 90.19 707 LYS A CA 1
ATOM 5850 C C . LYS A 1 707 ? 12.828 -48.156 -27.609 1 90.19 707 LYS A C 1
ATOM 5852 O O . LYS A 1 707 ? 11.68 -47.812 -27.328 1 90.19 707 LYS A O 1
ATOM 5857 N N . LEU A 1 708 ? 13.93 -47.469 -27.344 1 93.56 708 LEU A N 1
ATOM 5858 C CA . LEU A 1 708 ? 13.875 -46.125 -26.766 1 93.56 708 LEU A CA 1
ATOM 5859 C C . LEU A 1 708 ? 14.492 -45.094 -27.719 1 93.56 708 LEU A C 1
ATOM 5861 O O . LEU A 1 708 ? 15.586 -45.312 -28.25 1 93.56 708 LEU A O 1
ATOM 5865 N N . ASN A 1 709 ? 13.781 -44.062 -28.062 1 92.69 709 ASN A N 1
ATOM 5866 C CA . ASN A 1 709 ? 14.375 -42.906 -28.703 1 92.69 709 ASN A CA 1
ATOM 5867 C C . ASN A 1 709 ? 14.891 -41.906 -27.672 1 92.69 709 ASN A C 1
ATOM 5869 O O . ASN A 1 709 ? 14.141 -41.438 -26.812 1 92.69 709 ASN A O 1
ATOM 5873 N N . LEU A 1 710 ? 16.188 -41.594 -27.75 1 92.38 710 LEU A N 1
ATOM 5874 C CA . LEU A 1 710 ? 16.844 -40.719 -26.781 1 92.38 710 LEU A CA 1
ATOM 5875 C C . LEU A 1 710 ? 17.109 -39.344 -27.375 1 92.38 710 LEU A C 1
ATOM 5877 O O . LEU A 1 710 ? 17.203 -39.219 -28.609 1 92.38 710 LEU A O 1
ATOM 5881 N N . SER A 1 711 ? 17.141 -38.344 -26.578 1 88.75 711 SER A N 1
ATOM 5882 C CA . SER A 1 711 ? 17.406 -37 -27.062 1 88.75 711 SER A CA 1
ATOM 5883 C C . SER A 1 711 ? 18.5 -36.312 -26.234 1 88.75 711 SER A C 1
ATOM 5885 O O . SER A 1 711 ? 19.688 -36.656 -26.375 1 88.75 711 SER A O 1
ATOM 5887 N N . SER A 1 712 ? 18.156 -35.531 -25.25 1 87.19 712 SER A N 1
ATOM 5888 C CA . SER A 1 712 ? 19.094 -34.719 -24.5 1 87.19 712 SER A CA 1
ATOM 5889 C C . SER A 1 712 ? 19.828 -35.5 -23.438 1 87.19 712 SER A C 1
ATOM 5891 O O . SER A 1 712 ? 19.219 -36.312 -22.719 1 87.19 712 SER A O 1
ATOM 5893 N N . PHE A 1 713 ? 21.203 -35.375 -23.438 1 89.75 713 PHE A N 1
ATOM 5894 C CA . PHE A 1 713 ? 22.031 -36 -22.406 1 89.75 713 PHE A CA 1
ATOM 5895 C C . PHE A 1 713 ? 22.188 -35.062 -21.219 1 89.75 713 PHE A C 1
ATOM 5897 O O . PHE A 1 713 ? 22.516 -33.875 -21.391 1 89.75 713 PHE A O 1
ATOM 5904 N N . ILE A 1 714 ? 21.938 -35.5 -20.031 1 87.88 714 ILE A N 1
ATOM 5905 C CA . ILE A 1 714 ? 22.062 -34.75 -18.797 1 87.88 714 ILE A CA 1
ATOM 5906 C C . ILE A 1 714 ? 23.25 -35.281 -18 1 87.88 714 ILE A C 1
ATOM 5908 O O . ILE A 1 714 ? 23.203 -36.406 -17.5 1 87.88 714 ILE A O 1
ATOM 5912 N N . SER A 1 715 ? 24.188 -34.469 -17.828 1 87 715 SER A N 1
ATOM 5913 C CA . SER A 1 715 ? 25.422 -34.875 -17.156 1 87 715 SER A CA 1
ATOM 5914 C C . SER A 1 715 ? 25.25 -34.844 -15.641 1 87 715 SER A C 1
ATOM 5916 O O . SER A 1 715 ? 24.641 -33.938 -15.109 1 87 715 SER A O 1
ATOM 5918 N N . LEU A 1 716 ? 25.703 -35.812 -14.961 1 85.5 716 LEU A N 1
ATOM 5919 C CA . LEU A 1 716 ? 25.719 -35.844 -13.5 1 85.5 716 LEU A CA 1
ATOM 5920 C C . LEU A 1 716 ? 27.016 -35.219 -12.961 1 85.5 716 LEU A C 1
ATOM 5922 O O . LEU A 1 716 ? 27.062 -34.812 -11.797 1 85.5 716 LEU A O 1
ATOM 5926 N N . GLY A 1 717 ? 28 -35.125 -13.727 1 80.56 717 GLY A N 1
ATOM 5927 C CA . GLY A 1 717 ? 29.297 -34.594 -13.336 1 80.56 717 GLY A CA 1
ATOM 5928 C C . GLY A 1 717 ? 30.391 -34.844 -14.359 1 80.56 717 GLY A C 1
ATOM 5929 O O . GLY A 1 717 ? 30.125 -35.438 -15.414 1 80.56 717 GLY A O 1
ATOM 5930 N N . ILE A 1 718 ? 31.562 -34.406 -14.031 1 80.62 718 ILE A N 1
ATOM 5931 C CA . ILE A 1 718 ? 32.688 -34.5 -14.953 1 80.62 718 ILE A CA 1
ATOM 5932 C C . ILE A 1 718 ? 33.25 -35.906 -14.938 1 80.62 718 ILE A C 1
ATOM 5934 O O . ILE A 1 718 ? 33.656 -36.438 -15.984 1 80.62 718 ILE A O 1
ATOM 5938 N N . ASN A 1 719 ? 33.125 -36.594 -13.867 1 86.12 719 ASN A N 1
ATOM 5939 C CA . ASN A 1 719 ? 33.75 -37.906 -13.711 1 86.12 719 ASN A CA 1
ATOM 5940 C C . ASN A 1 719 ? 32.75 -39.062 -13.883 1 86.12 719 ASN A C 1
ATOM 5942 O O . ASN A 1 719 ? 31.562 -38.875 -13.633 1 86.12 719 ASN A O 1
ATOM 5946 N N . ARG A 1 720 ? 33.281 -40.125 -14.438 1 90.19 720 ARG A N 1
ATOM 5947 C CA . ARG A 1 720 ? 32.5 -41.344 -14.508 1 90.19 720 ARG A CA 1
ATOM 5948 C C . ARG A 1 720 ? 32.656 -42.188 -13.227 1 90.19 720 ARG A C 1
ATOM 5950 O O . ARG A 1 720 ? 33.719 -42.25 -12.648 1 90.19 720 ARG A O 1
ATOM 5957 N N . THR A 1 721 ? 31.641 -42.656 -12.781 1 89.94 721 THR A N 1
ATOM 5958 C CA . THR A 1 721 ? 31.641 -43.438 -11.539 1 89.94 721 THR A CA 1
ATOM 5959 C C . THR A 1 721 ? 31.297 -44.906 -11.82 1 89.94 721 THR A C 1
ATOM 5961 O O . THR A 1 721 ? 30.312 -45.188 -12.492 1 89.94 721 THR A O 1
ATOM 5964 N N . PRO A 1 722 ? 32.188 -45.844 -11.344 1 86.19 722 PRO A N 1
ATOM 5965 C CA . PRO A 1 722 ? 31.891 -47.25 -11.539 1 86.19 722 PRO A CA 1
ATOM 5966 C C . PRO A 1 722 ? 30.734 -47.75 -10.664 1 86.19 722 PRO A C 1
ATOM 5968 O O . PRO A 1 722 ? 30.625 -47.344 -9.5 1 86.19 722 PRO A O 1
ATOM 5971 N N . ILE A 1 723 ? 29.812 -48.438 -11.195 1 77.38 723 ILE A N 1
ATOM 5972 C CA . ILE A 1 723 ? 28.656 -48.938 -10.438 1 77.38 723 ILE A CA 1
ATOM 5973 C C . ILE A 1 723 ? 28.766 -50.469 -10.289 1 77.38 723 ILE A C 1
ATOM 5975 O O . ILE A 1 723 ? 27.781 -51.125 -9.977 1 77.38 723 ILE A O 1
ATOM 5979 N N . TYR A 1 724 ? 29.797 -51.156 -10.617 1 62.59 724 TYR A N 1
ATOM 5980 C CA . TYR A 1 724 ? 29.938 -52.625 -10.633 1 62.59 724 TYR A CA 1
ATOM 5981 C C . TYR A 1 724 ? 29.484 -53.219 -9.305 1 62.59 724 TYR A C 1
ATOM 5983 O O . TYR A 1 724 ? 28.906 -54.312 -9.273 1 62.59 724 TYR A O 1
ATOM 5991 N N . ARG A 1 725 ? 29.781 -52.562 -8.211 1 58.38 725 ARG A N 1
ATOM 5992 C CA . ARG A 1 725 ? 29.547 -53.219 -6.93 1 58.38 725 ARG A CA 1
ATOM 5993 C C . ARG A 1 725 ? 28.078 -53.188 -6.551 1 58.38 725 ARG A C 1
ATOM 5995 O O . ARG A 1 725 ? 27.641 -53.844 -5.621 1 58.38 725 ARG A O 1
ATOM 6002 N N . ILE A 1 726 ? 27.344 -52.406 -7.266 1 62.28 726 ILE A N 1
ATOM 6003 C CA . ILE A 1 726 ? 25.969 -52.25 -6.805 1 62.28 726 ILE A CA 1
ATOM 6004 C C . ILE A 1 726 ? 25.031 -53.062 -7.703 1 62.28 726 ILE A C 1
ATOM 6006 O O . ILE A 1 726 ? 25.234 -53.156 -8.914 1 62.28 726 ILE A O 1
ATOM 6010 N N . LYS A 1 727 ? 24.422 -54.062 -7.199 1 61.5 727 LYS A N 1
ATOM 6011 C CA . LYS A 1 727 ? 23.469 -54.969 -7.828 1 61.5 727 LYS A CA 1
ATOM 6012 C C . LYS A 1 727 ? 22.375 -54.219 -8.57 1 61.5 727 LYS A C 1
ATOM 6014 O O . LYS A 1 727 ? 21.219 -54.188 -8.148 1 61.5 727 LYS A O 1
ATOM 6019 N N . MET A 1 728 ? 22.781 -53.281 -9.461 1 70.38 728 MET A N 1
ATOM 6020 C CA . MET A 1 728 ? 21.766 -52.656 -10.289 1 70.38 728 MET A CA 1
ATOM 6021 C C . MET A 1 728 ? 21.469 -53.469 -11.531 1 70.38 728 MET A C 1
ATOM 6023 O O . MET A 1 728 ? 22.391 -53.875 -12.242 1 70.38 728 MET A O 1
ATOM 6027 N N . GLN A 1 729 ? 20.172 -53.938 -11.672 1 77.94 729 GLN A N 1
ATOM 6028 C CA . GLN A 1 729 ? 19.766 -54.75 -12.82 1 77.94 729 GLN A CA 1
ATOM 6029 C C . GLN A 1 729 ? 19.234 -53.875 -13.945 1 77.94 729 GLN A C 1
ATOM 6031 O O . GLN A 1 729 ? 18.625 -52.812 -13.703 1 77.94 729 GLN A O 1
ATOM 6036 N N . PRO A 1 730 ? 19.688 -54.219 -15.156 1 85.38 730 PRO A N 1
ATOM 6037 C CA . PRO A 1 730 ? 19.109 -53.5 -16.281 1 85.38 730 PRO A CA 1
ATOM 6038 C C . PRO A 1 730 ? 17.594 -53.688 -16.375 1 85.38 730 PRO A C 1
ATOM 6040 O O . PRO A 1 730 ? 17.078 -54.781 -16.094 1 85.38 730 PRO A O 1
ATOM 6043 N N . GLY A 1 731 ? 16.906 -52.625 -16.641 1 86.75 731 GLY A N 1
ATOM 6044 C CA . GLY A 1 731 ? 15.469 -52.719 -16.812 1 86.75 731 GLY A CA 1
ATOM 6045 C C . GLY A 1 731 ? 14.703 -52.312 -15.562 1 86.75 731 GLY A C 1
ATOM 6046 O O . GLY A 1 731 ? 13.516 -52.625 -15.43 1 86.75 731 GLY A O 1
ATOM 6047 N N . GLU A 1 732 ? 15.453 -51.719 -14.664 1 87.56 732 GLU A N 1
ATOM 6048 C CA . GLU A 1 732 ? 14.789 -51.219 -13.461 1 87.56 732 GLU A CA 1
ATOM 6049 C C . GLU A 1 732 ? 14.484 -49.719 -13.578 1 87.56 732 GLU A C 1
ATOM 6051 O O . GLU A 1 732 ? 15.172 -49 -14.305 1 87.56 732 GLU A O 1
ATOM 6056 N N . LEU A 1 733 ? 13.398 -49.344 -12.969 1 89.12 733 LEU A N 1
ATOM 6057 C CA . LEU A 1 733 ? 13.07 -47.938 -12.852 1 89.12 733 LEU A CA 1
ATOM 6058 C C . LEU A 1 733 ? 13.547 -47.375 -11.516 1 89.12 733 LEU A C 1
ATOM 6060 O O . LEU A 1 733 ? 13.141 -47.844 -10.453 1 89.12 733 LEU A O 1
ATOM 6064 N N . ILE A 1 734 ? 14.43 -46.438 -11.562 1 87.5 734 ILE A N 1
ATOM 6065 C CA . ILE A 1 734 ? 14.992 -45.875 -10.328 1 87.5 734 ILE A CA 1
ATOM 6066 C C . ILE A 1 734 ? 14.719 -44.375 -10.25 1 87.5 734 ILE A C 1
ATOM 6068 O O . ILE A 1 734 ? 14.242 -43.781 -11.219 1 87.5 734 ILE A O 1
ATOM 6072 N N . SER A 1 735 ? 14.961 -43.875 -9.031 1 87.06 735 SER A N 1
ATOM 6073 C CA . SER A 1 735 ? 14.703 -42.469 -8.797 1 87.06 735 SER A CA 1
ATOM 6074 C C . SER A 1 735 ? 15.953 -41.625 -9.078 1 87.06 735 SER A C 1
ATOM 6076 O O . SER A 1 735 ? 17.062 -42.156 -9.117 1 87.06 735 SER A O 1
ATOM 6078 N N . ASN A 1 736 ? 15.711 -40.438 -9.367 1 84.19 736 ASN A N 1
ATOM 6079 C CA . ASN A 1 736 ? 16.828 -39.531 -9.562 1 84.19 736 ASN A CA 1
ATOM 6080 C C . ASN A 1 736 ? 17.719 -39.438 -8.328 1 84.19 736 ASN A C 1
ATOM 6082 O O . ASN A 1 736 ? 18.938 -39.312 -8.445 1 84.19 736 ASN A O 1
ATOM 6086 N N . ASP A 1 737 ? 17.094 -39.469 -7.188 1 79.88 737 ASP A N 1
ATOM 6087 C CA . ASP A 1 737 ? 17.859 -39.438 -5.945 1 79.88 737 ASP A CA 1
ATOM 6088 C C . ASP A 1 737 ? 18.828 -40.625 -5.879 1 79.88 737 ASP A C 1
ATOM 6090 O O . ASP A 1 737 ? 19.984 -40.438 -5.469 1 79.88 737 ASP A O 1
ATOM 6094 N N . LEU A 1 738 ? 18.312 -41.688 -6.254 1 84.19 738 LEU A N 1
ATOM 6095 C CA . LEU A 1 738 ? 19.156 -42.875 -6.23 1 84.19 738 LEU A CA 1
ATOM 6096 C C . LEU A 1 738 ? 20.297 -42.719 -7.238 1 84.19 738 LEU A C 1
ATOM 6098 O O . LEU A 1 738 ? 21.422 -43.188 -6.977 1 84.19 738 LEU A O 1
ATOM 6102 N N . VAL A 1 739 ? 20 -42.156 -8.367 1 85.94 739 VAL A N 1
ATOM 6103 C CA . VAL A 1 739 ? 21.031 -41.969 -9.383 1 85.94 739 VAL A CA 1
ATOM 6104 C C . VAL A 1 739 ? 22.141 -41.062 -8.828 1 85.94 739 VAL A C 1
ATOM 6106 O O . VAL A 1 739 ? 23.328 -41.375 -9.008 1 85.94 739 VAL A O 1
ATOM 6109 N N . VAL A 1 740 ? 21.703 -40.062 -8.18 1 83.62 740 VAL A N 1
ATOM 6110 C CA . VAL A 1 740 ? 22.688 -39.125 -7.617 1 83.62 740 VAL A CA 1
ATOM 6111 C C . VAL A 1 740 ? 23.484 -39.812 -6.512 1 83.62 740 VAL A C 1
ATOM 6113 O O . VAL A 1 740 ? 24.688 -39.656 -6.414 1 83.62 740 VAL A O 1
ATOM 6116 N N . GLU A 1 741 ? 22.828 -40.562 -5.719 1 83.81 741 GLU A N 1
ATOM 6117 C CA . GLU A 1 741 ? 23.5 -41.312 -4.668 1 83.81 741 GLU A CA 1
ATOM 6118 C C . GLU A 1 741 ? 24.5 -42.281 -5.254 1 83.81 741 GLU A C 1
ATOM 6120 O O . GLU A 1 741 ? 25.594 -42.469 -4.707 1 83.81 741 GLU A O 1
ATOM 6125 N N . LEU A 1 742 ? 24.078 -42.906 -6.281 1 85.38 742 LEU A N 1
ATOM 6126 C CA . LEU A 1 742 ? 24.953 -43.844 -6.961 1 85.38 742 LEU A CA 1
ATOM 6127 C C . LEU A 1 742 ? 26.172 -43.156 -7.547 1 85.38 742 LEU A C 1
ATOM 6129 O O . LEU A 1 742 ? 27.297 -43.656 -7.43 1 85.38 742 LEU A O 1
ATOM 6133 N N . TYR A 1 743 ? 25.906 -42.031 -8.086 1 86.19 743 TYR A N 1
ATOM 6134 C CA . TYR A 1 743 ? 26.984 -41.281 -8.719 1 86.19 743 TYR A CA 1
ATOM 6135 C C . TYR A 1 743 ? 27.969 -40.75 -7.68 1 86.19 743 TYR A C 1
ATOM 6137 O O . TYR A 1 743 ? 29.172 -40.75 -7.914 1 86.19 743 TYR A O 1
ATOM 6145 N N . GLU A 1 744 ? 27.422 -40.312 -6.57 1 85 744 GLU A N 1
ATOM 6146 C CA . GLU A 1 744 ? 28.266 -39.781 -5.508 1 85 744 GLU A CA 1
ATOM 6147 C C . GLU A 1 744 ? 28.828 -40.906 -4.641 1 85 744 GLU A C 1
ATOM 6149 O O . GLU A 1 744 ? 29.578 -40.656 -3.691 1 85 744 GLU A O 1
ATOM 6154 N N . GLN A 1 745 ? 28.562 -42.188 -4.98 1 80 745 GLN A N 1
ATOM 6155 C CA . GLN A 1 745 ? 29.047 -43.406 -4.293 1 80 745 GLN A CA 1
ATOM 6156 C C . GLN A 1 745 ? 28.672 -43.375 -2.812 1 80 745 GLN A C 1
ATOM 6158 O O . GLN A 1 745 ? 29.516 -43.656 -1.953 1 80 745 GLN A O 1
ATOM 6163 N N . ARG A 1 746 ? 27.547 -42.906 -2.553 1 66.81 746 ARG A N 1
ATOM 6164 C CA . ARG A 1 746 ? 27.078 -42.875 -1.169 1 66.81 746 ARG A CA 1
ATOM 6165 C C . ARG A 1 746 ? 26.422 -44.188 -0.782 1 66.81 746 ARG A C 1
ATOM 6167 O O . ARG A 1 746 ? 26.125 -44.438 0.392 1 66.81 746 ARG A O 1
ATOM 6174 N N . ILE A 1 747 ? 26 -44.938 -1.672 1 67.75 747 ILE A N 1
ATOM 6175 C CA . ILE A 1 747 ? 25.375 -46.219 -1.385 1 67.75 747 ILE A CA 1
ATOM 6176 C C . ILE A 1 747 ? 26.375 -47.344 -1.64 1 67.75 747 ILE A C 1
ATOM 6178 O O . ILE A 1 747 ? 27.047 -47.375 -2.678 1 67.75 747 ILE A O 1
ATOM 6182 N N . TYR A 1 748 ? 26.703 -48.156 -0.499 1 55.66 748 TYR A N 1
ATOM 6183 C CA . TYR A 1 748 ? 27.594 -49.312 -0.573 1 55.66 748 TYR A CA 1
ATOM 6184 C C . TYR A 1 748 ? 26.812 -50.594 -0.857 1 55.66 748 TYR A C 1
ATOM 6186 O O . TYR A 1 748 ? 25.656 -50.719 -0.425 1 55.66 748 TYR A O 1
ATOM 6194 N N . MET B 1 1 ? 31.062 36.188 18.688 1 81.62 1 MET B N 1
ATOM 6195 C CA . MET B 1 1 ? 30.172 35.188 18.109 1 81.62 1 MET B CA 1
ATOM 6196 C C . MET B 1 1 ? 29.5 34.375 19.203 1 81.62 1 MET B C 1
ATOM 6198 O O . MET B 1 1 ? 30.172 33.781 20.047 1 81.62 1 MET B O 1
ATOM 6202 N N . LEU B 1 2 ? 28.219 34.406 19.188 1 87.06 2 LEU B N 1
ATOM 6203 C CA . LEU B 1 2 ? 27.422 33.625 20.109 1 87.06 2 LEU B CA 1
ATOM 6204 C C . LEU B 1 2 ? 26.766 32.438 19.391 1 87.06 2 LEU B C 1
ATOM 6206 O O . LEU B 1 2 ? 26.297 32.594 18.266 1 87.06 2 LEU B O 1
ATOM 6210 N N . LEU B 1 3 ? 26.75 31.344 20.062 1 88.31 3 LEU B N 1
ATOM 6211 C CA . LEU B 1 3 ? 26.297 30.125 19.391 1 88.31 3 LEU B CA 1
ATOM 6212 C C . LEU B 1 3 ? 25.125 29.516 20.141 1 88.31 3 LEU B C 1
ATOM 6214 O O . LEU B 1 3 ? 25.141 29.406 21.375 1 88.31 3 LEU B O 1
ATOM 6218 N N . PHE B 1 4 ? 24.109 29.203 19.406 1 90.88 4 PHE B N 1
ATOM 6219 C CA . PHE B 1 4 ? 22.969 28.469 19.922 1 90.88 4 PHE B CA 1
ATOM 6220 C C . PHE B 1 4 ? 22.719 27.219 19.094 1 90.88 4 PHE B C 1
ATOM 6222 O O . PHE B 1 4 ? 23.094 27.141 17.922 1 90.88 4 PHE B O 1
ATOM 6229 N N . ILE B 1 5 ? 22.141 26.266 19.688 1 90.94 5 ILE B N 1
ATOM 6230 C CA . ILE B 1 5 ? 21.859 25 19 1 90.94 5 ILE B CA 1
ATOM 6231 C C . ILE B 1 5 ? 20.344 24.812 18.875 1 90.94 5 ILE B C 1
ATOM 6233 O O . ILE B 1 5 ? 19.609 25.031 19.844 1 90.94 5 ILE B O 1
ATOM 6237 N N . GLU B 1 6 ? 20.016 24.391 17.75 1 92.88 6 GLU B N 1
ATOM 6238 C CA . GLU B 1 6 ? 18.594 24.156 17.438 1 92.88 6 GLU B CA 1
ATOM 6239 C C . GLU B 1 6 ? 17.984 23.141 18.406 1 92.88 6 GLU B C 1
ATOM 6241 O O . GLU B 1 6 ? 18.547 22.062 18.625 1 92.88 6 GLU B O 1
ATOM 6246 N N . GLY B 1 7 ? 16.844 23.516 19.016 1 89.25 7 GLY B N 1
ATOM 6247 C CA . GLY B 1 7 ? 16.047 22.578 19.781 1 89.25 7 GLY B CA 1
ATOM 6248 C C . GLY B 1 7 ? 16.547 22.375 21.203 1 89.25 7 GLY B C 1
ATOM 6249 O O . GLY B 1 7 ? 15.945 21.625 21.969 1 89.25 7 GLY B O 1
ATOM 6250 N N . TYR B 1 8 ? 17.672 22.906 21.562 1 89.5 8 TYR B N 1
ATOM 6251 C CA . TYR B 1 8 ? 18.188 22.766 22.922 1 89.5 8 TYR B CA 1
ATOM 6252 C C . TYR B 1 8 ? 17.422 23.688 23.875 1 89.5 8 TYR B C 1
ATOM 6254 O O . TYR B 1 8 ? 17.172 24.844 23.562 1 89.5 8 TYR B O 1
ATOM 6262 N N . PRO B 1 9 ? 17.047 23.109 24.984 1 91.25 9 PRO B N 1
ATOM 6263 C CA . PRO B 1 9 ? 16.344 23.922 25.984 1 91.25 9 PRO B CA 1
ATOM 6264 C C . PRO B 1 9 ? 17.281 24.812 26.781 1 91.25 9 PRO B C 1
ATOM 6266 O O . PRO B 1 9 ? 17.844 24.375 27.797 1 91.25 9 PRO B O 1
ATOM 6269 N N . TYR B 1 10 ? 17.359 26.062 26.516 1 92.12 10 TYR B N 1
ATOM 6270 C CA . TYR B 1 10 ? 18.25 27.016 27.172 1 92.12 10 TYR B CA 1
ATOM 6271 C C . TYR B 1 10 ? 17.562 27.656 28.391 1 92.12 10 TYR B C 1
ATOM 6273 O O . TYR B 1 10 ? 16.359 27.922 28.359 1 92.12 10 TYR B O 1
ATOM 6281 N N . ASN B 1 11 ? 18.359 27.812 29.375 1 92.12 11 ASN B N 1
ATOM 6282 C CA . ASN B 1 11 ? 17.906 28.656 30.484 1 92.12 11 ASN B CA 1
ATOM 6283 C C . ASN B 1 11 ? 17.938 30.141 30.094 1 92.12 11 ASN B C 1
ATOM 6285 O O . ASN B 1 11 ? 19.016 30.719 29.953 1 92.12 11 ASN B O 1
ATOM 6289 N N . LEU B 1 12 ? 16.844 30.75 30.078 1 92.62 12 LEU B N 1
ATOM 6290 C CA . LEU B 1 12 ? 16.719 32.094 29.5 1 92.62 12 LEU B CA 1
ATOM 6291 C C . LEU B 1 12 ? 17.297 33.156 30.422 1 92.62 12 LEU B C 1
ATOM 6293 O O . LEU B 1 12 ? 17.688 34.219 29.984 1 92.62 12 LEU B O 1
ATOM 6297 N N . ASP B 1 13 ? 17.438 32.875 31.75 1 91 13 ASP B N 1
ATOM 6298 C CA . ASP B 1 13 ? 17.875 33.875 32.719 1 91 13 ASP B CA 1
ATOM 6299 C C . ASP B 1 13 ? 19.344 33.688 33.094 1 91 13 ASP B C 1
ATOM 6301 O O . ASP B 1 13 ? 19.859 34.406 33.969 1 91 13 ASP B O 1
ATOM 6305 N N . GLU B 1 14 ? 20 32.844 32.438 1 89.94 14 GLU B N 1
ATOM 6306 C CA . GLU B 1 14 ? 21.422 32.656 32.688 1 89.94 14 GLU B CA 1
ATOM 6307 C C . GLU B 1 14 ? 22.25 33.688 31.969 1 89.94 14 GLU B C 1
ATOM 6309 O O . GLU B 1 14 ? 21.953 34.062 30.828 1 89.94 14 GLU B O 1
ATOM 6314 N N . ILE B 1 15 ? 23.281 34.188 32.688 1 89 15 ILE B N 1
ATOM 6315 C CA . ILE B 1 15 ? 24.125 35.219 32.125 1 89 15 ILE B CA 1
ATOM 6316 C C . ILE B 1 15 ? 25.094 34.594 31.109 1 89 15 ILE B C 1
ATOM 6318 O O . ILE B 1 15 ? 25.766 33.594 31.422 1 89 15 ILE B O 1
ATOM 6322 N N . VAL B 1 16 ? 25.141 35.094 29.969 1 85.81 16 VAL B N 1
ATOM 6323 C CA . VAL B 1 16 ? 25.938 34.531 28.891 1 85.81 16 VAL B CA 1
ATOM 6324 C C . VAL B 1 16 ? 27.172 35.406 28.641 1 85.81 16 VAL B C 1
ATOM 6326 O O . VAL B 1 16 ? 28.297 34.875 28.531 1 85.81 16 VAL B O 1
ATOM 6329 N N . LYS B 1 17 ? 26.953 36.688 28.422 1 81.5 17 LYS B N 1
ATOM 6330 C CA . LYS B 1 17 ? 28.031 37.625 28.094 1 81.5 17 LYS B CA 1
ATOM 6331 C C . LYS B 1 17 ? 27.797 39 28.703 1 81.5 17 LYS B C 1
ATOM 6333 O O . LYS B 1 17 ? 26.719 39.594 28.516 1 81.5 17 LYS B O 1
ATOM 6338 N N . ASP B 1 18 ? 28.797 39.562 29.344 1 81.5 18 ASP B N 1
ATOM 6339 C CA . ASP B 1 18 ? 28.828 40.938 29.812 1 81.5 18 ASP B CA 1
ATOM 6340 C C . ASP B 1 18 ? 27.562 41.281 30.594 1 81.5 18 ASP B C 1
ATOM 6342 O O . ASP B 1 18 ? 26.938 42.312 30.359 1 81.5 18 ASP B O 1
ATOM 6346 N N . GLY B 1 19 ? 27.016 40.344 31.359 1 82.25 19 GLY B N 1
ATOM 6347 C CA . GLY B 1 19 ? 25.875 40.562 32.219 1 82.25 19 GLY B CA 1
ATOM 6348 C C . GLY B 1 19 ? 24.547 40.375 31.5 1 82.25 19 GLY B C 1
ATOM 6349 O O . GLY B 1 19 ? 23.484 40.594 32.094 1 82.25 19 GLY B O 1
ATOM 6350 N N . LEU B 1 20 ? 24.656 40.062 30.25 1 90.81 20 LEU B N 1
ATOM 6351 C CA . LEU B 1 20 ? 23.438 39.875 29.469 1 90.81 20 LEU B CA 1
ATOM 6352 C C . LEU B 1 20 ? 22.969 38.406 29.578 1 90.81 20 LEU B C 1
ATOM 6354 O O . LEU B 1 20 ? 23.781 37.5 29.516 1 90.81 20 LEU B O 1
ATOM 6358 N N . THR B 1 21 ? 21.688 38.25 29.797 1 92.19 21 THR B N 1
ATOM 6359 C CA . THR B 1 21 ? 21.094 36.906 29.828 1 92.19 21 THR B CA 1
ATOM 6360 C C . THR B 1 21 ? 20.75 36.438 28.422 1 92.19 21 THR B C 1
ATOM 6362 O O . THR B 1 21 ? 20.859 37.219 27.469 1 92.19 21 THR B O 1
ATOM 6365 N N . VAL B 1 22 ? 20.391 35.188 28.281 1 92.31 22 VAL B N 1
ATOM 6366 C CA . VAL B 1 22 ? 19.953 34.625 27 1 92.31 22 VAL B CA 1
ATOM 6367 C C . VAL B 1 22 ? 18.75 35.438 26.5 1 92.31 22 VAL B C 1
ATOM 6369 O O . VAL B 1 22 ? 18.656 35.719 25.297 1 92.31 22 VAL B O 1
ATOM 6372 N N . ARG B 1 23 ? 17.875 35.844 27.391 1 89.81 23 ARG B N 1
ATOM 6373 C CA . ARG B 1 23 ? 16.688 36.625 27.062 1 89.81 23 ARG B CA 1
ATOM 6374 C C . ARG B 1 23 ? 17.078 38 26.469 1 89.81 23 ARG B C 1
ATOM 6376 O O . ARG B 1 23 ? 16.484 38.438 25.5 1 89.81 23 ARG B O 1
ATOM 6383 N N . ASP B 1 24 ? 18.047 38.594 27.094 1 88.69 24 ASP B N 1
ATOM 6384 C CA . ASP B 1 24 ? 18.5 39.906 26.656 1 88.69 24 ASP B CA 1
ATOM 6385 C C . ASP B 1 24 ? 19.109 39.844 25.266 1 88.69 24 ASP B C 1
ATOM 6387 O O . ASP B 1 24 ? 18.859 40.719 24.438 1 88.69 24 ASP B O 1
ATOM 6391 N N . VAL B 1 25 ? 19.891 38.812 25.109 1 87.81 25 VAL B N 1
ATOM 6392 C CA . VAL B 1 25 ? 20.641 38.688 23.859 1 87.81 25 VAL B CA 1
ATOM 6393 C C . VAL B 1 25 ? 19.672 38.438 22.703 1 87.81 25 VAL B C 1
ATOM 6395 O O . VAL B 1 25 ? 19.875 38.969 21.594 1 87.81 25 VAL B O 1
ATOM 6398 N N . LEU B 1 26 ? 18.562 37.656 22.938 1 88.88 26 LEU B N 1
ATOM 6399 C CA . LEU B 1 26 ? 17.719 37.219 21.844 1 88.88 26 LEU B CA 1
ATOM 6400 C C . LEU B 1 26 ? 16.438 38.031 21.766 1 88.88 26 LEU B C 1
ATOM 6402 O O . LEU B 1 26 ? 15.609 37.812 20.891 1 88.88 26 LEU B O 1
ATOM 6406 N N . LYS B 1 27 ? 16.125 38.938 22.609 1 80.56 27 LYS B N 1
ATOM 6407 C CA . LYS B 1 27 ? 14.875 39.688 22.734 1 80.56 27 LYS B CA 1
ATOM 6408 C C . LYS B 1 27 ? 14.539 40.406 21.422 1 80.56 27 LYS B C 1
ATOM 6410 O O . LYS B 1 27 ? 13.375 40.469 21.031 1 80.56 27 LYS B O 1
ATOM 6415 N N . ASP B 1 28 ? 15.531 40.906 20.719 1 73.81 28 ASP B N 1
ATOM 6416 C CA . ASP B 1 28 ? 15.266 41.656 19.516 1 73.81 28 ASP B CA 1
ATOM 6417 C C . ASP B 1 28 ? 15.438 40.781 18.266 1 73.81 28 ASP B C 1
ATOM 6419 O O . ASP B 1 28 ? 15.359 41.281 17.141 1 73.81 28 ASP B O 1
ATOM 6423 N N . VAL B 1 29 ? 15.695 39.562 18.469 1 74.62 29 VAL B N 1
ATOM 6424 C CA . VAL B 1 29 ? 16.031 38.688 17.359 1 74.62 29 VAL B CA 1
ATOM 6425 C C . VAL B 1 29 ? 14.883 37.719 17.109 1 74.62 29 VAL B C 1
ATOM 6427 O O . VAL B 1 29 ? 14.406 37.562 15.984 1 74.62 29 VAL B O 1
ATOM 6430 N N . VAL B 1 30 ? 14.477 37 18.141 1 78.25 30 VAL B N 1
ATOM 6431 C CA . VAL B 1 30 ? 13.43 36 18.047 1 78.25 30 VAL B CA 1
ATOM 6432 C C . VAL B 1 30 ? 12.398 36.188 19.141 1 78.25 30 VAL B C 1
ATOM 6434 O O . VAL B 1 30 ? 12.625 36.969 20.078 1 78.25 30 VAL B O 1
ATOM 6437 N N . SER B 1 31 ? 11.312 35.625 18.906 1 74.44 31 SER B N 1
ATOM 6438 C CA . SER B 1 31 ? 10.273 35.688 19.938 1 74.44 31 SER B CA 1
ATOM 6439 C C . SER B 1 31 ? 10.648 34.812 21.156 1 74.44 31 SER B C 1
ATOM 6441 O O . SER B 1 31 ? 10.844 33.625 21.031 1 74.44 31 SER B O 1
ATOM 6443 N N . VAL B 1 32 ? 10.852 35.438 22.219 1 80.12 32 VAL B N 1
ATOM 6444 C CA . VAL B 1 32 ? 11.195 34.75 23.469 1 80.12 32 VAL B CA 1
ATOM 6445 C C . VAL B 1 32 ? 10 34.75 24.406 1 80.12 32 VAL B C 1
ATOM 6447 O O . VAL B 1 32 ? 9.391 35.812 24.641 1 80.12 32 VAL B O 1
ATOM 6450 N N . PRO B 1 33 ? 9.719 33.562 24.828 1 78.06 33 PRO B N 1
ATOM 6451 C CA . PRO B 1 33 ? 8.625 33.531 25.797 1 78.06 33 PRO B CA 1
ATOM 6452 C C . PRO B 1 33 ? 8.938 34.312 27.078 1 78.06 33 PRO B C 1
ATOM 6454 O O . PRO B 1 33 ? 10.07 34.281 27.562 1 78.06 33 PRO B O 1
ATOM 6457 N N . VAL B 1 34 ? 7.918 34.938 27.641 1 77.38 34 VAL B N 1
ATOM 6458 C CA . VAL B 1 34 ? 8.117 35.812 28.781 1 77.38 34 VAL B CA 1
ATOM 6459 C C . VAL B 1 34 ? 8.047 35.031 30.078 1 77.38 34 VAL B C 1
ATOM 6461 O O . VAL B 1 34 ? 8.836 35.25 31 1 77.38 34 VAL B O 1
ATOM 6464 N N . LYS B 1 35 ? 7.254 34.031 30.156 1 78.62 35 LYS B N 1
ATOM 6465 C CA . LYS B 1 35 ? 6.984 33.375 31.422 1 78.62 35 LYS B CA 1
ATOM 6466 C C . LYS B 1 35 ? 7.812 32.094 31.578 1 78.62 35 LYS B C 1
ATOM 6468 O O . LYS B 1 35 ? 8.055 31.625 32.688 1 78.62 35 LYS B O 1
ATOM 6473 N N . GLU B 1 36 ? 8.312 31.625 30.547 1 83.75 36 GLU B N 1
ATOM 6474 C CA . GLU B 1 36 ? 9.023 30.359 30.625 1 83.75 36 GLU B CA 1
ATOM 6475 C C . GLU B 1 36 ? 10.484 30.562 31.047 1 83.75 36 GLU B C 1
ATOM 6477 O O . GLU B 1 36 ? 11.109 31.547 30.641 1 83.75 36 GLU B O 1
ATOM 6482 N N . ASP B 1 37 ? 10.961 29.688 31.906 1 89.12 37 ASP B N 1
ATOM 6483 C CA . ASP B 1 37 ? 12.359 29.75 32.312 1 89.12 37 ASP B CA 1
ATOM 6484 C C . ASP B 1 37 ? 13.273 29.109 31.297 1 89.12 37 ASP B C 1
ATOM 6486 O O . ASP B 1 37 ? 14.461 29.438 31.203 1 89.12 37 ASP B O 1
ATOM 6490 N N . LYS B 1 38 ? 12.766 28.094 30.641 1 91.44 38 LYS B N 1
ATOM 6491 C CA . LYS B 1 38 ? 13.523 27.391 29.609 1 91.44 38 LYS B CA 1
ATOM 6492 C C . LYS B 1 38 ? 12.789 27.422 28.281 1 91.44 38 LYS B C 1
ATOM 6494 O O . LYS B 1 38 ? 11.562 27.406 28.234 1 91.44 38 LYS B O 1
ATOM 6499 N N . TYR B 1 39 ? 13.555 27.578 27.266 1 91.06 39 TYR B N 1
ATOM 6500 C CA . TYR B 1 39 ? 12.945 27.594 25.938 1 91.06 39 TYR B CA 1
ATOM 6501 C C . TYR B 1 39 ? 13.875 26.984 24.906 1 91.06 39 TYR B C 1
ATOM 6503 O O . TYR B 1 39 ? 15.086 27.203 24.938 1 91.06 39 TYR B O 1
ATOM 6511 N N . SER B 1 40 ? 13.25 26.203 23.984 1 90.12 40 SER B N 1
ATOM 6512 C CA . SER B 1 40 ? 13.984 25.594 22.875 1 90.12 40 SER B CA 1
ATOM 6513 C C . SER B 1 40 ? 13.727 26.344 21.578 1 90.12 40 SER B C 1
ATOM 6515 O O . SER B 1 40 ? 12.617 26.312 21.047 1 90.12 40 SER B O 1
ATOM 6517 N N . PHE B 1 41 ? 14.734 26.969 21.109 1 88.88 41 PHE B N 1
ATOM 6518 C CA . PHE B 1 41 ? 14.602 27.719 19.859 1 88.88 41 PHE B CA 1
ATOM 6519 C C . PHE B 1 41 ? 14.695 26.797 18.656 1 88.88 41 PHE B C 1
ATOM 6521 O O . PHE B 1 41 ? 15.656 26.047 18.516 1 88.88 41 PHE B O 1
ATOM 6528 N N . GLU B 1 42 ? 13.703 26.891 17.766 1 88.94 42 GLU B N 1
ATOM 6529 C CA . GLU B 1 42 ? 13.672 26.047 16.578 1 88.94 42 GLU B CA 1
ATOM 6530 C C . GLU B 1 42 ? 14.094 26.828 15.336 1 88.94 42 GLU B C 1
ATOM 6532 O O . GLU B 1 42 ? 13.391 26.828 14.32 1 88.94 42 GLU B O 1
ATOM 6537 N N . TYR B 1 43 ? 15.25 27.5 15.469 1 89.5 43 TYR B N 1
ATOM 6538 C CA . TYR B 1 43 ? 15.797 28.281 14.367 1 89.5 43 TYR B CA 1
ATOM 6539 C C . TYR B 1 43 ? 17.203 27.797 13.992 1 89.5 43 TYR B C 1
ATOM 6541 O O . TYR B 1 43 ? 17.922 27.281 14.836 1 89.5 43 TYR B O 1
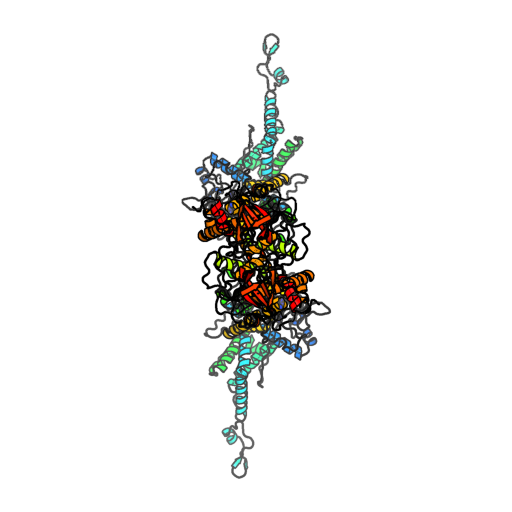ATOM 6549 N N . VAL B 1 44 ? 17.484 27.938 12.734 1 91.69 44 VAL B N 1
ATOM 6550 C CA . VAL B 1 44 ? 18.859 27.75 12.25 1 91.69 44 VAL B CA 1
ATOM 6551 C C . VAL B 1 44 ? 19.234 28.906 11.328 1 91.69 44 VAL B C 1
ATOM 6553 O O . VAL B 1 44 ? 18.438 29.344 10.508 1 91.69 44 VAL B O 1
ATOM 6556 N N . GLY B 1 45 ? 20.375 29.422 11.633 1 89.94 45 GLY B N 1
ATOM 6557 C CA . GLY B 1 45 ? 20.797 30.516 10.781 1 89.94 45 GLY B CA 1
ATOM 6558 C C . GLY B 1 45 ? 21.594 31.578 11.531 1 89.94 45 GLY B C 1
ATOM 6559 O O . GLY B 1 45 ? 22.359 31.266 12.438 1 89.94 45 GLY B O 1
ATOM 6560 N N . TYR B 1 46 ? 21.438 32.875 11 1 85 46 TYR B N 1
ATOM 6561 C CA . TYR B 1 46 ? 22.266 33.969 11.469 1 85 46 TYR B CA 1
ATOM 6562 C C . TYR B 1 46 ? 21.391 35.156 11.859 1 85 46 TYR B C 1
ATOM 6564 O O . TYR B 1 46 ? 20.375 35.438 11.219 1 85 46 TYR B O 1
ATOM 6572 N N . CYS B 1 47 ? 21.734 35.688 13 1 83.31 47 CYS B N 1
ATOM 6573 C CA . CYS B 1 47 ? 21.141 36.969 13.336 1 83.31 47 CYS B CA 1
ATOM 6574 C C . CYS B 1 47 ? 22.141 37.875 14.078 1 83.31 47 CYS B C 1
ATOM 6576 O O . CYS B 1 47 ? 23.141 37.375 14.609 1 83.31 47 CYS B O 1
ATOM 6578 N N . TYR B 1 48 ? 21.938 39.094 13.977 1 79.38 48 TYR B N 1
ATOM 6579 C CA . TYR B 1 48 ? 22.734 40.062 14.727 1 79.38 48 TYR B CA 1
ATOM 6580 C C . TYR B 1 48 ? 21.984 40.531 15.961 1 79.38 48 TYR B C 1
ATOM 6582 O O . TYR B 1 48 ? 20.828 40.938 15.875 1 79.38 48 TYR B O 1
ATOM 6590 N N . SER B 1 49 ? 22.594 40.344 17.078 1 81.38 49 SER B N 1
ATOM 6591 C CA . SER B 1 49 ? 22.016 40.844 18.328 1 81.38 49 SER B CA 1
ATOM 6592 C C . SER B 1 49 ? 22.484 42.25 18.641 1 81.38 49 SER B C 1
ATOM 6594 O O . SER B 1 49 ? 23.672 42.469 18.859 1 81.38 49 SER B O 1
ATOM 6596 N N . LYS B 1 50 ? 21.609 43.156 18.828 1 75.81 50 LYS B N 1
ATOM 6597 C CA . LYS B 1 50 ? 21.922 44.531 19.156 1 75.81 50 LYS B CA 1
ATOM 6598 C C . LYS B 1 50 ? 22.359 44.656 20.625 1 75.81 50 LYS B C 1
ATOM 6600 O O . LYS B 1 50 ? 23.266 45.438 20.938 1 75.81 50 LYS B O 1
ATOM 6605 N N . ALA B 1 51 ? 21.672 43.938 21.375 1 78.5 51 ALA B N 1
ATOM 6606 C CA . ALA B 1 51 ? 21.969 44 22.812 1 78.5 51 ALA B CA 1
ATOM 6607 C C . ALA B 1 51 ? 23.391 43.531 23.094 1 78.5 51 ALA B C 1
ATOM 6609 O O . ALA B 1 51 ? 24.125 44.188 23.844 1 78.5 51 ALA B O 1
ATOM 6610 N N . ALA B 1 52 ? 23.734 42.469 22.469 1 80.5 52 ALA B N 1
ATOM 6611 C CA . ALA B 1 52 ? 25.062 41.906 22.703 1 80.5 52 ALA B CA 1
ATOM 6612 C C . ALA B 1 52 ? 26.094 42.5 21.766 1 80.5 52 ALA B C 1
ATOM 6614 O O . ALA B 1 52 ? 27.297 42.344 21.969 1 80.5 52 ALA B O 1
ATOM 6615 N N . LYS B 1 53 ? 25.641 43.25 20.734 1 75 53 LYS B N 1
ATOM 6616 C CA . LYS B 1 53 ? 26.516 43.812 19.719 1 75 53 LYS B CA 1
ATOM 6617 C C . LYS B 1 53 ? 27.438 42.75 19.125 1 75 53 LYS B C 1
ATOM 6619 O O . LYS B 1 53 ? 28.656 42.938 19.047 1 75 53 LYS B O 1
ATOM 6624 N N . ASP B 1 54 ? 26.875 41.656 18.875 1 78.44 54 ASP B N 1
ATOM 6625 C CA . ASP B 1 54 ? 27.609 40.5 18.359 1 78.44 54 ASP B CA 1
ATOM 6626 C C . ASP B 1 54 ? 26.734 39.656 17.438 1 78.44 54 ASP B C 1
ATOM 6628 O O . ASP B 1 54 ? 25.516 39.844 17.375 1 78.44 54 ASP B O 1
ATOM 6632 N N . VAL B 1 55 ? 27.438 38.812 16.656 1 79.62 55 VAL B N 1
ATOM 6633 C CA . VAL B 1 55 ? 26.734 37.906 15.758 1 79.62 55 VAL B CA 1
ATOM 6634 C C . VAL B 1 55 ? 26.281 36.656 16.531 1 79.62 55 VAL B C 1
ATOM 6636 O O . VAL B 1 55 ? 27.016 36.188 17.406 1 79.62 55 VAL B O 1
ATOM 6639 N N . VAL B 1 56 ? 25.062 36.281 16.219 1 86.19 56 VAL B N 1
ATOM 6640 C CA . VAL B 1 56 ? 24.5 35.062 16.828 1 86.19 56 VAL B CA 1
ATOM 6641 C C . VAL B 1 56 ? 24.219 34.031 15.766 1 86.19 56 VAL B C 1
ATOM 6643 O O . VAL B 1 56 ? 23.625 34.312 14.727 1 86.19 56 VAL B O 1
ATOM 6646 N N . PHE B 1 57 ? 24.672 32.812 15.984 1 87.94 57 PHE B N 1
ATOM 6647 C CA . PHE B 1 57 ? 24.422 31.703 15.078 1 87.94 57 PHE B CA 1
ATOM 6648 C C . PHE B 1 57 ? 23.594 30.625 15.773 1 87.94 57 PHE B C 1
ATOM 6650 O O . PHE B 1 57 ? 23.875 30.266 16.906 1 87.94 57 PHE B O 1
ATOM 6657 N N . PHE B 1 58 ? 22.562 30.25 15.117 1 91.5 58 PHE B N 1
ATOM 6658 C CA . PHE B 1 58 ? 21.828 29.047 15.5 1 91.5 58 PHE B CA 1
ATOM 6659 C C . PHE B 1 58 ? 22.266 27.844 14.656 1 91.5 58 PHE B C 1
ATOM 6661 O O . PHE B 1 58 ? 22.016 27.812 13.453 1 91.5 58 PHE B O 1
ATOM 6668 N N . LEU B 1 59 ? 22.922 26.938 15.258 1 90.69 59 LEU B N 1
ATOM 6669 C CA . LEU B 1 59 ? 23.422 25.766 14.539 1 90.69 59 LEU B CA 1
ATOM 6670 C C . LEU B 1 59 ? 22.406 24.625 14.57 1 90.69 59 LEU B C 1
ATOM 6672 O O . LEU B 1 59 ? 21.578 24.547 15.484 1 90.69 59 LEU B O 1
ATOM 6676 N N . PRO B 1 60 ? 22.484 23.766 13.539 1 91.75 60 PRO B N 1
ATOM 6677 C CA . PRO B 1 60 ? 21.531 22.641 13.461 1 91.75 60 PRO B CA 1
ATOM 6678 C C . PRO B 1 60 ? 21.703 21.656 14.609 1 91.75 60 PRO B C 1
ATOM 6680 O O . PRO B 1 60 ? 22.797 21.484 15.133 1 91.75 60 PRO B O 1
ATOM 6683 N N . LYS B 1 61 ? 20.688 20.984 14.938 1 89.06 61 LYS B N 1
ATOM 6684 C CA . LYS B 1 61 ? 20.688 20.031 16.047 1 89.06 61 LYS B CA 1
ATOM 6685 C C . LYS B 1 61 ? 21.609 18.844 15.766 1 89.06 61 LYS B C 1
ATOM 6687 O O . LYS B 1 61 ? 22 18.125 16.688 1 89.06 61 LYS B O 1
ATOM 6692 N N . VAL B 1 62 ? 21.969 18.625 14.555 1 87.44 62 VAL B N 1
ATOM 6693 C CA . VAL B 1 62 ? 22.812 17.516 14.148 1 87.44 62 VAL B CA 1
ATOM 6694 C C . VAL B 1 62 ? 24.188 17.625 14.797 1 87.44 62 VAL B C 1
ATOM 6696 O O . VAL B 1 62 ? 24.922 16.641 14.898 1 87.44 62 VAL B O 1
ATOM 6699 N N . VAL B 1 63 ? 24.516 18.828 15.258 1 83.81 63 VAL B N 1
ATOM 6700 C CA . VAL B 1 63 ? 25.812 19.078 15.867 1 83.81 63 VAL B CA 1
ATOM 6701 C C . VAL B 1 63 ? 25.906 18.328 17.203 1 83.81 63 VAL B C 1
ATOM 6703 O O . VAL B 1 63 ? 27 18.047 17.688 1 83.81 63 VAL B O 1
ATOM 6706 N N . LEU B 1 64 ? 24.703 18.062 17.672 1 82.06 64 LEU B N 1
ATOM 6707 C CA . LEU B 1 64 ? 24.688 17.234 18.875 1 82.06 64 LEU B CA 1
ATOM 6708 C C . LEU B 1 64 ? 24.922 15.766 18.516 1 82.06 64 LEU B C 1
ATOM 6710 O O . LEU B 1 64 ? 23.984 15.055 18.141 1 82.06 64 LEU B O 1
ATOM 6714 N N . THR B 1 65 ? 26.078 15.242 18.594 1 74.94 65 THR B N 1
ATOM 6715 C CA . THR B 1 65 ? 26.5 13.945 18.078 1 74.94 65 THR B CA 1
ATOM 6716 C C . THR B 1 65 ? 26.172 12.828 19.062 1 74.94 65 THR B C 1
ATOM 6718 O O . THR B 1 65 ? 26.578 11.688 18.891 1 74.94 65 THR B O 1
ATOM 6721 N N . GLY B 1 66 ? 25.406 13.133 20.078 1 71.19 66 GLY B N 1
ATOM 6722 C CA . GLY B 1 66 ? 25.047 12.117 21.062 1 71.19 66 GLY B CA 1
ATOM 6723 C C . GLY B 1 66 ? 26.016 12.039 22.219 1 71.19 66 GLY B C 1
ATOM 6724 O O . GLY B 1 66 ? 25.844 11.203 23.125 1 71.19 66 GLY B O 1
ATOM 6725 N N . GLU B 1 67 ? 27.031 12.883 22.219 1 72.12 67 GLU B N 1
ATOM 6726 C CA . GLU B 1 67 ? 27.938 12.953 23.359 1 72.12 67 GLU B CA 1
ATOM 6727 C C . GLU B 1 67 ? 27.219 13.5 24.594 1 72.12 67 GLU B C 1
ATOM 6729 O O . GLU B 1 67 ? 26.5 14.5 24.516 1 72.12 67 GLU B O 1
ATOM 6734 N N . ILE B 1 68 ? 27.281 12.68 25.625 1 75.88 68 ILE B N 1
ATOM 6735 C CA . ILE B 1 68 ? 26.594 13.109 26.828 1 75.88 68 ILE B CA 1
ATOM 6736 C C . ILE B 1 68 ? 27.594 13.25 27.984 1 75.88 68 ILE B C 1
ATOM 6738 O O . ILE B 1 68 ? 28.609 12.555 28 1 75.88 68 ILE B O 1
ATOM 6742 N N . ASN B 1 69 ? 27.281 14.234 28.719 1 74.12 69 ASN B N 1
ATOM 6743 C CA . ASN B 1 69 ? 28 14.312 29.984 1 74.12 69 ASN B CA 1
ATOM 6744 C C . ASN B 1 69 ? 27.672 13.141 30.891 1 74.12 69 ASN B C 1
ATOM 6746 O O . ASN B 1 69 ? 26.5 12.906 31.219 1 74.12 69 ASN B O 1
ATOM 6750 N N . GLU B 1 70 ? 28.641 12.445 31.281 1 70.5 70 GLU B N 1
ATOM 6751 C CA . GLU B 1 70 ? 28.422 11.242 32.062 1 70.5 70 GLU B CA 1
ATOM 6752 C C . GLU B 1 70 ? 27.734 11.562 33.375 1 70.5 70 GLU B C 1
ATOM 6754 O O . GLU B 1 70 ? 26.969 10.742 33.906 1 70.5 70 GLU B O 1
ATOM 6759 N N . GLU B 1 71 ? 27.953 12.727 33.906 1 65.62 71 GLU B N 1
ATOM 6760 C CA . GLU B 1 71 ? 27.406 13.078 35.219 1 65.62 71 GLU B CA 1
ATOM 6761 C C . GLU B 1 71 ? 25.969 13.609 35.094 1 65.62 71 GLU B C 1
ATOM 6763 O O . GLU B 1 71 ? 25.078 13.172 35.844 1 65.62 71 GLU B O 1
ATOM 6768 N N . SER B 1 72 ? 25.719 14.469 34.156 1 68.25 72 SER B N 1
ATOM 6769 C CA . SER B 1 72 ? 24.422 15.148 34.094 1 68.25 72 SER B CA 1
ATOM 6770 C C . SER B 1 72 ? 23.516 14.508 33.031 1 68.25 72 SER B C 1
ATOM 6772 O O . SER B 1 72 ? 22.297 14.672 33.094 1 68.25 72 SER B O 1
ATOM 6774 N N . GLY B 1 73 ? 24.062 13.742 32.156 1 70.44 73 GLY B N 1
ATOM 6775 C CA . GLY B 1 73 ? 23.281 13.125 31.109 1 70.44 73 GLY B CA 1
ATOM 6776 C C . GLY B 1 73 ? 22.891 14.102 30.016 1 70.44 73 GLY B C 1
ATOM 6777 O O . GLY B 1 73 ? 22.156 13.742 29.094 1 70.44 73 GLY B O 1
ATOM 6778 N N . ASP B 1 74 ? 23.406 15.297 30.109 1 75.06 74 ASP B N 1
ATOM 6779 C CA . ASP B 1 74 ? 23.047 16.328 29.125 1 75.06 74 ASP B CA 1
ATOM 6780 C C . ASP B 1 74 ? 23.906 16.188 27.859 1 75.06 74 ASP B C 1
ATOM 6782 O O . ASP B 1 74 ? 25.031 15.688 27.922 1 75.06 74 ASP B O 1
ATOM 6786 N N . ASP B 1 75 ? 23.328 16.578 26.781 1 77.69 75 ASP B N 1
ATOM 6787 C CA . ASP B 1 75 ? 24.062 16.594 25.516 1 77.69 75 ASP B CA 1
ATOM 6788 C C . ASP B 1 75 ? 25.266 17.531 25.594 1 77.69 75 ASP B C 1
ATOM 6790 O O . ASP B 1 75 ? 25.188 18.609 26.203 1 77.69 75 ASP B O 1
ATOM 6794 N N . THR B 1 76 ? 26.359 17.109 25.109 1 76.44 76 THR B N 1
ATOM 6795 C CA . THR B 1 76 ? 27.531 17.969 25.078 1 76.44 76 THR B CA 1
ATOM 6796 C C . THR B 1 76 ? 28.094 18.047 23.656 1 76.44 76 THR B C 1
ATOM 6798 O O . THR B 1 76 ? 27.781 17.219 22.812 1 76.44 76 THR B O 1
ATOM 6801 N N . ILE B 1 77 ? 28.641 19.062 23.391 1 75.31 77 ILE B N 1
ATOM 6802 C CA . ILE B 1 77 ? 29.438 19.266 22.172 1 75.31 77 ILE B CA 1
ATOM 6803 C C . ILE B 1 77 ? 30.906 19.469 22.547 1 75.31 77 ILE B C 1
ATOM 6805 O O . ILE B 1 77 ? 31.25 20.484 23.156 1 75.31 77 ILE B O 1
ATOM 6809 N N . PHE B 1 78 ? 31.719 18.578 22.266 1 72.81 78 PHE B N 1
ATOM 6810 C CA . PHE B 1 78 ? 33.156 18.625 22.609 1 72.81 78 PHE B CA 1
ATOM 6811 C C . PHE B 1 78 ? 33.344 18.703 24.109 1 72.81 78 PHE B C 1
ATOM 6813 O O . PHE B 1 78 ? 34.188 19.469 24.609 1 72.81 78 PHE B O 1
ATOM 6820 N N . GLY B 1 79 ? 32.375 18.172 24.797 1 73.62 79 GLY B N 1
ATOM 6821 C CA . GLY B 1 79 ? 32.531 18.062 26.25 1 73.62 79 GLY B CA 1
ATOM 6822 C C . GLY B 1 79 ? 31.812 19.156 27 1 73.62 79 GLY B C 1
ATOM 6823 O O . GLY B 1 79 ? 31.781 19.156 28.234 1 73.62 79 GLY B O 1
ATOM 6824 N N . ALA B 1 80 ? 31.297 20.109 26.312 1 79.56 80 ALA B N 1
ATOM 6825 C CA . ALA B 1 80 ? 30.594 21.203 26.969 1 79.56 80 ALA B CA 1
ATOM 6826 C C . ALA B 1 80 ? 29.109 21.219 26.578 1 79.56 80 ALA B C 1
ATOM 6828 O O . ALA B 1 80 ? 28.766 20.812 25.469 1 79.56 80 ALA B O 1
ATOM 6829 N N . SER B 1 81 ? 28.375 21.656 27.562 1 83.5 81 SER B N 1
ATOM 6830 C CA . SER B 1 81 ? 26.953 21.766 27.234 1 83.5 81 SER B CA 1
ATOM 6831 C C . SER B 1 81 ? 26.688 22.938 26.297 1 83.5 81 SER B C 1
ATOM 6833 O O . SER B 1 81 ? 27.453 23.891 26.25 1 83.5 81 SER B O 1
ATOM 6835 N N . PRO B 1 82 ? 25.609 22.828 25.562 1 87.88 82 PRO B N 1
ATOM 6836 C CA . PRO B 1 82 ? 25.25 23.938 24.672 1 87.88 82 PRO B CA 1
ATOM 6837 C C . PRO B 1 82 ? 25.047 25.25 25.422 1 87.88 82 PRO B C 1
ATOM 6839 O O . PRO B 1 82 ? 25.328 26.328 24.875 1 87.88 82 PRO B O 1
ATOM 6842 N N . GLN B 1 83 ? 24.641 25.203 26.625 1 87.81 83 GLN B N 1
ATOM 6843 C CA . GLN B 1 83 ? 24.5 26.391 27.453 1 87.81 83 GLN B CA 1
ATOM 6844 C C . GLN B 1 83 ? 25.844 27.062 27.703 1 87.81 83 GLN B C 1
ATOM 6846 O O . GLN B 1 83 ? 25.938 28.297 27.688 1 87.81 83 GLN B O 1
ATOM 6851 N N . GLU B 1 84 ? 26.812 26.281 27.812 1 82.75 84 GLU B N 1
ATOM 6852 C CA . GLU B 1 84 ? 28.156 26.766 28.141 1 82.75 84 GLU B CA 1
ATOM 6853 C C . GLU B 1 84 ? 28.859 27.328 26.922 1 82.75 84 GLU B C 1
ATOM 6855 O O . GLU B 1 84 ? 29.719 28.203 27.031 1 82.75 84 GLU B O 1
ATOM 6860 N N . ILE B 1 85 ? 28.516 26.828 25.797 1 83.06 85 ILE B N 1
ATOM 6861 C CA . ILE B 1 85 ? 29.328 27.141 24.625 1 83.06 85 ILE B CA 1
ATOM 6862 C C . ILE B 1 85 ? 28.766 28.375 23.938 1 83.06 85 ILE B C 1
ATOM 6864 O O . ILE B 1 85 ? 29.25 28.766 22.859 1 83.06 85 ILE B O 1
ATOM 6868 N N . ILE B 1 86 ? 27.719 28.969 24.484 1 87.69 86 ILE B N 1
ATOM 6869 C CA . ILE B 1 86 ? 27.125 30.141 23.859 1 87.69 86 ILE B CA 1
ATOM 6870 C C . ILE B 1 86 ? 28.203 31.172 23.578 1 87.69 86 ILE B C 1
ATOM 6872 O O . ILE B 1 86 ? 28.359 31.641 22.438 1 87.69 86 ILE B O 1
ATOM 6876 N N . ASP B 1 87 ? 28.859 31.578 24.578 1 82.12 87 ASP B N 1
ATOM 6877 C CA . ASP B 1 87 ? 30.047 32.406 24.406 1 82.12 87 ASP B CA 1
ATOM 6878 C C . ASP B 1 87 ? 31.312 31.594 24.547 1 82.12 87 ASP B C 1
ATOM 6880 O O . ASP B 1 87 ? 31.734 31.266 25.672 1 82.12 87 ASP B O 1
ATOM 6884 N N . PHE B 1 88 ? 31.922 31.281 23.484 1 71.88 88 PHE B N 1
ATOM 6885 C CA . PHE B 1 88 ? 33.094 30.391 23.469 1 71.88 88 PHE B CA 1
ATOM 6886 C C . PHE B 1 88 ? 34.281 31.062 24.141 1 71.88 88 PHE B C 1
ATOM 6888 O O . PHE B 1 88 ? 35.219 30.391 24.578 1 71.88 88 PHE B O 1
ATOM 6895 N N . GLU B 1 89 ? 34.25 32.344 24.25 1 69.5 89 GLU B N 1
ATOM 6896 C CA . GLU B 1 89 ? 35.375 33.062 24.828 1 69.5 89 GLU B CA 1
ATOM 6897 C C . GLU B 1 89 ? 35.25 33.219 26.344 1 69.5 89 GLU B C 1
ATOM 6899 O O . GLU B 1 89 ? 36.125 33.781 27 1 69.5 89 GLU B O 1
ATOM 6904 N N . SER B 1 90 ? 34.219 32.562 26.734 1 73.69 90 SER B N 1
ATOM 6905 C CA . SER B 1 90 ? 34 32.625 28.188 1 73.69 90 SER B CA 1
ATOM 6906 C C . SER B 1 90 ? 35.062 31.828 28.938 1 73.69 90 SER B C 1
ATOM 6908 O O . SER B 1 90 ? 35.625 30.875 28.391 1 73.69 90 SER B O 1
ATOM 6910 N N . GLU B 1 91 ? 35.375 32.219 30.141 1 68.31 91 GLU B N 1
ATOM 6911 C CA . GLU B 1 91 ? 36.375 31.562 30.969 1 68.31 91 GLU B CA 1
ATOM 6912 C C . GLU B 1 91 ? 35.969 30.125 31.281 1 68.31 91 GLU B C 1
ATOM 6914 O O . GLU B 1 91 ? 36.844 29.25 31.391 1 68.31 91 GLU B O 1
ATOM 6919 N N . ALA B 1 92 ? 34.75 29.922 31.375 1 66.56 92 ALA B N 1
ATOM 6920 C CA . ALA B 1 92 ? 34.25 28.578 31.688 1 66.56 92 ALA B CA 1
ATOM 6921 C C . ALA B 1 92 ? 34.625 27.594 30.578 1 66.56 92 ALA B C 1
ATOM 6923 O O . ALA B 1 92 ? 35 26.453 30.859 1 66.56 92 ALA B O 1
ATOM 6924 N N . VAL B 1 93 ? 34.594 27.984 29.344 1 72.88 93 VAL B N 1
ATOM 6925 C CA . VAL B 1 93 ? 34.875 27.109 28.203 1 72.88 93 VAL B CA 1
ATOM 6926 C C . VAL B 1 93 ? 36.375 26.984 28.031 1 72.88 93 VAL B C 1
ATOM 6928 O O . VAL B 1 93 ? 36.906 25.906 27.734 1 72.88 93 VAL B O 1
ATOM 6931 N N . LYS B 1 94 ? 37.094 28.062 28.266 1 68.94 94 LYS B N 1
ATOM 6932 C CA . LYS B 1 94 ? 38.531 28.047 28.125 1 68.94 94 LYS B CA 1
ATOM 6933 C C . LYS B 1 94 ? 39.188 27.094 29.109 1 68.94 94 LYS B C 1
ATOM 6935 O O . LYS B 1 94 ? 40.219 26.484 28.812 1 68.94 94 LYS B O 1
ATOM 6940 N N . SER B 1 95 ? 38.5 27.062 30.203 1 68.56 95 SER B N 1
ATOM 6941 C CA . SER B 1 95 ? 39.062 26.203 31.234 1 68.56 95 SER B CA 1
ATOM 6942 C C . SER B 1 95 ? 38.844 24.734 30.906 1 68.56 95 SER B C 1
ATOM 6944 O O . SER B 1 95 ? 39.594 23.875 31.375 1 68.56 95 SER B O 1
ATOM 6946 N N . LYS B 1 96 ? 37.875 24.453 30.156 1 70.12 96 LYS B N 1
ATOM 6947 C CA . LYS B 1 96 ? 37.531 23.062 29.891 1 70.12 96 LYS B CA 1
ATOM 6948 C C . LYS B 1 96 ? 38.312 22.516 28.703 1 70.12 96 LYS B C 1
ATOM 6950 O O . LYS B 1 96 ? 38.438 21.297 28.562 1 70.12 96 LYS B O 1
ATOM 6955 N N . PHE B 1 97 ? 38.719 23.422 27.875 1 66.81 97 PHE B N 1
ATOM 6956 C CA . PHE B 1 97 ? 39.406 22.969 26.672 1 66.81 97 PHE B CA 1
ATOM 6957 C C . PHE B 1 97 ? 40.844 23.453 26.672 1 66.81 97 PHE B C 1
ATOM 6959 O O . PHE B 1 97 ? 41.188 24.438 27.328 1 66.81 97 PHE B O 1
ATOM 6966 N N . THR B 1 98 ? 41.688 22.547 26.156 1 61.69 98 THR B N 1
ATOM 6967 C CA . THR B 1 98 ? 43.031 23.047 25.922 1 61.69 98 THR B CA 1
ATOM 6968 C C . THR B 1 98 ? 43.031 24.219 24.969 1 61.69 98 THR B C 1
ATOM 6970 O O . THR B 1 98 ? 42.062 24.406 24.203 1 61.69 98 THR B O 1
ATOM 6973 N N . GLU B 1 99 ? 43.938 25.094 25.141 1 58.25 99 GLU B N 1
ATOM 6974 C CA . GLU B 1 99 ? 44 26.281 24.281 1 58.25 99 GLU B CA 1
ATOM 6975 C C . GLU B 1 99 ? 43.938 25.891 22.812 1 58.25 99 GLU B C 1
ATOM 6977 O O . GLU B 1 99 ? 43.25 26.547 22.031 1 58.25 99 GLU B O 1
ATOM 6982 N N . GLU B 1 100 ? 44.656 24.875 22.469 1 60.22 100 GLU B N 1
ATOM 6983 C CA . GLU B 1 100 ? 44.656 24.406 21.078 1 60.22 100 GLU B CA 1
ATOM 6984 C C . GLU B 1 100 ? 43.312 23.828 20.688 1 60.22 100 GLU B C 1
ATOM 6986 O O . GLU B 1 100 ? 42.812 24.062 19.578 1 60.22 100 GLU B O 1
ATOM 6991 N N . GLY B 1 101 ? 42.719 23.156 21.578 1 64.25 101 GLY B N 1
ATOM 6992 C CA . GLY B 1 101 ? 41.406 22.578 21.328 1 64.25 101 GLY B CA 1
ATOM 6993 C C . GLY B 1 101 ? 40.312 23.609 21.156 1 64.25 101 GLY B C 1
ATOM 6994 O O . GLY B 1 101 ? 39.469 23.484 20.266 1 64.25 101 GLY B O 1
ATOM 6995 N N . CYS B 1 102 ? 40.5 24.594 21.906 1 65.25 102 CYS B N 1
ATOM 6996 C CA . CYS B 1 102 ? 39.531 25.672 21.828 1 65.25 102 CYS B CA 1
ATOM 6997 C C . CYS B 1 102 ? 39.625 26.391 20.5 1 65.25 102 CYS B C 1
ATOM 6999 O O . CYS B 1 102 ? 38.594 26.75 19.922 1 65.25 102 CYS B O 1
ATOM 7001 N N . LYS B 1 103 ? 40.844 26.516 20.062 1 65.69 103 LYS B N 1
ATOM 7002 C CA . LYS B 1 103 ? 41.062 27.203 18.781 1 65.69 103 LYS B CA 1
ATOM 7003 C C . LYS B 1 103 ? 40.469 26.375 17.625 1 65.69 103 LYS B C 1
ATOM 7005 O O . LYS B 1 103 ? 39.844 26.922 16.734 1 65.69 103 LYS B O 1
ATOM 7010 N N . GLU B 1 104 ? 40.719 25.172 17.656 1 70.31 104 GLU B N 1
ATOM 7011 C CA . GLU B 1 104 ? 40.25 24.281 16.594 1 70.31 104 GLU B CA 1
ATOM 7012 C C . GLU B 1 104 ? 38.719 24.234 16.562 1 70.31 104 GLU B C 1
ATOM 7014 O O . GLU B 1 104 ? 38.125 24.234 15.5 1 70.31 104 GLU B O 1
ATOM 7019 N N . TYR B 1 105 ? 38.188 24.156 17.703 1 73.62 105 TYR B N 1
ATOM 7020 C CA . TYR B 1 105 ? 36.75 24.078 17.812 1 73.62 105 TYR B CA 1
ATOM 7021 C C . TYR B 1 105 ? 36.094 25.375 17.359 1 73.62 105 TYR B C 1
ATOM 7023 O O . TYR B 1 105 ? 35.031 25.359 16.719 1 73.62 105 TYR B O 1
ATOM 7031 N N . LYS B 1 106 ? 36.688 26.391 17.766 1 69.56 106 LYS B N 1
ATOM 7032 C CA . LYS B 1 106 ? 36.188 27.688 17.344 1 69.56 106 LYS B CA 1
ATOM 7033 C C . LYS B 1 106 ? 36.219 27.828 15.82 1 69.56 106 LYS B C 1
ATOM 7035 O O . LYS B 1 106 ? 35.281 28.344 15.211 1 69.56 106 LYS B O 1
ATOM 7040 N N . GLU B 1 107 ? 37.312 27.375 15.25 1 72.25 107 GLU B N 1
ATOM 7041 C CA . GLU B 1 107 ? 37.438 27.422 13.797 1 72.25 107 GLU B CA 1
ATOM 7042 C C . GLU B 1 107 ? 36.375 26.547 13.125 1 72.25 107 GLU B C 1
ATOM 7044 O O . GLU B 1 107 ? 35.812 26.922 12.102 1 72.25 107 GLU B O 1
ATOM 7049 N N . PHE B 1 108 ? 36.188 25.469 13.641 1 79.56 108 PHE B N 1
ATOM 7050 C CA . PHE B 1 108 ? 35.219 24.547 13.109 1 79.56 108 PHE B CA 1
ATOM 7051 C C . PHE B 1 108 ? 33.812 25.172 13.133 1 79.56 108 PHE B C 1
ATOM 7053 O O . PHE B 1 108 ? 33.094 25.156 12.125 1 79.56 108 PHE B O 1
ATOM 7060 N N . LEU B 1 109 ? 33.469 25.641 14.289 1 76.44 109 LEU B N 1
ATOM 7061 C CA . LEU B 1 109 ? 32.125 26.203 14.469 1 76.44 109 LEU B CA 1
ATOM 7062 C C . LEU B 1 109 ? 31.922 27.422 13.586 1 76.44 109 LEU B C 1
ATOM 7064 O O . LEU B 1 109 ? 30.828 27.641 13.062 1 76.44 109 LEU B O 1
ATOM 7068 N N . SER B 1 110 ? 32.969 28.172 13.438 1 73.44 110 SER B N 1
ATOM 7069 C CA . SER B 1 110 ? 32.875 29.328 12.547 1 73.44 110 SER B CA 1
ATOM 7070 C C . SER B 1 110 ? 32.656 28.906 11.102 1 73.44 110 SER B C 1
ATOM 7072 O O . SER B 1 110 ? 31.844 29.484 10.398 1 73.44 110 SER B O 1
ATOM 7074 N N . THR B 1 111 ? 33.469 27.938 10.727 1 77.62 111 THR B N 1
ATOM 7075 C CA . THR B 1 111 ? 33.312 27.438 9.359 1 77.62 111 THR B CA 1
ATOM 7076 C C . THR B 1 111 ? 31.938 26.844 9.125 1 77.62 111 THR B C 1
ATOM 7078 O O . THR B 1 111 ? 31.328 27.078 8.078 1 77.62 111 THR B O 1
ATOM 7081 N N . LEU B 1 112 ? 31.516 26.125 10.102 1 84.5 112 LEU B N 1
ATOM 7082 C CA . LEU B 1 112 ? 30.188 25.516 10.008 1 84.5 112 LEU B CA 1
ATOM 7083 C C . LEU B 1 112 ? 29.109 26.594 9.906 1 84.5 112 LEU B C 1
ATOM 7085 O O . LEU B 1 112 ? 28.172 26.469 9.109 1 84.5 112 LEU B O 1
ATOM 7089 N N . SER B 1 113 ? 29.234 27.609 10.695 1 83.06 113 SER B N 1
ATOM 7090 C CA . SER B 1 113 ? 28.266 28.703 10.688 1 83.06 113 SER B CA 1
ATOM 7091 C C . SER B 1 113 ? 28.203 29.375 9.328 1 83.06 113 SER B C 1
ATOM 7093 O O . SER B 1 113 ? 27.109 29.734 8.852 1 83.06 113 SER B O 1
ATOM 7095 N N . ILE B 1 114 ? 29.328 29.516 8.727 1 77.56 114 ILE B N 1
ATOM 7096 C CA . ILE B 1 114 ? 29.391 30.125 7.402 1 77.56 114 ILE B CA 1
ATOM 7097 C C . ILE B 1 114 ? 28.688 29.234 6.391 1 77.56 114 ILE B C 1
ATOM 7099 O O . ILE B 1 114 ? 27.891 29.703 5.57 1 77.56 114 ILE B O 1
ATOM 7103 N N . TRP B 1 115 ? 28.969 28 6.465 1 83.25 115 TRP B N 1
ATOM 7104 C CA . TRP B 1 115 ? 28.359 27.078 5.523 1 83.25 115 TRP B CA 1
ATOM 7105 C C . TRP B 1 115 ? 26.844 27.031 5.711 1 83.25 115 TRP B C 1
ATOM 7107 O O . TRP B 1 115 ? 26.094 26.922 4.738 1 83.25 115 TRP B O 1
ATOM 7117 N N . ILE B 1 116 ? 26.391 27.062 6.949 1 88.62 116 ILE B N 1
ATOM 7118 C CA . ILE B 1 116 ? 24.969 27.062 7.23 1 88.62 116 ILE B CA 1
ATOM 7119 C C . ILE B 1 116 ? 24.312 28.297 6.621 1 88.62 116 ILE B C 1
ATOM 7121 O O . ILE B 1 116 ? 23.25 28.203 5.996 1 88.62 116 ILE B O 1
ATOM 7125 N N . TYR B 1 117 ? 24.953 29.328 6.789 1 83 117 TYR B N 1
ATOM 7126 C CA . TYR B 1 117 ? 24.453 30.578 6.215 1 83 117 TYR B CA 1
ATOM 7127 C C . TYR B 1 117 ? 24.391 30.484 4.695 1 83 117 TYR B C 1
ATOM 7129 O O . TYR B 1 117 ? 23.391 30.891 4.09 1 83 117 TYR B O 1
ATOM 7137 N N . ARG B 1 118 ? 25.422 30.016 4.094 1 79.44 118 ARG B N 1
ATOM 7138 C CA . ARG B 1 118 ? 25.469 29.875 2.643 1 79.44 118 ARG B CA 1
ATOM 7139 C C . ARG B 1 118 ? 24.375 28.938 2.148 1 79.44 118 ARG B C 1
ATOM 7141 O O . ARG B 1 118 ? 23.766 29.188 1.104 1 79.44 118 ARG B O 1
ATOM 7148 N N . THR B 1 119 ? 24.188 27.922 2.863 1 88.81 119 THR B N 1
ATOM 7149 C CA . THR B 1 119 ? 23.172 26.938 2.512 1 88.81 119 THR B CA 1
ATOM 7150 C C . THR B 1 119 ? 21.781 27.578 2.523 1 88.81 119 THR B C 1
ATOM 7152 O O . THR B 1 119 ? 20.984 27.359 1.609 1 88.81 119 THR B O 1
ATOM 7155 N N . ILE B 1 120 ? 21.453 28.297 3.531 1 88.31 120 ILE B N 1
ATOM 7156 C CA . ILE B 1 120 ? 20.156 28.953 3.637 1 88.31 120 ILE B CA 1
ATOM 7157 C C . ILE B 1 120 ? 20.016 29.984 2.521 1 88.31 120 ILE B C 1
ATOM 7159 O O . ILE B 1 120 ? 18.922 30.141 1.951 1 88.31 120 ILE B O 1
ATOM 7163 N N . SER B 1 121 ? 21.094 30.562 2.17 1 81.5 121 SER B N 1
ATOM 7164 C CA . SER B 1 121 ? 21.078 31.562 1.1 1 81.5 121 SER B CA 1
ATOM 7165 C C . SER B 1 121 ? 20.781 30.906 -0.249 1 81.5 121 SER B C 1
ATOM 7167 O O . SER B 1 121 ? 20 31.438 -1.043 1 81.5 121 SER B O 1
ATOM 7169 N N . VAL B 1 122 ? 21.469 29.844 -0.477 1 84.44 122 VAL B N 1
ATOM 7170 C CA . VAL B 1 122 ? 21.234 29.109 -1.723 1 84.44 122 VAL B CA 1
ATOM 7171 C C . VAL B 1 122 ? 19.797 28.625 -1.776 1 84.44 122 VAL B C 1
ATOM 7173 O O . VAL B 1 122 ? 19.141 28.703 -2.82 1 84.44 122 VAL B O 1
ATOM 7176 N N . TYR B 1 123 ? 19.344 28.109 -0.677 1 90.5 123 TYR B N 1
ATOM 7177 C CA . TYR B 1 123 ? 17.953 27.672 -0.587 1 90.5 123 TYR B CA 1
ATOM 7178 C C . TYR B 1 123 ? 17 28.797 -0.896 1 90.5 123 TYR B C 1
ATOM 7180 O O . TYR B 1 123 ? 16.016 28.625 -1.626 1 90.5 123 TYR B O 1
ATOM 7188 N N . LYS B 1 124 ? 17.156 29.875 -0.391 1 84.75 124 LYS B N 1
ATOM 7189 C CA . LYS B 1 124 ? 16.297 31.047 -0.536 1 84.75 124 LYS B CA 1
ATOM 7190 C C . LYS B 1 124 ? 16.188 31.469 -1.997 1 84.75 124 LYS B C 1
ATOM 7192 O O . LYS B 1 124 ? 15.164 32 -2.42 1 84.75 124 LYS B O 1
ATOM 7197 N N . GLN B 1 125 ? 17.156 31.266 -2.719 1 79.62 125 GLN B N 1
ATOM 7198 C CA . GLN B 1 125 ? 17.172 31.656 -4.121 1 79.62 125 GLN B CA 1
ATOM 7199 C C . GLN B 1 125 ? 16.203 30.812 -4.941 1 79.62 125 GLN B C 1
ATOM 7201 O O . GLN B 1 125 ? 15.641 31.297 -5.934 1 79.62 125 GLN B O 1
ATOM 7206 N N . THR B 1 126 ? 15.977 29.656 -4.516 1 81.69 126 THR B N 1
ATOM 7207 C CA . THR B 1 126 ? 15.203 28.734 -5.344 1 81.69 126 THR B CA 1
ATOM 7208 C C . THR B 1 126 ? 13.844 28.453 -4.711 1 81.69 126 THR B C 1
ATOM 7210 O O . THR B 1 126 ? 12.93 27.953 -5.379 1 81.69 126 THR B O 1
ATOM 7213 N N . HIS B 1 127 ? 13.758 28.703 -3.447 1 83.94 127 HIS B N 1
ATOM 7214 C CA . HIS B 1 127 ? 12.516 28.359 -2.758 1 83.94 127 HIS B CA 1
ATOM 7215 C C . HIS B 1 127 ? 11.914 29.594 -2.072 1 83.94 127 HIS B C 1
ATOM 7217 O O . HIS B 1 127 ? 12.641 30.422 -1.523 1 83.94 127 HIS B O 1
ATOM 7223 N N . ASN B 1 128 ? 10.695 29.766 -2.311 1 69.31 128 ASN B N 1
ATOM 7224 C CA . ASN B 1 128 ? 9.992 30.875 -1.693 1 69.31 128 ASN B CA 1
ATOM 7225 C C . ASN B 1 128 ? 8.984 30.406 -0.65 1 69.31 128 ASN B C 1
ATOM 7227 O O . ASN B 1 128 ? 7.773 30.453 -0.88 1 69.31 128 ASN B O 1
ATOM 7231 N N . ASP B 1 129 ? 9.508 29.781 0.291 1 71.19 129 ASP B N 1
ATOM 7232 C CA . ASP B 1 129 ? 8.562 29.297 1.294 1 71.19 129 ASP B CA 1
ATOM 7233 C C . ASP B 1 129 ? 8.617 30.156 2.559 1 71.19 129 ASP B C 1
ATOM 7235 O O . ASP B 1 129 ? 9.523 30.984 2.719 1 71.19 129 ASP B O 1
ATOM 7239 N N . ASN B 1 130 ? 7.672 30.109 3.355 1 71.12 130 ASN B N 1
ATOM 7240 C CA . ASN B 1 130 ? 7.473 30.922 4.547 1 71.12 130 ASN B CA 1
ATOM 7241 C C . ASN B 1 130 ? 8.344 30.453 5.703 1 71.12 130 ASN B C 1
ATOM 7243 O O . ASN B 1 130 ? 8.18 30.906 6.836 1 71.12 130 ASN B O 1
ATOM 7247 N N . ILE B 1 131 ? 9.312 29.688 5.328 1 75.19 131 ILE B N 1
ATOM 7248 C CA . ILE B 1 131 ? 10.102 29.156 6.43 1 75.19 131 ILE B CA 1
ATOM 7249 C C . ILE B 1 131 ? 11.281 30.078 6.727 1 75.19 131 ILE B C 1
ATOM 7251 O O . ILE B 1 131 ? 11.914 29.969 7.777 1 75.19 131 ILE B O 1
ATOM 7255 N N . LEU B 1 132 ? 11.57 30.969 5.805 1 71.94 132 LEU B N 1
ATOM 7256 C CA . LEU B 1 132 ? 12.719 31.859 5.965 1 71.94 132 LEU B CA 1
ATOM 7257 C C . LEU B 1 132 ? 12.281 33.219 6.461 1 71.94 132 LEU B C 1
ATOM 7259 O O . LEU B 1 132 ? 11.289 33.781 5.973 1 71.94 132 LEU B O 1
ATOM 7263 N N . GLU B 1 133 ? 12.797 33.625 7.57 1 69.19 133 GLU B N 1
ATOM 7264 C CA . GLU B 1 133 ? 12.664 34.969 8.055 1 69.19 133 GLU B CA 1
ATOM 7265 C C . GLU B 1 133 ? 13.914 35.812 7.742 1 69.19 133 GLU B C 1
ATOM 7267 O O . GLU B 1 133 ? 15.023 35.438 8.133 1 69.19 133 GLU B O 1
ATOM 7272 N N . ASN B 1 134 ? 13.773 36.656 6.754 1 67.06 134 ASN B N 1
ATOM 7273 C CA . ASN B 1 134 ? 14.953 37.438 6.406 1 67.06 134 ASN B CA 1
ATOM 7274 C C . ASN B 1 134 ? 14.648 38.906 6.395 1 67.06 134 ASN B C 1
ATOM 7276 O O . ASN B 1 134 ? 13.516 39.312 6.148 1 67.06 134 ASN B O 1
ATOM 7280 N N . LYS B 1 135 ? 15.281 39.688 7 1 59.53 135 LYS B N 1
ATOM 7281 C CA . LYS B 1 135 ? 15.258 41.125 6.859 1 59.53 135 LYS B CA 1
ATOM 7282 C C . LYS B 1 135 ? 16.609 41.656 6.402 1 59.53 135 LYS B C 1
ATOM 7284 O O . LYS B 1 135 ? 17.656 41.312 6.984 1 59.53 135 LYS B O 1
ATOM 7289 N N . GLU B 1 136 ? 16.688 42 5.098 1 55.5 136 GLU B N 1
ATOM 7290 C CA . GLU B 1 136 ? 17.922 42.531 4.523 1 55.5 136 GLU B CA 1
ATOM 7291 C C . GLU B 1 136 ? 17.922 44.062 4.512 1 55.5 136 GLU B C 1
ATOM 7293 O O . GLU B 1 136 ? 16.859 44.688 4.395 1 55.5 136 GLU B O 1
ATOM 7298 N N . TYR B 1 137 ? 18.938 44.594 4.992 1 46.81 137 TYR B N 1
ATOM 7299 C CA . TYR B 1 137 ? 19.078 46.031 4.777 1 46.81 137 TYR B CA 1
ATOM 7300 C C . TYR B 1 137 ? 19.234 46.344 3.297 1 46.81 137 TYR B C 1
ATOM 7302 O O . TYR B 1 137 ? 20.016 45.719 2.6 1 46.81 137 TYR B O 1
ATOM 7310 N N . GLN B 1 138 ? 18.156 46.906 2.658 1 42.56 138 GLN B N 1
ATOM 7311 C CA . GLN B 1 138 ? 18.297 47.406 1.291 1 42.56 138 GLN B CA 1
ATOM 7312 C C . GLN B 1 138 ? 19.406 48.438 1.195 1 42.56 138 GLN B C 1
ATOM 7314 O O . GLN B 1 138 ? 19.297 49.531 1.787 1 42.56 138 GLN B O 1
ATOM 7319 N N . SER B 1 139 ? 20.625 48.094 1.3 1 41.09 139 SER B N 1
ATOM 7320 C CA . SER B 1 139 ? 21.609 49.125 1.006 1 41.09 139 SER B CA 1
ATOM 7321 C C . SER B 1 139 ? 21.516 49.562 -0.442 1 41.09 139 SER B C 1
ATOM 7323 O O . SER B 1 139 ? 21.188 48.781 -1.333 1 41.09 139 SER B O 1
ATOM 7325 N N . GLU B 1 140 ? 21.266 50.906 -0.769 1 36.69 140 GLU B N 1
ATOM 7326 C CA . GLU B 1 140 ? 21.359 51.594 -2.039 1 36.69 140 GLU B CA 1
ATOM 7327 C C . GLU B 1 140 ? 22.656 51.281 -2.766 1 36.69 140 GLU B C 1
ATOM 7329 O O . GLU B 1 140 ? 23.594 52.094 -2.746 1 36.69 140 GLU B O 1
ATOM 7334 N N . SER B 1 141 ? 23.359 50.25 -2.596 1 39.62 141 SER B N 1
ATOM 7335 C CA . SER B 1 141 ? 24.609 50.25 -3.357 1 39.62 141 SER B CA 1
ATOM 7336 C C . SER B 1 141 ? 24.328 50.281 -4.859 1 39.62 141 SER B C 1
ATOM 7338 O O . SER B 1 141 ? 23.562 49.5 -5.383 1 39.62 141 SER B O 1
ATOM 7340 N N . ARG B 1 142 ? 24.469 51.344 -5.547 1 39.19 142 ARG B N 1
ATOM 7341 C CA . ARG B 1 142 ? 24.359 51.656 -6.973 1 39.19 142 ARG B CA 1
ATOM 7342 C C . ARG B 1 142 ? 25.109 50.625 -7.801 1 39.19 142 ARG B C 1
ATOM 7344 O O . ARG B 1 142 ? 25.062 50.656 -9.031 1 39.19 142 ARG B O 1
ATOM 7351 N N . GLY B 1 143 ? 26.297 50.219 -7.508 1 38.06 143 GLY B N 1
ATOM 7352 C CA . GLY B 1 143 ? 27.062 49.562 -8.555 1 38.06 143 GLY B CA 1
ATOM 7353 C C . GLY B 1 143 ? 26.625 48.125 -8.789 1 38.06 143 GLY B C 1
ATOM 7354 O O . GLY B 1 143 ? 25.906 47.531 -7.961 1 38.06 143 GLY B O 1
ATOM 7355 N N . LYS B 1 144 ? 26.641 47.562 -10 1 39.84 144 LYS B N 1
ATOM 7356 C CA . LYS B 1 144 ? 26.25 46.312 -10.609 1 39.84 144 LYS B CA 1
ATOM 7357 C C . LYS B 1 144 ? 26.656 45.125 -9.742 1 39.84 144 LYS B C 1
ATOM 7359 O O . LYS B 1 144 ? 26.422 43.969 -10.102 1 39.84 144 LYS B O 1
ATOM 7364 N N . LYS B 1 145 ? 27.719 45.25 -8.797 1 40.25 145 LYS B N 1
ATOM 7365 C CA . LYS B 1 145 ? 28.453 44.062 -8.336 1 40.25 145 LYS B CA 1
ATOM 7366 C C . LYS B 1 145 ? 27.734 43.375 -7.199 1 40.25 145 LYS B C 1
ATOM 7368 O O . LYS B 1 145 ? 26.766 43.906 -6.648 1 40.25 145 LYS B O 1
ATOM 7373 N N . GLN B 1 146 ? 28.484 42.312 -6.414 1 45.28 146 GLN B N 1
ATOM 7374 C CA . GLN B 1 146 ? 28.016 41.25 -5.516 1 45.28 146 GLN B CA 1
ATOM 7375 C C . GLN B 1 146 ? 27.312 41.844 -4.297 1 45.28 146 GLN B C 1
ATOM 7377 O O . GLN B 1 146 ? 27.891 42.625 -3.557 1 45.28 146 GLN B O 1
ATOM 7382 N N . LYS B 1 147 ? 26.078 41.938 -4.262 1 49.19 147 LYS B N 1
ATOM 7383 C CA . LYS B 1 147 ? 25.203 42.469 -3.223 1 49.19 147 LYS B CA 1
ATOM 7384 C C . LYS B 1 147 ? 25.375 41.719 -1.914 1 49.19 147 LYS B C 1
ATOM 7386 O O . LYS B 1 147 ? 25.25 40.469 -1.885 1 49.19 147 LYS B O 1
ATOM 7391 N N . HIS B 1 148 ? 26.281 42.25 -0.959 1 53.22 148 HIS B N 1
ATOM 7392 C CA . HIS B 1 148 ? 26.375 41.719 0.387 1 53.22 148 HIS B CA 1
ATOM 7393 C C . HIS B 1 148 ? 25.203 42.156 1.253 1 53.22 148 HIS B C 1
ATOM 7395 O O . HIS B 1 148 ? 25.156 43.312 1.672 1 53.22 148 HIS B O 1
ATOM 7401 N N . ASN B 1 149 ? 24.234 41.281 1.452 1 56.22 149 ASN B N 1
ATOM 7402 C CA . ASN B 1 149 ? 22.969 41.625 2.086 1 56.22 149 ASN B CA 1
ATOM 7403 C C . ASN B 1 149 ? 23.094 41.656 3.605 1 56.22 149 ASN B C 1
ATOM 7405 O O . ASN B 1 149 ? 22.391 42.438 4.27 1 56.22 149 ASN B O 1
ATOM 7409 N N . THR B 1 150 ? 24 40.875 4.125 1 65.25 150 THR B N 1
ATOM 7410 C CA . THR B 1 150 ? 24.172 40.812 5.574 1 65.25 150 THR B CA 1
ATOM 7411 C C . THR B 1 150 ? 25.641 41.062 5.949 1 65.25 150 THR B C 1
ATOM 7413 O O . THR B 1 150 ? 26.516 41 5.09 1 65.25 150 THR B O 1
ATOM 7416 N N . LEU B 1 151 ? 25.906 41.469 7.102 1 71.12 151 LEU B N 1
ATOM 7417 C CA . LEU B 1 151 ? 27.266 41.594 7.609 1 71.12 151 LEU B CA 1
ATOM 7418 C C . LEU B 1 151 ? 28.031 40.281 7.387 1 71.12 151 LEU B C 1
ATOM 7420 O O . LEU B 1 151 ? 29.219 40.312 7.031 1 71.12 151 LEU B O 1
ATOM 7424 N N . LEU B 1 152 ? 27.266 39.25 7.574 1 73 152 LEU B N 1
ATOM 7425 C CA . LEU B 1 152 ? 27.938 37.969 7.414 1 73 152 LEU B CA 1
ATOM 7426 C C . LEU B 1 152 ? 28.375 37.75 5.969 1 73 152 LEU B C 1
ATOM 7428 O O . LEU B 1 152 ? 29.438 37.188 5.711 1 73 152 LEU B O 1
ATOM 7432 N N . ASP B 1 153 ? 27.625 38.281 5.094 1 72.38 153 ASP B N 1
ATOM 7433 C CA . ASP B 1 153 ? 28.031 38.188 3.689 1 72.38 153 ASP B CA 1
ATOM 7434 C C . ASP B 1 153 ? 29.375 38.875 3.463 1 72.38 153 ASP B C 1
ATOM 7436 O O . ASP B 1 153 ? 30.219 38.344 2.74 1 72.38 153 ASP B O 1
ATOM 7440 N N . VAL B 1 154 ? 29.469 39.938 4.082 1 77.31 154 VAL B N 1
ATOM 7441 C CA . VAL B 1 154 ? 30.703 40.719 3.934 1 77.31 154 VAL B CA 1
ATOM 7442 C C . VAL B 1 154 ? 31.875 39.969 4.586 1 77.31 154 VAL B C 1
ATOM 7444 O O . VAL B 1 154 ? 32.969 39.875 4.016 1 77.31 154 VAL B O 1
ATOM 7447 N N . ILE B 1 155 ? 31.594 39.406 5.695 1 76.25 155 ILE B N 1
ATOM 7448 C CA . ILE B 1 155 ? 32.625 38.688 6.426 1 76.25 155 ILE B CA 1
ATOM 7449 C C . ILE B 1 155 ? 33.094 37.469 5.609 1 76.25 155 ILE B C 1
ATOM 7451 O O . ILE B 1 155 ? 34.281 37.219 5.484 1 76.25 155 ILE B O 1
ATOM 7455 N N . ILE B 1 156 ? 32.125 36.844 5.102 1 76 156 ILE B N 1
ATOM 7456 C CA . ILE B 1 156 ? 32.438 35.688 4.297 1 76 156 ILE B CA 1
ATOM 7457 C C . ILE B 1 156 ? 33.25 36.094 3.076 1 76 156 ILE B C 1
ATOM 7459 O O . ILE B 1 156 ? 34.25 35.438 2.73 1 76 156 ILE B O 1
ATOM 7463 N N . ALA B 1 157 ? 32.875 37.188 2.453 1 76.94 157 ALA B N 1
ATOM 7464 C CA . ALA B 1 157 ? 33.594 37.688 1.286 1 76.94 157 ALA B CA 1
ATOM 7465 C C . ALA B 1 157 ? 35.031 38.062 1.643 1 76.94 157 ALA B C 1
ATOM 7467 O O . ALA B 1 157 ? 35.969 37.781 0.873 1 76.94 157 ALA B O 1
ATOM 7468 N N . LEU B 1 158 ? 35.219 38.625 2.752 1 83.5 158 LEU B N 1
ATOM 7469 C CA . LEU B 1 158 ? 36.531 39 3.229 1 83.5 158 LEU B CA 1
ATOM 7470 C C . LEU B 1 158 ? 37.375 37.781 3.484 1 83.5 158 LEU B C 1
ATOM 7472 O O . LEU B 1 158 ? 38.562 37.719 3.098 1 83.5 158 LEU B O 1
ATOM 7476 N N . ARG B 1 159 ? 36.781 36.812 4.082 1 77.31 159 ARG B N 1
ATOM 7477 C CA . ARG B 1 159 ? 37.469 35.531 4.379 1 77.31 159 ARG B CA 1
ATOM 7478 C C . ARG B 1 159 ? 37.906 34.844 3.098 1 77.31 159 ARG B C 1
ATOM 7480 O O . ARG B 1 159 ? 39.062 34.406 2.979 1 77.31 159 ARG B O 1
ATOM 7487 N N . ASP B 1 160 ? 37.031 34.781 2.174 1 78.56 160 ASP B N 1
ATOM 7488 C CA . ASP B 1 160 ? 37.312 34.125 0.921 1 78.56 160 ASP B CA 1
ATOM 7489 C C . ASP B 1 160 ? 38.406 34.844 0.139 1 78.56 160 ASP B C 1
ATOM 7491 O O . ASP B 1 160 ? 39.312 34.219 -0.427 1 78.56 160 ASP B O 1
ATOM 7495 N N . PHE B 1 161 ? 38.312 36.156 0.119 1 82.38 161 PHE B N 1
ATOM 7496 C CA . PHE B 1 161 ? 39.344 36.938 -0.578 1 82.38 161 PHE B CA 1
ATOM 7497 C C . PHE B 1 161 ? 40.719 36.75 0.045 1 82.38 161 PHE B C 1
ATOM 7499 O O . PHE B 1 161 ? 41.688 36.562 -0.667 1 82.38 161 PHE B O 1
ATOM 7506 N N . ASN B 1 162 ? 40.719 36.688 1.329 1 83.81 162 ASN B N 1
ATOM 7507 C CA . ASN B 1 162 ? 41.969 36.5 2.043 1 83.81 162 ASN B CA 1
ATOM 7508 C C . ASN B 1 162 ? 42.594 35.156 1.744 1 83.81 162 ASN B C 1
ATOM 7510 O O . ASN B 1 162 ? 43.812 35.062 1.505 1 83.81 162 ASN B O 1
ATOM 7514 N N . ARG B 1 163 ? 41.781 34.188 1.767 1 78.19 163 ARG B N 1
ATOM 7515 C CA . ARG B 1 163 ? 42.219 32.812 1.542 1 78.19 163 ARG B CA 1
ATOM 7516 C C . ARG B 1 163 ? 42.75 32.656 0.115 1 78.19 163 ARG B C 1
ATOM 7518 O O . ARG B 1 163 ? 43.781 32 -0.107 1 78.19 163 ARG B O 1
ATOM 7525 N N . ASN B 1 164 ? 42.094 33.312 -0.832 1 78.88 164 ASN B N 1
ATOM 7526 C CA . ASN B 1 164 ? 42.406 33.094 -2.244 1 78.88 164 ASN B CA 1
ATOM 7527 C C . ASN B 1 164 ? 43.531 34 -2.723 1 78.88 164 ASN B C 1
ATOM 7529 O O . ASN B 1 164 ? 44.031 33.812 -3.828 1 78.88 164 ASN B O 1
ATOM 7533 N N . ASN B 1 165 ? 43.906 35.031 -1.911 1 79.12 165 ASN B N 1
ATOM 7534 C CA . ASN B 1 165 ? 44.875 36 -2.402 1 79.12 165 ASN B CA 1
ATOM 7535 C C . ASN B 1 165 ? 46.062 36.094 -1.466 1 79.12 165 ASN B C 1
ATOM 7537 O O . ASN B 1 165 ? 46.625 37.188 -1.298 1 79.12 165 ASN B O 1
ATOM 7541 N N . GLN B 1 166 ? 46.406 35 -0.868 1 77.69 166 GLN B N 1
ATOM 7542 C CA . GLN B 1 166 ? 47.562 35 0.028 1 77.69 166 GLN B CA 1
ATOM 7543 C C . GLN B 1 166 ? 48.844 35.344 -0.719 1 77.69 166 GLN B C 1
ATOM 7545 O O . GLN B 1 166 ? 49.688 36.062 -0.182 1 77.69 166 GLN B O 1
ATOM 7550 N N . ASP B 1 167 ? 48.875 34.906 -1.95 1 76.12 167 ASP B N 1
ATOM 7551 C CA . ASP B 1 167 ? 50.062 35.219 -2.771 1 76.12 167 ASP B CA 1
ATOM 7552 C C . ASP B 1 167 ? 50.188 36.688 -3.043 1 76.12 167 ASP B C 1
ATOM 7554 O O . ASP B 1 167 ? 51.281 37.25 -3.039 1 76.12 167 ASP B O 1
ATOM 7558 N N . TYR B 1 168 ? 49.062 37.219 -3.299 1 80.06 168 TYR B N 1
ATOM 7559 C CA . TYR B 1 168 ? 49.031 38.656 -3.551 1 80.06 168 TYR B CA 1
ATOM 7560 C C . TYR B 1 168 ? 49.531 39.438 -2.34 1 80.06 168 TYR B C 1
ATOM 7562 O O . TYR B 1 168 ? 50.375 40.344 -2.479 1 80.06 168 TYR B O 1
ATOM 7570 N N . PHE B 1 169 ? 49.156 39.031 -1.188 1 79.69 169 PHE B N 1
ATOM 7571 C CA . PHE B 1 169 ? 49.562 39.719 0.032 1 79.69 169 PHE B CA 1
ATOM 7572 C C . PHE B 1 169 ? 51.031 39.531 0.33 1 79.69 169 PHE B C 1
ATOM 7574 O O . PHE B 1 169 ? 51.719 40.469 0.76 1 79.69 169 PHE B O 1
ATOM 7581 N N . THR B 1 170 ? 51.438 38.375 0.092 1 73.75 170 THR B N 1
ATOM 7582 C CA . THR B 1 170 ? 52.875 38.094 0.261 1 73.75 170 THR B CA 1
ATOM 7583 C C . THR B 1 170 ? 53.688 38.938 -0.709 1 73.75 170 THR B C 1
ATOM 7585 O O . THR B 1 170 ? 54.75 39.469 -0.338 1 73.75 170 THR B O 1
ATOM 7588 N N . PHE B 1 171 ? 53.219 38.969 -1.931 1 72.12 171 PHE B N 1
ATOM 7589 C CA . PHE B 1 171 ? 53.906 39.719 -2.961 1 72.12 171 PHE B CA 1
ATOM 7590 C C . PHE B 1 171 ? 53.969 41.188 -2.57 1 72.12 171 PHE B C 1
ATOM 7592 O O . PHE B 1 171 ? 55.031 41.812 -2.666 1 72.12 171 PHE B O 1
ATOM 7599 N N . VAL B 1 172 ? 52.906 41.719 -2.152 1 72.31 172 VAL B N 1
ATOM 7600 C CA . VAL B 1 172 ? 52.844 43.125 -1.782 1 72.31 172 VAL B CA 1
ATOM 7601 C C . VAL B 1 172 ? 53.719 43.375 -0.566 1 72.31 172 VAL B C 1
ATOM 7603 O O . VAL B 1 172 ? 54.438 44.375 -0.504 1 72.31 172 VAL B O 1
ATOM 7606 N N . ALA B 1 173 ? 53.719 42.469 0.338 1 66.75 173 ALA B N 1
ATOM 7607 C CA . ALA B 1 173 ? 54.531 42.562 1.538 1 66.75 173 ALA B CA 1
ATOM 7608 C C . ALA B 1 173 ? 56.031 42.562 1.188 1 66.75 173 ALA B C 1
ATOM 7610 O O . ALA B 1 173 ? 56.812 43.281 1.774 1 66.75 173 ALA B O 1
ATOM 7611 N N . LYS B 1 174 ? 56.406 41.75 0.269 1 61.97 174 LYS B N 1
ATOM 7612 C CA . LYS B 1 174 ? 57.781 41.625 -0.162 1 61.97 174 LYS B CA 1
ATOM 7613 C C . LYS B 1 174 ? 58.219 42.906 -0.897 1 61.97 174 LYS B C 1
ATOM 7615 O O . LYS B 1 174 ? 59.375 43.344 -0.719 1 61.97 174 LYS B O 1
ATOM 7620 N N . ASN B 1 175 ? 57.406 43.312 -1.762 1 58.31 175 ASN B N 1
ATOM 7621 C CA . ASN B 1 175 ? 57.75 44.5 -2.547 1 58.31 175 ASN B CA 1
ATOM 7622 C C . ASN B 1 175 ? 57.844 45.75 -1.675 1 58.31 175 ASN B C 1
ATOM 7624 O O . ASN B 1 175 ? 58.656 46.625 -1.947 1 58.31 175 ASN B O 1
ATOM 7628 N N . VAL B 1 176 ? 57.094 45.812 -0.706 1 55.59 176 VAL B N 1
ATOM 7629 C CA . VAL B 1 176 ? 57.156 46.938 0.206 1 55.59 176 VAL B CA 1
ATOM 7630 C C . VAL B 1 176 ? 58.5 46.938 0.958 1 55.59 176 VAL B C 1
ATOM 7632 O O . VAL B 1 176 ? 59.125 47.969 1.164 1 55.59 176 VAL B O 1
ATOM 7635 N N . HIS B 1 177 ? 59.031 45.812 1.364 1 49.22 177 HIS B N 1
ATOM 7636 C CA . HIS B 1 177 ? 60.312 45.688 2.033 1 49.22 177 HIS B CA 1
ATOM 7637 C C . HIS B 1 177 ? 61.438 46.031 1.082 1 49.22 177 HIS B C 1
ATOM 7639 O O . HIS B 1 177 ? 62.469 46.562 1.502 1 49.22 177 HIS B O 1
ATOM 7645 N N . SER B 1 178 ? 61.375 45.656 -0.155 1 48.38 178 SER B N 1
ATOM 7646 C CA . SER B 1 178 ? 62.5 45.906 -1.055 1 48.38 178 SER B CA 1
ATOM 7647 C C . SER B 1 178 ? 62.719 47.406 -1.264 1 48.38 178 SER B C 1
ATOM 7649 O O . SER B 1 178 ? 63.844 47.844 -1.502 1 48.38 178 SER B O 1
ATOM 7651 N N . GLY B 1 179 ? 61.75 48.188 -1.085 1 43.97 179 GLY B N 1
ATOM 7652 C CA . GLY B 1 179 ? 61.906 49.594 -1.312 1 43.97 179 GLY B CA 1
ATOM 7653 C C . GLY B 1 179 ? 62.562 50.312 -0.138 1 43.97 179 GLY B C 1
ATOM 7654 O O . GLY B 1 179 ? 62.812 51.531 -0.211 1 43.97 179 GLY B O 1
ATOM 7655 N N . TYR B 1 180 ? 62.562 49.781 1.002 1 45.09 180 TYR B N 1
ATOM 7656 C CA . TYR B 1 180 ? 63.031 50.5 2.18 1 45.09 180 TYR B CA 1
ATOM 7657 C C . TYR B 1 180 ? 64.5 50.844 2.033 1 45.09 180 TYR B C 1
ATOM 7659 O O . TYR B 1 180 ? 64.938 51.875 2.543 1 45.09 180 TYR B O 1
ATOM 7667 N N . ASN B 1 181 ? 65.375 50.031 1.376 1 45.38 181 ASN B N 1
ATOM 7668 C CA . ASN B 1 181 ? 66.75 50.281 1.551 1 45.38 181 ASN B CA 1
ATOM 7669 C C . ASN B 1 181 ? 67.375 51 0.358 1 45.38 181 ASN B C 1
ATOM 7671 O O . ASN B 1 181 ? 68.562 50.875 0.069 1 45.38 181 ASN B O 1
ATOM 7675 N N . LYS B 1 182 ? 66.562 51.719 -0.423 1 51.25 182 LYS B N 1
ATOM 7676 C CA . LYS B 1 182 ? 67.312 52.375 -1.469 1 51.25 182 LYS B CA 1
ATOM 7677 C C . LYS B 1 182 ? 67.938 53.688 -0.967 1 51.25 182 LYS B C 1
ATOM 7679 O O . LYS B 1 182 ? 67.25 54.469 -0.304 1 51.25 182 LYS B O 1
ATOM 7684 N N . ILE B 1 183 ? 69.25 53.969 -0.972 1 53.22 183 ILE B N 1
ATOM 7685 C CA . ILE B 1 183 ? 70.062 55.156 -0.569 1 53.22 183 ILE B CA 1
ATOM 7686 C C . ILE B 1 183 ? 69.625 56.344 -1.391 1 53.22 183 ILE B C 1
ATOM 7688 O O . ILE B 1 183 ? 69.5 56.281 -2.615 1 53.22 183 ILE B O 1
ATOM 7692 N N . ASN B 1 184 ? 68.938 57.312 -0.892 1 58.94 184 ASN B N 1
ATOM 7693 C CA . ASN B 1 184 ? 68.812 58.625 -1.561 1 58.94 184 ASN B CA 1
ATOM 7694 C C . ASN B 1 184 ? 70.188 59.219 -1.845 1 58.94 184 ASN B C 1
ATOM 7696 O O . ASN B 1 184 ? 70.75 59.906 -0.991 1 58.94 184 ASN B O 1
ATOM 7700 N N . TRP B 1 185 ? 70.75 58.938 -2.916 1 65.62 185 TRP B N 1
ATOM 7701 C CA . TRP B 1 185 ? 72.125 59.312 -3.236 1 65.62 185 TRP B CA 1
ATOM 7702 C C . TRP B 1 185 ? 72.25 60.844 -3.275 1 65.62 185 TRP B C 1
ATOM 7704 O O . TRP B 1 185 ? 73.25 61.375 -2.807 1 65.62 185 TRP B O 1
ATOM 7714 N N . ASN B 1 186 ? 71.125 61.469 -3.756 1 69.62 186 ASN B N 1
ATOM 7715 C CA . ASN B 1 186 ? 71.188 62.906 -3.807 1 69.62 186 ASN B CA 1
ATOM 7716 C C . ASN B 1 186 ? 71.312 63.531 -2.41 1 69.62 186 ASN B C 1
ATOM 7718 O O . ASN B 1 186 ? 72.125 64.375 -2.182 1 69.62 186 ASN B O 1
ATOM 7722 N N . LYS B 1 187 ? 70.5 62.938 -1.553 1 68.06 187 LYS B N 1
ATOM 7723 C CA . LYS B 1 187 ? 70.562 63.469 -0.195 1 68.06 187 LYS B CA 1
ATOM 7724 C C . LYS B 1 187 ? 71.812 62.938 0.512 1 68.06 187 LYS B C 1
ATOM 7726 O O . LYS B 1 187 ? 72.438 63.625 1.317 1 68.06 187 LYS B O 1
ATOM 7731 N N . THR B 1 188 ? 72.25 61.656 0.223 1 71.06 188 THR B N 1
ATOM 7732 C CA . THR B 1 188 ? 73.5 61.156 0.803 1 71.06 188 THR B CA 1
ATOM 7733 C C . THR B 1 188 ? 74.688 61.969 0.357 1 71.06 188 THR B C 1
ATOM 7735 O O . THR B 1 188 ? 75.562 62.344 1.172 1 71.06 188 THR B O 1
ATOM 7738 N N . ILE B 1 189 ? 74.688 62.438 -0.938 1 72.94 189 ILE B N 1
ATOM 7739 C CA . ILE B 1 189 ? 75.75 63.25 -1.474 1 72.94 189 ILE B CA 1
ATOM 7740 C C . ILE B 1 189 ? 75.75 64.625 -0.848 1 72.94 189 ILE B C 1
ATOM 7742 O O . ILE B 1 189 ? 76.812 65.188 -0.534 1 72.94 189 ILE B O 1
ATOM 7746 N N . THR B 1 190 ? 74.438 65.062 -0.666 1 73.69 190 THR B N 1
ATOM 7747 C CA . THR B 1 190 ? 74.375 66.438 -0.208 1 73.69 190 THR B CA 1
ATOM 7748 C C . THR B 1 190 ? 74.5 66.5 1.307 1 73.69 190 THR B C 1
ATOM 7750 O O . THR B 1 190 ? 75.062 67.5 1.826 1 73.69 190 THR B O 1
ATOM 7753 N N . SER B 1 191 ? 74.062 65.5 1.968 1 69.25 191 SER B N 1
ATOM 7754 C CA . SER B 1 191 ? 73.938 65.75 3.41 1 69.25 191 SER B CA 1
ATOM 7755 C C . SER B 1 191 ? 74.938 64.875 4.152 1 69.25 191 SER B C 1
ATOM 7757 O O . SER B 1 191 ? 75.188 65.062 5.34 1 69.25 191 SER B O 1
ATOM 7759 N N . SER B 1 192 ? 75.438 63.75 3.49 1 67.56 192 SER B N 1
ATOM 7760 C CA . SER B 1 192 ? 76.375 62.906 4.223 1 67.56 192 SER B CA 1
ATOM 7761 C C . SER B 1 192 ? 77.812 63.219 3.848 1 67.56 192 SER B C 1
ATOM 7763 O O . SER B 1 192 ? 78.062 63.688 2.734 1 67.56 192 SER B O 1
ATOM 7765 N N . GLN B 1 193 ? 78.625 63.344 4.82 1 72.44 193 GLN B N 1
ATOM 7766 C CA . GLN B 1 193 ? 80 63.656 4.625 1 72.44 193 GLN B CA 1
ATOM 7767 C C . GLN B 1 193 ? 80.75 62.5 3.889 1 72.44 193 GLN B C 1
ATOM 7769 O O . GLN B 1 193 ? 80.562 61.344 4.25 1 72.44 193 GLN B O 1
ATOM 7774 N N . ALA B 1 194 ? 81.188 62.75 2.666 1 66.69 194 ALA B N 1
ATOM 7775 C CA . ALA B 1 194 ? 81.938 61.781 1.87 1 66.69 194 ALA B CA 1
ATOM 7776 C C . ALA B 1 194 ? 83.375 61.625 2.396 1 66.69 194 ALA B C 1
ATOM 7778 O O . ALA B 1 194 ? 84 62.625 2.791 1 66.69 194 ALA B O 1
ATOM 7779 N N . VAL B 1 195 ? 83.75 60.594 2.943 1 70.94 195 VAL B N 1
ATOM 7780 C CA . VAL B 1 195 ? 85.188 60.375 3.25 1 70.94 195 VAL B CA 1
ATOM 7781 C C . VAL B 1 195 ? 85.875 59.812 2.027 1 70.94 195 VAL B C 1
ATOM 7783 O O . VAL B 1 195 ? 85.438 58.844 1.426 1 70.94 195 VAL B O 1
ATOM 7786 N N . ILE B 1 196 ? 86.688 60.625 1.402 1 67.19 196 ILE B N 1
ATOM 7787 C CA . ILE B 1 196 ? 87.438 60.25 0.228 1 67.19 196 ILE B CA 1
ATOM 7788 C C . ILE B 1 196 ? 88.438 59.188 0.61 1 67.19 196 ILE B C 1
ATOM 7790 O O . ILE B 1 196 ? 89.312 59.406 1.43 1 67.19 196 ILE B O 1
ATOM 7794 N N . GLN B 1 197 ? 88.062 58 0.562 1 66.69 197 GLN B N 1
ATOM 7795 C CA . GLN B 1 197 ? 89.062 56.938 0.729 1 66.69 197 GLN B CA 1
ATOM 7796 C C . GLN B 1 197 ? 89.5 56.375 -0.62 1 66.69 197 GLN B C 1
ATOM 7798 O O . GLN B 1 197 ? 88.688 55.906 -1.405 1 66.69 197 GLN B O 1
ATOM 7803 N N . ASN B 1 198 ? 90.75 56.25 -0.94 1 69.69 198 ASN B N 1
ATOM 7804 C CA . ASN B 1 198 ? 91.5 55.812 -2.121 1 69.69 198 ASN B CA 1
ATOM 7805 C C . ASN B 1 198 ? 90.938 56.469 -3.393 1 69.69 198 ASN B C 1
ATOM 7807 O O . ASN B 1 198 ? 90.812 55.812 -4.426 1 69.69 198 ASN B O 1
ATOM 7811 N N . GLY B 1 199 ? 90.562 57.875 -3.377 1 71.06 199 GLY B N 1
ATOM 7812 C CA . GLY B 1 199 ? 90.188 58.656 -4.527 1 71.06 199 GLY B CA 1
ATOM 7813 C C . GLY B 1 199 ? 88.688 58.625 -4.793 1 71.06 199 GLY B C 1
ATOM 7814 O O . GLY B 1 199 ? 88.188 59.312 -5.68 1 71.06 199 GLY B O 1
ATOM 7815 N N . SER B 1 200 ? 88.125 57.688 -4.32 1 68.06 200 SER B N 1
ATOM 7816 C CA . SER B 1 200 ? 86.688 57.594 -4.566 1 68.06 200 SER B CA 1
ATOM 7817 C C . SER B 1 200 ? 85.875 57.938 -3.322 1 68.06 200 SER B C 1
ATOM 7819 O O . SER B 1 200 ? 86.25 57.562 -2.209 1 68.06 200 SER B O 1
ATOM 7821 N N . PRO B 1 201 ? 84.875 58.938 -3.441 1 72.12 201 PRO B N 1
ATOM 7822 C CA . PRO B 1 201 ? 84.062 59.375 -2.285 1 72.12 201 PRO B CA 1
ATOM 7823 C C . PRO B 1 201 ? 83.188 58.25 -1.692 1 72.12 201 PRO B C 1
ATOM 7825 O O . PRO B 1 201 ? 82.562 57.531 -2.432 1 72.12 201 PRO B O 1
ATOM 7828 N N . VAL B 1 202 ? 83.5 57.719 -0.541 1 73.38 202 VAL B N 1
ATOM 7829 C CA . VAL B 1 202 ? 82.75 56.75 0.209 1 73.38 202 VAL B CA 1
ATOM 7830 C C . VAL B 1 202 ? 81.812 57.438 1.237 1 73.38 202 VAL B C 1
ATOM 7832 O O . VAL B 1 202 ? 82.312 58.25 2.033 1 73.38 202 VAL B O 1
ATOM 7835 N N . TYR B 1 203 ? 80.5 57.406 1.077 1 66.31 203 TYR B N 1
ATOM 7836 C CA . TYR B 1 203 ? 79.562 58.031 2.012 1 66.31 203 TYR B CA 1
ATOM 7837 C C . TYR B 1 203 ? 79.188 57.062 3.135 1 66.31 203 TYR B C 1
ATOM 7839 O O . TYR B 1 203 ? 78.75 55.969 2.879 1 66.31 203 TYR B O 1
ATOM 7847 N N . ILE B 1 204 ? 79.688 57.125 4.375 1 71.56 204 ILE B N 1
ATOM 7848 C CA . ILE B 1 204 ? 79.562 56.25 5.531 1 71.56 204 ILE B CA 1
ATOM 7849 C C . ILE B 1 204 ? 78.125 56.219 6.02 1 71.56 204 ILE B C 1
ATOM 7851 O O . ILE B 1 204 ? 77.625 55.188 6.496 1 71.56 204 ILE B O 1
ATOM 7855 N N . GLU B 1 205 ? 77.438 57.312 5.984 1 65.44 205 GLU B N 1
ATOM 7856 C CA . GLU B 1 205 ? 76.062 57.375 6.512 1 65.44 205 GLU B CA 1
ATOM 7857 C C . GLU B 1 205 ? 75.062 57.688 5.414 1 65.44 205 GLU B C 1
ATOM 7859 O O . GLU B 1 205 ? 74.688 58.875 5.223 1 65.44 205 GLU B O 1
ATOM 7864 N N . PRO B 1 206 ? 74.812 56.719 4.477 1 63.88 206 PRO B N 1
ATOM 7865 C CA . PRO B 1 206 ? 73.812 57.031 3.414 1 63.88 206 PRO B CA 1
ATOM 7866 C C . PRO B 1 206 ? 72.438 57.312 3.953 1 63.88 206 PRO B C 1
ATOM 7868 O O . PRO B 1 206 ? 72.062 56.781 4.988 1 63.88 206 PRO B O 1
ATOM 7871 N N . VAL B 1 207 ? 71.875 58.5 3.723 1 60.62 207 VAL B N 1
ATOM 7872 C CA . VAL B 1 207 ? 70.5 58.875 4.07 1 60.62 207 VAL B CA 1
ATOM 7873 C C . VAL B 1 207 ? 69.562 58.062 3.219 1 60.62 207 VAL B C 1
ATOM 7875 O O . VAL B 1 207 ? 69.625 58.094 1.987 1 60.62 207 VAL B O 1
ATOM 7878 N N . ASN B 1 208 ? 69 57.094 3.773 1 53.97 208 ASN B N 1
ATOM 7879 C CA . ASN B 1 208 ? 68.062 56.219 3.094 1 53.97 208 ASN B CA 1
ATOM 7880 C C . ASN B 1 208 ? 66.75 56.969 2.795 1 53.97 208 ASN B C 1
ATOM 7882 O O . ASN B 1 208 ? 66.375 57.906 3.514 1 53.97 208 ASN B O 1
ATOM 7886 N N . ARG B 1 209 ? 66.188 57.094 1.537 1 47.56 209 ARG B N 1
ATOM 7887 C CA . ARG B 1 209 ? 64.938 57.719 1.203 1 47.56 209 ARG B CA 1
ATOM 7888 C C . ARG B 1 209 ? 63.812 57.188 2.125 1 47.56 209 ARG B C 1
ATOM 7890 O O . ARG B 1 209 ? 63.688 56 2.338 1 47.56 209 ARG B O 1
ATOM 7897 N N . LYS B 1 210 ? 63.406 58.031 3.102 1 42.94 210 LYS B N 1
ATOM 7898 C CA . LYS B 1 210 ? 62.188 57.688 3.814 1 42.94 210 LYS B CA 1
ATOM 7899 C C . LYS B 1 210 ? 61.062 57.312 2.844 1 42.94 210 LYS B C 1
ATOM 7901 O O . LYS B 1 210 ? 60.688 58.094 1.967 1 42.94 210 LYS B O 1
ATOM 7906 N N . LYS B 1 211 ? 61.062 56.219 2.311 1 40.94 211 LYS B N 1
ATOM 7907 C CA . LYS B 1 211 ? 59.938 55.844 1.443 1 40.94 211 LYS B CA 1
ATOM 7908 C C . LYS B 1 211 ? 58.625 56.25 2.07 1 40.94 211 LYS B C 1
ATOM 7910 O O . LYS B 1 211 ? 58.438 56.094 3.281 1 40.94 211 LYS B O 1
ATOM 7915 N N . MET B 1 212 ? 57.844 57.25 1.471 1 36.94 212 MET B N 1
ATOM 7916 C CA . MET B 1 212 ? 56.438 57.438 1.686 1 36.94 212 MET B CA 1
ATOM 7917 C C . MET B 1 212 ? 55.719 56.125 1.935 1 36.94 212 MET B C 1
ATOM 7919 O O . MET B 1 212 ? 55.969 55.125 1.248 1 36.94 212 MET B O 1
ATOM 7923 N N . VAL B 1 213 ? 55.281 55.875 3.043 1 43.31 213 VAL B N 1
ATOM 7924 C CA . VAL B 1 213 ? 54.281 54.812 3.271 1 43.31 213 VAL B CA 1
ATOM 7925 C C . VAL B 1 213 ? 53.469 54.594 1.996 1 43.31 213 VAL B C 1
ATOM 7927 O O . VAL B 1 213 ? 52.75 55.469 1.532 1 43.31 213 VAL B O 1
ATOM 7930 N N . ASN B 1 214 ? 53.906 53.969 1.02 1 47.41 214 ASN B N 1
ATOM 7931 C CA . ASN B 1 214 ? 53.219 53.656 -0.223 1 47.41 214 ASN B CA 1
ATOM 7932 C C . ASN B 1 214 ? 51.75 53.375 0.023 1 47.41 214 ASN B C 1
ATOM 7934 O O . ASN B 1 214 ? 51.375 52.781 1.045 1 47.41 214 ASN B O 1
ATOM 7938 N N . PHE B 1 215 ? 50.781 54.125 -0.568 1 48.19 215 PHE B N 1
ATOM 7939 C CA . PHE B 1 215 ? 49.344 54.125 -0.652 1 48.19 215 PHE B CA 1
ATOM 7940 C C . PHE B 1 215 ? 48.781 52.719 -0.577 1 48.19 215 PHE B C 1
ATOM 7942 O O . PHE B 1 215 ? 47.75 52.469 0.057 1 48.19 215 PHE B O 1
ATOM 7949 N N . ASP B 1 216 ? 49.438 51.844 -1.072 1 60 216 ASP B N 1
ATOM 7950 C CA . ASP B 1 216 ? 49 50.438 -1.072 1 60 216 ASP B CA 1
ATOM 7951 C C . ASP B 1 216 ? 49.062 49.844 0.331 1 60 216 ASP B C 1
ATOM 7953 O O . ASP B 1 216 ? 48.25 48.969 0.685 1 60 216 ASP B O 1
ATOM 7957 N N . GLU B 1 217 ? 49.719 50.562 1.13 1 71.5 217 GLU B N 1
ATOM 7958 C CA . GLU B 1 217 ? 49.938 50.062 2.48 1 71.5 217 GLU B CA 1
ATOM 7959 C C . GLU B 1 217 ? 48.75 50.406 3.391 1 71.5 217 GLU B C 1
ATOM 7961 O O . GLU B 1 217 ? 48.312 49.562 4.18 1 71.5 217 GLU B O 1
ATOM 7966 N N . GLU B 1 218 ? 48.25 51.594 3.15 1 81.56 218 GLU B N 1
ATOM 7967 C CA . GLU B 1 218 ? 47.156 51.969 4.039 1 81.56 218 GLU B CA 1
ATOM 7968 C C . GLU B 1 218 ? 45.938 51.062 3.846 1 81.56 218 GLU B C 1
ATOM 7970 O O . GLU B 1 218 ? 45.344 50.625 4.82 1 81.56 218 GLU B O 1
ATOM 7975 N N . LEU B 1 219 ? 45.688 50.781 2.607 1 87.38 219 LEU B N 1
ATOM 7976 C CA . LEU B 1 219 ? 44.562 49.938 2.312 1 87.38 219 LEU B CA 1
ATOM 7977 C C . LEU B 1 219 ? 44.75 48.531 2.924 1 87.38 219 LEU B C 1
ATOM 7979 O O . LEU B 1 219 ? 43.812 47.969 3.488 1 87.38 219 LEU B O 1
ATOM 7983 N N . LEU B 1 220 ? 45.938 48.125 2.828 1 86.5 220 LEU B N 1
ATOM 7984 C CA . LEU B 1 220 ? 46.25 46.781 3.363 1 86.5 220 LEU B CA 1
ATOM 7985 C C . LEU B 1 220 ? 46.219 46.812 4.887 1 86.5 220 LEU B C 1
ATOM 7987 O O . LEU B 1 220 ? 45.75 45.844 5.5 1 86.5 220 LEU B O 1
ATOM 7991 N N . VAL B 1 221 ? 46.656 47.906 5.414 1 85.5 221 VAL B N 1
ATOM 7992 C CA . VAL B 1 221 ? 46.594 48.031 6.867 1 85.5 221 VAL B CA 1
ATOM 7993 C C . VAL B 1 221 ? 45.125 48.031 7.309 1 85.5 221 VAL B C 1
ATOM 7995 O O . VAL B 1 221 ? 44.781 47.375 8.289 1 85.5 221 VAL B O 1
ATOM 7998 N N . ILE B 1 222 ? 44.312 48.719 6.562 1 89.31 222 ILE B N 1
ATOM 7999 C CA . ILE B 1 222 ? 42.875 48.75 6.879 1 89.31 222 ILE B CA 1
ATOM 8000 C C . ILE B 1 222 ? 42.281 47.375 6.711 1 89.31 222 ILE B C 1
ATOM 8002 O O . ILE B 1 222 ? 41.562 46.906 7.578 1 89.31 222 ILE B O 1
ATOM 8006 N N . TYR B 1 223 ? 42.656 46.75 5.598 1 89.94 223 TYR B N 1
ATOM 8007 C CA . TYR B 1 223 ? 42.156 45.438 5.273 1 89.94 223 TYR B CA 1
ATOM 8008 C C . TYR B 1 223 ? 42.5 44.438 6.371 1 89.94 223 TYR B C 1
ATOM 8010 O O . TYR B 1 223 ? 41.625 43.75 6.906 1 89.94 223 TYR B O 1
ATOM 8018 N N . PHE B 1 224 ? 43.688 44.375 6.805 1 87.94 224 PHE B N 1
ATOM 8019 C CA . PHE B 1 224 ? 44.125 43.406 7.805 1 87.94 224 PHE B CA 1
ATOM 8020 C C . PHE B 1 224 ? 43.656 43.812 9.195 1 87.94 224 PHE B C 1
ATOM 8022 O O . PHE B 1 224 ? 43.438 42.969 10.055 1 87.94 224 PHE B O 1
ATOM 8029 N N . SER B 1 225 ? 43.469 45.094 9.438 1 88.75 225 SER B N 1
ATOM 8030 C CA . SER B 1 225 ? 42.875 45.562 10.688 1 88.75 225 SER B CA 1
ATOM 8031 C C . SER B 1 225 ? 41.438 45.094 10.82 1 88.75 225 SER B C 1
ATOM 8033 O O . SER B 1 225 ? 40.969 44.781 11.914 1 88.75 225 SER B O 1
ATOM 8035 N N . ILE B 1 226 ? 40.75 45.188 9.672 1 89.5 226 ILE B N 1
ATOM 8036 C CA . ILE B 1 226 ? 39.375 44.688 9.648 1 89.5 226 ILE B CA 1
ATOM 8037 C C . ILE B 1 226 ? 39.344 43.188 9.969 1 89.5 226 ILE B C 1
ATOM 8039 O O . ILE B 1 226 ? 38.531 42.75 10.781 1 89.5 226 ILE B O 1
ATOM 8043 N N . LEU B 1 227 ? 40.219 42.438 9.359 1 86.94 227 LEU B N 1
ATOM 8044 C CA . LEU B 1 227 ? 40.281 41 9.602 1 86.94 227 LEU B CA 1
ATOM 8045 C C . LEU B 1 227 ? 40.594 40.719 11.07 1 86.94 227 LEU B C 1
ATOM 8047 O O . LEU B 1 227 ? 40 39.812 11.656 1 86.94 227 LEU B O 1
ATOM 8051 N N . ASN B 1 228 ? 41.5 41.469 11.617 1 82.12 228 ASN B N 1
ATOM 8052 C CA . ASN B 1 228 ? 41.812 41.312 13.031 1 82.12 228 ASN B CA 1
ATOM 8053 C C . ASN B 1 228 ? 40.625 41.688 13.914 1 82.12 228 ASN B C 1
ATOM 8055 O O . ASN B 1 228 ? 40.375 41.031 14.938 1 82.12 228 ASN B O 1
ATOM 8059 N N . TYR B 1 229 ? 39.969 42.719 13.539 1 83.25 229 TYR B N 1
ATOM 8060 C CA . TYR B 1 229 ? 38.781 43.125 14.266 1 83.25 229 TYR B CA 1
ATOM 8061 C C . TYR B 1 229 ? 37.719 42 14.273 1 83.25 229 TYR B C 1
ATOM 8063 O O . TYR B 1 229 ? 37.156 41.688 15.312 1 83.25 229 TYR B O 1
ATOM 8071 N N . ILE B 1 230 ? 37.469 41.438 13.125 1 80.31 230 ILE B N 1
ATOM 8072 C CA . ILE B 1 230 ? 36.469 40.375 12.977 1 80.31 230 ILE B CA 1
ATOM 8073 C C . ILE B 1 230 ? 36.906 39.156 13.805 1 80.31 230 ILE B C 1
ATOM 8075 O O . ILE B 1 230 ? 36.062 38.531 14.438 1 80.31 230 ILE B O 1
ATOM 8079 N N . ARG B 1 231 ? 38.125 38.875 13.789 1 76.75 231 ARG B N 1
ATOM 8080 C CA . ARG B 1 231 ? 38.688 37.781 14.57 1 76.75 231 ARG B CA 1
ATOM 8081 C C . ARG B 1 231 ? 38.469 38 16.062 1 76.75 231 ARG B C 1
ATOM 8083 O O . ARG B 1 231 ? 38 37.094 16.766 1 76.75 231 ARG B O 1
ATOM 8090 N N . GLU B 1 232 ? 38.688 39.188 16.5 1 73.75 232 GLU B N 1
ATOM 8091 C CA . GLU B 1 232 ? 38.625 39.5 17.938 1 73.75 232 GLU B CA 1
ATOM 8092 C C . GLU B 1 232 ? 37.188 39.688 18.406 1 73.75 232 GLU B C 1
ATOM 8094 O O . GLU B 1 232 ? 36.844 39.25 19.5 1 73.75 232 GLU B O 1
ATOM 8099 N N . ILE B 1 233 ? 36.469 40.344 17.547 1 68.12 233 ILE B N 1
ATOM 8100 C CA . ILE B 1 233 ? 35.125 40.719 18 1 68.12 233 ILE B CA 1
ATOM 8101 C C . ILE B 1 233 ? 34.125 39.625 17.641 1 68.12 233 ILE B C 1
ATOM 8103 O O . ILE B 1 233 ? 33.25 39.312 18.438 1 68.12 233 ILE B O 1
ATOM 8107 N N . HIS B 1 234 ? 34.281 39.094 16.484 1 67.56 234 HIS B N 1
ATOM 8108 C CA . HIS B 1 234 ? 33.281 38.156 15.984 1 67.56 234 HIS B CA 1
ATOM 8109 C C . HIS B 1 234 ? 33.812 36.719 15.984 1 67.56 234 HIS B C 1
ATOM 8111 O O . HIS B 1 234 ? 33.031 35.781 15.75 1 67.56 234 HIS B O 1
ATOM 8117 N N . GLY B 1 235 ? 35.031 36.5 16.219 1 63.47 235 GLY B N 1
ATOM 8118 C CA . GLY B 1 235 ? 35.594 35.188 16.453 1 63.47 235 GLY B CA 1
ATOM 8119 C C . GLY B 1 235 ? 35.906 34.438 15.18 1 63.47 235 GLY B C 1
ATOM 8120 O O . GLY B 1 235 ? 36.156 33.219 15.219 1 63.47 235 GLY B O 1
ATOM 8121 N N . PHE B 1 236 ? 35.906 34.969 13.984 1 69.06 236 PHE B N 1
ATOM 8122 C CA . PHE B 1 236 ? 36.281 34.312 12.742 1 69.06 236 PHE B CA 1
ATOM 8123 C C . PHE B 1 236 ? 37.781 34.281 12.555 1 69.06 236 PHE B C 1
ATOM 8125 O O . PHE B 1 236 ? 38.469 35.25 12.875 1 69.06 236 PHE B O 1
ATOM 8132 N N . SER B 1 237 ? 38.312 33.156 12.18 1 67.25 237 SER B N 1
ATOM 8133 C CA . SER B 1 237 ? 39.75 33.031 12.039 1 67.25 237 SER B CA 1
ATOM 8134 C C . SER B 1 237 ? 40.219 33.375 10.625 1 67.25 237 SER B C 1
ATOM 8136 O O . SER B 1 237 ? 39.531 33.031 9.656 1 67.25 237 SER B O 1
ATOM 8138 N N . PHE B 1 238 ? 41.25 34.281 10.547 1 73.38 238 PHE B N 1
ATOM 8139 C CA . PHE B 1 238 ? 41.875 34.656 9.297 1 73.38 238 PHE B CA 1
ATOM 8140 C C . PHE B 1 238 ? 43.375 34.438 9.344 1 73.38 238 PHE B C 1
ATOM 8142 O O . PHE B 1 238 ? 44 34.562 10.406 1 73.38 238 PHE B O 1
ATOM 8149 N N . GLU B 1 239 ? 43.938 33.906 8.281 1 72.69 239 GLU B N 1
ATOM 8150 C CA . GLU B 1 239 ? 45.406 33.906 8.172 1 72.69 239 GLU B CA 1
ATOM 8151 C C . GLU B 1 239 ? 45.969 35.312 7.922 1 72.69 239 GLU B C 1
ATOM 8153 O O . GLU B 1 239 ? 45.625 35.938 6.926 1 72.69 239 GLU B O 1
ATOM 8158 N N . ILE B 1 240 ? 46.625 35.844 8.891 1 73.31 240 ILE B N 1
ATOM 8159 C CA . ILE B 1 240 ? 47.219 37.156 8.742 1 73.31 240 ILE B CA 1
ATOM 8160 C C . ILE B 1 240 ? 48.75 37.031 8.734 1 73.31 240 ILE B C 1
ATOM 8162 O O . ILE B 1 240 ? 49.375 36.781 9.773 1 73.31 240 ILE B O 1
ATOM 8166 N N . ASN B 1 241 ? 49.344 36.906 7.598 1 64.12 241 ASN B N 1
ATOM 8167 C CA . ASN B 1 241 ? 50.781 36.719 7.453 1 64.12 241 ASN B CA 1
ATOM 8168 C C . ASN B 1 241 ? 51.5 38.031 7.172 1 64.12 241 ASN B C 1
ATOM 8170 O O . ASN B 1 241 ? 52.406 38.094 6.312 1 64.12 241 ASN B O 1
ATOM 8174 N N . ILE B 1 242 ? 51.031 39.125 7.66 1 66.06 242 ILE B N 1
ATOM 8175 C CA . ILE B 1 242 ? 51.719 40.375 7.352 1 66.06 242 ILE B CA 1
ATOM 8176 C C . ILE B 1 242 ? 52.188 41.031 8.648 1 66.06 242 ILE B C 1
ATOM 8178 O O . ILE B 1 242 ? 51.562 40.875 9.695 1 66.06 242 ILE B O 1
ATOM 8182 N N . GLN B 1 243 ? 53.344 41.562 8.688 1 65.12 243 GLN B N 1
ATOM 8183 C CA . GLN B 1 243 ? 53.938 42.188 9.859 1 65.12 243 GLN B CA 1
ATOM 8184 C C . GLN B 1 243 ? 53.719 43.688 9.875 1 65.12 243 GLN B C 1
ATOM 8186 O O . GLN B 1 243 ? 54.656 44.469 9.977 1 65.12 243 GLN B O 1
ATOM 8191 N N . TYR B 1 244 ? 52.469 44.188 9.531 1 67.56 244 TYR B N 1
ATOM 8192 C CA . TYR B 1 244 ? 52.156 45.594 9.625 1 67.56 244 TYR B CA 1
ATOM 8193 C C . TYR B 1 244 ? 51.562 45.938 10.984 1 67.56 244 TYR B C 1
ATOM 8195 O O . TYR B 1 244 ? 50.875 45.094 11.586 1 67.56 244 TYR B O 1
ATOM 8203 N N . PRO B 1 245 ? 52.031 47.094 11.508 1 78.44 245 PRO B N 1
ATOM 8204 C CA . PRO B 1 245 ? 51.25 47.531 12.68 1 78.44 245 PRO B CA 1
ATOM 8205 C C . PRO B 1 245 ? 49.781 47.781 12.352 1 78.44 245 PRO B C 1
ATOM 8207 O O . PRO B 1 245 ? 49.469 48.562 11.453 1 78.44 245 PRO B O 1
ATOM 8210 N N . LEU B 1 246 ? 48.844 47.062 12.953 1 85.5 246 LEU B N 1
ATOM 8211 C CA . LEU B 1 246 ? 47.438 47.156 12.656 1 85.5 246 LEU B CA 1
ATOM 8212 C C . LEU B 1 246 ? 46.75 48.188 13.547 1 85.5 246 LEU B C 1
ATOM 8214 O O . LEU B 1 246 ? 47.25 48.531 14.609 1 85.5 246 LEU B O 1
ATOM 8218 N N . ILE B 1 247 ? 45.625 48.688 13.047 1 87.25 247 ILE B N 1
ATOM 8219 C CA . ILE B 1 247 ? 44.781 49.562 13.852 1 87.25 247 ILE B CA 1
ATOM 8220 C C . ILE B 1 247 ? 44.125 48.75 14.977 1 87.25 247 ILE B C 1
ATOM 8222 O O . ILE B 1 247 ? 43.656 47.625 14.758 1 87.25 247 ILE B O 1
ATOM 8226 N N . SER B 1 248 ? 44.281 49.312 16.203 1 86.69 248 SER B N 1
ATOM 8227 C CA . SER B 1 248 ? 43.719 48.594 17.344 1 86.69 248 SER B CA 1
ATOM 8228 C C . SER B 1 248 ? 42.219 48.406 17.188 1 86.69 248 SER B C 1
ATOM 8230 O O . SER B 1 248 ? 41.531 49.25 16.594 1 86.69 248 SER B O 1
ATOM 8232 N N . CYS B 1 249 ? 41.688 47.406 17.703 1 86.19 249 CYS B N 1
ATOM 8233 C CA . CYS B 1 249 ? 40.281 47.094 17.609 1 86.19 249 CYS B CA 1
ATOM 8234 C C . CYS B 1 249 ? 39.406 48.219 18.203 1 86.19 249 CYS B C 1
ATOM 8236 O O . CYS B 1 249 ? 38.344 48.531 17.672 1 86.19 249 CYS B O 1
ATOM 8238 N N . ASP B 1 250 ? 39.938 48.812 19.281 1 85.62 250 ASP B N 1
ATOM 8239 C CA . ASP B 1 250 ? 39.219 49.906 19.938 1 85.62 250 ASP B CA 1
ATOM 8240 C C . ASP B 1 250 ? 39.125 51.125 19.031 1 85.62 250 ASP B C 1
ATOM 8242 O O . ASP B 1 250 ? 38.062 51.75 18.953 1 85.62 250 ASP B O 1
ATOM 8246 N N . LYS B 1 251 ? 40.219 51.312 18.422 1 87.44 251 LYS B N 1
ATOM 8247 C CA . LYS B 1 251 ? 40.25 52.469 17.516 1 87.44 251 LYS B CA 1
ATOM 8248 C C . LYS B 1 251 ? 39.344 52.188 16.312 1 87.44 251 LYS B C 1
ATOM 8250 O O . LYS B 1 251 ? 38.625 53.094 15.859 1 87.44 251 LYS B O 1
ATOM 8255 N N . LEU B 1 252 ? 39.406 51.094 15.828 1 89.94 252 LEU B N 1
ATOM 8256 C CA . LEU B 1 252 ? 38.562 50.719 14.695 1 89.94 252 LEU B CA 1
ATOM 8257 C C . LEU B 1 252 ? 37.062 50.875 15.055 1 89.94 252 LEU B C 1
ATOM 8259 O O . LEU B 1 252 ? 36.281 51.406 14.266 1 89.94 252 LEU B O 1
ATOM 8263 N N . LYS B 1 253 ? 36.688 50.406 16.203 1 85.75 253 LYS B N 1
ATOM 8264 C CA . LYS B 1 253 ? 35.312 50.469 16.656 1 85.75 253 LYS B CA 1
ATOM 8265 C C . LYS B 1 253 ? 34.875 51.906 16.906 1 85.75 253 LYS B C 1
ATOM 8267 O O . LYS B 1 253 ? 33.844 52.344 16.359 1 85.75 253 LYS B O 1
ATOM 8272 N N . LYS B 1 254 ? 35.625 52.656 17.641 1 85.19 254 LYS B N 1
ATOM 8273 C CA . LYS B 1 254 ? 35.219 54 18.125 1 85.19 254 LYS B CA 1
ATOM 8274 C C . LYS B 1 254 ? 35.312 55.031 17 1 85.19 254 LYS B C 1
ATOM 8276 O O . LYS B 1 254 ? 34.438 55.875 16.875 1 85.19 254 LYS B O 1
ATOM 8281 N N . SER B 1 255 ? 36.375 54.875 16.188 1 87.75 255 SER B N 1
ATOM 8282 C CA . SER B 1 255 ? 36.625 55.906 15.211 1 87.75 255 SER B CA 1
ATOM 8283 C C . SER B 1 255 ? 36.156 55.5 13.82 1 87.75 255 SER B C 1
ATOM 8285 O O . SER B 1 255 ? 35.375 56.188 13.18 1 87.75 255 SER B O 1
ATOM 8287 N N . TYR B 1 256 ? 36.594 54.406 13.43 1 89 256 TYR B N 1
ATOM 8288 C CA . TYR B 1 256 ? 36.344 54 12.047 1 89 256 TYR B CA 1
ATOM 8289 C C . TYR B 1 256 ? 34.906 53.562 11.836 1 89 256 TYR B C 1
ATOM 8291 O O . TYR B 1 256 ? 34.344 53.75 10.766 1 89 256 TYR B O 1
ATOM 8299 N N . ILE B 1 257 ? 34.281 52.938 12.781 1 87.88 257 ILE B N 1
ATOM 8300 C CA . ILE B 1 257 ? 32.938 52.375 12.633 1 87.88 257 ILE B CA 1
ATOM 8301 C C . ILE B 1 257 ? 31.938 53.375 13.219 1 87.88 257 ILE B C 1
ATOM 8303 O O . ILE B 1 257 ? 31.062 53.875 12.508 1 87.88 257 ILE B O 1
ATOM 8307 N N . ASP B 1 258 ? 32.062 53.781 14.523 1 81.75 258 ASP B N 1
ATOM 8308 C CA . ASP B 1 258 ? 31.062 54.594 15.211 1 81.75 258 ASP B CA 1
ATOM 8309 C C . ASP B 1 258 ? 30.969 55.969 14.609 1 81.75 258 ASP B C 1
ATOM 8311 O O . ASP B 1 258 ? 29.875 56.531 14.5 1 81.75 258 ASP B O 1
ATOM 8315 N N . ARG B 1 259 ? 32.125 56.531 14.234 1 85.44 259 ARG B N 1
ATOM 8316 C CA . ARG B 1 259 ? 32.156 57.875 13.703 1 85.44 259 ARG B CA 1
ATOM 8317 C C . ARG B 1 259 ? 32.188 57.875 12.172 1 85.44 259 ARG B C 1
ATOM 8319 O O . ARG B 1 259 ? 32.469 58.906 11.555 1 85.44 259 ARG B O 1
ATOM 8326 N N . ASN B 1 260 ? 32.156 56.719 11.594 1 87.5 260 ASN B N 1
ATOM 8327 C CA . ASN B 1 260 ? 32.094 56.531 10.148 1 87.5 260 ASN B CA 1
ATOM 8328 C C . ASN B 1 260 ? 33.375 57.031 9.453 1 87.5 260 ASN B C 1
ATOM 8330 O O . ASN B 1 260 ? 33.312 57.438 8.297 1 87.5 260 ASN B O 1
ATOM 8334 N N . LEU B 1 261 ? 34.406 57.062 10.133 1 89 261 LEU B N 1
ATOM 8335 C CA . LEU B 1 261 ? 35.688 57.5 9.586 1 89 261 LEU B CA 1
ATOM 8336 C C . LEU B 1 261 ? 36.188 56.5 8.523 1 89 261 LEU B C 1
ATOM 8338 O O . LEU B 1 261 ? 36.844 56.906 7.559 1 89 261 LEU B O 1
ATOM 8342 N N . GLY B 1 262 ? 35.906 55.281 8.766 1 89.94 262 GLY B N 1
ATOM 8343 C CA . GLY B 1 262 ? 36.344 54.25 7.828 1 89.94 262 GLY B CA 1
ATOM 8344 C C . GLY B 1 262 ? 35.844 54.469 6.414 1 89.94 262 GLY B C 1
ATOM 8345 O O . GLY B 1 262 ? 36.625 54.531 5.473 1 89.94 262 GLY B O 1
ATOM 8346 N N . CYS B 1 263 ? 34.625 54.625 6.238 1 90 263 CYS B N 1
ATOM 8347 C CA . CYS B 1 263 ? 34.031 54.875 4.922 1 90 263 CYS B CA 1
ATOM 8348 C C . CYS B 1 263 ? 34.562 56.188 4.324 1 90 263 CYS B C 1
ATOM 8350 O O . CYS B 1 263 ? 34.875 56.25 3.131 1 90 263 CYS B O 1
ATOM 8352 N N . ARG B 1 264 ? 34.656 57.156 5.133 1 89.12 264 ARG B N 1
ATOM 8353 C CA . ARG B 1 264 ? 35.125 58.469 4.66 1 89.12 264 ARG B CA 1
ATOM 8354 C C . ARG B 1 264 ? 36.562 58.375 4.16 1 89.12 264 ARG B C 1
ATOM 8356 O O . ARG B 1 264 ? 36.875 58.875 3.078 1 89.12 264 ARG B O 1
ATOM 8363 N N . ARG B 1 265 ? 37.312 57.75 4.961 1 89.19 265 ARG B N 1
ATOM 8364 C CA . ARG B 1 265 ? 38.719 57.594 4.602 1 89.19 265 ARG B CA 1
ATOM 8365 C C . ARG B 1 265 ? 38.875 56.781 3.326 1 89.19 265 ARG B C 1
ATOM 8367 O O . ARG B 1 265 ? 39.688 57.125 2.453 1 89.19 265 ARG B O 1
ATOM 8374 N N . LEU B 1 266 ? 38.188 55.719 3.25 1 91.06 266 LEU B N 1
ATOM 8375 C CA . LEU B 1 266 ? 38.281 54.844 2.072 1 91.06 266 LEU B CA 1
ATOM 8376 C C . LEU B 1 266 ? 37.844 55.625 0.819 1 91.06 266 LEU B C 1
ATOM 8378 O O . LEU B 1 266 ? 38.438 55.469 -0.243 1 91.06 266 LEU B O 1
ATOM 8382 N N . LYS B 1 267 ? 36.812 56.406 0.942 1 89.25 267 LYS B N 1
ATOM 8383 C CA . LYS B 1 267 ? 36.406 57.219 -0.192 1 89.25 267 LYS B CA 1
ATOM 8384 C C . LYS B 1 267 ? 37.5 58.188 -0.603 1 89.25 267 LYS B C 1
ATOM 8386 O O . LYS B 1 267 ? 37.688 58.469 -1.793 1 89.25 267 LYS B O 1
ATOM 8391 N N . GLN B 1 268 ? 38.25 58.656 0.335 1 86.75 268 GLN B N 1
ATOM 8392 C CA . GLN B 1 268 ? 39.312 59.625 0.094 1 86.75 268 GLN B CA 1
ATOM 8393 C C . GLN B 1 268 ? 40.5 59 -0.634 1 86.75 268 GLN B C 1
ATOM 8395 O O . GLN B 1 268 ? 41.219 59.688 -1.375 1 86.75 268 GLN B O 1
ATOM 8400 N N . ILE B 1 269 ? 40.625 57.719 -0.402 1 84.62 269 ILE B N 1
ATOM 8401 C CA . ILE B 1 269 ? 41.812 57.094 -0.954 1 84.62 269 ILE B CA 1
ATOM 8402 C C . ILE B 1 269 ? 41.469 56.219 -2.16 1 84.62 269 ILE B C 1
ATOM 8404 O O . ILE B 1 269 ? 42.312 55.594 -2.754 1 84.62 269 ILE B O 1
ATOM 8408 N N . LYS B 1 270 ? 40.219 56.156 -2.553 1 86.5 270 LYS B N 1
ATOM 8409 C CA . LYS B 1 270 ? 39.75 55.281 -3.617 1 86.5 270 LYS B CA 1
ATOM 8410 C C . LYS B 1 270 ? 40.5 55.531 -4.918 1 86.5 270 LYS B C 1
ATOM 8412 O O . LYS B 1 270 ? 40.844 54.594 -5.656 1 86.5 270 LYS B O 1
ATOM 8417 N N . TYR B 1 271 ? 40.812 56.781 -5.172 1 77.75 271 TYR B N 1
ATOM 8418 C CA . TYR B 1 271 ? 41.375 57.219 -6.449 1 77.75 271 TYR B CA 1
ATOM 8419 C C . TYR B 1 271 ? 42.781 56.688 -6.617 1 77.75 271 TYR B C 1
ATOM 8421 O O . TYR B 1 271 ? 43.312 56.625 -7.73 1 77.75 271 TYR B O 1
ATOM 8429 N N . LYS B 1 272 ? 43.344 56.156 -5.539 1 77.12 272 LYS B N 1
ATOM 8430 C CA . LYS B 1 272 ? 44.719 55.719 -5.543 1 77.12 272 LYS B CA 1
ATOM 8431 C C . LYS B 1 272 ? 44.844 54.281 -6.059 1 77.12 272 LYS B C 1
ATOM 8433 O O . LYS B 1 272 ? 45.938 53.812 -6.379 1 77.12 272 LYS B O 1
ATOM 8438 N N . TYR B 1 273 ? 43.719 53.656 -6.148 1 80.81 273 TYR B N 1
ATOM 8439 C CA . TYR B 1 273 ? 43.781 52.219 -6.453 1 80.81 273 TYR B CA 1
ATOM 8440 C C . TYR B 1 273 ? 43.219 51.938 -7.836 1 80.81 273 TYR B C 1
ATOM 8442 O O . TYR B 1 273 ? 42.094 52.375 -8.156 1 80.81 273 TYR B O 1
ATOM 8450 N N . PHE B 1 274 ? 43.969 51.188 -8.734 1 74.5 274 PHE B N 1
ATOM 8451 C CA . PHE B 1 274 ? 43.562 50.938 -10.117 1 74.5 274 PHE B CA 1
ATOM 8452 C C . PHE B 1 274 ? 43.531 49.438 -10.406 1 74.5 274 PHE B C 1
ATOM 8454 O O . PHE B 1 274 ? 42.844 49 -11.344 1 74.5 274 PHE B O 1
ATOM 8461 N N . SER B 1 275 ? 44.281 48.656 -9.555 1 78.38 275 SER B N 1
ATOM 8462 C CA . SER B 1 275 ? 44.25 47.219 -9.797 1 78.38 275 SER B CA 1
ATOM 8463 C C . SER B 1 275 ? 42.938 46.594 -9.344 1 78.38 275 SER B C 1
ATOM 8465 O O . SER B 1 275 ? 42.344 47.062 -8.359 1 78.38 275 SER B O 1
ATOM 8467 N N . ASP B 1 276 ? 42.531 45.656 -10.039 1 80.44 276 ASP B N 1
ATOM 8468 C CA . ASP B 1 276 ? 41.281 44.969 -9.734 1 80.44 276 ASP B CA 1
ATOM 8469 C C . ASP B 1 276 ? 41.281 44.406 -8.312 1 80.44 276 ASP B C 1
ATOM 8471 O O . ASP B 1 276 ? 40.281 44.5 -7.598 1 80.44 276 ASP B O 1
ATOM 8475 N N . LYS B 1 277 ? 42.375 43.875 -7.898 1 84.62 277 LYS B N 1
ATOM 8476 C CA . LYS B 1 277 ? 42.469 43.281 -6.562 1 84.62 277 LYS B CA 1
ATOM 8477 C C . LYS B 1 277 ? 42.406 44.375 -5.484 1 84.62 277 LYS B C 1
ATOM 8479 O O . LYS B 1 277 ? 41.75 44.188 -4.469 1 84.62 277 LYS B O 1
ATOM 8484 N N . ALA B 1 278 ? 43.125 45.5 -5.754 1 82.62 278 ALA B N 1
ATOM 8485 C CA . ALA B 1 278 ? 43.094 46.594 -4.793 1 82.62 278 ALA B CA 1
ATOM 8486 C C . ALA B 1 278 ? 41.688 47.188 -4.684 1 82.62 278 ALA B C 1
ATOM 8488 O O . ALA B 1 278 ? 41.25 47.531 -3.588 1 82.62 278 ALA B O 1
ATOM 8489 N N . LEU B 1 279 ? 41.062 47.25 -5.828 1 85.69 279 LEU B N 1
ATOM 8490 C CA . LEU B 1 279 ? 39.688 47.781 -5.832 1 85.69 279 LEU B CA 1
ATOM 8491 C C . LEU B 1 279 ? 38.75 46.844 -5.094 1 85.69 279 LEU B C 1
ATOM 8493 O O . LEU B 1 279 ? 37.844 47.281 -4.406 1 85.69 279 LEU B O 1
ATOM 8497 N N . ARG B 1 280 ? 39 45.562 -5.277 1 88.31 280 ARG B N 1
ATOM 8498 C CA . ARG B 1 280 ? 38.156 44.562 -4.57 1 88.31 280 ARG B CA 1
ATOM 8499 C C . ARG B 1 280 ? 38.375 44.688 -3.061 1 88.31 280 ARG B C 1
ATOM 8501 O O . ARG B 1 280 ? 37.406 44.625 -2.299 1 88.31 280 ARG B O 1
ATOM 8508 N N . ILE B 1 281 ? 39.562 44.844 -2.699 1 88.5 281 ILE B N 1
ATOM 8509 C CA . ILE B 1 281 ? 39.844 45.031 -1.282 1 88.5 281 ILE B CA 1
ATOM 8510 C C . ILE B 1 281 ? 39.156 46.281 -0.774 1 88.5 281 ILE B C 1
ATOM 8512 O O . ILE B 1 281 ? 38.531 46.281 0.293 1 88.5 281 ILE B O 1
ATOM 8516 N N . TRP B 1 282 ? 39.344 47.344 -1.588 1 88 282 TRP B N 1
ATOM 8517 C CA . TRP B 1 282 ? 38.656 48.594 -1.233 1 88 282 TRP B CA 1
ATOM 8518 C C . TRP B 1 282 ? 37.156 48.375 -1.045 1 88 282 TRP B C 1
ATOM 8520 O O . TRP B 1 282 ? 36.594 48.812 -0.041 1 88 282 TRP B O 1
ATOM 8530 N N . ASP B 1 283 ? 36.594 47.719 -1.953 1 88 283 ASP B N 1
ATOM 8531 C CA . ASP B 1 283 ? 35.156 47.469 -1.925 1 88 283 ASP B CA 1
ATOM 8532 C C . ASP B 1 283 ? 34.75 46.688 -0.677 1 88 283 ASP B C 1
ATOM 8534 O O . ASP B 1 283 ? 33.719 47 -0.048 1 88 283 ASP B O 1
ATOM 8538 N N . LEU B 1 284 ? 35.469 45.688 -0.335 1 88 284 LEU B N 1
ATOM 8539 C CA . LEU B 1 284 ? 35.156 44.844 0.819 1 88 284 LEU B CA 1
ATOM 8540 C C . LEU B 1 284 ? 35.312 45.625 2.117 1 88 284 LEU B C 1
ATOM 8542 O O . LEU B 1 284 ? 34.469 45.531 3.014 1 88 284 LEU B O 1
ATOM 8546 N N . CYS B 1 285 ? 36.375 46.375 2.168 1 88.81 285 CYS B N 1
ATOM 8547 C CA . CYS B 1 285 ? 36.594 47.219 3.354 1 88.81 285 CYS B CA 1
ATOM 8548 C C . CYS B 1 285 ? 35.469 48.219 3.521 1 88.81 285 CYS B C 1
ATOM 8550 O O . C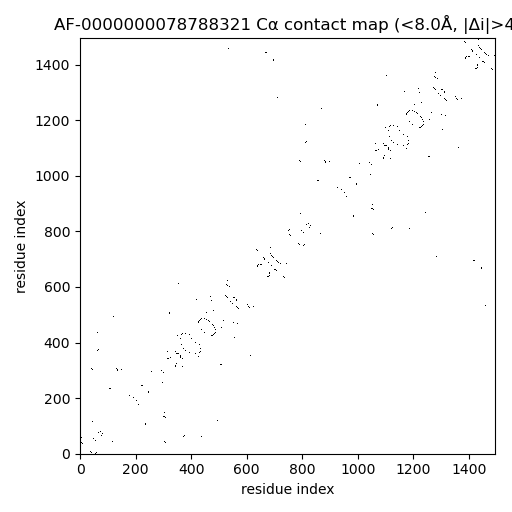YS B 1 285 ? 34.969 48.438 4.625 1 88.81 285 CYS B O 1
ATOM 8552 N N . TYR B 1 286 ? 35.156 48.812 2.406 1 88.06 286 TYR B N 1
ATOM 8553 C CA . TYR B 1 286 ? 34.062 49.781 2.438 1 88.06 286 TYR B CA 1
ATOM 8554 C C . TYR B 1 286 ? 32.75 49.156 2.885 1 88.06 286 TYR B C 1
ATOM 8556 O O . TYR B 1 286 ? 32.031 49.688 3.723 1 88.06 286 TYR B O 1
ATOM 8564 N N . ALA B 1 287 ? 32.438 48.062 2.324 1 83.19 287 ALA B N 1
ATOM 8565 C CA . ALA B 1 287 ? 31.219 47.344 2.66 1 83.19 287 ALA B CA 1
ATOM 8566 C C . ALA B 1 287 ? 31.188 47 4.145 1 83.19 287 ALA B C 1
ATOM 8568 O O . ALA B 1 287 ? 30.125 47.062 4.781 1 83.19 287 ALA B O 1
ATOM 8569 N N . PHE B 1 288 ? 32.25 46.562 4.668 1 86.81 288 PHE B N 1
ATOM 8570 C CA . PHE B 1 288 ? 32.344 46.219 6.078 1 86.81 288 PHE B CA 1
ATOM 8571 C C . PHE B 1 288 ? 32.031 47.406 6.969 1 86.81 288 PHE B C 1
ATOM 8573 O O . PHE B 1 288 ? 31.203 47.344 7.867 1 86.81 288 PHE B O 1
ATOM 8580 N N . PHE B 1 289 ? 32.75 48.5 6.719 1 86.75 289 PHE B N 1
ATOM 8581 C CA . PHE B 1 289 ? 32.594 49.688 7.551 1 86.75 289 PHE B CA 1
ATOM 8582 C C . PHE B 1 289 ? 31.172 50.25 7.41 1 86.75 289 PHE B C 1
ATOM 8584 O O . PHE B 1 289 ? 30.578 50.688 8.391 1 86.75 289 PHE B O 1
ATOM 8591 N N . ASP B 1 290 ? 30.719 50.188 6.23 1 81.06 290 ASP B N 1
ATOM 8592 C CA . ASP B 1 290 ? 29.359 50.688 5.992 1 81.06 290 ASP B CA 1
ATOM 8593 C C . ASP B 1 290 ? 28.328 49.875 6.781 1 81.06 290 ASP B C 1
ATOM 8595 O O . ASP B 1 290 ? 27.438 50.438 7.402 1 81.06 290 ASP B O 1
ATOM 8599 N N . ARG B 1 291 ? 28.484 48.594 6.777 1 77.12 291 ARG B N 1
ATOM 8600 C CA . ARG B 1 291 ? 27.547 47.719 7.473 1 77.12 291 ARG B CA 1
ATOM 8601 C C . ARG B 1 291 ? 27.672 47.875 8.984 1 77.12 291 ARG B C 1
ATOM 8603 O O . ARG B 1 291 ? 26.656 47.969 9.68 1 77.12 291 ARG B O 1
ATOM 8610 N N . GLU B 1 292 ? 28.859 47.844 9.406 1 76.06 292 GLU B N 1
ATOM 8611 C CA . GLU B 1 292 ? 29.109 47.969 10.836 1 76.06 292 GLU B CA 1
ATOM 8612 C C . GLU B 1 292 ? 28.594 49.312 11.352 1 76.06 292 GLU B C 1
ATOM 8614 O O . GLU B 1 292 ? 28.062 49.406 12.461 1 76.06 292 GLU B O 1
ATOM 8619 N N . TYR B 1 293 ? 28.75 50.281 10.586 1 76.88 293 TYR B N 1
ATOM 8620 C CA . TYR B 1 293 ? 28.266 51.625 10.961 1 76.88 293 TYR B CA 1
ATOM 8621 C C . TYR B 1 293 ? 26.75 51.625 11.062 1 76.88 293 TYR B C 1
ATOM 8623 O O . TYR B 1 293 ? 26.188 52.188 12.016 1 76.88 293 TYR B O 1
ATOM 8631 N N . LYS B 1 294 ? 26.109 51.156 10.148 1 72.19 294 LYS B N 1
ATOM 8632 C CA . LYS B 1 294 ? 24.656 51.125 10.125 1 72.19 294 LYS B CA 1
ATOM 8633 C C . LYS B 1 294 ? 24.094 50.344 11.305 1 72.19 294 LYS B C 1
ATOM 8635 O O . LYS B 1 294 ? 23.047 50.688 11.859 1 72.19 294 LYS B O 1
ATOM 8640 N N . ILE B 1 295 ? 24.719 49.281 11.617 1 68.75 295 ILE B N 1
ATOM 8641 C CA . ILE B 1 295 ? 24.328 48.469 12.766 1 68.75 295 ILE B CA 1
ATOM 8642 C C . ILE B 1 295 ? 24.5 49.312 14.047 1 68.75 295 ILE B C 1
ATOM 8644 O O . ILE B 1 295 ? 23.625 49.281 14.922 1 68.75 295 ILE B O 1
ATOM 8648 N N . ALA B 1 296 ? 25.625 49.969 14.172 1 65.06 296 ALA B N 1
ATOM 8649 C CA . ALA B 1 296 ? 25.922 50.781 15.359 1 65.06 296 ALA B CA 1
ATOM 8650 C C . ALA B 1 296 ? 24.891 51.906 15.531 1 65.06 296 ALA B C 1
ATOM 8652 O O . ALA B 1 296 ? 24.547 52.281 16.656 1 65.06 296 ALA B O 1
ATOM 8653 N N . MET B 1 297 ? 24.469 52.594 14.547 1 61.19 297 MET B N 1
ATOM 8654 C CA . MET B 1 297 ? 23.547 53.719 14.609 1 61.19 297 MET B CA 1
ATOM 8655 C C . MET B 1 297 ? 22.109 53.25 14.797 1 61.19 297 MET B C 1
ATOM 8657 O O . MET B 1 297 ? 21.172 54.031 14.75 1 61.19 297 MET B O 1
ATOM 8661 N N . ASN B 1 298 ? 21.906 52.062 15.516 1 56.09 298 ASN B N 1
ATOM 8662 C CA . ASN B 1 298 ? 20.594 51.531 15.867 1 56.09 298 ASN B CA 1
ATOM 8663 C C . ASN B 1 298 ? 19.641 51.562 14.688 1 56.09 298 ASN B C 1
ATOM 8665 O O . ASN B 1 298 ? 18.422 51.562 14.875 1 56.09 298 ASN B O 1
ATOM 8669 N N . ARG B 1 299 ? 19.984 52 13.617 1 50.75 299 ARG B N 1
ATOM 8670 C CA . ARG B 1 299 ? 18.953 52 12.594 1 50.75 299 ARG B CA 1
ATOM 8671 C C . ARG B 1 299 ? 18.344 50.625 12.406 1 50.75 299 ARG B C 1
ATOM 8673 O O . ARG B 1 299 ? 18.859 49.625 12.93 1 50.75 299 ARG B O 1
ATOM 8680 N N . GLN B 1 300 ? 17.219 50.438 11.609 1 47.16 300 GLN B N 1
ATOM 8681 C CA . GLN B 1 300 ? 16.281 49.375 11.25 1 47.16 300 GLN B CA 1
ATOM 8682 C C . GLN B 1 300 ? 17.016 48.094 10.953 1 47.16 300 GLN B C 1
ATOM 8684 O O . GLN B 1 300 ? 16.406 47.125 10.461 1 47.16 300 GLN B O 1
ATOM 8689 N N . ALA B 1 301 ? 18.297 47.969 11.094 1 49.78 301 ALA B N 1
ATOM 8690 C CA . ALA B 1 301 ? 18.906 46.938 10.273 1 49.78 301 ALA B CA 1
ATOM 8691 C C . ALA B 1 301 ? 18.844 45.594 10.961 1 49.78 301 ALA B C 1
ATOM 8693 O O . ALA B 1 301 ? 19.688 45.25 11.797 1 49.78 301 ALA B O 1
ATOM 8694 N N . GLU B 1 302 ? 17.672 45.219 11.344 1 57.56 302 GLU B N 1
ATOM 8695 C CA . GLU B 1 302 ? 17.594 43.812 11.711 1 57.56 302 GLU B CA 1
ATOM 8696 C C . GLU B 1 302 ? 18.188 42.906 10.617 1 57.56 302 GLU B C 1
ATOM 8698 O O . GLU B 1 302 ? 17.844 43.062 9.445 1 57.56 302 GLU B O 1
ATOM 8703 N N . ASP B 1 303 ? 19.453 42.469 10.758 1 65.94 303 ASP B N 1
ATOM 8704 C CA . ASP B 1 303 ? 20.125 41.562 9.812 1 65.94 303 ASP B CA 1
ATOM 8705 C C . ASP B 1 303 ? 20 40.125 10.258 1 65.94 303 ASP B C 1
ATOM 8707 O O . ASP B 1 303 ? 20.625 39.719 11.242 1 65.94 303 ASP B O 1
ATOM 8711 N N . TYR B 1 304 ? 19.031 39.5 9.773 1 74.19 304 TYR B N 1
ATOM 8712 C CA . TYR B 1 304 ? 18.969 38.094 10.164 1 74.19 304 TYR B CA 1
ATOM 8713 C C . TYR B 1 304 ? 18.547 37.219 8.992 1 74.19 304 TYR B C 1
ATOM 8715 O O . TYR B 1 304 ? 17.906 37.688 8.047 1 74.19 304 TYR B O 1
ATOM 8723 N N . LEU B 1 305 ? 19.094 36.125 8.867 1 78.81 305 LEU B N 1
ATOM 8724 C CA . LEU B 1 305 ? 18.656 35.031 8.016 1 78.81 305 LEU B CA 1
ATOM 8725 C C . LEU B 1 305 ? 18.453 33.75 8.836 1 78.81 305 LEU B C 1
ATOM 8727 O O . LEU B 1 305 ? 19.422 33.094 9.211 1 78.81 305 LEU B O 1
ATOM 8731 N N . LEU B 1 306 ? 17.125 33.531 9.117 1 85.12 306 LEU B N 1
ATOM 8732 C CA . LEU B 1 306 ? 16.797 32.406 9.992 1 85.12 306 LEU B CA 1
ATOM 8733 C C . LEU B 1 306 ? 15.805 31.484 9.305 1 85.12 306 LEU B C 1
ATOM 8735 O O . LEU B 1 306 ? 14.891 31.922 8.602 1 85.12 306 LEU B O 1
ATOM 8739 N N . ALA B 1 307 ? 16.078 30.25 9.469 1 88.38 307 ALA B N 1
ATOM 8740 C CA . ALA B 1 307 ? 15.148 29.219 9 1 88.38 307 ALA B CA 1
ATOM 8741 C C . ALA B 1 307 ? 14.422 28.562 10.172 1 88.38 307 ALA B C 1
ATOM 8743 O O . ALA B 1 307 ? 15.055 28.062 11.102 1 88.38 307 ALA B O 1
ATOM 8744 N N . LYS B 1 308 ? 13.109 28.516 10.148 1 86.94 308 LYS B N 1
ATOM 8745 C CA . LYS B 1 308 ? 12.305 27.906 11.203 1 86.94 308 LYS B CA 1
ATOM 8746 C C . LYS B 1 308 ? 12.203 26.406 11.008 1 86.94 308 LYS B C 1
ATOM 8748 O 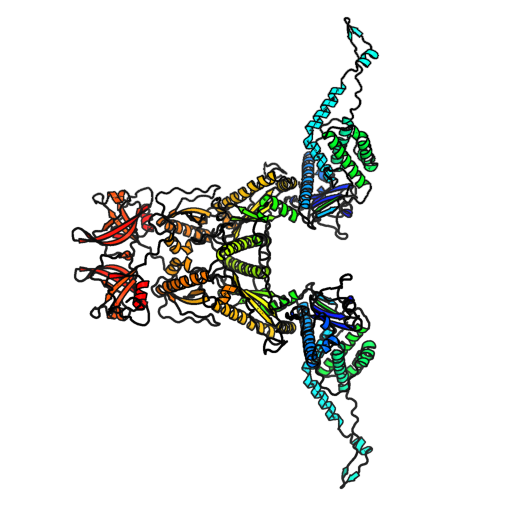O . LYS B 1 308 ? 11.977 25.656 11.969 1 86.94 308 LYS B O 1
ATOM 8753 N N . ASP B 1 309 ? 12.367 25.969 9.836 1 87.94 309 ASP B N 1
ATOM 8754 C CA . ASP B 1 309 ? 12.281 24.547 9.508 1 87.94 309 ASP B CA 1
ATOM 8755 C C . ASP B 1 309 ? 13.484 24.094 8.68 1 87.94 309 ASP B C 1
ATOM 8757 O O . ASP B 1 309 ? 13.359 23.828 7.488 1 87.94 309 ASP B O 1
ATOM 8761 N N . PHE B 1 310 ? 14.562 23.906 9.43 1 92 310 PHE B N 1
ATOM 8762 C CA . PHE B 1 310 ? 15.789 23.562 8.727 1 92 310 PHE B CA 1
ATOM 8763 C C . PHE B 1 310 ? 15.727 22.125 8.219 1 92 310 PHE B C 1
ATOM 8765 O O . PHE B 1 310 ? 16.469 21.734 7.312 1 92 310 PHE B O 1
ATOM 8772 N N . GLU B 1 311 ? 14.875 21.297 8.805 1 91.06 311 GLU B N 1
ATOM 8773 C CA . GLU B 1 311 ? 14.656 19.938 8.32 1 91.06 311 GLU B CA 1
ATOM 8774 C C . GLU B 1 311 ? 14.242 19.938 6.852 1 91.06 311 GLU B C 1
ATOM 8776 O O . GLU B 1 311 ? 14.688 19.094 6.07 1 91.06 311 GLU B O 1
ATOM 8781 N N . ARG B 1 312 ? 13.43 20.844 6.547 1 92.44 312 ARG B N 1
ATOM 8782 C CA . ARG B 1 312 ? 12.984 20.984 5.164 1 92.44 312 ARG B CA 1
ATOM 8783 C C . ARG B 1 312 ? 14.141 21.375 4.254 1 92.44 312 ARG B C 1
ATOM 8785 O O . ARG B 1 312 ? 14.234 20.906 3.121 1 92.44 312 ARG B O 1
ATOM 8792 N N . ILE B 1 313 ? 14.977 22.25 4.707 1 92.88 313 ILE B N 1
ATOM 8793 C CA . ILE B 1 313 ? 16.125 22.656 3.918 1 92.88 313 ILE B CA 1
ATOM 8794 C C . ILE B 1 313 ? 17.047 21.469 3.678 1 92.88 313 ILE B C 1
ATOM 8796 O O . ILE B 1 313 ? 17.547 21.281 2.566 1 92.88 313 ILE B O 1
ATOM 8800 N N . PHE B 1 314 ? 17.266 20.734 4.766 1 94.25 314 PHE B N 1
ATOM 8801 C CA . PHE B 1 314 ? 18.094 19.547 4.625 1 94.25 314 PHE B CA 1
ATOM 8802 C C . PHE B 1 314 ? 17.5 18.594 3.586 1 94.25 314 PHE B C 1
ATOM 8804 O O . PHE B 1 314 ? 18.219 18.016 2.785 1 94.25 314 PHE B O 1
ATOM 8811 N N . GLU B 1 315 ? 16.234 18.359 3.586 1 94.25 315 GLU B N 1
ATOM 8812 C CA . GLU B 1 315 ? 15.547 17.531 2.609 1 94.25 315 GLU B CA 1
ATOM 8813 C C . GLU B 1 315 ? 15.812 18 1.185 1 94.25 315 GLU B C 1
ATOM 8815 O O . GLU B 1 315 ? 16.109 17.203 0.299 1 94.25 315 GLU B O 1
ATOM 8820 N N . VAL B 1 316 ? 15.742 19.281 1.021 1 94.44 316 VAL B N 1
ATOM 8821 C CA . VAL B 1 316 ? 15.953 19.859 -0.302 1 94.44 316 VAL B CA 1
ATOM 8822 C C . VAL B 1 316 ? 17.406 19.672 -0.717 1 94.44 316 VAL B C 1
ATOM 8824 O O . VAL B 1 316 ? 17.703 19.422 -1.888 1 94.44 316 VAL B O 1
ATOM 8827 N N . MET B 1 317 ? 18.312 19.859 0.252 1 95.19 317 MET B N 1
ATOM 8828 C CA . MET B 1 317 ? 19.719 19.641 -0.039 1 95.19 317 MET B CA 1
ATOM 8829 C C . MET B 1 317 ? 19.953 18.234 -0.589 1 95.19 317 MET B C 1
ATOM 8831 O O . MET B 1 317 ? 20.562 18.062 -1.644 1 95.19 317 MET B O 1
ATOM 8835 N N . ILE B 1 318 ? 19.422 17.266 0.114 1 97.06 318 ILE B N 1
ATOM 8836 C CA . ILE B 1 318 ? 19.625 15.883 -0.271 1 97.06 318 ILE B CA 1
ATOM 8837 C C . ILE B 1 318 ? 18.953 15.617 -1.619 1 97.06 318 ILE B C 1
ATOM 8839 O O . ILE B 1 318 ? 19.516 14.93 -2.473 1 97.06 318 ILE B O 1
ATOM 8843 N N . ASP B 1 319 ? 17.781 16.125 -1.774 1 96.75 319 ASP B N 1
ATOM 8844 C CA . ASP B 1 319 ? 17.062 15.93 -3.029 1 96.75 319 ASP B CA 1
ATOM 8845 C C . ASP B 1 319 ? 17.859 16.484 -4.211 1 96.75 319 ASP B C 1
ATOM 8847 O O . ASP B 1 319 ? 17.953 15.836 -5.258 1 96.75 319 ASP B O 1
ATOM 8851 N N . THR B 1 320 ? 18.375 17.656 -4.062 1 95.5 320 THR B N 1
ATOM 8852 C CA . THR B 1 320 ? 19.172 18.297 -5.105 1 95.5 320 THR B CA 1
ATOM 8853 C C . THR B 1 320 ? 20.438 17.484 -5.406 1 95.5 320 THR B C 1
ATOM 8855 O O . THR B 1 320 ? 20.828 17.359 -6.566 1 95.5 320 THR B O 1
ATOM 8858 N N . LEU B 1 321 ? 20.984 16.984 -4.379 1 96.81 321 LEU B N 1
ATOM 8859 C CA . LEU B 1 321 ? 22.281 16.312 -4.512 1 96.81 321 LEU B CA 1
ATOM 8860 C C . LEU B 1 321 ? 22.109 14.875 -4.973 1 96.81 321 LEU B C 1
ATOM 8862 O O . LEU B 1 321 ? 22.984 14.328 -5.652 1 96.81 321 LEU B O 1
ATOM 8866 N N . VAL B 1 322 ? 20.984 14.219 -4.672 1 97.31 322 VAL B N 1
ATOM 8867 C CA . VAL B 1 322 ? 20.797 12.797 -4.957 1 97.31 322 VAL B CA 1
ATOM 8868 C C . VAL B 1 322 ? 19.891 12.633 -6.176 1 97.31 322 VAL B C 1
ATOM 8870 O O . VAL B 1 322 ? 20.234 11.922 -7.125 1 97.31 322 VAL B O 1
ATOM 8873 N N . SER B 1 323 ? 18.719 13.266 -6.16 1 96.44 323 SER B N 1
ATOM 8874 C CA . SER B 1 323 ? 17.766 13.117 -7.25 1 96.44 323 SER B CA 1
ATOM 8875 C C . SER B 1 323 ? 18.109 14.031 -8.422 1 96.44 323 SER B C 1
ATOM 8877 O O . SER B 1 323 ? 17.859 13.688 -9.578 1 96.44 323 SER B O 1
ATOM 8879 N N . GLY B 1 324 ? 18.656 15.234 -8.062 1 92 324 GLY B N 1
ATOM 8880 C CA . GLY B 1 324 ? 18.906 16.203 -9.109 1 92 324 GLY B CA 1
ATOM 8881 C C . GLY B 1 324 ? 17.641 16.656 -9.82 1 92 324 GLY B C 1
ATOM 8882 O O . GLY B 1 324 ? 16.625 16.938 -9.18 1 92 324 GLY B O 1
ATOM 8883 N N . ASN B 1 325 ? 17.719 16.719 -11.156 1 89.75 325 ASN B N 1
ATOM 8884 C CA . ASN B 1 325 ? 16.562 17.125 -11.945 1 89.75 325 ASN B CA 1
ATOM 8885 C C . ASN B 1 325 ? 15.727 15.93 -12.391 1 89.75 325 ASN B C 1
ATOM 8887 O O . ASN B 1 325 ? 14.664 16.094 -12.984 1 89.75 325 ASN B O 1
ATOM 8891 N N . ASP B 1 326 ? 16.156 14.805 -12.062 1 91.31 326 ASP B N 1
ATOM 8892 C CA . ASP B 1 326 ? 15.5 13.586 -12.531 1 91.31 326 ASP B CA 1
ATOM 8893 C C . ASP B 1 326 ? 14.109 13.445 -11.906 1 91.31 326 ASP B C 1
ATOM 8895 O O . ASP B 1 326 ? 13.172 12.984 -12.562 1 91.31 326 ASP B O 1
ATOM 8899 N N . LYS B 1 327 ? 13.984 13.852 -10.695 1 91.25 327 LYS B N 1
ATOM 8900 C CA . LYS B 1 327 ? 12.703 13.727 -10.008 1 91.25 327 LYS B CA 1
ATOM 8901 C C . LYS B 1 327 ? 11.633 14.578 -10.688 1 91.25 327 LYS B C 1
ATOM 8903 O O . LYS B 1 327 ? 10.484 14.141 -10.828 1 91.25 327 LYS B O 1
ATOM 8908 N N . GLN B 1 328 ? 12.031 15.711 -11.148 1 89.69 328 GLN B N 1
ATOM 8909 C CA . GLN B 1 328 ? 11.094 16.625 -11.797 1 89.69 328 GLN B CA 1
ATOM 8910 C C . GLN B 1 328 ? 10.664 16.078 -13.156 1 89.69 328 GLN B C 1
ATOM 8912 O O . GLN B 1 328 ? 9.594 16.422 -13.664 1 89.69 328 GLN B O 1
ATOM 8917 N N . ASN B 1 329 ? 11.469 15.203 -13.672 1 91.31 329 ASN B N 1
ATOM 8918 C CA . ASN B 1 329 ? 11.18 14.656 -14.992 1 91.31 329 ASN B CA 1
ATOM 8919 C C . ASN B 1 329 ? 10.344 13.383 -14.906 1 91.31 329 ASN B C 1
ATOM 8921 O O . ASN B 1 329 ? 9.898 12.852 -15.93 1 91.31 329 ASN B O 1
ATOM 8925 N N . LEU B 1 330 ? 10.148 12.945 -13.758 1 94.38 330 LEU B N 1
ATOM 8926 C CA . LEU B 1 330 ? 9.305 11.766 -13.555 1 94.38 330 LEU B CA 1
ATOM 8927 C C . LEU B 1 330 ? 7.828 12.133 -13.609 1 94.38 330 LEU B C 1
ATOM 8929 O O . LEU B 1 330 ? 7.461 13.289 -13.352 1 94.38 330 LEU B O 1
ATOM 8933 N N . PRO B 1 331 ? 7 11.172 -14.008 1 93.31 331 PRO B N 1
ATOM 8934 C CA . PRO B 1 331 ? 5.562 11.43 -13.906 1 93.31 331 PRO B CA 1
ATOM 8935 C C . PRO B 1 331 ? 5.145 11.906 -12.516 1 93.31 331 PRO B C 1
ATOM 8937 O O . PRO B 1 331 ? 5.625 11.375 -11.508 1 93.31 331 PRO B O 1
ATOM 8940 N N . LYS B 1 332 ? 4.281 12.844 -12.43 1 93.44 332 LYS B N 1
ATOM 8941 C CA . LYS B 1 332 ? 3.871 13.484 -11.18 1 93.44 332 LYS B CA 1
ATOM 8942 C C . LYS B 1 332 ? 3.27 12.469 -10.219 1 93.44 332 LYS B C 1
ATOM 8944 O O . LYS B 1 332 ? 3.426 12.594 -9 1 93.44 332 LYS B O 1
ATOM 8949 N N . GLU B 1 333 ? 2.596 11.461 -10.711 1 93.81 333 GLU B N 1
ATOM 8950 C CA . GLU B 1 333 ? 1.914 10.469 -9.891 1 93.81 333 GLU B CA 1
ATOM 8951 C C . GLU B 1 333 ? 2.912 9.633 -9.094 1 93.81 333 GLU B C 1
ATOM 8953 O O . GLU B 1 333 ? 2.541 8.977 -8.109 1 93.81 333 GLU B O 1
ATOM 8958 N N . LEU B 1 334 ? 4.172 9.648 -9.523 1 95.62 334 LEU B N 1
ATOM 8959 C CA . LEU B 1 334 ? 5.188 8.883 -8.812 1 95.62 334 LEU B CA 1
ATOM 8960 C C . LEU B 1 334 ? 5.699 9.664 -7.602 1 95.62 334 LEU B C 1
ATOM 8962 O O . LEU B 1 334 ? 6.016 9.07 -6.566 1 95.62 334 LEU B O 1
ATOM 8966 N N . THR B 1 335 ? 5.781 10.953 -7.766 1 95.38 335 THR B N 1
ATOM 8967 C CA . THR B 1 335 ? 6.332 11.781 -6.699 1 95.38 335 THR B CA 1
ATOM 8968 C C . THR B 1 335 ? 5.219 12.312 -5.797 1 95.38 335 THR B C 1
ATOM 8970 O O . THR B 1 335 ? 5.426 12.5 -4.594 1 95.38 335 THR B O 1
ATOM 8973 N N . GLU B 1 336 ? 4.121 12.656 -6.383 1 95.81 336 GLU B N 1
ATOM 8974 C CA . GLU B 1 336 ? 2.877 12.945 -5.684 1 95.81 336 GLU B CA 1
ATOM 8975 C C . GLU B 1 336 ? 1.864 11.82 -5.859 1 95.81 336 GLU B C 1
ATOM 8977 O O . GLU B 1 336 ? 0.995 11.891 -6.73 1 95.81 336 GLU B O 1
ATOM 8982 N N . GLN B 1 337 ? 1.984 10.914 -4.973 1 95.88 337 GLN B N 1
ATOM 8983 C CA . GLN B 1 337 ? 1.241 9.664 -5.145 1 95.88 337 GLN B CA 1
ATOM 8984 C C . GLN B 1 337 ? -0.252 9.883 -4.914 1 95.88 337 GLN B C 1
ATOM 8986 O O . GLN B 1 337 ? -0.648 10.789 -4.184 1 95.88 337 GLN B O 1
ATOM 8991 N N . ARG B 1 338 ? -1.08 9.109 -5.453 1 93.62 338 ARG B N 1
ATOM 8992 C CA . ARG B 1 338 ? -2.521 9.312 -5.547 1 93.62 338 ARG B CA 1
ATOM 8993 C C . ARG B 1 338 ? -3.188 9.156 -4.184 1 93.62 338 ARG B C 1
ATOM 8995 O O . ARG B 1 338 ? -4.316 9.609 -3.984 1 93.62 338 ARG B O 1
ATOM 9002 N N . ASP B 1 339 ? -2.551 8.461 -3.287 1 94 339 ASP B N 1
ATOM 9003 C CA . ASP B 1 339 ? -3.133 8.336 -1.955 1 94 339 ASP B CA 1
ATOM 9004 C C . ASP B 1 339 ? -2.732 9.508 -1.066 1 94 339 ASP B C 1
ATOM 9006 O O . ASP B 1 339 ? -2.959 9.484 0.145 1 94 339 ASP B O 1
ATOM 9010 N N . GLY B 1 340 ? -1.999 10.445 -1.558 1 92.5 340 GLY B N 1
ATOM 9011 C CA . GLY B 1 340 ? -1.684 11.672 -0.848 1 92.5 340 GLY B CA 1
ATOM 9012 C C . GLY B 1 340 ? -0.264 11.711 -0.316 1 92.5 340 GLY B C 1
ATOM 9013 O O . GLY B 1 340 ? 0.162 12.711 0.266 1 92.5 340 GLY B O 1
ATOM 9014 N N . LYS B 1 341 ? 0.452 10.719 -0.584 1 93.5 341 LYS B N 1
ATOM 9015 C CA . LYS B 1 341 ? 1.823 10.688 -0.082 1 93.5 341 LYS B CA 1
ATOM 9016 C C . LYS B 1 341 ? 2.77 11.43 -1.016 1 93.5 341 LYS B C 1
ATOM 9018 O O . LYS B 1 341 ? 2.611 11.391 -2.236 1 93.5 341 LYS B O 1
ATOM 9023 N N . LEU B 1 342 ? 3.736 12.125 -0.483 1 94.06 342 LEU B N 1
ATOM 9024 C CA . LEU B 1 342 ? 4.746 12.875 -1.222 1 94.06 342 LEU B CA 1
ATOM 9025 C C . LEU B 1 342 ? 6.125 12.25 -1.04 1 94.06 342 LEU B C 1
ATOM 9027 O O . LEU B 1 342 ? 6.617 12.125 0.085 1 94.06 342 LEU B O 1
ATOM 9031 N N . VAL B 1 343 ? 6.707 11.789 -2.1 1 95.31 343 VAL B N 1
ATOM 9032 C CA . VAL B 1 343 ? 8.016 11.141 -2.059 1 95.31 343 VAL B CA 1
ATOM 9033 C C . VAL B 1 343 ? 9.117 12.195 -2.049 1 95.31 343 VAL B C 1
ATOM 9035 O O . VAL B 1 343 ? 9.117 13.109 -2.877 1 95.31 343 VAL B O 1
ATOM 9038 N N . ASP B 1 344 ? 10.062 12.078 -1.203 1 93.5 344 ASP B N 1
ATOM 9039 C CA . ASP B 1 344 ? 11.102 13.086 -1.028 1 93.5 344 ASP B CA 1
ATOM 9040 C C . ASP B 1 344 ? 12.164 12.977 -2.121 1 93.5 344 ASP B C 1
ATOM 9042 O O . ASP B 1 344 ? 12.523 13.977 -2.748 1 93.5 344 ASP B O 1
ATOM 9046 N N . HIS B 1 345 ? 12.711 11.766 -2.238 1 96.69 345 HIS B N 1
ATOM 9047 C CA . HIS B 1 345 ? 13.766 11.531 -3.219 1 96.69 345 HIS B CA 1
ATOM 9048 C C . HIS B 1 345 ? 13.398 10.375 -4.148 1 96.69 345 HIS B C 1
ATOM 9050 O O . HIS B 1 345 ? 12.906 9.344 -3.697 1 96.69 345 HIS B O 1
ATOM 9056 N N . MET B 1 346 ? 13.617 10.617 -5.43 1 97.56 346 MET B N 1
ATOM 9057 C CA . MET B 1 346 ? 13.328 9.555 -6.391 1 97.56 346 MET B CA 1
ATOM 9058 C C . MET B 1 346 ? 14.102 9.766 -7.688 1 97.56 346 MET B C 1
ATOM 9060 O O . MET B 1 346 ? 14.289 10.906 -8.125 1 97.56 346 MET B O 1
ATOM 9064 N N . PHE B 1 347 ? 14.578 8.727 -8.289 1 97.5 347 PHE B N 1
ATOM 9065 C CA . PHE B 1 347 ? 15.195 8.766 -9.609 1 97.5 347 PHE B CA 1
ATOM 9066 C C . PHE B 1 347 ? 15.188 7.379 -10.25 1 97.5 347 PHE B C 1
ATOM 9068 O O . PHE B 1 347 ? 14.961 6.375 -9.57 1 97.5 347 PHE B O 1
ATOM 9075 N N . VAL B 1 348 ? 15.289 7.281 -11.531 1 97 348 VAL B N 1
ATOM 9076 C CA . VAL B 1 348 ? 15.414 6.031 -12.273 1 97 348 VAL B CA 1
ATOM 9077 C C . VAL B 1 348 ? 16.891 5.676 -12.438 1 97 348 VAL B C 1
ATOM 9079 O O . VAL B 1 348 ? 17.703 6.535 -12.797 1 97 348 VAL B O 1
ATOM 9082 N N . GLY B 1 349 ? 17.266 4.512 -12.062 1 96.19 349 GLY B N 1
ATOM 9083 C CA . GLY B 1 349 ? 18.641 4.07 -12.164 1 96.19 349 GLY B CA 1
ATOM 9084 C C . GLY B 1 349 ? 18.781 2.598 -12.516 1 96.19 349 GLY B C 1
ATOM 9085 O O . GLY B 1 349 ? 17.797 1.96 -12.914 1 96.19 349 GLY B O 1
ATOM 9086 N N . GLN B 1 350 ? 20.016 2.072 -12.422 1 95.62 350 GLN B N 1
ATOM 9087 C CA . GLN B 1 350 ? 20.328 0.696 -12.781 1 95.62 350 GLN B CA 1
ATOM 9088 C C . GLN B 1 350 ? 19.656 -0.293 -11.828 1 95.62 350 GLN B C 1
ATOM 9090 O O . GLN B 1 350 ? 19.562 -0.038 -10.625 1 95.62 350 GLN B O 1
ATOM 9095 N N . GLY B 1 351 ? 19.234 -1.372 -12.43 1 94.88 351 GLY B N 1
ATOM 9096 C CA . GLY B 1 351 ? 18.719 -2.434 -11.578 1 94.88 351 GLY B CA 1
ATOM 9097 C C . GLY B 1 351 ? 19.781 -3.029 -10.672 1 94.88 351 GLY B C 1
ATOM 9098 O O . GLY B 1 351 ? 20.984 -2.828 -10.891 1 94.88 351 GLY B O 1
ATOM 9099 N N . LEU B 1 352 ? 19.375 -3.676 -9.633 1 96 352 LEU B N 1
ATOM 9100 C CA . LEU B 1 352 ? 20.312 -4.246 -8.664 1 96 352 LEU B CA 1
ATOM 9101 C C . LEU B 1 352 ? 20.969 -5.508 -9.219 1 96 352 LEU B C 1
ATOM 9103 O O . LEU B 1 352 ? 22.047 -5.887 -8.781 1 96 352 LEU B O 1
ATOM 9107 N N . ILE B 1 353 ? 20.234 -6.199 -10.188 1 93.94 353 ILE B N 1
ATOM 9108 C CA . ILE B 1 353 ? 20.703 -7.488 -10.68 1 93.94 353 ILE B CA 1
ATOM 9109 C C . ILE B 1 353 ? 21.688 -7.27 -11.82 1 93.94 353 ILE B C 1
ATOM 9111 O O . ILE B 1 353 ? 22.812 -7.797 -11.797 1 93.94 353 ILE B O 1
ATOM 9115 N N . GLU B 1 354 ? 21.234 -6.508 -12.812 1 91.06 354 GLU B N 1
ATOM 9116 C CA . GLU B 1 354 ? 22.031 -6.297 -14.016 1 91.06 354 GLU B CA 1
ATOM 9117 C C . GLU B 1 354 ? 21.891 -4.867 -14.523 1 91.06 354 GLU B C 1
ATOM 9119 O O . GLU B 1 354 ? 20.828 -4.266 -14.438 1 91.06 354 GLU B O 1
ATOM 9124 N N . GLN B 1 355 ? 23 -4.371 -15.047 1 91.31 355 GLN B N 1
ATOM 9125 C CA . GLN B 1 355 ? 22.984 -3.047 -15.656 1 91.31 355 GLN B CA 1
ATOM 9126 C C . GLN B 1 355 ? 22.484 -3.111 -17.094 1 91.31 355 GLN B C 1
ATOM 9128 O O . GLN B 1 355 ? 22.594 -4.148 -17.75 1 91.31 355 GLN B O 1
ATOM 9133 N N . SER B 1 356 ? 21.828 -2.076 -17.516 1 91.44 356 SER B N 1
ATOM 9134 C CA . SER B 1 356 ? 21.281 -2.023 -18.875 1 91.44 356 SER B CA 1
ATOM 9135 C C . SER B 1 356 ? 21.203 -0.588 -19.391 1 91.44 356 SER B C 1
ATOM 9137 O O . SER B 1 356 ? 21.203 0.359 -18.594 1 91.44 356 SER B O 1
ATOM 9139 N N . ASP B 1 357 ? 21.172 -0.483 -20.672 1 90.69 357 ASP B N 1
ATOM 9140 C CA . ASP B 1 357 ? 21.016 0.828 -21.297 1 90.69 357 ASP B CA 1
ATOM 9141 C C . ASP B 1 357 ? 19.562 1.05 -21.734 1 90.69 357 ASP B C 1
ATOM 9143 O O . ASP B 1 357 ? 19.203 2.152 -22.156 1 90.69 357 ASP B O 1
ATOM 9147 N N . LEU B 1 358 ? 18.797 0.046 -21.594 1 91.38 358 LEU B N 1
ATOM 9148 C CA . LEU B 1 358 ? 17.391 0.168 -21.953 1 91.38 358 LEU B CA 1
ATOM 9149 C C . LEU B 1 358 ? 16.562 0.655 -20.766 1 91.38 358 LEU B C 1
ATOM 9151 O O . LEU B 1 358 ? 16.656 0.089 -19.672 1 91.38 358 LEU B O 1
ATOM 9155 N N . THR B 1 359 ? 15.781 1.609 -20.969 1 92 359 THR B N 1
ATOM 9156 C CA . THR B 1 359 ? 14.984 2.217 -19.906 1 92 359 THR B CA 1
ATOM 9157 C C . THR B 1 359 ? 14.047 1.188 -19.281 1 92 359 THR B C 1
ATOM 9159 O O . THR B 1 359 ? 13.797 1.22 -18.078 1 92 359 THR B O 1
ATOM 9162 N N . SER B 1 360 ? 13.539 0.26 -20.078 1 91.19 360 SER B N 1
ATOM 9163 C CA . SER B 1 360 ? 12.586 -0.748 -19.625 1 91.19 360 SER B CA 1
ATOM 9164 C C . SER B 1 360 ? 13.234 -1.702 -18.625 1 91.19 360 SER B C 1
ATOM 9166 O O . SER B 1 360 ? 12.531 -2.41 -17.891 1 91.19 360 SER B O 1
ATOM 9168 N N . GLU B 1 361 ? 14.602 -1.695 -18.578 1 92.19 361 GLU B N 1
ATOM 9169 C CA . GLU B 1 361 ? 15.297 -2.645 -17.719 1 92.19 361 GLU B CA 1
ATOM 9170 C C . GLU B 1 361 ? 15.883 -1.953 -16.484 1 92.19 361 GLU B C 1
ATOM 9172 O O . GLU B 1 361 ? 16.531 -2.594 -15.648 1 92.19 361 GLU B O 1
ATOM 9177 N N . LEU B 1 362 ? 15.648 -0.639 -16.391 1 95.69 362 LEU B N 1
ATOM 9178 C CA . LEU B 1 362 ? 16.047 0.133 -15.219 1 95.69 362 LEU B CA 1
ATOM 9179 C C . LEU B 1 362 ? 15.008 -0.01 -14.109 1 95.69 362 LEU B C 1
ATOM 9181 O O . LEU B 1 362 ? 14.102 -0.842 -14.195 1 95.69 362 LEU B O 1
ATOM 9185 N N . THR B 1 363 ? 15.234 0.616 -12.992 1 96.81 363 THR B N 1
ATOM 9186 C CA . THR B 1 363 ? 14.289 0.567 -11.875 1 96.81 363 THR B CA 1
ATOM 9187 C C . THR B 1 363 ? 14.172 1.935 -11.211 1 96.81 363 THR B C 1
ATOM 9189 O O . THR B 1 363 ? 14.82 2.895 -11.633 1 96.81 363 THR B O 1
ATOM 9192 N N . TYR B 1 364 ? 13.258 2.072 -10.273 1 97.62 364 TYR B N 1
ATOM 9193 C CA . TYR B 1 364 ? 13.023 3.297 -9.516 1 97.62 364 TYR B CA 1
ATOM 9194 C C . TYR B 1 364 ? 13.734 3.254 -8.172 1 97.62 364 TYR B C 1
ATOM 9196 O O . TYR B 1 364 ? 13.672 2.25 -7.461 1 97.62 364 TYR B O 1
ATOM 9204 N N . TYR B 1 365 ? 14.461 4.254 -7.887 1 98.44 365 TYR B N 1
ATOM 9205 C CA . TYR B 1 365 ? 15.062 4.434 -6.57 1 98.44 365 TYR B CA 1
ATOM 9206 C C . TYR B 1 365 ? 14.219 5.371 -5.711 1 98.44 365 TYR B C 1
ATOM 9208 O O . TYR B 1 365 ? 13.773 6.418 -6.18 1 98.44 365 TYR B O 1
ATOM 9216 N N . ILE B 1 366 ? 13.938 4.957 -4.535 1 98.12 366 ILE B N 1
ATOM 9217 C CA . ILE B 1 366 ? 13.141 5.75 -3.605 1 98.12 366 ILE B CA 1
ATOM 9218 C C . ILE B 1 366 ? 13.945 6.016 -2.334 1 98.12 366 ILE B C 1
ATOM 9220 O O . ILE B 1 366 ? 14.523 5.09 -1.755 1 98.12 366 ILE B O 1
ATOM 9224 N N . GLY B 1 367 ? 14 7.254 -1.906 1 97.12 367 GLY B N 1
ATOM 9225 C CA . GLY B 1 367 ? 14.734 7.598 -0.7 1 97.12 367 GLY B CA 1
ATOM 9226 C C . GLY B 1 367 ? 14.008 8.602 0.178 1 97.12 367 GLY B C 1
ATOM 9227 O O . GLY B 1 367 ? 13.008 9.188 -0.241 1 97.12 367 GLY B O 1
ATOM 9228 N N . ASP B 1 368 ? 14.422 8.695 1.398 1 95.88 368 ASP B N 1
ATOM 9229 C CA . ASP B 1 368 ? 13.938 9.648 2.387 1 95.88 368 ASP B CA 1
ATOM 9230 C C . ASP B 1 368 ? 15.07 10.133 3.289 1 95.88 368 ASP B C 1
ATOM 9232 O O . ASP B 1 368 ? 15.93 9.344 3.689 1 95.88 368 ASP B O 1
ATOM 9236 N N . SER B 1 369 ? 15.125 11.383 3.518 1 95.25 369 SER B N 1
ATOM 9237 C CA . SER B 1 369 ? 16.188 11.953 4.34 1 95.25 369 SER B CA 1
ATOM 9238 C C . SER B 1 369 ? 15.711 12.219 5.762 1 95.25 369 SER B C 1
ATOM 9240 O O . SER B 1 369 ? 14.562 12.617 5.969 1 95.25 369 SER B O 1
ATOM 9242 N N . LYS B 1 370 ? 16.531 12.008 6.695 1 90.56 370 LYS B N 1
ATOM 9243 C CA . LYS B 1 370 ? 16.234 12.234 8.109 1 90.56 370 LYS B CA 1
ATOM 9244 C C . LYS B 1 370 ? 17.297 13.133 8.758 1 90.56 370 LYS B C 1
ATOM 9246 O O . LYS B 1 370 ? 18.5 12.898 8.602 1 90.56 370 LYS B O 1
ATOM 9251 N N . TYR B 1 371 ? 16.719 14.18 9.43 1 87.19 371 TYR B N 1
ATOM 9252 C CA . TYR B 1 371 ? 17.516 15.195 10.109 1 87.19 371 TYR B CA 1
ATOM 9253 C C . TYR B 1 371 ? 17.375 15.07 11.625 1 87.19 371 TYR B C 1
ATOM 9255 O O . TYR B 1 371 ? 16.781 15.938 12.273 1 87.19 371 TYR B O 1
ATOM 9263 N N . TYR B 1 372 ? 17.812 13.898 12.219 1 74.56 372 TYR B N 1
ATOM 9264 C CA . TYR B 1 372 ? 17.594 13.656 13.641 1 74.56 372 TYR B CA 1
ATOM 9265 C C . TYR B 1 372 ? 18.828 13.992 14.461 1 74.56 372 TYR B C 1
ATOM 9267 O O . TYR B 1 372 ? 19.953 14.008 13.93 1 74.56 372 TYR B O 1
ATOM 9275 N N . LYS B 1 373 ? 18.469 14.297 15.719 1 74 373 LYS B N 1
ATOM 9276 C CA . LYS B 1 373 ? 19.547 14.289 16.703 1 74 373 LYS B CA 1
ATOM 9277 C C . LYS B 1 373 ? 20.031 12.867 16.969 1 74 373 LYS B C 1
ATOM 9279 O O . LYS B 1 373 ? 19.234 11.93 17.031 1 74 373 LYS B O 1
ATOM 9284 N N . ARG B 1 374 ? 21.312 12.742 16.984 1 74.56 374 ARG B N 1
ATOM 9285 C CA . ARG B 1 374 ? 21.859 11.406 17.188 1 74.56 374 ARG B CA 1
ATOM 9286 C C . ARG B 1 374 ? 21.672 10.953 18.641 1 74.56 374 ARG B C 1
ATOM 9288 O O . ARG B 1 374 ? 21.766 11.758 19.562 1 74.56 374 ARG B O 1
ATOM 9295 N N . SER B 1 375 ? 21.281 9.75 18.766 1 70.19 375 SER B N 1
ATOM 9296 C CA . SER B 1 375 ? 21.125 9.164 20.094 1 70.19 375 SER B CA 1
ATOM 9297 C C . SER B 1 375 ? 22.484 8.836 20.703 1 70.19 375 SER B C 1
ATOM 9299 O O . SER B 1 375 ? 23.516 8.984 20.062 1 70.19 375 SER B O 1
ATOM 9301 N N . LYS B 1 376 ? 22.469 8.398 21.969 1 65.12 376 LYS B N 1
ATOM 9302 C CA . LYS B 1 376 ? 23.656 8.094 22.75 1 65.12 376 LYS B CA 1
ATOM 9303 C C . LYS B 1 376 ? 24.516 7.043 22.062 1 65.12 376 LYS B C 1
ATOM 9305 O O . LYS B 1 376 ? 25.75 7.098 22.125 1 65.12 376 LYS B O 1
ATOM 9310 N N . ASN B 1 377 ? 23.938 6.188 21.359 1 62.69 377 ASN B N 1
ATOM 9311 C CA . ASN B 1 377 ? 24.703 5.121 20.719 1 62.69 377 ASN B CA 1
ATOM 9312 C C . ASN B 1 377 ? 25.031 5.469 19.281 1 62.69 377 ASN B C 1
ATOM 9314 O O . ASN B 1 377 ? 25.359 4.582 18.484 1 62.69 377 ASN B O 1
ATOM 9318 N N . ASP B 1 378 ? 25.047 6.82 19 1 62.94 378 ASP B N 1
ATOM 9319 C CA . ASP B 1 378 ? 25.406 7.324 17.688 1 62.94 378 ASP B CA 1
ATOM 9320 C C . ASP B 1 378 ? 24.484 6.758 16.609 1 62.94 378 ASP B C 1
ATOM 9322 O O . ASP B 1 378 ? 24.938 6.422 15.508 1 62.94 378 ASP B O 1
ATOM 9326 N N . ARG B 1 379 ? 23.344 6.301 17.062 1 66.44 379 ARG B N 1
ATOM 9327 C CA . ARG B 1 379 ? 22.375 5.789 16.109 1 66.44 379 ARG B CA 1
ATOM 9328 C C . ARG B 1 379 ? 21.141 6.688 16.047 1 66.44 379 ARG B C 1
ATOM 9330 O O . ARG B 1 379 ? 20.859 7.426 16.984 1 66.44 379 ARG B O 1
ATOM 9337 N N . THR B 1 380 ? 20.734 6.781 14.734 1 74.31 380 THR B N 1
ATOM 9338 C CA . THR B 1 380 ? 19.438 7.438 14.594 1 74.31 380 THR B CA 1
ATOM 9339 C C . THR B 1 380 ? 18.312 6.41 14.555 1 74.31 380 THR B C 1
ATOM 9341 O O . THR B 1 380 ? 18.391 5.426 13.82 1 74.31 380 THR B O 1
ATOM 9344 N N . GLN B 1 381 ? 17.438 6.418 15.445 1 76.69 381 GLN B N 1
ATOM 9345 C CA . GLN B 1 381 ? 16.328 5.473 15.461 1 76.69 381 GLN B CA 1
ATOM 9346 C C . GLN B 1 381 ? 15.195 5.953 14.562 1 76.69 381 GLN B C 1
ATOM 9348 O O . GLN B 1 381 ? 14.688 7.062 14.734 1 76.69 381 GLN B O 1
ATOM 9353 N N . LEU B 1 382 ? 14.992 5.137 13.57 1 84.31 382 LEU B N 1
ATOM 9354 C CA . LEU B 1 382 ? 13.883 5.441 12.68 1 84.31 382 LEU B CA 1
ATOM 9355 C C . LEU B 1 382 ? 12.555 5.055 13.312 1 84.31 382 LEU B C 1
ATOM 9357 O O . LEU B 1 382 ? 12.445 4.004 13.953 1 84.31 382 LEU B O 1
ATOM 9361 N N . GLY B 1 383 ? 11.633 5.887 13.289 1 86.56 383 GLY B N 1
ATOM 9362 C CA . GLY B 1 383 ? 10.297 5.551 13.75 1 86.56 383 GLY B CA 1
ATOM 9363 C C . GLY B 1 383 ? 9.547 4.633 12.805 1 86.56 383 GLY B C 1
ATOM 9364 O O . GLY B 1 383 ? 9.773 4.672 11.594 1 86.56 383 GLY B O 1
ATOM 9365 N N . ASP B 1 384 ? 8.609 3.867 13.258 1 90.06 384 ASP B N 1
ATOM 9366 C CA . ASP B 1 384 ? 7.797 2.941 12.477 1 90.06 384 ASP B CA 1
ATOM 9367 C C . ASP B 1 384 ? 7.027 3.68 11.383 1 90.06 384 ASP B C 1
ATOM 9369 O O . ASP B 1 384 ? 6.895 3.178 10.266 1 90.06 384 ASP B O 1
ATOM 9373 N N . LYS B 1 385 ? 6.598 4.801 11.727 1 92.5 385 LYS B N 1
ATOM 9374 C CA . LYS B 1 385 ? 5.816 5.562 10.758 1 92.5 385 LYS B CA 1
ATOM 9375 C C . LYS B 1 385 ? 6.629 5.848 9.492 1 92.5 385 LYS B C 1
ATOM 9377 O O . LYS B 1 385 ? 6.129 5.68 8.375 1 92.5 385 LYS B O 1
ATOM 9382 N N . SER B 1 386 ? 7.84 6.242 9.711 1 92.12 386 SER B N 1
ATOM 9383 C CA . SER B 1 386 ? 8.711 6.527 8.57 1 92.12 386 SER B CA 1
ATOM 9384 C C . SER B 1 386 ? 8.992 5.27 7.762 1 92.12 386 SER B C 1
ATOM 9386 O O . SER B 1 386 ? 8.961 5.297 6.527 1 92.12 386 SER B O 1
ATOM 9388 N N . ILE B 1 387 ? 9.242 4.207 8.414 1 95.12 387 ILE B N 1
ATOM 9389 C CA . ILE B 1 387 ? 9.57 2.939 7.773 1 95.12 387 ILE B CA 1
ATOM 9390 C C . ILE B 1 387 ? 8.398 2.48 6.91 1 95.12 387 ILE B C 1
ATOM 9392 O O . ILE B 1 387 ? 8.562 2.184 5.727 1 95.12 387 ILE B O 1
ATOM 9396 N N . TYR B 1 388 ? 7.223 2.453 7.469 1 95.94 388 TYR B N 1
ATOM 9397 C CA . TYR B 1 388 ? 6.062 1.924 6.766 1 95.94 388 TYR B CA 1
ATOM 9398 C C . TYR B 1 388 ? 5.605 2.881 5.668 1 95.94 388 TYR B C 1
ATOM 9400 O O . TYR B 1 388 ? 5.07 2.451 4.648 1 95.94 388 TYR B O 1
ATOM 9408 N N . LYS B 1 389 ? 5.773 4.121 5.879 1 95.69 389 LYS B N 1
ATOM 9409 C CA . LYS B 1 389 ? 5.535 5.051 4.781 1 95.69 389 LYS B CA 1
ATOM 9410 C C . LYS B 1 389 ? 6.387 4.695 3.562 1 95.69 389 LYS B C 1
ATOM 9412 O O . LYS B 1 389 ? 5.91 4.75 2.428 1 95.69 389 LYS B O 1
ATOM 9417 N N . GLN B 1 390 ? 7.645 4.379 3.85 1 96.19 390 GLN B N 1
ATOM 9418 C CA . GLN B 1 390 ? 8.555 4.016 2.764 1 96.19 390 GLN B CA 1
ATOM 9419 C C . GLN B 1 390 ? 8.047 2.789 2.01 1 96.19 390 GLN B C 1
ATOM 9421 O O . GLN B 1 390 ? 8.18 2.707 0.788 1 96.19 390 GLN B O 1
ATOM 9426 N N . TYR B 1 391 ? 7.504 1.803 2.734 1 97.44 391 TYR B N 1
ATOM 9427 C CA . TYR B 1 391 ? 6.914 0.639 2.08 1 97.44 391 TYR B CA 1
ATOM 9428 C C . TYR B 1 391 ? 5.73 1.043 1.211 1 97.44 391 TYR B C 1
ATOM 9430 O O . TYR B 1 391 ? 5.566 0.539 0.097 1 97.44 391 TYR B O 1
ATOM 9438 N N . THR B 1 392 ? 4.926 1.929 1.746 1 97.38 392 THR B N 1
ATOM 9439 C CA . THR B 1 392 ? 3.764 2.391 0.991 1 97.38 392 THR B CA 1
ATOM 9440 C C . THR B 1 392 ? 4.199 3.088 -0.295 1 97.38 392 THR B C 1
ATOM 9442 O O . THR B 1 392 ? 3.602 2.879 -1.354 1 97.38 392 THR B O 1
ATOM 9445 N N . TYR B 1 393 ? 5.289 3.93 -0.204 1 97.75 393 TYR B N 1
ATOM 9446 C CA . TYR B 1 393 ? 5.809 4.586 -1.398 1 97.75 393 TYR B CA 1
ATOM 9447 C C . TYR B 1 393 ? 6.16 3.562 -2.473 1 97.75 393 TYR B C 1
ATOM 9449 O O . TYR B 1 393 ? 5.777 3.719 -3.635 1 97.75 393 TYR B O 1
ATOM 9457 N N . ALA B 1 394 ? 6.832 2.566 -2.045 1 97.88 394 ALA B N 1
ATOM 9458 C CA . ALA B 1 394 ? 7.289 1.545 -2.982 1 97.88 394 ALA B CA 1
ATOM 9459 C C . ALA B 1 394 ? 6.109 0.799 -3.602 1 97.88 394 ALA B C 1
ATOM 9461 O O . ALA B 1 394 ? 6.082 0.566 -4.812 1 97.88 394 ALA B O 1
ATOM 9462 N N . ARG B 1 395 ? 5.148 0.429 -2.797 1 97.81 395 ARG B N 1
ATOM 9463 C CA . ARG B 1 395 ? 3.963 -0.267 -3.289 1 97.81 395 ARG B CA 1
ATOM 9464 C C . ARG B 1 395 ? 3.211 0.583 -4.309 1 97.81 395 ARG B C 1
ATOM 9466 O O . ARG B 1 395 ? 2.707 0.064 -5.305 1 97.81 395 ARG B O 1
ATOM 9473 N N . ASN B 1 396 ? 3.07 1.852 -3.98 1 97.62 396 ASN B N 1
ATOM 9474 C CA . ASN B 1 396 ? 2.395 2.758 -4.902 1 97.62 396 ASN B CA 1
ATOM 9475 C C . ASN B 1 396 ? 3.129 2.852 -6.238 1 97.62 396 ASN B C 1
ATOM 9477 O O . ASN B 1 396 ? 2.498 2.928 -7.293 1 97.62 396 ASN B O 1
ATOM 9481 N N . VAL B 1 397 ? 4.488 2.828 -6.188 1 97.62 397 VAL B N 1
ATOM 9482 C CA . VAL B 1 397 ? 5.289 2.865 -7.406 1 97.62 397 VAL B CA 1
ATOM 9483 C C . VAL B 1 397 ? 5.043 1.598 -8.227 1 97.62 397 VAL B C 1
ATOM 9485 O O . VAL B 1 397 ? 4.855 1.662 -9.438 1 97.62 397 VAL B O 1
ATOM 9488 N N . ILE B 1 398 ? 5.012 0.481 -7.551 1 97.62 398 ILE B N 1
ATOM 9489 C CA . ILE B 1 398 ? 4.766 -0.796 -8.211 1 97.62 398 ILE B CA 1
ATOM 9490 C C . ILE B 1 398 ? 3.385 -0.787 -8.859 1 97.62 398 ILE B C 1
ATOM 9492 O O . ILE B 1 398 ? 3.236 -1.153 -10.031 1 97.62 398 ILE B O 1
ATOM 9496 N N . GLN B 1 399 ? 2.389 -0.323 -8.086 1 96.88 399 GLN B N 1
ATOM 9497 C CA . GLN B 1 399 ? 1.026 -0.288 -8.609 1 96.88 399 GLN B CA 1
ATOM 9498 C C . GLN B 1 399 ? 0.924 0.631 -9.82 1 96.88 399 GLN B C 1
ATOM 9500 O O . GLN B 1 399 ? 0.264 0.296 -10.805 1 96.88 399 GLN B O 1
ATOM 9505 N N . TRP B 1 400 ? 1.525 1.811 -9.727 1 96.06 400 TRP B N 1
ATOM 9506 C CA . TRP B 1 400 ? 1.511 2.74 -10.852 1 96.06 400 TRP B CA 1
ATOM 9507 C C . TRP B 1 400 ? 2.125 2.104 -12.094 1 96.06 400 TRP B C 1
ATOM 9509 O O . TRP B 1 400 ? 1.589 2.236 -13.195 1 96.06 400 TRP B O 1
ATOM 9519 N N . ASN B 1 401 ? 3.285 1.439 -11.875 1 95.88 401 ASN B N 1
ATOM 9520 C CA . ASN B 1 401 ? 3.965 0.762 -12.977 1 95.88 401 ASN B CA 1
ATOM 9521 C C . ASN B 1 401 ? 3.084 -0.319 -13.594 1 95.88 401 ASN B C 1
ATOM 9523 O O . ASN B 1 401 ? 3.014 -0.439 -14.82 1 95.88 401 ASN B O 1
ATOM 9527 N N . MET B 1 402 ? 2.406 -1.118 -12.781 1 94.94 402 MET B N 1
ATOM 9528 C CA . MET B 1 402 ? 1.515 -2.164 -13.273 1 94.94 402 MET B CA 1
ATOM 9529 C C . MET B 1 402 ? 0.373 -1.565 -14.086 1 94.94 402 MET B C 1
ATOM 9531 O O . MET B 1 402 ? 0.018 -2.092 -15.148 1 94.94 402 MET B O 1
ATOM 9535 N N . ASN B 1 403 ? -0.194 -0.459 -13.586 1 92.69 403 ASN B N 1
ATOM 9536 C CA . ASN B 1 403 ? -1.292 0.198 -14.289 1 92.69 403 ASN B CA 1
ATOM 9537 C C . ASN B 1 403 ? -0.886 0.622 -15.695 1 92.69 403 ASN B C 1
ATOM 9539 O O . ASN B 1 403 ? -1.692 0.557 -16.625 1 92.69 403 ASN B O 1
ATOM 9543 N N . LEU B 1 404 ? 0.367 1.048 -15.844 1 90.94 404 LEU B N 1
ATOM 9544 C CA . LEU B 1 404 ? 0.869 1.476 -17.141 1 90.94 404 LEU B CA 1
ATOM 9545 C C . LEU B 1 404 ? 0.766 0.348 -18.156 1 90.94 404 LEU B C 1
ATOM 9547 O O . LEU B 1 404 ? 0.386 0.578 -19.312 1 90.94 404 LEU B O 1
ATOM 9551 N N . PHE B 1 405 ? 0.99 -0.846 -17.75 1 86.62 405 PHE B N 1
ATOM 9552 C CA . PHE B 1 405 ? 1.08 -1.953 -18.688 1 86.62 405 PHE B CA 1
ATOM 9553 C C . PHE B 1 405 ? -0.258 -2.674 -18.812 1 86.62 405 PHE B C 1
ATOM 9555 O O . PHE B 1 405 ? -0.584 -3.217 -19.859 1 86.62 405 PHE B O 1
ATOM 9562 N N . LEU B 1 406 ? -1.025 -2.697 -17.781 1 87.44 406 LEU B N 1
ATOM 9563 C CA . LEU B 1 406 ? -2.361 -3.279 -17.844 1 87.44 406 LEU B CA 1
ATOM 9564 C C . LEU B 1 406 ? -3.27 -2.467 -18.766 1 87.44 406 LEU B C 1
ATOM 9566 O O . LEU B 1 406 ? -4.117 -3.027 -19.469 1 87.44 406 LEU B O 1
ATOM 9570 N N . ASP B 1 407 ? -3.045 -1.159 -18.812 1 80 407 ASP B N 1
ATOM 9571 C CA . ASP B 1 407 ? -3.871 -0.263 -19.609 1 80 407 ASP B CA 1
ATOM 9572 C C . ASP B 1 407 ? -3.33 -0.144 -21.031 1 80 407 ASP B C 1
ATOM 9574 O O . ASP B 1 407 ? -3.939 0.509 -21.891 1 80 407 ASP B O 1
ATOM 9578 N N . GLY B 1 408 ? -2.223 -0.83 -21.312 1 76.81 408 GLY B N 1
ATOM 9579 C CA . GLY B 1 408 ? -1.639 -0.832 -22.656 1 76.81 408 GLY B CA 1
ATOM 9580 C C . GLY B 1 408 ? -0.817 0.41 -22.938 1 76.81 408 GLY B C 1
ATOM 9581 O O . GLY B 1 408 ? -0.597 0.755 -24.109 1 76.81 408 GLY B O 1
ATOM 9582 N N . ASP B 1 409 ? -0.445 1.141 -21.938 1 74.94 409 ASP B N 1
ATOM 9583 C CA . ASP B 1 409 ? 0.261 2.404 -22.125 1 74.94 409 ASP B CA 1
ATOM 9584 C C . ASP B 1 409 ? 1.771 2.211 -22.016 1 74.94 409 ASP B C 1
ATOM 9586 O O . ASP B 1 409 ? 2.523 3.186 -21.938 1 74.94 409 ASP B O 1
ATOM 9590 N N . GLY B 1 410 ? 2.215 0.962 -21.969 1 74.75 410 GLY B N 1
ATOM 9591 C CA . GLY B 1 410 ? 3.645 0.708 -21.891 1 74.75 410 GLY B CA 1
ATOM 9592 C C . GLY B 1 410 ? 4.363 0.99 -23.203 1 74.75 410 GLY B C 1
ATOM 9593 O O . GLY B 1 410 ? 4.172 0.274 -24.188 1 74.75 410 GLY B O 1
ATOM 9594 N N . ASN B 1 411 ? 5.074 2.174 -23.344 1 74.81 411 ASN B N 1
ATOM 9595 C CA . ASN B 1 411 ? 5.742 2.578 -24.578 1 74.81 411 ASN B CA 1
ATOM 9596 C C . ASN B 1 411 ? 7.254 2.408 -24.469 1 74.81 411 ASN B C 1
ATOM 9598 O O . ASN B 1 411 ? 7.996 2.91 -25.312 1 74.81 411 ASN B O 1
ATOM 9602 N N . GLY B 1 412 ? 7.711 1.725 -23.453 1 79.62 412 GLY B N 1
ATOM 9603 C CA . GLY B 1 412 ? 9.141 1.524 -23.312 1 79.62 412 GLY B CA 1
ATOM 9604 C C . GLY B 1 412 ? 9.852 2.703 -22.656 1 79.62 412 GLY B C 1
ATOM 9605 O O . GLY B 1 412 ? 11.062 2.662 -22.438 1 79.62 412 GLY B O 1
ATOM 9606 N N . GLU B 1 413 ? 9.109 3.727 -22.297 1 87.44 413 GLU B N 1
ATOM 9607 C CA . GLU B 1 413 ? 9.688 4.953 -21.766 1 87.44 413 GLU B CA 1
ATOM 9608 C C . GLU B 1 413 ? 9.859 4.863 -20.25 1 87.44 413 GLU B C 1
ATOM 9610 O O . GLU B 1 413 ? 10.477 5.734 -19.625 1 87.44 413 GLU B O 1
ATOM 9615 N N . HIS B 1 414 ? 9.352 3.762 -19.703 1 92.88 414 HIS B N 1
ATOM 9616 C CA . HIS B 1 414 ? 9.43 3.576 -18.25 1 92.88 414 HIS B CA 1
ATOM 9617 C C . HIS B 1 414 ? 9.93 2.18 -17.906 1 92.88 414 HIS B C 1
ATOM 9619 O O . HIS B 1 414 ? 9.781 1.245 -18.703 1 92.88 414 HIS B O 1
ATOM 9625 N N . PRO B 1 415 ? 10.523 2.09 -16.75 1 94.69 415 PRO B N 1
ATOM 9626 C CA . PRO B 1 415 ? 10.953 0.759 -16.312 1 94.69 415 PRO B CA 1
ATOM 9627 C C . PRO B 1 415 ? 9.797 -0.234 -16.219 1 94.69 415 PRO B C 1
ATOM 9629 O O . PRO B 1 415 ? 8.703 0.131 -15.789 1 94.69 415 PRO B O 1
ATOM 9632 N N . GLN B 1 416 ? 10.031 -1.413 -16.734 1 93.69 416 GLN B N 1
ATOM 9633 C CA . GLN B 1 416 ? 9.086 -2.512 -16.547 1 93.69 416 GLN B CA 1
ATOM 9634 C C . GLN B 1 416 ? 9.469 -3.381 -15.359 1 93.69 416 GLN B C 1
ATOM 9636 O O . GLN B 1 416 ? 10.383 -4.203 -15.453 1 93.69 416 GLN B O 1
ATOM 9641 N N . LEU B 1 417 ? 8.703 -3.322 -14.328 1 95.38 417 LEU B N 1
ATOM 9642 C CA . LEU B 1 417 ? 9.133 -3.885 -13.047 1 95.38 417 LEU B CA 1
ATOM 9643 C C . LEU B 1 417 ? 8.852 -5.383 -12.992 1 95.38 417 LEU B C 1
ATOM 9645 O O . LEU B 1 417 ? 9.492 -6.109 -12.234 1 95.38 417 LEU B O 1
ATOM 9649 N N . ARG B 1 418 ? 7.883 -5.902 -13.773 1 95 418 ARG B N 1
ATOM 9650 C CA . ARG B 1 418 ? 7.52 -7.312 -13.664 1 95 418 ARG B CA 1
ATOM 9651 C C . ARG B 1 418 ? 7.812 -8.055 -14.969 1 95 418 ARG B C 1
ATOM 9653 O O . ARG B 1 418 ? 7.531 -7.547 -16.062 1 95 418 ARG B O 1
ATOM 9660 N N . ASP B 1 419 ? 8.391 -9.164 -14.828 1 92.25 419 ASP B N 1
ATOM 9661 C CA . ASP B 1 419 ? 8.594 -10.023 -15.984 1 92.25 419 ASP B CA 1
ATOM 9662 C C . ASP B 1 419 ? 7.395 -10.938 -16.219 1 92.25 419 ASP B C 1
ATOM 9664 O O . ASP B 1 419 ? 6.797 -11.445 -15.258 1 92.25 419 ASP B O 1
ATOM 9668 N N . THR B 1 420 ? 7.027 -11.25 -17.375 1 88.44 420 THR B N 1
ATOM 9669 C CA . THR B 1 420 ? 5.805 -11.969 -17.719 1 88.44 420 THR B CA 1
ATOM 9670 C C . THR B 1 420 ? 5.988 -13.469 -17.516 1 88.44 420 THR B C 1
ATOM 9672 O O . THR B 1 420 ? 5.043 -14.172 -17.141 1 88.44 420 THR B O 1
ATOM 9675 N N . LEU B 1 421 ? 7.184 -13.961 -17.688 1 92 421 LEU B N 1
ATOM 9676 C CA . LEU B 1 421 ? 7.43 -15.398 -17.625 1 92 421 LEU B CA 1
ATOM 9677 C C . LEU B 1 421 ? 7.406 -15.891 -16.172 1 92 421 LEU B C 1
ATOM 9679 O O . LEU B 1 421 ? 6.727 -16.875 -15.859 1 92 421 LEU B O 1
ATOM 9683 N N . THR B 1 422 ? 8.07 -15.188 -15.32 1 95.19 422 THR B N 1
ATOM 9684 C CA . THR B 1 422 ? 8.234 -15.641 -13.945 1 95.19 422 THR B CA 1
ATOM 9685 C C . THR B 1 422 ? 7.285 -14.898 -13.008 1 95.19 422 THR B C 1
ATOM 9687 O O . THR B 1 422 ? 7.098 -15.305 -11.859 1 95.19 422 THR B O 1
ATOM 9690 N N . GLU B 1 423 ? 6.652 -13.82 -13.461 1 95.25 423 GLU B N 1
ATOM 9691 C CA . GLU B 1 423 ? 5.863 -12.914 -12.633 1 95.25 423 GLU B CA 1
ATOM 9692 C C . GLU B 1 423 ? 6.699 -12.344 -11.492 1 95.25 423 GLU B C 1
ATOM 9694 O O . GLU B 1 423 ? 6.164 -11.992 -10.438 1 95.25 423 GLU B O 1
ATOM 9699 N N . GLY B 1 424 ? 8.062 -12.367 -11.672 1 96.69 424 GLY B N 1
ATOM 9700 C CA . GLY B 1 424 ? 8.961 -11.766 -10.711 1 96.69 424 GLY B CA 1
ATOM 9701 C C . GLY B 1 424 ? 9.094 -10.258 -10.867 1 96.69 424 GLY B C 1
ATOM 9702 O O . GLY B 1 424 ? 9.008 -9.742 -11.984 1 96.69 424 GLY B O 1
ATOM 9703 N N . TYR B 1 425 ? 9.266 -9.578 -9.797 1 97.12 425 TYR B N 1
ATOM 9704 C CA . TYR B 1 425 ? 9.383 -8.125 -9.805 1 97.12 425 TYR B CA 1
ATOM 9705 C C . TYR B 1 425 ? 10.836 -7.691 -9.617 1 97.12 425 TYR B C 1
ATOM 9707 O O . TYR B 1 425 ? 11.562 -8.281 -8.812 1 97.12 425 TYR B O 1
ATOM 9715 N N . ASN B 1 426 ? 11.203 -6.68 -10.398 1 96.56 426 ASN B N 1
ATOM 9716 C CA . ASN B 1 426 ? 12.492 -6.031 -10.195 1 96.56 426 ASN B CA 1
ATOM 9717 C C . ASN B 1 426 ? 12.57 -5.359 -8.828 1 96.56 426 ASN B C 1
ATOM 9719 O O . ASN B 1 426 ? 11.766 -4.48 -8.516 1 96.56 426 ASN B O 1
ATOM 9723 N N . PRO B 1 427 ? 13.469 -5.789 -7.941 1 96.94 427 PRO B N 1
ATOM 9724 C CA . PRO B 1 427 ? 13.547 -5.172 -6.617 1 96.94 427 PRO B CA 1
ATOM 9725 C C . PRO B 1 427 ? 13.805 -3.666 -6.684 1 96.94 427 PRO B C 1
ATOM 9727 O O . PRO B 1 427 ? 14.633 -3.211 -7.473 1 96.94 427 PRO B O 1
ATOM 9730 N N . ILE B 1 428 ? 13.133 -2.961 -5.891 1 97.25 428 ILE B N 1
ATOM 9731 C CA . ILE B 1 428 ? 13.242 -1.507 -5.855 1 97.25 428 ILE B CA 1
ATOM 9732 C C . ILE B 1 428 ? 14.188 -1.086 -4.738 1 97.25 428 ILE B C 1
ATOM 9734 O O . ILE B 1 428 ? 13.961 -1.397 -3.566 1 97.25 428 ILE B O 1
ATOM 9738 N N . PRO B 1 429 ? 15.281 -0.415 -5.113 1 98.12 429 PRO B N 1
ATOM 9739 C CA . PRO B 1 429 ? 16.125 0.157 -4.066 1 98.12 429 PRO B CA 1
ATOM 9740 C C . PRO B 1 429 ? 15.406 1.206 -3.227 1 98.12 429 PRO B C 1
ATOM 9742 O O . PRO B 1 429 ? 14.836 2.152 -3.775 1 98.12 429 PRO B O 1
ATOM 9745 N N . ASN B 1 430 ? 15.32 1.053 -1.997 1 97.75 430 ASN B N 1
ATOM 9746 C CA . ASN B 1 430 ? 14.664 1.896 -1.002 1 97.75 430 ASN B CA 1
ATOM 9747 C C . ASN B 1 430 ? 15.594 2.205 0.168 1 97.75 430 ASN B C 1
ATOM 9749 O O . ASN B 1 430 ? 16.141 1.294 0.787 1 97.75 430 ASN B O 1
ATOM 9753 N N . PHE B 1 431 ? 15.805 3.535 0.48 1 97.75 431 PHE B N 1
ATOM 9754 C CA . PHE B 1 431 ? 16.828 3.812 1.483 1 97.75 431 PHE B CA 1
ATOM 9755 C C . PHE B 1 431 ? 16.484 5.074 2.268 1 97.75 431 PHE B C 1
ATOM 9757 O O . PHE B 1 431 ? 15.75 5.934 1.783 1 97.75 431 PHE B O 1
ATOM 9764 N N . PHE B 1 432 ? 16.953 5.133 3.488 1 96.25 432 PHE B N 1
ATOM 9765 C CA . PHE B 1 432 ? 17.016 6.344 4.297 1 96.25 432 PHE B CA 1
ATOM 9766 C C . PHE B 1 432 ? 18.422 6.93 4.285 1 96.25 432 PHE B C 1
ATOM 9768 O O . PHE B 1 432 ? 19.406 6.191 4.199 1 96.25 432 PHE B O 1
ATOM 9775 N N . ILE B 1 433 ? 18.5 8.18 4.285 1 95.19 433 ILE B N 1
ATOM 9776 C CA . ILE B 1 433 ? 19.781 8.867 4.395 1 95.19 433 ILE B CA 1
ATOM 9777 C C . ILE B 1 433 ? 19.734 9.836 5.57 1 95.19 433 ILE B C 1
ATOM 9779 O O . ILE B 1 433 ? 18.969 10.797 5.57 1 95.19 433 ILE B O 1
ATOM 9783 N N . SER B 1 434 ? 20.547 9.625 6.535 1 92.94 434 SER B N 1
ATOM 9784 C CA . SER B 1 434 ? 20.578 10.469 7.727 1 92.94 434 SER B CA 1
ATOM 9785 C C . SER B 1 434 ? 21.844 11.305 7.789 1 92.94 434 SER B C 1
ATOM 9787 O O . SER B 1 434 ? 22.891 10.883 7.301 1 92.94 434 SER B O 1
ATOM 9789 N N . ALA B 1 435 ? 21.703 12.453 8.391 1 91.38 435 ALA B N 1
ATOM 9790 C CA . ALA B 1 435 ? 22.844 13.344 8.602 1 91.38 435 ALA B CA 1
ATOM 9791 C C . ALA B 1 435 ? 23.656 12.898 9.82 1 91.38 435 ALA B C 1
ATOM 9793 O O . ALA B 1 435 ? 23.094 12.578 10.867 1 91.38 435 ALA B O 1
ATOM 9794 N N . ARG B 1 436 ? 24.969 12.836 9.602 1 87.81 436 ARG B N 1
ATOM 9795 C CA . ARG B 1 436 ? 25.875 12.477 10.68 1 87.81 436 ARG B CA 1
ATOM 9796 C C . ARG B 1 436 ? 27.125 13.367 10.672 1 87.81 436 ARG B C 1
ATOM 9798 O O . ARG B 1 436 ? 27.641 13.703 9.609 1 87.81 436 ARG B O 1
ATOM 9805 N N . ILE B 1 437 ? 27.438 13.828 11.828 1 84.75 437 ILE B N 1
ATOM 9806 C CA . ILE B 1 437 ? 28.734 14.461 11.992 1 84.75 437 ILE B CA 1
ATOM 9807 C C . ILE B 1 437 ? 29.719 13.484 12.648 1 84.75 437 ILE B C 1
ATOM 9809 O O . ILE B 1 437 ? 29.453 12.992 13.75 1 84.75 437 ILE B O 1
ATOM 9813 N N . PRO B 1 438 ? 30.734 13.047 11.969 1 72.69 438 PRO B N 1
ATOM 9814 C CA . PRO B 1 438 ? 31.672 12.062 12.523 1 72.69 438 PRO B CA 1
ATOM 9815 C C . PRO B 1 438 ? 32.281 12.516 13.852 1 72.69 438 PRO B C 1
ATOM 9817 O O . PRO B 1 438 ? 32.594 13.695 14.016 1 72.69 438 PRO B O 1
ATOM 9820 N N . ASN B 1 439 ? 32 11.672 15.039 1 62.41 439 ASN B N 1
ATOM 9821 C CA . ASN B 1 439 ? 32.5 11.992 16.375 1 62.41 439 ASN B CA 1
ATOM 9822 C C . ASN B 1 439 ? 34 11.805 16.469 1 62.41 439 ASN B C 1
ATOM 9824 O O . ASN B 1 439 ? 34.562 10.922 15.828 1 62.41 439 ASN B O 1
ATOM 9828 N N . LYS B 1 440 ? 34.719 12.688 17.156 1 56.31 440 LYS B N 1
ATOM 9829 C CA . LYS B 1 440 ? 36.156 12.703 17.406 1 56.31 440 LYS B CA 1
ATOM 9830 C C . LYS B 1 440 ? 36.656 11.359 17.953 1 56.31 440 LYS B C 1
ATOM 9832 O O . LYS B 1 440 ? 37.75 10.938 17.656 1 56.31 440 LYS B O 1
ATOM 9837 N N . LYS B 1 441 ? 35.938 10.773 18.938 1 51.84 441 LYS B N 1
ATOM 9838 C CA . LYS B 1 441 ? 36.531 9.711 19.719 1 51.84 441 LYS B CA 1
ATOM 9839 C C . LYS B 1 441 ? 36.844 8.484 18.859 1 51.84 441 LYS B C 1
ATOM 9841 O O . LYS B 1 441 ? 37.594 7.609 19.25 1 51.84 441 LYS B O 1
ATOM 9846 N N . ALA B 1 442 ? 36 8.156 18.016 1 46.84 442 ALA B N 1
ATOM 9847 C CA . ALA B 1 442 ? 36.031 6.762 17.578 1 46.84 442 ALA B CA 1
ATOM 9848 C C . ALA B 1 442 ? 37.219 6.523 16.656 1 46.84 442 ALA B C 1
ATOM 9850 O O . ALA B 1 442 ? 37.781 5.422 16.609 1 46.84 442 ALA B O 1
ATOM 9851 N N . GLY B 1 443 ? 37.531 6.836 15.367 1 44.91 443 GLY B N 1
ATOM 9852 C CA . GLY B 1 443 ? 38.594 6.367 14.508 1 44.91 443 GLY B CA 1
ATOM 9853 C C . GLY B 1 443 ? 39.531 7.477 14.055 1 44.91 443 GLY B C 1
ATOM 9854 O O . GLY B 1 443 ? 39.375 8.633 14.445 1 44.91 443 GLY B O 1
ATOM 9855 N N . ASP B 1 444 ? 40.812 7.121 13.398 1 44.81 444 ASP B N 1
ATOM 9856 C CA . ASP B 1 444 ? 41.906 7.828 12.75 1 44.81 444 ASP B CA 1
ATOM 9857 C C . ASP B 1 444 ? 41.375 8.883 11.781 1 44.81 444 ASP B C 1
ATOM 9859 O O . ASP B 1 444 ? 42.156 9.523 11.07 1 44.81 444 ASP B O 1
ATOM 9863 N N . SER B 1 445 ? 40.188 8.789 11.406 1 44.81 445 SER B N 1
ATOM 9864 C CA . SER B 1 445 ? 39.75 9.578 10.266 1 44.81 445 SER B CA 1
ATOM 9865 C C . SER B 1 445 ? 39.625 11.055 10.625 1 44.81 445 SER B C 1
ATOM 9867 O O . SER B 1 445 ? 39.469 11.398 11.805 1 44.81 445 SER B O 1
ATOM 9869 N N . LYS B 1 446 ? 39.906 11.906 9.641 1 48.12 446 LYS B N 1
ATOM 9870 C CA . LYS B 1 446 ? 39.906 13.359 9.57 1 48.12 446 LYS B CA 1
ATOM 9871 C C . LYS B 1 446 ? 38.688 13.953 10.289 1 48.12 446 LYS B C 1
ATOM 9873 O O . LYS B 1 446 ? 37.562 13.781 9.844 1 48.12 446 LYS B O 1
ATOM 9878 N N . PHE B 1 447 ? 38.625 14.234 11.547 1 56.88 447 PHE B N 1
ATOM 9879 C CA . PHE B 1 447 ? 37.719 14.914 12.453 1 56.88 447 PHE B CA 1
ATOM 9880 C C . PHE B 1 447 ? 37.156 16.172 11.812 1 56.88 447 PHE B C 1
ATOM 9882 O O . PHE B 1 447 ? 37.875 16.953 11.203 1 56.88 447 PHE B O 1
ATOM 9889 N N . LEU B 1 448 ? 35.781 16.312 11.805 1 70.19 448 LEU B N 1
ATOM 9890 C CA . LEU B 1 448 ? 35.125 17.578 11.445 1 70.19 448 LEU B CA 1
ATOM 9891 C C . LEU B 1 448 ? 35.562 18.031 10.062 1 70.19 448 LEU B C 1
ATOM 9893 O O . LEU B 1 448 ? 35.688 19.234 9.812 1 70.19 448 LEU B O 1
ATOM 9897 N N . SER B 1 449 ? 35.781 16.859 9.234 1 74.88 449 SER B N 1
ATOM 9898 C CA . SER B 1 449 ? 36.188 17.219 7.871 1 74.88 449 SER B CA 1
ATOM 9899 C C . SER B 1 449 ? 34.969 17.516 7.008 1 74.88 449 SER B C 1
ATOM 9901 O O . SER B 1 449 ? 33.969 16.812 7.059 1 74.88 449 SER B O 1
ATOM 9903 N N . PHE B 1 450 ? 35.094 18.547 6.289 1 83.25 450 PHE B N 1
ATOM 9904 C CA . PHE B 1 450 ? 34.062 18.938 5.328 1 83.25 450 PHE B CA 1
ATOM 9905 C C . PHE B 1 450 ? 34.281 18.25 3.99 1 83.25 450 PHE B C 1
ATOM 9907 O O . PHE B 1 450 ? 33.469 18.422 3.061 1 83.25 450 PHE B O 1
ATOM 9914 N N . ASP B 1 451 ? 35.312 17.281 3.908 1 80.31 451 ASP B N 1
ATOM 9915 C CA . ASP B 1 451 ? 35.688 16.719 2.611 1 80.31 451 ASP B CA 1
ATOM 9916 C C . ASP B 1 451 ? 35.344 15.242 2.518 1 80.31 451 ASP B C 1
ATOM 9918 O O . ASP B 1 451 ? 35.375 14.656 1.436 1 80.31 451 ASP B O 1
ATOM 9922 N N . ASP B 1 452 ? 34.969 14.742 3.621 1 86.56 452 ASP B N 1
ATOM 9923 C CA . ASP B 1 452 ? 34.594 13.328 3.602 1 86.56 452 ASP B CA 1
ATOM 9924 C C . ASP B 1 452 ? 33.281 13.125 2.867 1 86.56 452 ASP B C 1
ATOM 9926 O O . ASP B 1 452 ? 32.188 13.43 3.404 1 86.56 452 ASP B O 1
ATOM 9930 N N . ARG B 1 453 ? 33.281 12.539 1.691 1 89.69 453 ARG B N 1
ATOM 9931 C CA . ARG B 1 453 ? 32.125 12.398 0.829 1 89.69 453 ARG B CA 1
ATOM 9932 C C . ARG B 1 453 ? 31.531 11 0.939 1 89.69 453 ARG B C 1
ATOM 9934 O O . ARG B 1 453 ? 30.609 10.648 0.194 1 89.69 453 ARG B O 1
ATOM 9941 N N . GLU B 1 454 ? 31.953 10.242 1.86 1 90.19 454 GLU B N 1
ATOM 9942 C CA . GLU B 1 454 ? 31.625 8.82 1.862 1 90.19 454 GLU B CA 1
ATOM 9943 C C . GLU B 1 454 ? 30.234 8.562 2.449 1 90.19 454 GLU B C 1
ATOM 9945 O O . GLU B 1 454 ? 29.844 9.211 3.426 1 90.19 454 GLU B O 1
ATOM 9950 N N . LEU B 1 455 ? 29.5 7.641 1.78 1 93.44 455 LEU B N 1
ATOM 9951 C CA . LEU B 1 455 ? 28.25 7.102 2.289 1 93.44 455 LEU B CA 1
ATOM 9952 C C . LEU B 1 455 ? 28.5 5.918 3.217 1 93.44 455 LEU B C 1
ATOM 9954 O O . LEU B 1 455 ? 29.203 4.977 2.848 1 93.44 455 LEU B O 1
ATOM 9958 N N . LYS B 1 456 ? 27.969 5.961 4.387 1 91.56 456 LYS B N 1
ATOM 9959 C CA . LYS B 1 456 ? 28.219 4.891 5.348 1 91.56 456 LYS B CA 1
ATOM 9960 C C . LYS B 1 456 ? 26.922 4.176 5.727 1 91.56 456 LYS B C 1
ATOM 9962 O O . LYS B 1 456 ? 25.891 4.816 5.934 1 91.56 456 LYS B O 1
ATOM 9967 N N . ALA B 1 457 ? 26.969 2.863 5.793 1 91.44 457 ALA B N 1
ATOM 9968 C CA . ALA B 1 457 ? 25.812 2.072 6.207 1 91.44 457 ALA B CA 1
ATOM 9969 C C . ALA B 1 457 ? 25.641 2.098 7.723 1 91.44 457 ALA B C 1
ATOM 9971 O O . ALA B 1 457 ? 26.625 2.031 8.461 1 91.44 457 ALA B O 1
ATOM 9972 N N . GLN B 1 458 ? 24.516 2.246 8.156 1 87.25 458 GLN B N 1
ATOM 9973 C CA . GLN B 1 458 ? 24.234 2.201 9.594 1 87.25 458 GLN B CA 1
ATOM 9974 C C . GLN B 1 458 ? 24.109 0.762 10.078 1 87.25 458 GLN B C 1
ATOM 9976 O O . GLN B 1 458 ? 23.484 -0.069 9.414 1 87.25 458 GLN B O 1
ATOM 9981 N N . ASP B 1 459 ? 24.578 0.553 11.195 1 80.75 459 ASP B N 1
ATOM 9982 C CA . ASP B 1 459 ? 24.438 -0.781 11.766 1 80.75 459 ASP B CA 1
ATOM 9983 C C . ASP B 1 459 ? 22.984 -1.085 12.125 1 80.75 459 ASP B C 1
ATOM 9985 O O . ASP B 1 459 ? 22.312 -0.275 12.766 1 80.75 459 ASP B O 1
ATOM 9989 N N . GLY B 1 460 ? 22.594 -2.189 11.703 1 80.62 460 GLY B N 1
ATOM 9990 C CA . GLY B 1 460 ? 21.203 -2.57 11.977 1 80.62 460 GLY B CA 1
ATOM 9991 C C . GLY B 1 460 ? 20.203 -1.77 11.172 1 80.62 460 GLY B C 1
ATOM 9992 O O . GLY B 1 460 ? 19.016 -1.744 11.508 1 80.62 460 GLY B O 1
ATOM 9993 N N . GLY B 1 461 ? 20.688 -1.126 10.195 1 88.38 461 GLY B N 1
ATOM 9994 C CA . GLY B 1 461 ? 19.844 -0.227 9.43 1 88.38 461 GLY B CA 1
ATOM 9995 C C . GLY B 1 461 ? 19.125 -0.912 8.281 1 88.38 461 GLY B C 1
ATOM 9996 O O . GLY B 1 461 ? 18.844 -0.286 7.254 1 88.38 461 GLY B O 1
ATOM 9997 N N . VAL B 1 462 ? 18.906 -2.236 8.398 1 94 462 VAL B N 1
ATOM 9998 C CA . VAL B 1 462 ? 18.234 -2.973 7.336 1 94 462 VAL B CA 1
ATOM 9999 C C . VAL B 1 462 ? 16.859 -3.426 7.82 1 94 462 VAL B C 1
ATOM 10001 O O . VAL B 1 462 ? 16.719 -3.936 8.938 1 94 462 VAL B O 1
ATOM 10004 N N . GLN B 1 463 ? 15.867 -3.1 7.09 1 94.56 463 GLN B N 1
ATOM 10005 C CA . GLN B 1 463 ? 14.5 -3.545 7.332 1 94.56 463 GLN B CA 1
ATOM 10006 C C . GLN B 1 463 ? 13.953 -4.305 6.129 1 94.56 463 GLN B C 1
ATOM 10008 O O . GLN B 1 463 ? 14.391 -4.094 4.996 1 94.56 463 GLN B O 1
ATOM 10013 N N . LEU B 1 464 ? 13.031 -5.199 6.375 1 95.5 464 LEU B N 1
ATOM 10014 C CA . LEU B 1 464 ? 12.508 -6.035 5.297 1 95.5 464 LEU B CA 1
ATOM 10015 C C . LEU B 1 464 ? 11.016 -6.281 5.473 1 95.5 464 LEU B C 1
ATOM 10017 O O . LEU B 1 464 ? 10.578 -6.73 6.535 1 95.5 464 LEU B O 1
ATOM 10021 N N . ASN B 1 465 ? 10.227 -5.883 4.504 1 96.5 465 ASN B N 1
ATOM 10022 C CA . ASN B 1 465 ? 8.82 -6.254 4.426 1 96.5 465 ASN B CA 1
ATOM 10023 C C . ASN B 1 465 ? 8.609 -7.465 3.52 1 96.5 465 ASN B C 1
ATOM 10025 O O . ASN B 1 465 ? 9.312 -7.629 2.523 1 96.5 465 ASN B O 1
ATOM 10029 N N . ARG B 1 466 ? 7.723 -8.391 3.871 1 95.69 466 ARG B N 1
ATOM 10030 C CA . ARG B 1 466 ? 7.449 -9.547 3.02 1 95.69 466 ARG B CA 1
ATOM 10031 C C . ARG B 1 466 ? 6.078 -10.141 3.326 1 95.69 466 ARG B C 1
ATOM 10033 O O . ARG B 1 466 ? 5.535 -9.93 4.414 1 95.69 466 ARG B O 1
ATOM 10040 N N . GLN B 1 467 ? 5.488 -10.836 2.359 1 95.5 467 GLN B N 1
ATOM 10041 C CA . GLN B 1 467 ? 4.273 -11.617 2.576 1 95.5 467 GLN B CA 1
ATOM 10042 C C . GLN B 1 467 ? 4.559 -13.109 2.465 1 95.5 467 GLN B C 1
ATOM 10044 O O . GLN B 1 467 ? 3.73 -13.938 2.861 1 95.5 467 GLN B O 1
ATOM 10049 N N . PHE B 1 468 ? 5.672 -13.445 1.812 1 95.44 468 PHE B N 1
ATOM 10050 C CA . PHE B 1 468 ? 6.145 -14.82 1.68 1 95.44 468 PHE B CA 1
ATOM 10051 C C . PHE B 1 468 ? 7.617 -14.922 2.057 1 95.44 468 PHE B C 1
ATOM 10053 O O . PHE B 1 468 ? 8.391 -13.992 1.829 1 95.44 468 PHE B O 1
ATOM 10060 N N . GLU B 1 469 ? 7.977 -16.047 2.625 1 94.31 469 GLU B N 1
ATOM 10061 C CA . GLU B 1 469 ? 9.383 -16.281 2.938 1 94.31 469 GLU B CA 1
ATOM 10062 C C . GLU B 1 469 ? 10.164 -16.656 1.688 1 94.31 469 GLU B C 1
ATOM 10064 O O . GLU B 1 469 ? 9.641 -17.344 0.805 1 94.31 469 GLU B O 1
ATOM 10069 N N . ASN B 1 470 ? 11.383 -16.188 1.567 1 96.44 470 ASN B N 1
ATOM 10070 C CA . ASN B 1 470 ? 12.344 -16.656 0.569 1 96.44 470 ASN B CA 1
ATOM 10071 C C . ASN B 1 470 ? 11.906 -16.266 -0.843 1 96.44 470 ASN B C 1
ATOM 10073 O O . ASN B 1 470 ? 12.062 -17.062 -1.778 1 96.44 470 ASN B O 1
ATOM 10077 N N . ARG B 1 471 ? 11.156 -15.211 -1.03 1 97.44 471 ARG B N 1
ATOM 10078 C CA . ARG B 1 471 ? 10.75 -14.703 -2.338 1 97.44 471 ARG B CA 1
ATOM 10079 C C . ARG B 1 471 ? 11.25 -13.281 -2.557 1 97.44 471 ARG B C 1
ATOM 10081 O O . ARG B 1 471 ? 10.5 -12.32 -2.373 1 97.44 471 ARG B O 1
ATOM 10088 N N . LEU B 1 472 ? 12.461 -13.117 -3.006 1 98.12 472 LEU B N 1
ATOM 10089 C CA . LEU B 1 472 ? 13.062 -11.797 -3.213 1 98.12 472 LEU B CA 1
ATOM 10090 C C . LEU B 1 472 ? 12.297 -11.016 -4.277 1 98.12 472 LEU B C 1
ATOM 10092 O O . LEU B 1 472 ? 12.07 -9.812 -4.129 1 98.12 472 LEU B O 1
ATOM 10096 N N . PHE B 1 473 ? 11.898 -11.766 -5.324 1 98.31 473 PHE B N 1
ATOM 10097 C CA . PHE B 1 473 ? 11.32 -11.086 -6.48 1 98.31 473 PHE B CA 1
ATOM 10098 C C . PHE B 1 473 ? 9.805 -11 -6.363 1 98.31 473 PHE B C 1
ATOM 10100 O O . PHE B 1 473 ? 9.102 -10.984 -7.371 1 98.31 473 PHE B O 1
ATOM 10107 N N . ASP B 1 474 ? 9.32 -11.07 -5.152 1 97.75 474 ASP B N 1
ATOM 10108 C CA . ASP B 1 474 ? 7.906 -10.859 -4.875 1 97.75 474 ASP B CA 1
ATOM 10109 C C . ASP B 1 474 ? 7.582 -9.375 -4.754 1 97.75 474 ASP B C 1
ATOM 10111 O O . ASP B 1 474 ? 8.406 -8.594 -4.277 1 97.75 474 ASP B O 1
ATOM 10115 N N . ARG B 1 475 ? 6.352 -9 -5.105 1 96.19 475 ARG B N 1
ATOM 10116 C CA . ARG B 1 475 ? 5.961 -7.598 -5.176 1 96.19 475 ARG B CA 1
ATOM 10117 C C . ARG B 1 475 ? 5.934 -6.969 -3.787 1 96.19 475 ARG B C 1
ATOM 10119 O O . ARG B 1 475 ? 5.992 -5.742 -3.654 1 96.19 475 ARG B O 1
ATOM 10126 N N . ASP B 1 476 ? 5.809 -7.73 -2.729 1 96.94 476 ASP B N 1
ATOM 10127 C CA . ASP B 1 476 ? 5.723 -7.172 -1.384 1 96.94 476 ASP B CA 1
ATOM 10128 C C . ASP B 1 476 ? 7.023 -7.383 -0.615 1 96.94 476 ASP B C 1
ATOM 10130 O O . ASP B 1 476 ? 7.094 -7.105 0.584 1 96.94 476 ASP B O 1
ATOM 10134 N N . THR B 1 477 ? 8 -7.98 -1.278 1 97.75 477 THR B N 1
ATOM 10135 C CA . THR B 1 477 ? 9.32 -8.023 -0.658 1 97.75 477 THR B CA 1
ATOM 10136 C C . THR B 1 477 ? 10.055 -6.699 -0.864 1 97.75 477 THR B C 1
ATOM 10138 O O . THR B 1 477 ? 10.602 -6.445 -1.939 1 97.75 477 THR B O 1
ATOM 10141 N N . LEU B 1 478 ? 10.055 -5.926 0.151 1 97.75 478 LEU B N 1
ATOM 10142 C CA . LEU B 1 478 ? 10.602 -4.574 0.087 1 97.75 478 LEU B CA 1
ATOM 10143 C C . LEU B 1 478 ? 11.734 -4.402 1.091 1 97.75 478 LEU B C 1
ATOM 10145 O O . LEU B 1 478 ? 11.508 -4.391 2.301 1 97.75 478 LEU B O 1
ATOM 10149 N N . LEU B 1 479 ? 12.922 -4.254 0.539 1 96.69 479 LEU B N 1
ATOM 10150 C CA . LEU B 1 479 ? 14.109 -4.043 1.352 1 96.69 479 LEU B CA 1
ATOM 10151 C C . LEU B 1 479 ? 14.367 -2.557 1.568 1 96.69 479 LEU B C 1
ATOM 10153 O O . LEU B 1 479 ? 14.25 -1.758 0.636 1 96.69 479 LEU B O 1
ATOM 10157 N N . LEU B 1 480 ? 14.539 -2.191 2.787 1 96.81 480 LEU B N 1
ATOM 10158 C CA . LEU B 1 480 ? 14.844 -0.815 3.158 1 96.81 480 LEU B CA 1
ATOM 10159 C C . LEU B 1 480 ? 16.188 -0.73 3.869 1 96.81 480 LEU B C 1
ATOM 10161 O O . LEU B 1 480 ? 16.438 -1.463 4.828 1 96.81 480 LEU B O 1
ATOM 10165 N N . CYS B 1 481 ? 17.062 0.122 3.395 1 96.81 481 CYS B N 1
ATOM 10166 C CA . CYS B 1 481 ? 18.391 0.294 3.977 1 96.81 481 CYS B CA 1
ATOM 10167 C C . CYS B 1 481 ? 18.578 1.708 4.516 1 96.81 481 CYS B C 1
ATOM 10169 O O . CYS B 1 481 ? 17.938 2.646 4.035 1 96.81 481 CYS B O 1
ATOM 10171 N N . HIS B 1 482 ? 19.391 1.855 5.539 1 95.25 482 HIS B N 1
ATOM 10172 C CA . HIS B 1 482 ? 19.625 3.141 6.188 1 95.25 482 HIS B CA 1
ATOM 10173 C C . HIS B 1 482 ? 21.094 3.531 6.102 1 95.25 482 HIS B C 1
ATOM 10175 O O . HIS B 1 482 ? 21.969 2.783 6.547 1 95.25 482 HIS B O 1
ATOM 10181 N N . TYR B 1 483 ? 21.359 4.641 5.566 1 95.56 483 TYR B N 1
ATOM 10182 C CA . TYR B 1 483 ? 22.734 5.117 5.383 1 95.56 483 TYR B CA 1
ATOM 10183 C C . TYR B 1 483 ? 22.938 6.469 6.055 1 95.56 483 TYR B C 1
ATOM 10185 O O . TYR B 1 483 ? 21.969 7.184 6.332 1 95.56 483 TYR B O 1
ATOM 10193 N N . ASP B 1 484 ? 24.188 6.793 6.309 1 92.62 484 ASP B N 1
ATOM 10194 C CA . ASP B 1 484 ? 24.594 8.086 6.855 1 92.62 484 ASP B CA 1
ATOM 10195 C C . ASP B 1 484 ? 25.453 8.859 5.867 1 92.62 484 ASP B C 1
ATOM 10197 O O . ASP B 1 484 ? 26.297 8.273 5.176 1 92.62 484 ASP B O 1
ATOM 10201 N N . VAL B 1 485 ? 25.203 10.078 5.859 1 93 485 VAL B N 1
ATOM 10202 C CA . VAL B 1 485 ? 26.078 10.969 5.094 1 93 485 VAL B CA 1
ATOM 10203 C C . VAL B 1 485 ? 26.703 12 6.023 1 93 485 VAL B C 1
ATOM 10205 O O . VAL B 1 485 ? 26.141 12.328 7.07 1 93 485 VAL B O 1
ATOM 10208 N N . ASN B 1 486 ? 27.844 12.453 5.652 1 92 486 ASN B N 1
ATOM 10209 C CA . ASN B 1 486 ? 28.516 13.523 6.391 1 92 486 ASN B CA 1
ATOM 10210 C C . ASN B 1 486 ? 27.797 14.852 6.211 1 92 486 ASN B C 1
ATOM 10212 O O . ASN B 1 486 ? 27.844 15.453 5.137 1 92 486 ASN B O 1
ATOM 10216 N N . PHE B 1 487 ? 27.266 15.336 7.23 1 92.75 487 PHE B N 1
ATOM 10217 C CA . PHE B 1 487 ? 26.469 16.562 7.203 1 92.75 487 PHE B CA 1
ATOM 10218 C C . PHE B 1 487 ? 27.328 17.75 6.766 1 92.75 487 PHE B C 1
ATOM 10220 O O . PHE B 1 487 ? 26.875 18.594 5.996 1 92.75 487 PHE B O 1
ATOM 10227 N N . LEU B 1 488 ? 28.547 17.734 7.238 1 90.44 488 LEU B N 1
ATOM 10228 C CA . LEU B 1 488 ? 29.453 18.844 6.926 1 90.44 488 LEU B CA 1
ATOM 10229 C C . LEU B 1 488 ? 29.734 18.891 5.426 1 90.44 488 LEU B C 1
ATOM 10231 O O . LEU B 1 488 ? 29.734 19.984 4.832 1 90.44 488 LEU B O 1
ATOM 10235 N N . TYR B 1 489 ? 29.984 17.812 4.867 1 91.12 489 TYR B N 1
ATOM 10236 C CA . TYR B 1 489 ? 30.234 17.75 3.434 1 91.12 489 TYR B CA 1
ATOM 10237 C C . TYR B 1 489 ? 29.016 18.188 2.637 1 91.12 489 TYR B C 1
ATOM 10239 O O . TYR B 1 489 ? 29.141 18.922 1.65 1 91.12 489 TYR B O 1
ATOM 10247 N N . ILE B 1 490 ? 27.828 17.734 3.043 1 94.56 490 ILE B N 1
ATOM 10248 C CA . ILE B 1 490 ? 26.578 18.016 2.344 1 94.56 490 ILE B CA 1
ATOM 10249 C C . ILE B 1 490 ? 26.297 19.516 2.348 1 94.56 490 ILE B C 1
ATOM 10251 O O . ILE B 1 490 ? 25.953 20.094 1.314 1 94.56 490 ILE B O 1
ATOM 10255 N N . VAL B 1 491 ? 26.484 20.109 3.518 1 92.38 491 VAL B N 1
ATOM 10256 C CA . VAL B 1 491 ? 26.219 21.547 3.643 1 92.38 491 VAL B CA 1
ATOM 10257 C C . VAL B 1 491 ? 27.203 22.312 2.77 1 92.38 491 VAL B C 1
ATOM 10259 O O . VAL B 1 491 ? 26.828 23.281 2.105 1 92.38 491 VAL B O 1
ATOM 10262 N N . SER B 1 492 ? 28.422 21.859 2.773 1 88.06 492 SER B N 1
ATOM 10263 C CA . SER B 1 492 ? 29.422 22.562 1.979 1 88.06 492 SER B CA 1
ATOM 10264 C C . SER B 1 492 ? 29.188 22.375 0.486 1 88.06 492 SER B C 1
ATOM 10266 O O . SER B 1 492 ? 29.312 23.312 -0.298 1 88.06 492 SER B O 1
ATOM 10268 N N . LEU B 1 493 ? 28.875 21.172 0.106 1 90.75 493 LEU B N 1
ATOM 10269 C CA . LEU B 1 493 ? 28.641 20.859 -1.299 1 90.75 493 LEU B CA 1
ATOM 10270 C C . LEU B 1 493 ? 27.438 21.641 -1.837 1 90.75 493 LEU B C 1
ATOM 10272 O O . LEU B 1 493 ? 27.5 22.219 -2.93 1 90.75 493 LEU B O 1
ATOM 10276 N N . TYR B 1 494 ? 26.375 21.672 -1.123 1 93.38 494 TYR B N 1
ATOM 10277 C CA . TYR B 1 494 ? 25.172 22.406 -1.515 1 93.38 494 TYR B CA 1
ATOM 10278 C C . TYR B 1 494 ? 25.406 23.906 -1.478 1 93.38 494 TYR B C 1
ATOM 10280 O O . TYR B 1 494 ? 24.984 24.641 -2.381 1 93.38 494 TYR B O 1
ATOM 10288 N N . GLY B 1 495 ? 26.094 24.391 -0.448 1 87.25 495 GLY B N 1
ATOM 10289 C CA . GLY B 1 495 ? 26.344 25.812 -0.268 1 87.25 495 GLY B CA 1
ATOM 10290 C C . GLY B 1 495 ? 27.219 26.406 -1.361 1 87.25 495 GLY B C 1
ATOM 10291 O O . GLY B 1 495 ? 27.078 27.578 -1.71 1 87.25 495 GLY B O 1
ATOM 10292 N N . ARG B 1 496 ? 28.078 25.578 -1.86 1 80.88 496 ARG B N 1
ATOM 10293 C CA . ARG B 1 496 ? 28.938 26.031 -2.953 1 80.88 496 ARG B CA 1
ATOM 10294 C C . ARG B 1 496 ? 28.125 26.266 -4.223 1 80.88 496 ARG B C 1
ATOM 10296 O O . ARG B 1 496 ? 28.484 27.094 -5.059 1 80.88 496 ARG B O 1
ATOM 10303 N N . ASN B 1 497 ? 27.062 25.594 -4.371 1 85.5 497 ASN B N 1
ATOM 10304 C CA . ASN B 1 497 ? 26.109 25.688 -5.477 1 85.5 497 ASN B CA 1
ATOM 10305 C C . ASN B 1 497 ? 26.812 25.5 -6.824 1 85.5 497 ASN B C 1
ATOM 10307 O O . ASN B 1 497 ? 26.531 26.25 -7.773 1 85.5 497 ASN B O 1
ATOM 10311 N N . ASN B 1 498 ? 27.859 24.688 -6.848 1 85.75 498 ASN B N 1
ATOM 10312 C CA . ASN B 1 498 ? 28.531 24.297 -8.086 1 85.75 498 ASN B CA 1
ATOM 10313 C C . ASN B 1 498 ? 27.875 23.062 -8.711 1 85.75 498 ASN B C 1
ATOM 10315 O O . ASN B 1 498 ? 28.031 21.953 -8.195 1 85.75 498 ASN B O 1
ATOM 10319 N N . LYS B 1 499 ? 27.297 23.281 -9.836 1 89.5 499 LYS B N 1
ATOM 10320 C CA . LYS B 1 499 ? 26.484 22.234 -10.453 1 89.5 499 LYS B CA 1
ATOM 10321 C C . LYS B 1 499 ? 27.344 21.047 -10.875 1 89.5 499 LYS B C 1
ATOM 10323 O O . LYS B 1 499 ? 26.922 19.891 -10.781 1 89.5 499 LYS B O 1
ATOM 10328 N N . SER B 1 500 ? 28.516 21.281 -11.289 1 90.25 500 SER B N 1
ATOM 10329 C CA . SER B 1 500 ? 29.406 20.203 -11.742 1 90.25 500 SER B CA 1
ATOM 10330 C C . SER B 1 500 ? 29.828 19.312 -10.578 1 90.25 500 SER B C 1
ATOM 10332 O O . SER B 1 500 ? 29.781 18.094 -10.688 1 90.25 500 SER B O 1
ATOM 10334 N N . THR B 1 501 ? 30.266 19.969 -9.492 1 91.5 501 THR B N 1
ATOM 10335 C CA . THR B 1 501 ? 30.688 19.203 -8.328 1 91.5 501 THR B CA 1
ATOM 10336 C C . THR B 1 501 ? 29.516 18.422 -7.738 1 91.5 501 THR B C 1
ATOM 10338 O O . THR B 1 501 ? 29.688 17.312 -7.242 1 91.5 501 THR B O 1
ATOM 10341 N N . GLN B 1 502 ? 28.359 19.047 -7.77 1 94.62 502 GLN B N 1
ATOM 10342 C CA . GLN B 1 502 ? 27.156 18.359 -7.293 1 94.62 502 GLN B CA 1
ATOM 10343 C C . GLN B 1 502 ? 26.844 17.141 -8.156 1 94.62 502 GLN B C 1
ATOM 10345 O O . GLN B 1 502 ? 26.484 16.078 -7.629 1 94.62 502 GLN B O 1
ATOM 10350 N N . ALA B 1 503 ? 27.016 17.281 -9.445 1 95 503 ALA B N 1
ATOM 10351 C CA . ALA B 1 503 ? 26.75 16.188 -10.367 1 95 503 ALA B CA 1
ATOM 10352 C C . ALA B 1 503 ? 27.719 15.039 -10.148 1 95 503 ALA B C 1
ATOM 10354 O O . ALA B 1 503 ? 27.344 13.867 -10.25 1 95 503 ALA B O 1
ATOM 10355 N N . ILE B 1 504 ? 28.938 15.375 -9.867 1 94.31 504 ILE B N 1
ATOM 10356 C CA . ILE B 1 504 ? 29.969 14.359 -9.625 1 94.31 504 ILE B CA 1
ATOM 10357 C C . ILE B 1 504 ? 29.609 13.555 -8.383 1 94.31 504 ILE B C 1
ATOM 10359 O O . ILE B 1 504 ? 29.688 12.32 -8.391 1 94.31 504 ILE B O 1
ATOM 10363 N N . TRP B 1 505 ? 29.234 14.203 -7.352 1 96.25 505 TRP B N 1
ATOM 10364 C CA . TRP B 1 505 ? 28.875 13.484 -6.137 1 96.25 505 TRP B CA 1
ATOM 10365 C C . TRP B 1 505 ? 27.594 12.688 -6.34 1 96.25 505 TRP B C 1
ATOM 10367 O O . TRP B 1 505 ? 27.438 11.594 -5.785 1 96.25 505 TRP B O 1
ATOM 10377 N N . ARG B 1 506 ? 26.656 13.227 -7.09 1 97.12 506 ARG B N 1
ATOM 10378 C CA . ARG B 1 506 ? 25.422 12.508 -7.398 1 97.12 506 ARG B CA 1
ATOM 10379 C C . ARG B 1 506 ? 25.719 11.164 -8.062 1 97.12 506 ARG B C 1
ATOM 10381 O O . ARG B 1 506 ? 25.141 10.141 -7.691 1 97.12 506 ARG B O 1
ATOM 10388 N N . GLU B 1 507 ? 26.578 11.195 -9.008 1 96.19 507 GLU B N 1
ATOM 10389 C CA . GLU B 1 507 ? 26.969 9.961 -9.688 1 96.19 507 GLU B CA 1
ATOM 10390 C C . GLU B 1 507 ? 27.625 8.977 -8.727 1 96.19 507 GLU B C 1
ATOM 10392 O O . GLU B 1 507 ? 27.328 7.777 -8.758 1 96.19 507 GLU B O 1
ATOM 10397 N N . TYR B 1 508 ? 28.438 9.516 -7.934 1 96.19 508 TYR B N 1
ATOM 10398 C CA . TYR B 1 508 ? 29.109 8.68 -6.949 1 96.19 508 TYR B CA 1
ATOM 10399 C C . TYR B 1 508 ? 28.109 8.031 -6 1 96.19 508 TYR B C 1
ATOM 10401 O O . TYR B 1 508 ? 28.141 6.82 -5.781 1 96.19 508 TYR B O 1
ATOM 10409 N N . VAL B 1 509 ? 27.281 8.844 -5.398 1 97.56 509 VAL B N 1
ATOM 10410 C CA . VAL B 1 509 ? 26.406 8.352 -4.332 1 97.56 509 VAL B CA 1
ATOM 10411 C C . VAL B 1 509 ? 25.391 7.375 -4.906 1 97.56 509 VAL B C 1
ATOM 10413 O O . VAL B 1 509 ? 25 6.406 -4.246 1 97.56 509 VAL B O 1
ATOM 10416 N N . ARG B 1 510 ? 24.859 7.633 -6.117 1 97.25 510 ARG B N 1
ATOM 10417 C CA . ARG B 1 510 ? 23.938 6.719 -6.777 1 97.25 510 ARG B CA 1
ATOM 10418 C C . ARG B 1 510 ? 24.578 5.352 -6.988 1 97.25 510 ARG B C 1
ATOM 10420 O O . ARG B 1 510 ? 23.938 4.32 -6.738 1 97.25 510 ARG B O 1
ATOM 10427 N N . LYS B 1 511 ? 25.781 5.375 -7.414 1 96.31 511 LYS B N 1
ATOM 10428 C CA . LYS B 1 511 ? 26.531 4.125 -7.578 1 96.31 511 LYS B CA 1
ATOM 10429 C C . LYS B 1 511 ? 26.734 3.43 -6.234 1 96.31 511 LYS B C 1
ATOM 10431 O O . LYS B 1 511 ? 26.641 2.203 -6.145 1 96.31 511 LYS B O 1
ATOM 10436 N N . GLU B 1 512 ? 27.016 4.227 -5.242 1 96.75 512 GLU B N 1
ATOM 10437 C CA . GLU B 1 512 ? 27.266 3.66 -3.922 1 96.75 512 GLU B CA 1
ATOM 10438 C C . GLU B 1 512 ? 26 3.059 -3.33 1 96.75 512 GLU B C 1
ATOM 10440 O O . GLU B 1 512 ? 26.047 2.039 -2.639 1 96.75 512 GLU B O 1
ATOM 10445 N N . PHE B 1 513 ? 24.875 3.746 -3.514 1 97.44 513 PHE B N 1
ATOM 10446 C CA . PHE B 1 513 ? 23.609 3.146 -3.072 1 97.44 513 PHE B CA 1
ATOM 10447 C C . PHE B 1 513 ? 23.438 1.759 -3.676 1 97.44 513 PHE B C 1
ATOM 10449 O O . PHE B 1 513 ? 23.125 0.802 -2.963 1 97.44 513 PHE B O 1
ATOM 10456 N N . ARG B 1 514 ? 23.578 1.646 -4.965 1 97.38 514 ARG B N 1
ATOM 10457 C CA . ARG B 1 514 ? 23.406 0.374 -5.66 1 97.38 514 ARG B CA 1
ATOM 10458 C C . ARG B 1 514 ? 24.359 -0.682 -5.105 1 97.38 514 ARG B C 1
ATOM 10460 O O . ARG B 1 514 ? 23.938 -1.794 -4.781 1 97.38 514 ARG B O 1
ATOM 10467 N N . ASN B 1 515 ? 25.609 -0.287 -4.922 1 96.56 515 ASN B N 1
ATOM 10468 C CA . ASN B 1 515 ? 26.625 -1.218 -4.441 1 96.56 515 ASN B CA 1
ATOM 10469 C C . ASN B 1 515 ? 26.312 -1.701 -3.027 1 96.56 515 ASN B C 1
ATOM 10471 O O . ASN B 1 515 ? 26.422 -2.895 -2.738 1 96.56 515 ASN B O 1
ATOM 10475 N N . LYS B 1 516 ? 26.031 -0.829 -2.201 1 96.81 516 LYS B N 1
ATOM 10476 C CA . LYS B 1 516 ? 25.781 -1.178 -0.804 1 96.81 516 LYS B CA 1
ATOM 10477 C C . LYS B 1 516 ? 24.516 -2.014 -0.654 1 96.81 516 LYS B C 1
ATOM 10479 O O . LYS B 1 516 ? 24.453 -2.9 0.2 1 96.81 516 LYS B O 1
ATOM 10484 N N . ILE B 1 517 ? 23.531 -1.696 -1.398 1 97.69 517 ILE B N 1
ATOM 10485 C CA . ILE B 1 517 ? 22.312 -2.496 -1.354 1 97.69 517 ILE B CA 1
ATOM 10486 C C . ILE B 1 517 ? 22.578 -3.889 -1.92 1 97.69 517 ILE B C 1
ATOM 10488 O O . ILE B 1 517 ? 22.078 -4.887 -1.401 1 97.69 517 ILE B O 1
ATOM 10492 N N . GLN B 1 518 ? 23.375 -3.965 -3.029 1 97.25 518 GLN B N 1
ATOM 10493 C CA . GLN B 1 518 ? 23.812 -5.266 -3.523 1 97.25 518 GLN B CA 1
ATOM 10494 C C . GLN B 1 518 ? 24.547 -6.047 -2.434 1 97.25 518 GLN B C 1
ATOM 10496 O O . GLN B 1 518 ? 24.328 -7.254 -2.281 1 97.25 518 GLN B O 1
ATOM 10501 N N . GLY B 1 519 ? 25.391 -5.305 -1.71 1 95.69 519 GLY B N 1
ATOM 10502 C CA . GLY B 1 519 ? 26.062 -5.949 -0.602 1 95.69 519 GLY B CA 1
ATOM 10503 C C . GLY B 1 519 ? 25.125 -6.539 0.425 1 95.69 519 GLY B C 1
ATOM 10504 O O . GLY B 1 519 ? 25.344 -7.648 0.913 1 95.69 519 GLY B O 1
ATOM 10505 N N . THR B 1 520 ? 24.109 -5.828 0.746 1 96.31 520 THR B N 1
ATOM 10506 C CA . THR B 1 520 ? 23.094 -6.312 1.685 1 96.31 520 THR B CA 1
ATOM 10507 C C . THR B 1 520 ? 22.375 -7.531 1.117 1 96.31 520 THR B C 1
ATOM 10509 O O . THR B 1 520 ? 22.141 -8.508 1.828 1 96.31 520 THR B O 1
ATOM 10512 N N . LEU B 1 521 ? 21.969 -7.492 -0.192 1 97.12 521 LEU B N 1
ATOM 10513 C CA . LEU B 1 521 ? 21.297 -8.617 -0.839 1 97.12 521 LEU B CA 1
ATOM 10514 C C . LEU B 1 521 ? 22.203 -9.852 -0.842 1 97.12 521 LEU B C 1
ATOM 10516 O O . LEU B 1 521 ? 21.719 -10.977 -0.663 1 97.12 521 LEU B O 1
ATOM 10520 N N . ASN B 1 522 ? 23.5 -9.609 -1.023 1 96.56 522 ASN B N 1
ATOM 10521 C CA . ASN B 1 522 ? 24.453 -10.711 -1.028 1 96.56 522 ASN B CA 1
ATOM 10522 C C . ASN B 1 522 ? 24.531 -11.391 0.336 1 96.56 522 ASN B C 1
ATOM 10524 O O . ASN B 1 522 ? 24.828 -12.578 0.425 1 96.56 522 ASN B O 1
ATOM 10528 N N . ARG B 1 523 ? 24.266 -10.672 1.355 1 94.56 523 ARG B N 1
ATOM 10529 C CA . ARG B 1 523 ? 24.25 -11.242 2.697 1 94.56 523 ARG B CA 1
ATOM 10530 C C . ARG B 1 523 ? 22.969 -12.047 2.932 1 94.56 523 ARG B C 1
ATOM 10532 O O . ARG B 1 523 ? 22.984 -13.039 3.668 1 94.56 523 ARG B O 1
ATOM 10539 N N . LEU B 1 524 ? 21.922 -11.719 2.301 1 95.56 524 LEU B N 1
ATOM 10540 C CA . LEU B 1 524 ? 20.625 -12.305 2.578 1 95.56 524 LEU B CA 1
ATOM 10541 C C . LEU B 1 524 ? 20.328 -13.453 1.624 1 95.56 524 LEU B C 1
ATOM 10543 O O . LEU B 1 524 ? 19.641 -14.414 1.993 1 95.56 524 LEU B O 1
ATOM 10547 N N . TYR B 1 525 ? 20.812 -13.352 0.369 1 97 525 TYR B N 1
ATOM 10548 C CA . TYR B 1 525 ? 20.406 -14.305 -0.657 1 97 525 TYR B CA 1
ATOM 10549 C C . TYR B 1 525 ? 21.625 -14.859 -1.394 1 97 525 TYR B C 1
ATOM 10551 O O . TYR B 1 525 ? 22.672 -14.211 -1.442 1 97 525 TYR B O 1
ATOM 10559 N N . THR B 1 526 ? 21.422 -16.016 -1.88 1 96.25 526 THR B N 1
ATOM 10560 C CA . THR B 1 526 ? 22.328 -16.609 -2.857 1 96.25 526 THR B CA 1
ATOM 10561 C C . THR B 1 526 ? 21.766 -16.484 -4.266 1 96.25 526 THR B C 1
ATOM 10563 O O . THR B 1 526 ? 20.594 -16.797 -4.492 1 96.25 526 THR B O 1
ATOM 10566 N N . PHE B 1 527 ? 22.625 -16.078 -5.199 1 97.06 527 PHE B N 1
ATOM 10567 C CA . PHE B 1 527 ? 22.156 -15.883 -6.566 1 97.06 527 PHE B CA 1
ATOM 10568 C C . PHE B 1 527 ? 22.75 -16.922 -7.5 1 97.06 527 PHE B C 1
ATOM 10570 O O . PHE B 1 527 ? 23.906 -17.328 -7.336 1 97.06 527 PHE B O 1
ATOM 10577 N N . ARG B 1 528 ? 21.953 -17.422 -8.461 1 96.5 528 ARG B N 1
ATOM 10578 C CA . ARG B 1 528 ? 22.359 -18.344 -9.508 1 96.5 528 ARG B CA 1
ATOM 10579 C C . ARG B 1 528 ? 21.719 -18 -10.836 1 96.5 528 ARG B C 1
ATOM 10581 O O . ARG B 1 528 ? 20.641 -17.391 -10.867 1 96.5 528 ARG B O 1
ATOM 10588 N N . THR B 1 529 ? 22.391 -18.328 -11.883 1 95.94 529 THR B N 1
ATOM 10589 C CA . THR B 1 529 ? 21.797 -18.188 -13.203 1 95.94 529 THR B CA 1
ATOM 10590 C C . THR B 1 529 ? 21.25 -19.516 -13.695 1 95.94 529 THR B C 1
ATOM 10592 O O . THR B 1 529 ? 21.844 -20.562 -13.469 1 95.94 529 THR B O 1
ATOM 10595 N N . LEU B 1 530 ? 20.125 -19.438 -14.344 1 96.38 530 LEU B N 1
ATOM 10596 C CA . LEU B 1 530 ? 19.516 -20.609 -14.977 1 96.38 530 LEU B CA 1
ATOM 10597 C C . LEU B 1 530 ? 19.5 -20.453 -16.484 1 96.38 530 LEU B C 1
ATOM 10599 O O . LEU B 1 530 ? 18.875 -19.531 -17.031 1 96.38 530 LEU B O 1
ATOM 10603 N N . GLN B 1 531 ? 20.172 -21.297 -17.156 1 95.06 531 GLN B N 1
ATOM 10604 C CA . GLN B 1 531 ? 20.141 -21.359 -18.609 1 95.06 531 GLN B CA 1
ATOM 10605 C C . GLN B 1 531 ? 19.453 -22.641 -19.094 1 95.06 531 GLN B C 1
ATOM 10607 O O . GLN B 1 531 ? 19.781 -23.734 -18.625 1 95.06 531 GLN B O 1
ATOM 10612 N N . PRO B 1 532 ? 18.453 -22.469 -19.969 1 94.19 532 PRO B N 1
ATOM 10613 C CA . PRO B 1 532 ? 17.688 -23.641 -20.406 1 94.19 532 PRO B CA 1
ATOM 10614 C C . PRO B 1 532 ? 18.547 -24.656 -21.156 1 94.19 532 PRO B C 1
ATOM 10616 O O . PRO B 1 532 ? 19.406 -24.266 -21.953 1 94.19 532 PRO B O 1
ATOM 10619 N N . ARG B 1 533 ? 18.312 -25.953 -20.922 1 89 533 ARG B N 1
ATOM 10620 C CA . ARG B 1 533 ? 18.984 -27.016 -21.641 1 89 533 ARG B CA 1
ATOM 10621 C C . ARG B 1 533 ? 18.344 -27.266 -23 1 89 533 ARG B C 1
ATOM 10623 O O . ARG B 1 533 ? 17.109 -27.234 -23.125 1 89 533 ARG B O 1
ATOM 10630 N N . ASP B 1 534 ? 19.172 -27.516 -23.922 1 85.69 534 ASP B N 1
ATOM 10631 C CA . ASP B 1 534 ? 18.656 -27.797 -25.25 1 85.69 534 ASP B CA 1
ATOM 10632 C C . ASP B 1 534 ? 17.875 -29.109 -25.266 1 85.69 534 ASP B C 1
ATOM 10634 O O . ASP B 1 534 ? 18.281 -30.094 -24.641 1 85.69 534 ASP B O 1
ATOM 10638 N N . GLY B 1 535 ? 16.734 -29.109 -25.844 1 79.06 535 GLY B N 1
ATOM 10639 C CA . GLY B 1 535 ? 15.922 -30.312 -25.969 1 79.06 535 GLY B CA 1
ATOM 10640 C C . GLY B 1 535 ? 14.922 -30.484 -24.844 1 79.06 535 GLY B C 1
ATOM 10641 O O . GLY B 1 535 ? 14.023 -31.312 -24.938 1 79.06 535 GLY B O 1
ATOM 10642 N N . MET B 1 536 ? 15.133 -29.703 -23.797 1 86.31 536 MET B N 1
ATOM 10643 C CA . MET B 1 536 ? 14.203 -29.797 -22.672 1 86.31 536 MET B CA 1
ATOM 10644 C C . MET B 1 536 ? 13.141 -28.703 -22.75 1 86.31 536 MET B C 1
ATOM 10646 O O . MET B 1 536 ? 13.414 -27.609 -23.266 1 86.31 536 MET B O 1
ATOM 10650 N N . ASP B 1 537 ? 11.922 -29 -22.359 1 88.38 537 ASP B N 1
ATOM 10651 C CA . ASP B 1 537 ? 10.867 -27.984 -22.297 1 88.38 537 ASP B CA 1
ATOM 10652 C C . ASP B 1 537 ? 10.93 -27.219 -20.984 1 88.38 537 ASP B C 1
ATOM 10654 O O . ASP B 1 537 ? 10.18 -27.5 -20.047 1 88.38 537 ASP B O 1
ATOM 10658 N N . CYS B 1 538 ? 11.758 -26.25 -21 1 92.62 538 CYS B N 1
ATOM 10659 C CA . CYS B 1 538 ? 12.031 -25.5 -19.781 1 92.62 538 CYS B CA 1
ATOM 10660 C C . CYS B 1 538 ? 10.859 -24.609 -19.422 1 92.62 538 CYS B C 1
ATOM 10662 O O . CYS B 1 538 ? 10.617 -24.328 -18.25 1 92.62 538 CYS B O 1
ATOM 10664 N N . TYR B 1 539 ? 10.156 -24.125 -20.406 1 92.81 539 TYR B N 1
ATOM 10665 C CA . TYR B 1 539 ? 8.961 -23.328 -20.156 1 92.81 539 TYR B CA 1
ATOM 10666 C C . TYR B 1 539 ? 7.938 -24.125 -19.344 1 92.81 539 TYR B C 1
ATOM 10668 O O . TYR B 1 539 ? 7.414 -23.625 -18.344 1 92.81 539 TYR B O 1
ATOM 10676 N N . GLN B 1 540 ? 7.695 -25.344 -19.766 1 89.62 540 GLN B N 1
ATOM 10677 C CA . GLN B 1 540 ? 6.723 -26.188 -19.094 1 89.62 540 GLN B CA 1
ATOM 10678 C C . GLN B 1 540 ? 7.191 -26.531 -17.672 1 89.62 540 GLN B C 1
ATOM 10680 O O . GLN B 1 540 ? 6.379 -26.656 -16.766 1 89.62 540 GLN B O 1
ATOM 10685 N N . PHE B 1 541 ? 8.453 -26.781 -17.562 1 91.94 541 PHE B N 1
ATOM 10686 C CA . PHE B 1 541 ? 8.992 -27.062 -16.234 1 91.94 541 PHE B CA 1
ATOM 10687 C C . PHE B 1 541 ? 8.664 -25.922 -15.266 1 91.94 541 PHE B C 1
ATOM 10689 O O . PHE B 1 541 ? 8.266 -26.172 -14.125 1 91.94 541 PHE B O 1
ATOM 10696 N N . ILE B 1 542 ? 8.852 -24.688 -15.727 1 94.5 542 ILE B N 1
ATOM 10697 C CA . ILE B 1 542 ? 8.562 -23.531 -14.891 1 94.5 542 ILE B CA 1
ATOM 10698 C C . ILE B 1 542 ? 7.078 -23.516 -14.531 1 94.5 542 ILE B C 1
ATOM 10700 O O . ILE B 1 542 ? 6.719 -23.281 -13.375 1 94.5 542 ILE B O 1
ATOM 10704 N N . GLN B 1 543 ? 6.254 -23.797 -15.438 1 91.62 543 GLN B N 1
ATOM 10705 C CA . GLN B 1 543 ? 4.816 -23.828 -15.195 1 91.62 543 GLN B CA 1
ATOM 10706 C C . GLN B 1 543 ? 4.445 -24.906 -14.18 1 91.62 543 GLN B C 1
ATOM 10708 O O . GLN B 1 543 ? 3.639 -24.656 -13.281 1 91.62 543 GLN B O 1
ATOM 10713 N N . ASP B 1 544 ? 5.121 -26.047 -14.273 1 90.19 544 ASP B N 1
ATOM 10714 C CA . ASP B 1 544 ? 4.809 -27.188 -13.414 1 90.19 544 ASP B CA 1
ATOM 10715 C C . ASP B 1 544 ? 5.277 -26.938 -11.984 1 90.19 544 ASP B C 1
ATOM 10717 O O . ASP B 1 544 ? 4.766 -27.562 -11.047 1 90.19 544 ASP B O 1
ATOM 10721 N N . ASN B 1 545 ? 6.246 -26.078 -11.883 1 93.94 545 ASN B N 1
ATOM 10722 C CA . ASN B 1 545 ? 6.812 -25.797 -10.57 1 93.94 545 ASN B CA 1
ATOM 10723 C C . ASN B 1 545 ? 6.621 -24.344 -10.172 1 93.94 545 ASN B C 1
ATOM 10725 O O . ASN B 1 545 ? 7.422 -23.797 -9.414 1 93.94 545 ASN B O 1
ATOM 10729 N N . PHE B 1 546 ? 5.594 -23.781 -10.609 1 95.56 546 PHE B N 1
ATOM 10730 C CA . PHE B 1 546 ? 5.434 -22.328 -10.5 1 95.56 546 PHE B CA 1
ATOM 10731 C C . PHE B 1 546 ? 5.258 -21.922 -9.047 1 95.56 546 PHE B C 1
ATOM 10733 O O . PHE B 1 546 ? 5.805 -20.891 -8.617 1 95.56 546 PHE B O 1
ATOM 10740 N N . GLN B 1 547 ? 4.559 -22.609 -8.281 1 94.31 547 GLN B N 1
ATOM 10741 C CA . GLN B 1 547 ? 4.324 -22.234 -6.895 1 94.31 547 GLN B CA 1
ATOM 10742 C C . GLN B 1 547 ? 5.633 -22.156 -6.113 1 94.31 547 GLN B C 1
ATOM 10744 O O . GLN B 1 547 ? 5.848 -21.234 -5.332 1 94.31 547 GLN B O 1
ATOM 10749 N N . ARG B 1 548 ? 6.508 -23.125 -6.344 1 94.12 548 ARG B N 1
ATOM 10750 C CA . ARG B 1 548 ? 7.781 -23.203 -5.641 1 94.12 548 ARG B CA 1
ATOM 10751 C C . ARG B 1 548 ? 8.758 -22.141 -6.156 1 94.12 548 ARG B C 1
ATOM 10753 O O . ARG B 1 548 ? 9.633 -21.688 -5.422 1 94.12 548 ARG B O 1
ATOM 10760 N N . LEU B 1 549 ? 8.555 -21.781 -7.422 1 96.88 549 LEU B N 1
ATOM 10761 C CA . LEU B 1 549 ? 9.523 -20.906 -8.07 1 96.88 549 LEU B CA 1
ATOM 10762 C C . LEU B 1 549 ? 9.07 -19.453 -8.008 1 96.88 549 LEU B C 1
ATOM 10764 O O . LEU B 1 549 ? 9.867 -18.531 -8.211 1 96.88 549 LEU B O 1
ATOM 10768 N N . ASN B 1 550 ? 7.777 -19.281 -7.734 1 95.94 550 ASN B N 1
ATOM 10769 C CA . ASN B 1 550 ? 7.215 -17.922 -7.734 1 95.94 550 ASN B CA 1
ATOM 10770 C C . ASN B 1 550 ? 7.922 -17.016 -6.734 1 95.94 550 ASN B C 1
ATOM 10772 O O . ASN B 1 550 ? 8.078 -17.375 -5.566 1 95.94 550 ASN B O 1
ATOM 10776 N N . GLY B 1 551 ? 8.391 -15.891 -7.195 1 97.12 551 GLY B N 1
ATOM 10777 C CA . GLY B 1 551 ? 9.086 -14.93 -6.348 1 97.12 551 GLY B CA 1
ATOM 10778 C C . GLY B 1 551 ? 10.562 -15.242 -6.18 1 97.12 551 GLY B C 1
ATOM 10779 O O . GLY B 1 551 ? 11.297 -14.461 -5.57 1 97.12 551 GLY B O 1
ATOM 10780 N N . LYS B 1 552 ? 11 -16.406 -6.645 1 98.12 552 LYS B N 1
ATOM 10781 C CA . LYS B 1 552 ? 12.398 -16.797 -6.516 1 98.12 552 LYS B CA 1
ATOM 10782 C C . LYS B 1 552 ? 13.141 -16.641 -7.84 1 98.12 552 LYS B C 1
ATOM 10784 O O . LYS B 1 552 ? 14.375 -16.672 -7.875 1 98.12 552 LYS B O 1
ATOM 10789 N N . LEU B 1 553 ? 12.359 -16.453 -8.93 1 97.38 553 LEU B N 1
ATOM 10790 C CA . LEU B 1 553 ? 12.922 -16.312 -10.266 1 97.38 553 LEU B CA 1
ATOM 10791 C C . LEU B 1 553 ? 12.617 -14.93 -10.844 1 97.38 553 LEU B C 1
ATOM 10793 O O . LEU B 1 553 ? 11.562 -14.352 -10.547 1 97.38 553 LEU B O 1
ATOM 10797 N N . TYR B 1 554 ? 13.586 -14.469 -11.578 1 96.69 554 TYR B N 1
ATOM 10798 C CA . TYR B 1 554 ? 13.398 -13.195 -12.266 1 96.69 554 TYR B CA 1
ATOM 10799 C C . TYR B 1 554 ? 14.172 -13.164 -13.578 1 96.69 554 TYR B C 1
ATOM 10801 O O . TYR B 1 554 ? 15.305 -13.625 -13.648 1 96.69 554 TYR B O 1
ATOM 10809 N N . ARG B 1 555 ? 13.461 -12.648 -14.625 1 94.62 555 ARG B N 1
ATOM 10810 C CA . ARG B 1 555 ? 14.094 -12.422 -15.914 1 94.62 555 ARG B CA 1
ATOM 10811 C C . ARG B 1 555 ? 14.453 -10.945 -16.094 1 94.62 555 ARG B C 1
ATOM 10813 O O . ARG B 1 555 ? 13.586 -10.125 -16.391 1 94.62 555 ARG B O 1
ATOM 10820 N N . PRO B 1 556 ? 15.703 -10.586 -15.953 1 89.31 556 PRO B N 1
ATOM 10821 C CA . PRO B 1 556 ? 16.094 -9.18 -15.945 1 89.31 556 PRO B CA 1
ATOM 10822 C C . PRO B 1 556 ? 15.867 -8.492 -17.297 1 89.31 556 PRO B C 1
ATOM 10824 O O . PRO B 1 556 ? 15.562 -7.301 -17.344 1 89.31 556 PRO B O 1
ATOM 10827 N N . LYS B 1 557 ? 16.078 -9.281 -18.391 1 87 557 LYS B N 1
ATOM 10828 C CA . LYS B 1 557 ? 15.844 -8.75 -19.719 1 87 557 LYS B CA 1
ATOM 10829 C C . LYS B 1 557 ? 14.781 -9.555 -20.469 1 87 557 LYS B C 1
ATOM 10831 O O . LYS B 1 557 ? 14.773 -10.789 -20.391 1 87 557 LYS B O 1
ATOM 10836 N N . SER B 1 558 ? 13.859 -8.883 -21.031 1 79.25 558 SER B N 1
ATOM 10837 C CA . SER B 1 558 ? 12.727 -9.539 -21.672 1 79.25 558 SER B CA 1
ATOM 10838 C C . SER B 1 558 ? 13.188 -10.539 -22.719 1 79.25 558 SER B C 1
ATOM 10840 O O . SER B 1 558 ? 12.539 -11.57 -22.938 1 79.25 558 SER B O 1
ATOM 10842 N N . ASP B 1 559 ? 14.305 -10.328 -23.328 1 82.44 559 ASP B N 1
ATOM 10843 C CA . ASP B 1 559 ? 14.742 -11.188 -24.422 1 82.44 559 ASP B CA 1
ATOM 10844 C C . ASP B 1 559 ? 15.906 -12.078 -23.984 1 82.44 559 ASP B C 1
ATOM 10846 O O . ASP B 1 559 ? 16.484 -12.805 -24.812 1 82.44 559 ASP B O 1
ATOM 10850 N N . SER B 1 560 ? 16.094 -12.047 -22.688 1 88.25 560 SER B N 1
ATOM 10851 C CA . SER B 1 560 ? 17.219 -12.883 -22.234 1 88.25 560 SER B CA 1
ATOM 10852 C C . SER B 1 560 ? 16.812 -14.352 -22.172 1 88.25 560 SER B C 1
ATOM 10854 O O . SER B 1 560 ? 15.672 -14.68 -21.859 1 88.25 560 SER B O 1
ATOM 10856 N N . ASN B 1 561 ? 17.766 -15.164 -22.547 1 91.44 561 ASN B N 1
ATOM 10857 C CA . ASN B 1 561 ? 17.531 -16.609 -22.5 1 91.44 561 ASN B CA 1
ATOM 10858 C C . ASN B 1 561 ? 18.109 -17.219 -21.234 1 91.44 561 ASN B C 1
ATOM 10860 O O . ASN B 1 561 ? 18.688 -18.312 -21.266 1 91.44 561 ASN B O 1
ATOM 10864 N N . TYR B 1 562 ? 18.156 -16.453 -20.172 1 94.44 562 TYR B N 1
ATOM 10865 C CA . TYR B 1 562 ? 18.547 -16.922 -18.844 1 94.44 562 TYR B CA 1
ATOM 10866 C C . TYR B 1 562 ? 17.656 -16.312 -17.766 1 94.44 562 TYR B C 1
ATOM 10868 O O . TYR B 1 562 ? 16.969 -15.32 -18.016 1 94.44 562 TYR B O 1
ATOM 10876 N N . LEU B 1 563 ? 17.609 -16.938 -16.672 1 96.38 563 LEU B N 1
ATOM 10877 C CA . LEU B 1 563 ? 16.859 -16.453 -15.5 1 96.38 563 LEU B CA 1
ATOM 10878 C C . LEU B 1 563 ? 17.781 -16.328 -14.289 1 96.38 563 LEU B C 1
ATOM 10880 O O . LEU B 1 563 ? 18.859 -16.922 -14.25 1 96.38 563 LEU B O 1
ATOM 10884 N N . ILE B 1 564 ? 17.391 -15.461 -13.406 1 97 564 ILE B N 1
ATOM 10885 C CA . ILE B 1 564 ? 18.109 -15.297 -12.148 1 97 564 ILE B CA 1
ATOM 10886 C C . ILE B 1 564 ? 17.328 -15.945 -11.008 1 97 564 ILE B C 1
ATOM 10888 O O . ILE B 1 564 ? 16.125 -15.703 -10.852 1 97 564 ILE B O 1
ATOM 10892 N N . LEU B 1 565 ? 17.969 -16.812 -10.32 1 98 565 LEU B N 1
ATOM 10893 C CA . LEU B 1 565 ? 17.406 -17.469 -9.148 1 98 565 LEU B CA 1
ATOM 10894 C C . LEU B 1 565 ? 17.984 -16.875 -7.867 1 98 565 LEU B C 1
ATOM 10896 O O . LEU B 1 565 ? 19.203 -16.766 -7.723 1 98 565 LEU B O 1
ATOM 10900 N N . ALA B 1 566 ? 17.172 -16.406 -6.965 1 98.19 566 ALA B N 1
ATOM 10901 C CA . ALA B 1 566 ? 17.594 -15.906 -5.66 1 98.19 566 ALA B CA 1
ATOM 10902 C C . ALA B 1 566 ? 17 -16.75 -4.531 1 98.19 566 ALA B C 1
ATOM 10904 O O . ALA B 1 566 ? 15.781 -16.938 -4.461 1 98.19 566 ALA B O 1
ATOM 10905 N N . LEU B 1 567 ? 17.844 -17.281 -3.662 1 97.75 567 LEU B N 1
ATOM 10906 C CA . LEU B 1 567 ? 17.422 -18.125 -2.551 1 97.75 567 LEU B CA 1
ATOM 10907 C C . LEU B 1 567 ? 18 -17.625 -1.231 1 97.75 567 LEU B C 1
ATOM 10909 O O . LEU B 1 567 ? 19.141 -17.172 -1.178 1 97.75 567 LEU B O 1
ATOM 10913 N N . MET B 1 568 ? 17.234 -17.688 -0.22 1 95.44 568 MET B N 1
ATOM 10914 C CA . MET B 1 568 ? 17.625 -17.266 1.117 1 95.44 568 MET B CA 1
ATOM 10915 C C . MET B 1 568 ? 18.891 -17.984 1.563 1 95.44 568 MET B C 1
ATOM 10917 O O . MET B 1 568 ? 19.031 -19.188 1.342 1 95.44 568 MET B O 1
ATOM 10921 N N . LYS B 1 569 ? 19.75 -17.156 2.197 1 91.88 569 LYS B N 1
ATOM 10922 C CA . LYS B 1 569 ? 21.031 -17.656 2.678 1 91.88 569 LYS B CA 1
ATOM 10923 C C . LYS B 1 569 ? 21.016 -17.844 4.191 1 91.88 569 LYS B C 1
ATOM 10925 O O . LYS B 1 569 ? 20.469 -17.016 4.922 1 91.88 569 LYS B O 1
ATOM 10930 N N . ASP B 1 570 ? 21.562 -18.922 4.762 1 87.5 570 ASP B N 1
ATOM 10931 C CA . ASP B 1 570 ? 21.547 -19.141 6.203 1 87.5 570 ASP B CA 1
ATOM 10932 C C . ASP B 1 570 ? 22.906 -18.859 6.824 1 87.5 570 ASP B C 1
ATOM 10934 O O . ASP B 1 570 ? 23.156 -19.188 7.984 1 87.5 570 ASP B O 1
ATOM 10938 N N . GLU B 1 571 ? 23.781 -18.172 6.254 1 83.69 571 GLU B N 1
ATOM 10939 C CA . GLU B 1 571 ? 25.125 -17.953 6.75 1 83.69 571 GLU B CA 1
ATOM 10940 C C . GLU B 1 571 ? 25.172 -16.859 7.809 1 83.69 571 GLU B C 1
ATOM 10942 O O . GLU B 1 571 ? 25.891 -16.969 8.805 1 83.69 571 GLU B O 1
ATOM 10947 N N . ASP B 1 572 ? 24.344 -15.82 7.578 1 86 572 ASP B N 1
ATOM 10948 C CA . ASP B 1 572 ? 24.375 -14.664 8.469 1 86 572 ASP B CA 1
ATOM 10949 C C . ASP B 1 572 ? 23.172 -14.68 9.422 1 86 572 ASP B C 1
ATOM 10951 O O . ASP B 1 572 ? 22.156 -14.039 9.156 1 86 572 ASP B O 1
ATOM 10955 N N . PHE B 1 573 ? 23.359 -15.195 10.523 1 85.56 573 PHE B N 1
ATOM 10956 C CA . PHE B 1 573 ? 22.281 -15.359 11.492 1 85.56 573 PHE B CA 1
ATOM 10957 C C . PHE B 1 573 ? 21.938 -14.023 12.148 1 85.56 573 PHE B C 1
ATOM 10959 O O . PHE B 1 573 ? 20.781 -13.773 12.492 1 85.56 573 PHE B O 1
ATOM 10966 N N . ASP B 1 574 ? 22.844 -13.195 12.188 1 87.94 574 ASP B N 1
ATOM 10967 C CA . ASP B 1 574 ? 22.656 -11.938 12.898 1 87.94 574 ASP B CA 1
ATOM 10968 C C . ASP B 1 574 ? 21.734 -11 12.125 1 87.94 574 ASP B C 1
ATOM 10970 O O . ASP B 1 574 ? 20.891 -10.32 12.719 1 87.94 574 ASP B O 1
ATOM 10974 N N . ILE B 1 575 ? 21.891 -11.023 10.898 1 90.38 575 ILE B N 1
ATOM 10975 C CA . ILE B 1 575 ? 21.047 -10.133 10.102 1 90.38 575 ILE B CA 1
ATOM 10976 C C . ILE B 1 575 ? 19.609 -10.609 10.125 1 90.38 575 ILE B C 1
ATOM 10978 O O . ILE B 1 575 ? 18.672 -9.805 10.18 1 90.38 575 ILE B O 1
ATOM 10982 N N . TRP B 1 576 ? 19.391 -11.938 10.102 1 91 576 TRP B N 1
ATOM 10983 C CA . TRP B 1 576 ? 18.031 -12.477 10.117 1 91 576 TRP B CA 1
ATOM 10984 C C . TRP B 1 576 ? 17.375 -12.25 11.469 1 91 576 TRP B C 1
ATOM 10986 O O . TRP B 1 576 ? 16.172 -11.984 11.539 1 91 576 TRP B O 1
ATOM 10996 N N . LYS B 1 577 ? 18.172 -12.297 12.5 1 89.5 577 LYS B N 1
ATOM 10997 C CA . LYS B 1 577 ? 17.656 -12 13.836 1 89.5 577 LYS B CA 1
ATOM 10998 C C . LYS B 1 577 ? 17.203 -10.547 13.938 1 89.5 577 LYS B C 1
ATOM 11000 O O . LYS B 1 577 ? 16.156 -10.258 14.516 1 89.5 577 LYS B O 1
ATOM 11005 N N . SER B 1 578 ? 18.016 -9.68 13.32 1 89.62 578 SER B N 1
ATOM 11006 C CA . SER B 1 578 ? 17.672 -8.258 13.32 1 89.62 578 SER B CA 1
ATOM 11007 C C . SER B 1 578 ? 16.391 -8.008 12.523 1 89.62 578 SER B C 1
ATOM 11009 O O . SER B 1 578 ? 15.656 -7.062 12.805 1 89.62 578 SER B O 1
ATOM 11011 N N . LEU B 1 579 ? 16.156 -8.883 11.578 1 91.38 579 LEU B N 1
ATOM 11012 C CA . LEU B 1 579 ? 14.977 -8.75 10.734 1 91.38 579 LEU B CA 1
ATOM 11013 C C . LEU B 1 579 ? 13.789 -9.508 11.336 1 91.38 579 LEU B C 1
ATOM 11015 O O . LEU B 1 579 ? 12.719 -9.562 10.742 1 91.38 579 LEU B O 1
ATOM 11019 N N . LYS B 1 580 ? 13.984 -10.141 12.508 1 87.06 580 LYS B N 1
ATOM 11020 C CA . LYS B 1 580 ? 12.969 -10.844 13.273 1 87.06 580 LYS B CA 1
ATOM 11021 C C . LYS B 1 580 ? 12.445 -12.055 12.516 1 87.06 580 LYS B C 1
ATOM 11023 O O . LYS B 1 580 ? 11.234 -12.305 12.484 1 87.06 580 LYS B O 1
ATOM 11028 N N . ILE B 1 581 ? 13.281 -12.75 11.773 1 91.31 581 ILE B N 1
ATOM 11029 C CA . ILE B 1 581 ? 12.938 -14.008 11.117 1 91.31 581 ILE B CA 1
ATOM 11030 C C . ILE B 1 581 ? 13.484 -15.18 11.938 1 91.31 581 ILE B C 1
ATOM 11032 O O . ILE B 1 581 ? 14.672 -15.219 12.266 1 91.31 581 ILE B O 1
ATOM 11036 N N . LYS B 1 582 ? 12.641 -16.094 12.219 1 88.81 582 LYS B N 1
ATOM 11037 C CA . LYS B 1 582 ? 12.984 -17.203 13.102 1 88.81 582 LYS B CA 1
ATOM 11038 C C . LYS B 1 582 ? 13.992 -18.141 12.438 1 88.81 582 LYS B C 1
ATOM 11040 O O . LYS B 1 582 ? 13.93 -18.359 11.227 1 88.81 582 LYS B O 1
ATOM 11045 N N . SER B 1 583 ? 14.805 -18.688 13.234 1 89.56 583 SER B N 1
ATOM 11046 C CA . SER B 1 583 ? 15.828 -19.609 12.75 1 89.56 583 SER B CA 1
ATOM 11047 C C . SER B 1 583 ? 15.195 -20.875 12.164 1 89.56 583 SER B C 1
ATOM 11049 O O . SER B 1 583 ? 15.727 -21.438 11.211 1 89.56 583 SER B O 1
ATOM 11051 N N . SER B 1 584 ? 14.125 -21.266 12.664 1 89 584 SER B N 1
ATOM 11052 C CA . SER B 1 584 ? 13.445 -22.453 12.164 1 89 584 SER B CA 1
ATOM 11053 C C . SER B 1 584 ? 12.938 -22.25 10.742 1 89 584 SER B C 1
ATOM 11055 O O . SER B 1 584 ? 12.992 -23.156 9.914 1 89 584 SER B O 1
ATOM 11057 N N . THR B 1 585 ? 12.5 -21.094 10.523 1 91.06 585 THR B N 1
ATOM 11058 C CA . THR B 1 585 ? 12.016 -20.75 9.188 1 91.06 585 THR B CA 1
ATOM 11059 C C . THR B 1 585 ? 13.164 -20.766 8.188 1 91.06 585 THR B C 1
ATOM 11061 O O . THR B 1 585 ? 13.023 -21.266 7.07 1 91.06 585 THR B O 1
ATOM 11064 N N . ILE B 1 586 ? 14.281 -20.266 8.625 1 92.44 586 ILE B N 1
ATOM 11065 C CA . ILE B 1 586 ? 15.445 -20.188 7.75 1 92.44 586 ILE B CA 1
ATOM 11066 C C . ILE B 1 586 ? 15.922 -21.594 7.402 1 92.44 586 ILE B C 1
ATOM 11068 O O . ILE B 1 586 ? 16.219 -21.891 6.242 1 92.44 586 ILE B O 1
ATOM 11072 N N . LYS B 1 587 ? 15.93 -22.453 8.328 1 91.56 587 LYS B N 1
ATOM 11073 C CA . LYS B 1 587 ? 16.375 -23.828 8.109 1 91.56 587 LYS B CA 1
ATOM 11074 C C . LYS B 1 587 ? 15.414 -24.562 7.18 1 91.56 587 LYS B C 1
ATOM 11076 O O . LYS B 1 587 ? 15.852 -25.297 6.289 1 91.56 587 LYS B O 1
ATOM 11081 N N . LYS B 1 588 ? 14.227 -24.297 7.41 1 92.19 588 LYS B N 1
ATOM 11082 C CA . LYS B 1 588 ? 13.227 -24.938 6.562 1 92.19 588 LYS B CA 1
ATOM 11083 C C . LYS B 1 588 ? 13.352 -24.469 5.117 1 92.19 588 LYS B C 1
ATOM 11085 O O . LYS B 1 588 ? 13.359 -25.281 4.191 1 92.19 588 LYS B O 1
ATOM 11090 N N . GLU B 1 589 ? 13.461 -23.188 4.93 1 93.69 589 GLU B N 1
ATOM 11091 C CA . GLU B 1 589 ? 13.539 -22.625 3.588 1 93.69 589 GLU B CA 1
ATOM 11092 C C . GLU B 1 589 ? 14.82 -23.047 2.879 1 93.69 589 GLU B C 1
ATOM 11094 O O . GLU B 1 589 ? 14.82 -23.281 1.671 1 93.69 589 GLU B O 1
ATOM 11099 N N . THR B 1 590 ? 15.883 -23.141 3.588 1 93.25 590 THR B N 1
ATOM 11100 C CA . THR B 1 590 ? 17.156 -23.516 2.98 1 93.25 590 THR B CA 1
ATOM 11101 C C . THR B 1 590 ? 17.141 -24.984 2.57 1 93.25 590 THR B C 1
ATOM 11103 O O . THR B 1 590 ? 17.734 -25.359 1.554 1 93.25 590 THR B O 1
ATOM 11106 N N . ALA B 1 591 ? 16.5 -25.797 3.342 1 91.56 591 ALA B N 1
ATOM 11107 C CA . ALA B 1 591 ? 16.359 -27.203 2.973 1 91.56 591 ALA B CA 1
ATOM 11108 C C . ALA B 1 591 ? 15.539 -27.359 1.7 1 91.56 591 ALA B C 1
ATOM 11110 O O . ALA B 1 591 ? 15.906 -28.125 0.802 1 91.56 591 ALA B O 1
ATOM 11111 N N . GLN B 1 592 ? 14.492 -26.625 1.662 1 92.19 592 GLN B N 1
ATOM 11112 C CA . GLN B 1 592 ? 13.633 -26.672 0.484 1 92.19 592 GLN B CA 1
ATOM 11113 C C . GLN B 1 592 ? 14.352 -26.109 -0.741 1 92.19 592 GLN B C 1
ATOM 11115 O O . GLN B 1 592 ? 14.141 -26.578 -1.859 1 92.19 592 GLN B O 1
ATOM 11120 N N . SER B 1 593 ? 15.156 -25.156 -0.481 1 94.44 593 SER B N 1
ATOM 11121 C CA . SER B 1 593 ? 15.914 -24.547 -1.567 1 94.44 593 SER B CA 1
ATOM 11122 C C . SER B 1 593 ? 16.906 -25.531 -2.172 1 94.44 593 SER B C 1
ATOM 11124 O O . SER B 1 593 ? 17.125 -25.547 -3.387 1 94.44 593 SER B O 1
ATOM 11126 N N . LYS B 1 594 ? 17.5 -26.328 -1.376 1 89.62 594 LYS B N 1
ATOM 11127 C CA . LYS B 1 594 ? 18.438 -27.328 -1.87 1 89.62 594 LYS B CA 1
ATOM 11128 C C . LYS B 1 594 ? 17.734 -28.344 -2.762 1 89.62 594 LYS B C 1
ATOM 11130 O O . LYS B 1 594 ? 18.234 -28.719 -3.824 1 89.62 594 LYS B O 1
ATOM 11135 N N . GLU B 1 595 ? 16.594 -28.719 -2.307 1 88.06 595 GLU B N 1
ATOM 11136 C CA . GLU B 1 595 ? 15.789 -29.641 -3.104 1 88.06 595 GLU B CA 1
ATOM 11137 C C . GLU B 1 595 ? 15.391 -29 -4.438 1 88.06 595 GLU B C 1
ATOM 11139 O O . GLU B 1 595 ? 15.383 -29.672 -5.469 1 88.06 595 GLU B O 1
ATOM 11144 N N . LEU B 1 596 ? 15.086 -27.797 -4.367 1 92.88 596 LEU B N 1
ATOM 11145 C CA . LEU B 1 596 ? 14.66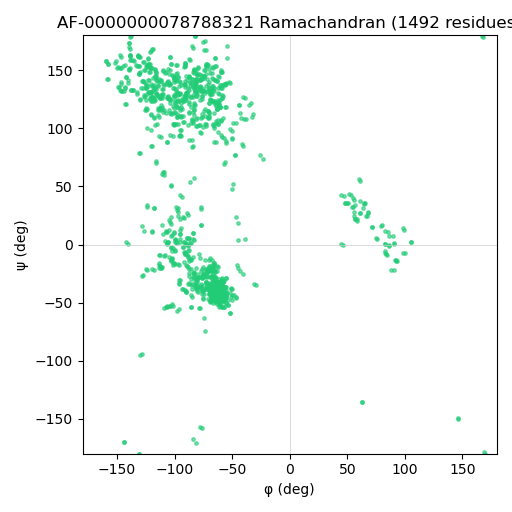4 -27.062 -5.559 1 92.88 596 LEU B CA 1
ATOM 11146 C C . LEU B 1 596 ? 15.805 -26.969 -6.566 1 92.88 596 LEU B C 1
ATOM 11148 O O . LEU B 1 596 ? 15.594 -27.156 -7.766 1 92.88 596 LEU B O 1
ATOM 11152 N N . VAL B 1 597 ? 17 -26.656 -6.109 1 92.88 597 VAL B N 1
ATOM 11153 C CA . VAL B 1 597 ? 18.156 -26.531 -6.988 1 92.88 597 VAL B CA 1
ATOM 11154 C C . VAL B 1 597 ? 18.453 -27.859 -7.672 1 92.88 597 VAL B C 1
ATOM 11156 O O . VAL B 1 597 ? 18.766 -27.906 -8.859 1 92.88 597 VAL B O 1
ATOM 11159 N N . ASN B 1 598 ? 18.266 -28.906 -6.953 1 84.44 598 ASN B N 1
ATOM 11160 C CA . ASN B 1 598 ? 18.469 -30.234 -7.52 1 84.44 598 ASN B CA 1
ATOM 11161 C C . ASN B 1 598 ? 17.453 -30.547 -8.617 1 84.44 598 ASN B C 1
ATOM 11163 O O . ASN B 1 598 ? 17.812 -31.109 -9.648 1 84.44 598 ASN B O 1
ATOM 11167 N N . ALA B 1 599 ? 16.234 -30.141 -8.352 1 86.06 599 ALA B N 1
ATOM 11168 C CA . ALA B 1 599 ? 15.172 -30.375 -9.336 1 86.06 599 ALA B CA 1
ATOM 11169 C C . ALA B 1 599 ? 15.406 -29.562 -10.602 1 86.06 599 ALA B C 1
ATOM 11171 O O . ALA B 1 599 ? 15.109 -30.016 -11.703 1 86.06 599 ALA B O 1
ATOM 11172 N N . LEU B 1 600 ? 15.984 -28.391 -10.438 1 92.62 600 LEU B N 1
ATOM 11173 C CA . LEU B 1 600 ? 16.203 -27.484 -11.555 1 92.62 600 LEU B CA 1
ATOM 11174 C C . LEU B 1 600 ? 17.297 -28 -12.477 1 92.62 600 LEU B C 1
ATOM 11176 O O . LEU B 1 600 ? 17.312 -27.688 -13.672 1 92.62 600 LEU B O 1
ATOM 11180 N N . GLN B 1 601 ? 18.172 -28.828 -12.008 1 86.44 601 GLN B N 1
ATOM 11181 C CA . GLN B 1 601 ? 19.328 -29.312 -12.758 1 86.44 601 GLN B CA 1
ATOM 11182 C C . GLN B 1 601 ? 18.891 -30.219 -13.906 1 86.44 601 GLN B C 1
ATOM 11184 O O . GLN B 1 601 ? 19.641 -30.391 -14.875 1 86.44 601 GLN B O 1
ATOM 11189 N N . THR B 1 602 ? 17.703 -30.781 -13.828 1 83.75 602 THR B N 1
ATOM 11190 C CA . THR B 1 602 ? 17.203 -31.672 -14.875 1 83.75 602 THR B CA 1
ATOM 11191 C C . THR B 1 602 ? 16.922 -30.891 -16.156 1 83.75 602 THR B C 1
ATOM 11193 O O . THR B 1 602 ? 17.141 -31.406 -17.25 1 83.75 602 THR B O 1
ATOM 11196 N N . HIS B 1 603 ? 16.438 -29.625 -16 1 91.06 603 HIS B N 1
ATOM 11197 C CA . HIS B 1 603 ? 15.984 -28.875 -17.172 1 91.06 603 HIS B CA 1
ATOM 11198 C C . HIS B 1 603 ? 16.891 -27.672 -17.438 1 91.06 603 HIS B C 1
ATOM 11200 O O . HIS B 1 603 ? 16.875 -27.109 -18.531 1 91.06 603 HIS B O 1
ATOM 11206 N N . PHE B 1 604 ? 17.688 -27.312 -16.438 1 93.94 604 PHE B N 1
ATOM 11207 C CA . PHE B 1 604 ? 18.484 -26.094 -16.562 1 93.94 604 PHE B CA 1
ATOM 11208 C C . PHE B 1 604 ? 19.938 -26.359 -16.203 1 93.94 604 PHE B C 1
ATOM 11210 O O . PHE B 1 604 ? 20.219 -27.219 -15.367 1 93.94 604 PHE B O 1
ATOM 11217 N N . TYR B 1 605 ? 20.812 -25.594 -16.906 1 92.12 605 TYR B N 1
ATOM 11218 C CA . TYR B 1 605 ? 22.172 -25.422 -16.391 1 92.12 605 TYR B CA 1
ATOM 11219 C C . TYR B 1 605 ? 22.172 -24.422 -15.234 1 92.12 605 TYR B C 1
ATOM 11221 O O . TYR B 1 605 ? 21.969 -23.219 -15.445 1 92.12 605 TYR B O 1
ATOM 11229 N N . VAL B 1 606 ? 22.375 -24.906 -14.039 1 93.62 606 VAL B N 1
ATOM 11230 C CA . VAL B 1 606 ? 22.391 -24.047 -12.859 1 93.62 606 VAL B CA 1
ATOM 11231 C C . VAL B 1 606 ? 23.828 -23.641 -12.531 1 93.62 606 VAL B C 1
ATOM 11233 O O . VAL B 1 606 ? 24.688 -24.5 -12.328 1 93.62 606 VAL B O 1
ATOM 11236 N N . SER B 1 607 ? 24.078 -22.375 -12.5 1 94 607 SER B N 1
ATOM 11237 C CA . SER B 1 607 ? 25.422 -21.891 -12.219 1 94 607 SER B CA 1
ATOM 11238 C C . SER B 1 607 ? 25.781 -22.078 -10.75 1 94 607 SER B C 1
ATOM 11240 O O . SER B 1 607 ? 24.922 -22.359 -9.922 1 94 607 SER B O 1
ATOM 11242 N N . ASP B 1 608 ? 27.062 -21.906 -10.5 1 92.5 608 ASP B N 1
ATOM 11243 C CA . ASP B 1 608 ? 27.5 -21.781 -9.109 1 92.5 608 ASP B CA 1
ATOM 11244 C C . ASP B 1 608 ? 26.969 -20.484 -8.484 1 92.5 608 ASP B C 1
ATOM 11246 O O . ASP B 1 608 ? 26.656 -19.531 -9.203 1 92.5 608 ASP B O 1
ATOM 11250 N N . PRO B 1 609 ? 26.812 -20.594 -7.176 1 94.19 609 PRO B N 1
ATOM 11251 C CA . PRO B 1 609 ? 26.391 -19.359 -6.523 1 94.19 609 PRO B CA 1
ATOM 11252 C C . PRO B 1 609 ? 27.344 -18.188 -6.797 1 94.19 609 PRO B C 1
ATOM 11254 O O . PRO B 1 609 ? 28.562 -18.375 -6.855 1 94.19 609 PRO B O 1
ATOM 11257 N N . PHE B 1 610 ? 26.766 -17.016 -7.062 1 93.88 610 PHE B N 1
ATOM 11258 C CA . PHE B 1 610 ? 27.578 -15.82 -7.262 1 93.88 610 PHE B CA 1
ATOM 11259 C C . PHE B 1 610 ? 27.047 -14.656 -6.434 1 93.88 610 PHE B C 1
ATOM 11261 O O . PHE B 1 610 ? 25.922 -14.711 -5.926 1 93.88 610 PHE B O 1
ATOM 11268 N N . GLU B 1 611 ? 27.859 -13.656 -6.246 1 93.75 611 GLU B N 1
ATOM 11269 C CA . GLU B 1 611 ? 27.469 -12.414 -5.594 1 93.75 611 GLU B CA 1
ATOM 11270 C C . GLU B 1 611 ? 27.188 -11.32 -6.621 1 93.75 611 GLU B C 1
ATOM 11272 O O . GLU B 1 611 ? 27.797 -11.289 -7.688 1 93.75 611 GLU B O 1
ATOM 11277 N N . LEU B 1 612 ? 26.172 -10.586 -6.27 1 95.31 612 LEU B N 1
ATOM 11278 C CA . LEU B 1 612 ? 25.891 -9.43 -7.121 1 95.31 612 LEU B CA 1
ATOM 11279 C C . LEU B 1 612 ? 27.062 -8.453 -7.109 1 95.31 612 LEU B C 1
ATOM 11281 O O . LEU B 1 612 ? 27.594 -8.133 -6.047 1 95.31 612 LEU B O 1
ATOM 11285 N N . GLU B 1 613 ? 27.484 -8.062 -8.25 1 92.81 613 GLU B N 1
ATOM 11286 C CA . GLU B 1 613 ? 28.547 -7.09 -8.453 1 92.81 613 GLU B CA 1
ATOM 11287 C C . GLU B 1 613 ? 28.141 -6.012 -9.445 1 92.81 613 GLU B C 1
ATOM 11289 O O . GLU B 1 613 ? 26.984 -5.973 -9.891 1 92.81 613 GLU B O 1
ATOM 11294 N N . THR B 1 614 ? 29.016 -5.125 -9.68 1 87.19 614 THR B N 1
ATOM 11295 C CA . THR B 1 614 ? 28.719 -4.035 -10.602 1 87.19 614 THR B CA 1
ATOM 11296 C C . THR B 1 614 ? 28.453 -4.578 -12.008 1 87.19 614 THR B C 1
ATOM 11298 O O . THR B 1 614 ? 27.5 -4.145 -12.672 1 87.19 614 THR B O 1
ATOM 11301 N N . GLU B 1 615 ? 29.281 -5.547 -12.328 1 86.12 615 GLU B N 1
ATOM 11302 C CA . GLU B 1 615 ? 29.078 -6.141 -13.641 1 86.12 615 GLU B CA 1
ATOM 11303 C C . GLU B 1 615 ? 28.547 -7.566 -13.531 1 86.12 615 GLU B C 1
ATOM 11305 O O . GLU B 1 615 ? 28.984 -8.336 -12.672 1 86.12 615 GLU B O 1
ATOM 11310 N N . PHE B 1 616 ? 27.5 -7.73 -14.281 1 88.19 616 PHE B N 1
ATOM 11311 C CA . PHE B 1 616 ? 26.891 -9.055 -14.312 1 88.19 616 PHE B CA 1
ATOM 11312 C C . PHE B 1 616 ? 27.438 -9.875 -15.469 1 88.19 616 PHE B C 1
ATOM 11314 O O . PHE B 1 616 ? 27.578 -9.383 -16.594 1 88.19 616 PHE B O 1
ATOM 11321 N N . HIS B 1 617 ? 27.969 -11.094 -15.156 1 82.88 617 HIS B N 1
ATOM 11322 C CA . HIS B 1 617 ? 28.547 -11.977 -16.156 1 82.88 617 HIS B CA 1
ATOM 11323 C C . HIS B 1 617 ? 27.781 -13.297 -16.234 1 82.88 617 HIS B C 1
ATOM 11325 O O . HIS B 1 617 ? 27.422 -13.859 -15.203 1 82.88 617 HIS B O 1
ATOM 11331 N N . ILE B 1 618 ? 27.5 -13.68 -17.453 1 85.62 618 ILE B N 1
ATOM 11332 C CA . ILE B 1 618 ? 26.859 -14.969 -17.688 1 85.62 618 ILE B CA 1
ATOM 11333 C C . ILE B 1 618 ? 27.828 -15.914 -18.375 1 85.62 618 ILE B C 1
ATOM 11335 O O . ILE B 1 618 ? 28.547 -15.523 -19.297 1 85.62 618 ILE B O 1
ATOM 11339 N N . ASP B 1 619 ? 27.828 -17.062 -17.844 1 82.25 619 ASP B N 1
ATOM 11340 C CA . ASP B 1 619 ? 28.703 -18.078 -18.422 1 82.25 619 ASP B CA 1
ATOM 11341 C C . ASP B 1 619 ? 28.234 -18.469 -19.828 1 82.25 619 ASP B C 1
ATOM 11343 O O . ASP B 1 619 ? 27.031 -18.562 -20.078 1 82.25 619 ASP B O 1
ATOM 11347 N N . SER B 1 620 ? 29.188 -18.578 -20.734 1 82.25 620 SER B N 1
ATOM 11348 C CA . SER B 1 620 ? 28.859 -19.016 -22.078 1 82.25 620 SER B CA 1
ATOM 11349 C C . SER B 1 620 ? 28.734 -20.531 -22.156 1 82.25 620 SER B C 1
ATOM 11351 O O . SER B 1 620 ? 29.688 -21.25 -21.812 1 82.25 620 SER B O 1
ATOM 11353 N N . ILE B 1 621 ? 27.578 -21.016 -22.297 1 82.81 621 ILE B N 1
ATOM 11354 C CA . ILE B 1 621 ? 27.328 -22.453 -22.422 1 82.81 621 ILE B CA 1
ATOM 11355 C C . ILE B 1 621 ? 26.984 -22.781 -23.875 1 82.81 621 ILE B C 1
ATOM 11357 O O . ILE B 1 621 ? 26.281 -22.031 -24.547 1 82.81 621 ILE B O 1
ATOM 11361 N N . ASP B 1 622 ? 27.578 -23.938 -24.25 1 76.94 622 ASP B N 1
ATOM 11362 C CA . ASP B 1 622 ? 27.297 -24.422 -25.594 1 76.94 622 ASP B CA 1
ATOM 11363 C C . ASP B 1 622 ? 25.891 -25.047 -25.672 1 76.94 622 ASP B C 1
ATOM 11365 O O . ASP B 1 622 ? 25.422 -25.609 -24.688 1 76.94 622 ASP B O 1
ATOM 11369 N N . ASN B 1 623 ? 25.094 -24.891 -26.766 1 78.25 623 ASN B N 1
ATOM 11370 C CA . ASN B 1 623 ? 23.812 -25.484 -27.094 1 78.25 623 ASN B CA 1
ATOM 11371 C C . ASN B 1 623 ? 22.734 -25.141 -26.062 1 78.25 623 ASN B C 1
ATOM 11373 O O . ASN B 1 623 ? 22.203 -26.016 -25.391 1 78.25 623 ASN B O 1
ATOM 11377 N N . VAL B 1 624 ? 22.469 -23.953 -25.797 1 85.81 624 VAL B N 1
ATOM 11378 C CA . VAL B 1 624 ? 21.453 -23.5 -24.859 1 85.81 624 VAL B CA 1
ATOM 11379 C C . VAL B 1 624 ? 20.078 -23.578 -25.516 1 85.81 624 VAL B C 1
ATOM 11381 O O . VAL B 1 624 ? 19.938 -23.312 -26.703 1 85.81 624 VAL B O 1
ATOM 11384 N N . GLY B 1 625 ? 19.125 -24.109 -24.734 1 89.25 625 GLY B N 1
ATOM 11385 C CA . GLY B 1 625 ? 17.75 -24.203 -25.219 1 89.25 625 GLY B CA 1
ATOM 11386 C C . GLY B 1 625 ? 17.016 -22.875 -25.188 1 89.25 625 GLY B C 1
ATOM 11387 O O . GLY B 1 625 ? 17.625 -21.828 -25.359 1 89.25 625 GLY B O 1
ATOM 11388 N N . THR B 1 626 ? 15.664 -23 -25.172 1 89.94 626 THR B N 1
ATOM 11389 C CA . THR B 1 626 ? 14.844 -21.797 -25.203 1 89.94 626 THR B CA 1
ATOM 11390 C C . THR B 1 626 ? 13.883 -21.75 -24.016 1 89.94 626 THR B C 1
ATOM 11392 O O . THR B 1 626 ? 13.57 -22.797 -23.438 1 89.94 626 THR B O 1
ATOM 11395 N N . LEU B 1 627 ? 13.531 -20.531 -23.672 1 92.75 627 LEU B N 1
ATOM 11396 C CA . LEU B 1 627 ? 12.555 -20.312 -22.609 1 92.75 627 LEU B CA 1
ATOM 11397 C C . LEU B 1 627 ? 11.172 -20.031 -23.188 1 92.75 627 LEU B C 1
ATOM 11399 O O . LEU B 1 627 ? 10.211 -19.812 -22.453 1 92.75 627 LEU B O 1
ATOM 11403 N N . THR B 1 628 ? 11.039 -20.109 -24.406 1 89.56 628 THR B N 1
ATOM 11404 C CA . THR B 1 628 ? 9.781 -19.812 -25.078 1 89.56 628 THR B CA 1
ATOM 11405 C C . THR B 1 628 ? 8.828 -21 -24.984 1 89.56 628 THR B C 1
ATOM 11407 O O . THR B 1 628 ? 9.273 -22.156 -24.891 1 89.56 628 THR B O 1
ATOM 11410 N N . GLN B 1 629 ? 7.574 -20.625 -24.906 1 85.44 629 GLN B N 1
ATOM 11411 C CA . GLN B 1 629 ? 6.547 -21.672 -24.891 1 85.44 629 GLN B CA 1
ATOM 11412 C C . GLN B 1 629 ? 6.539 -22.453 -26.203 1 85.44 629 GLN B C 1
ATOM 11414 O O . GLN B 1 629 ? 6.469 -21.875 -27.281 1 85.44 629 GLN B O 1
ATOM 11419 N N . GLN B 1 630 ? 6.777 -23.703 -26.031 1 80.75 630 GLN B N 1
ATOM 11420 C CA . GLN B 1 630 ? 6.723 -24.562 -27.219 1 80.75 630 GLN B CA 1
ATOM 11421 C C . GLN B 1 630 ? 5.277 -24.812 -27.641 1 80.75 630 GLN B C 1
ATOM 11423 O O . GLN B 1 630 ? 4.371 -24.828 -26.797 1 80.75 630 GLN B O 1
ATOM 11428 N N . PRO B 1 631 ? 5.055 -24.641 -28.922 1 71.88 631 PRO B N 1
ATOM 11429 C CA . PRO B 1 631 ? 3.691 -24.906 -29.391 1 71.88 631 PRO B CA 1
ATOM 11430 C C . PRO B 1 631 ? 3.104 -26.188 -28.812 1 71.88 631 PRO B C 1
ATOM 11432 O O . PRO B 1 631 ? 3.826 -27.172 -28.625 1 71.88 631 PRO B O 1
ATOM 11435 N N . LYS B 1 632 ? 1.994 -25.984 -28.109 1 62.47 632 LYS B N 1
ATOM 11436 C CA . LYS B 1 632 ? 1.301 -27.078 -27.453 1 62.47 632 LYS B CA 1
ATOM 11437 C C . LYS B 1 632 ? 1.073 -28.234 -28.422 1 62.47 632 LYS B C 1
ATOM 11439 O O . LYS B 1 632 ? 0.4 -28.078 -29.438 1 62.47 632 LYS B O 1
ATOM 11444 N N . GLN B 1 633 ? 2.006 -29.156 -28.438 1 62.47 633 GLN B N 1
ATOM 11445 C CA . GLN B 1 633 ? 1.629 -30.344 -29.188 1 62.47 633 GLN B CA 1
ATOM 11446 C C . GLN B 1 633 ? 0.412 -31.031 -28.562 1 62.47 633 GLN B C 1
ATOM 11448 O O . GLN B 1 633 ? 0.207 -30.953 -27.344 1 62.47 633 GLN B O 1
ATOM 11453 N N . GLU B 1 634 ? -0.633 -31.219 -29.344 1 67.88 634 GLU B N 1
ATOM 11454 C CA . GLU B 1 634 ? -1.811 -31.953 -28.875 1 67.88 634 GLU B CA 1
ATOM 11455 C C . GLU B 1 634 ? -1.418 -33.125 -28 1 67.88 634 GLU B C 1
ATOM 11457 O O . GLU B 1 634 ? -0.58 -33.938 -28.391 1 67.88 634 GLU B O 1
ATOM 11462 N N . ILE B 1 635 ? -1.678 -32.969 -26.703 1 76.12 635 ILE B N 1
ATOM 11463 C CA . ILE B 1 635 ? -1.392 -34.062 -25.781 1 76.12 635 ILE B CA 1
ATOM 11464 C C . ILE B 1 635 ? -2.311 -35.25 -26.094 1 76.12 635 ILE B C 1
ATOM 11466 O O . ILE B 1 635 ? -3.533 -35.156 -25.969 1 76.12 635 ILE B O 1
ATOM 11470 N N . ARG B 1 636 ? -1.791 -36.219 -26.75 1 84.31 636 ARG B N 1
ATOM 11471 C CA . ARG B 1 636 ? -2.518 -37.469 -26.969 1 84.31 636 ARG B CA 1
ATOM 11472 C C . ARG B 1 636 ? -2.16 -38.531 -25.922 1 84.31 636 ARG B C 1
ATOM 11474 O O . ARG B 1 636 ? -1.104 -39.156 -26 1 84.31 636 ARG B O 1
ATOM 11481 N N . ASN B 1 637 ? -2.992 -38.594 -24.844 1 88.19 637 ASN B N 1
ATOM 11482 C CA . ASN B 1 637 ? -2.625 -39.469 -23.75 1 88.19 637 ASN B CA 1
ATOM 11483 C C . ASN B 1 637 ? -3.766 -40.438 -23.391 1 88.19 637 ASN B C 1
ATOM 11485 O O . ASN B 1 637 ? -3.75 -41.062 -22.328 1 88.19 637 ASN B O 1
ATOM 11489 N N . ILE B 1 638 ? -4.73 -40.469 -24.266 1 90.88 638 ILE B N 1
ATOM 11490 C CA . ILE B 1 638 ? -5.848 -41.375 -24.031 1 90.88 638 ILE B CA 1
ATOM 11491 C C . ILE B 1 638 ? -5.781 -42.562 -25.016 1 90.88 638 ILE B C 1
ATOM 11493 O O . ILE B 1 638 ? -5.945 -42.375 -26.219 1 90.88 638 ILE B O 1
ATOM 11497 N N . LEU B 1 639 ? -5.543 -43.719 -24.453 1 92.81 639 LEU B N 1
ATOM 11498 C CA . LEU B 1 639 ? -5.473 -44.938 -25.266 1 92.81 639 LEU B CA 1
ATOM 11499 C C . LEU B 1 639 ? -6.863 -45.5 -25.516 1 92.81 639 LEU B C 1
ATOM 11501 O O . LEU B 1 639 ? -7.652 -45.656 -24.578 1 92.81 639 LEU B O 1
ATOM 11505 N N . THR B 1 640 ? -7.148 -45.719 -26.734 1 91.81 640 THR B N 1
ATOM 11506 C CA . THR B 1 640 ? -8.453 -46.281 -27.078 1 91.81 640 THR B CA 1
ATOM 11507 C C . THR B 1 640 ? -8.398 -47.812 -27.031 1 91.81 640 THR B C 1
ATOM 11509 O O . THR B 1 640 ? -7.359 -48.406 -27.312 1 91.81 640 THR B O 1
ATOM 11512 N N . GLY B 1 641 ? -9.43 -48.406 -26.625 1 91.44 641 GLY B N 1
ATOM 11513 C CA . GLY B 1 641 ? -9.547 -49.844 -26.609 1 91.44 641 GLY B CA 1
ATOM 11514 C C . GLY B 1 641 ? -10.969 -50.344 -26.859 1 91.44 641 GLY B C 1
ATOM 11515 O O . GLY B 1 641 ? -11.93 -49.625 -26.594 1 91.44 641 GLY B O 1
ATOM 11516 N N . LEU B 1 642 ? -10.977 -51.562 -27.422 1 90.38 642 LEU B N 1
ATOM 11517 C CA . LEU B 1 642 ? -12.273 -52.125 -27.766 1 90.38 642 LEU B CA 1
ATOM 11518 C C . LEU B 1 642 ? -12.719 -53.125 -26.703 1 90.38 642 LEU B C 1
ATOM 11520 O O . LEU B 1 642 ? -11.922 -53.938 -26.219 1 90.38 642 LEU B O 1
ATOM 11524 N N . VAL B 1 643 ? -13.906 -52.938 -26.234 1 92.44 643 VAL B N 1
ATOM 11525 C CA . VAL B 1 643 ? -14.562 -53.875 -25.344 1 92.44 643 VAL B CA 1
ATOM 11526 C C . VAL B 1 643 ? -15.828 -54.406 -26 1 92.44 643 VAL B C 1
ATOM 11528 O O . VAL B 1 643 ? -16.844 -53.688 -26.078 1 92.44 643 VAL B O 1
ATOM 11531 N N . ARG B 1 644 ? -15.812 -55.562 -26.359 1 89.81 644 ARG B N 1
ATOM 11532 C CA . ARG B 1 644 ? -16.953 -56.156 -27.047 1 89.81 644 ARG B CA 1
ATOM 11533 C C . ARG B 1 644 ? -17.953 -56.719 -26.062 1 89.81 644 ARG B C 1
ATOM 11535 O O . ARG B 1 644 ? -17.609 -57.062 -24.938 1 89.81 644 ARG B O 1
ATOM 11542 N N . ARG B 1 645 ? -19.125 -56.875 -26.547 1 91.38 645 ARG B N 1
ATOM 11543 C CA . ARG B 1 645 ? -20.188 -57.406 -25.703 1 91.38 645 ARG B CA 1
ATOM 11544 C C . ARG B 1 645 ? -19.891 -58.844 -25.297 1 91.38 645 ARG B C 1
ATOM 11546 O O . ARG B 1 645 ? -20.328 -59.312 -24.25 1 91.38 645 ARG B O 1
ATOM 11553 N N . THR B 1 646 ? -19.078 -59.5 -26.062 1 90.06 646 THR B N 1
ATOM 11554 C CA . THR B 1 646 ? -18.766 -60.906 -25.844 1 90.06 646 THR B CA 1
ATOM 11555 C C . THR B 1 646 ? -17.578 -61.062 -24.891 1 90.06 646 THR B C 1
ATOM 11557 O O . THR B 1 646 ? -17.281 -62.156 -24.422 1 90.06 646 THR B O 1
ATOM 11560 N N . ASP B 1 647 ? -16.969 -60 -24.625 1 90 647 ASP B N 1
ATOM 11561 C CA . ASP B 1 647 ? -15.781 -60.062 -23.766 1 90 647 ASP B CA 1
ATOM 11562 C C . ASP B 1 647 ? -16.156 -60.312 -22.312 1 90 647 ASP B C 1
ATOM 11564 O O . ASP B 1 647 ? -17.234 -59.906 -21.859 1 90 647 ASP B O 1
ATOM 11568 N N . ALA B 1 648 ? -15.289 -60.969 -21.562 1 86.88 648 ALA B N 1
ATOM 11569 C CA . ALA B 1 648 ? -15.547 -61.344 -20.172 1 86.88 648 ALA B CA 1
ATOM 11570 C C . ALA B 1 648 ? -15.609 -60.094 -19.297 1 86.88 648 ALA B C 1
ATOM 11572 O O . ALA B 1 648 ? -16.312 -60.094 -18.281 1 86.88 648 ALA B O 1
ATOM 11573 N N . ASP B 1 649 ? -14.922 -59.094 -19.641 1 89.38 649 ASP B N 1
ATOM 11574 C CA . ASP B 1 649 ? -14.867 -57.906 -18.797 1 89.38 649 ASP B CA 1
ATOM 11575 C C . ASP B 1 649 ? -15.883 -56.875 -19.234 1 89.38 649 ASP B C 1
ATOM 11577 O O . ASP B 1 649 ? -15.828 -55.719 -18.797 1 89.38 649 ASP B O 1
ATOM 11581 N N . TYR B 1 650 ? -16.828 -57.188 -20.078 1 93.19 650 TYR B N 1
ATOM 11582 C CA . TYR B 1 650 ? -17.812 -56.25 -20.609 1 93.19 650 TYR B CA 1
ATOM 11583 C C . TYR B 1 650 ? -18.641 -55.656 -19.469 1 93.19 650 TYR B C 1
ATOM 11585 O O . TYR B 1 650 ? -18.859 -54.438 -19.438 1 93.19 650 TYR B O 1
ATOM 11593 N N . SER B 1 651 ? -19.125 -56.469 -18.609 1 92.44 651 SER B N 1
ATOM 11594 C CA . SER B 1 651 ? -19.984 -56 -17.516 1 92.44 651 SER B CA 1
ATOM 11595 C C . SER B 1 651 ? -19.266 -55 -16.625 1 92.44 651 SER B C 1
ATOM 11597 O O . SER B 1 651 ? -19.875 -54.031 -16.141 1 92.44 651 SER B O 1
ATOM 11599 N N . ASP B 1 652 ? -18.016 -55.188 -16.391 1 94.25 652 ASP B N 1
ATOM 11600 C CA . ASP B 1 652 ? -17.234 -54.281 -15.555 1 94.25 652 ASP B CA 1
ATOM 11601 C C . ASP B 1 652 ? -17.109 -52.906 -16.203 1 94.25 652 ASP B C 1
ATOM 11603 O O . ASP B 1 652 ? -17.156 -51.875 -15.508 1 94.25 652 ASP B O 1
ATOM 11607 N N . PHE B 1 653 ? -16.969 -52.875 -17.422 1 94.06 653 PHE B N 1
ATOM 11608 C CA . PHE B 1 653 ? -16.828 -51.594 -18.125 1 94.06 653 PHE B CA 1
ATOM 11609 C C . PHE B 1 653 ? -18.188 -50.906 -18.281 1 94.06 653 PHE B C 1
ATOM 11611 O O . PHE B 1 653 ? -18.281 -49.688 -18.234 1 94.06 653 PHE B O 1
ATOM 11618 N N . ASP B 1 654 ? -19.203 -51.781 -18.484 1 92.94 654 ASP B N 1
ATOM 11619 C CA . ASP B 1 654 ? -20.547 -51.219 -18.609 1 92.94 654 ASP B CA 1
ATOM 11620 C C . ASP B 1 654 ? -21.016 -50.562 -17.312 1 92.94 654 ASP B C 1
ATOM 11622 O O . ASP B 1 654 ? -21.734 -49.562 -17.328 1 92.94 654 ASP B O 1
ATOM 11626 N N . SER B 1 655 ? -20.562 -51.125 -16.234 1 92.44 655 SER B N 1
ATOM 11627 C CA . SER B 1 655 ? -20.938 -50.594 -14.93 1 92.44 655 SER B CA 1
ATOM 11628 C C . SER B 1 655 ? -19.875 -49.625 -14.406 1 92.44 655 SER B C 1
ATOM 11630 O O . SER B 1 655 ? -19.984 -49.125 -13.281 1 92.44 655 SER B O 1
ATOM 11632 N N . HIS B 1 656 ? -18.859 -49.312 -15.141 1 92.31 656 HIS B N 1
ATOM 11633 C CA . HIS B 1 656 ? -17.797 -48.375 -14.805 1 92.31 656 HIS B CA 1
ATOM 11634 C C . HIS B 1 656 ? -17.031 -48.812 -13.562 1 92.31 656 HIS B C 1
ATOM 11636 O O . HIS B 1 656 ? -16.688 -48 -12.719 1 92.31 656 HIS B O 1
ATOM 11642 N N . THR B 1 657 ? -16.812 -50.188 -13.422 1 91.69 657 THR B N 1
ATOM 11643 C CA . THR B 1 657 ? -16.094 -50.719 -12.273 1 91.69 657 THR B CA 1
ATOM 11644 C C . THR B 1 657 ? -14.844 -51.469 -12.727 1 91.69 657 THR B C 1
ATOM 11646 O O . THR B 1 657 ? -14.242 -52.219 -11.945 1 91.69 657 THR B O 1
ATOM 11649 N N . ALA B 1 658 ? -14.516 -51.312 -13.977 1 93 658 ALA B N 1
ATOM 11650 C CA . ALA B 1 658 ? -13.398 -52.094 -14.539 1 93 658 ALA B CA 1
ATOM 11651 C C . ALA B 1 658 ? -12.086 -51.688 -13.852 1 93 658 ALA B C 1
ATOM 11653 O O . ALA B 1 658 ? -11.852 -50.531 -13.555 1 93 658 ALA B O 1
ATOM 11654 N N . LYS B 1 659 ? -11.195 -52.656 -13.594 1 93.5 659 LYS B N 1
ATOM 11655 C CA . LYS B 1 659 ? -9.922 -52.406 -12.922 1 93.5 659 LYS B CA 1
ATOM 11656 C C . LYS B 1 659 ? -8.742 -52.781 -13.812 1 93.5 659 LYS B C 1
ATOM 11658 O O . LYS B 1 659 ? -7.613 -52.344 -13.57 1 93.5 659 LYS B O 1
ATOM 11663 N N . THR B 1 660 ? -9.016 -53.625 -14.766 1 93.56 660 THR B N 1
ATOM 11664 C CA . THR B 1 660 ? -7.934 -54.062 -15.648 1 93.56 660 THR B CA 1
ATOM 11665 C C . THR B 1 660 ? -8.414 -54.156 -17.094 1 93.56 660 THR B C 1
ATOM 11667 O O . THR B 1 660 ? -9.609 -54.312 -17.344 1 93.56 660 THR B O 1
ATOM 11670 N N . TYR B 1 661 ? -7.586 -53.969 -18.016 1 93.56 661 TYR B N 1
ATOM 11671 C CA . TYR B 1 661 ? -7.816 -54.156 -19.453 1 93.56 661 TYR B CA 1
ATOM 11672 C C . TYR B 1 661 ? -6.625 -54.844 -20.109 1 93.56 661 TYR B C 1
ATOM 11674 O O . TYR B 1 661 ? -5.473 -54.531 -19.797 1 93.56 661 TYR B O 1
ATOM 11682 N N . THR B 1 662 ? -6.91 -55.812 -20.875 1 91.19 662 THR B N 1
ATOM 11683 C CA . THR B 1 662 ? -5.859 -56.531 -21.594 1 91.19 662 THR B CA 1
ATOM 11684 C C . THR B 1 662 ? -5.941 -56.25 -23.094 1 91.19 662 THR B C 1
ATOM 11686 O O . THR B 1 662 ? -6.957 -56.531 -23.734 1 91.19 662 THR B O 1
ATOM 11689 N N . MET B 1 663 ? -4.918 -55.688 -23.594 1 89.62 663 MET B N 1
ATOM 11690 C CA . MET B 1 663 ? -4.809 -55.438 -25.016 1 89.62 663 MET B CA 1
ATOM 11691 C C . MET B 1 663 ? -3.998 -56.5 -25.719 1 89.62 663 MET B C 1
ATOM 11693 O O . MET B 1 663 ? -2.768 -56.5 -25.688 1 89.62 663 MET B O 1
ATOM 11697 N N . GLU B 1 664 ? -4.602 -57.281 -26.469 1 84.69 664 GLU B N 1
ATOM 11698 C CA . GLU B 1 664 ? -3.963 -58.469 -27.078 1 84.69 664 GLU B CA 1
ATOM 11699 C C . GLU B 1 664 ? -3.057 -58.062 -28.234 1 84.69 664 GLU B C 1
ATOM 11701 O O . GLU B 1 664 ? -1.968 -58.594 -28.406 1 84.69 664 GLU B O 1
ATOM 11706 N N . LYS B 1 665 ? -3.545 -57.125 -29.062 1 82 665 LYS B N 1
ATOM 11707 C CA . LYS B 1 665 ? -2.703 -56.594 -30.125 1 82 665 LYS B CA 1
ATOM 11708 C C . LYS B 1 665 ? -1.965 -55.344 -29.656 1 82 665 LYS B C 1
ATOM 11710 O O . LYS B 1 665 ? -2.561 -54.25 -29.531 1 82 665 LYS B O 1
ATOM 11715 N N . ILE B 1 666 ? -0.682 -55.469 -29.391 1 81.56 666 ILE B N 1
ATOM 11716 C CA . ILE B 1 666 ? 0.124 -54.375 -28.891 1 81.56 666 ILE B CA 1
ATOM 11717 C C . ILE B 1 666 ? 0.332 -53.312 -29.984 1 81.56 666 ILE B C 1
ATOM 11719 O O . ILE B 1 666 ? 0.797 -53.656 -31.078 1 81.56 666 ILE B O 1
ATOM 11723 N N . PRO B 1 667 ? -0.083 -52.156 -29.656 1 80.69 667 PRO B N 1
ATOM 11724 C CA . PRO B 1 667 ? 0.154 -51.125 -30.656 1 80.69 667 PRO B CA 1
ATOM 11725 C C . PRO B 1 667 ? 1.637 -50.812 -30.844 1 80.69 667 PRO B C 1
ATOM 11727 O O . PRO B 1 667 ? 2.365 -50.656 -29.875 1 80.69 667 PRO B O 1
ATOM 11730 N N . THR B 1 668 ? 2.078 -50.719 -32.062 1 77.38 668 THR B N 1
ATOM 11731 C CA . THR B 1 668 ? 3.498 -50.531 -32.344 1 77.38 668 THR B CA 1
ATOM 11732 C C . THR B 1 668 ? 3.783 -49.062 -32.719 1 77.38 668 THR B C 1
ATOM 11734 O O . THR B 1 668 ? 4.938 -48.656 -32.719 1 77.38 668 THR B O 1
ATOM 11737 N N . SER B 1 669 ? 2.775 -48.344 -32.969 1 79.81 669 SER B N 1
ATOM 11738 C CA . SER B 1 669 ? 3.006 -47 -33.469 1 79.81 669 SER B CA 1
ATOM 11739 C C . SER B 1 669 ? 2.848 -45.938 -32.375 1 79.81 669 SER B C 1
ATOM 11741 O O . SER B 1 669 ? 3.109 -44.75 -32.594 1 79.81 669 SER B O 1
ATOM 11743 N N . ILE B 1 670 ? 2.492 -46.375 -31.25 1 82.44 670 ILE B N 1
ATOM 11744 C CA . ILE B 1 670 ? 2.199 -45.344 -30.234 1 82.44 670 ILE B CA 1
ATOM 11745 C C . ILE B 1 670 ? 3.369 -45.25 -29.25 1 82.44 670 ILE B C 1
ATOM 11747 O O . ILE B 1 670 ? 4.168 -46.188 -29.141 1 82.44 670 ILE B O 1
ATOM 11751 N N . ASN B 1 671 ? 3.482 -44.094 -28.641 1 85.88 671 ASN B N 1
ATOM 11752 C CA . ASN B 1 671 ? 4.387 -43.906 -27.516 1 85.88 671 ASN B CA 1
ATOM 11753 C C . ASN B 1 671 ? 3.746 -44.344 -26.203 1 85.88 671 ASN B C 1
ATOM 11755 O O . ASN B 1 671 ? 2.908 -43.625 -25.656 1 85.88 671 ASN B O 1
ATOM 11759 N N . VAL B 1 672 ? 4.164 -45.438 -25.688 1 85.56 672 VAL B N 1
ATOM 11760 C CA . VAL B 1 672 ? 3.525 -46.062 -24.547 1 85.56 672 VAL B CA 1
ATOM 11761 C C . VAL B 1 672 ? 3.695 -45.156 -23.312 1 85.56 672 VAL B C 1
ATOM 11763 O O . VAL B 1 672 ? 2.861 -45.188 -22.406 1 85.56 672 VAL B O 1
ATOM 11766 N N . MET B 1 673 ? 4.668 -44.312 -23.344 1 85.88 673 MET B N 1
ATOM 11767 C CA . MET B 1 673 ? 4.941 -43.438 -22.203 1 85.88 673 MET B CA 1
ATOM 11768 C C . MET B 1 673 ? 3.846 -42.406 -22.031 1 85.88 673 MET B C 1
ATOM 11770 O O . MET B 1 673 ? 3.662 -41.844 -20.938 1 85.88 673 MET B O 1
ATOM 11774 N N . ASP B 1 674 ? 3.105 -42.219 -23.047 1 86.06 674 ASP B N 1
ATOM 11775 C CA . ASP B 1 674 ? 2.162 -41.094 -23.047 1 86.06 674 ASP B CA 1
ATOM 11776 C C . ASP B 1 674 ? 0.8 -41.531 -22.5 1 86.06 674 ASP B C 1
ATOM 11778 O O . ASP B 1 674 ? -0.061 -40.688 -22.234 1 86.06 674 ASP B O 1
ATOM 11782 N N . ILE B 1 675 ? 0.679 -42.812 -22.312 1 89.12 675 ILE B N 1
ATOM 11783 C CA . ILE B 1 675 ? -0.625 -43.281 -21.891 1 89.12 675 ILE B CA 1
ATOM 11784 C C . ILE B 1 675 ? -0.91 -42.812 -20.453 1 89.12 675 ILE B C 1
ATOM 11786 O O . ILE B 1 675 ? -0.091 -43.031 -19.562 1 89.12 675 ILE B O 1
ATOM 11790 N N . ARG B 1 676 ? -2.043 -42.125 -20.266 1 89.31 676 ARG B N 1
ATOM 11791 C CA . ARG B 1 676 ? -2.473 -41.719 -18.922 1 89.31 676 ARG B CA 1
ATOM 11792 C C . ARG B 1 676 ? -3.908 -42.156 -18.656 1 89.31 676 ARG B C 1
ATOM 11794 O O . ARG B 1 676 ? -4.281 -42.406 -17.516 1 89.31 676 ARG B O 1
ATOM 11801 N N . TYR B 1 677 ? -4.598 -42.281 -19.766 1 91.75 677 TYR B N 1
ATOM 11802 C CA . TYR B 1 677 ? -6.008 -42.625 -19.656 1 91.75 677 TYR B CA 1
ATOM 11803 C C . TYR B 1 677 ? -6.375 -43.688 -20.672 1 91.75 677 TYR B C 1
ATOM 11805 O O . TYR B 1 677 ? -5.617 -43.969 -21.609 1 91.75 677 TYR B O 1
ATOM 11813 N N . PHE B 1 678 ? -7.496 -44.406 -20.375 1 94.06 678 PHE B N 1
ATOM 11814 C CA . PHE B 1 678 ? -8.008 -45.469 -21.25 1 94.06 678 PHE B CA 1
ATOM 11815 C C . PHE B 1 678 ? -9.469 -45.219 -21.594 1 94.06 678 PHE B C 1
ATOM 11817 O O . PHE B 1 678 ? -10.312 -45.094 -20.719 1 94.06 678 PHE B O 1
ATOM 11824 N N . LEU B 1 679 ? -9.727 -45 -22.859 1 93.56 679 LEU B N 1
ATOM 11825 C CA . LEU B 1 679 ? -11.086 -44.844 -23.359 1 93.56 679 LEU B CA 1
ATOM 11826 C C . LEU B 1 679 ? -11.648 -46.156 -23.875 1 93.56 679 LEU B C 1
ATOM 11828 O O . LEU B 1 679 ? -11.391 -46.531 -25.031 1 93.56 679 LEU B O 1
ATOM 11832 N N . PRO B 1 680 ? -12.422 -46.812 -23.047 1 93.19 680 PRO B N 1
ATOM 11833 C CA . PRO B 1 680 ? -13.039 -48.062 -23.531 1 93.19 680 PRO B CA 1
ATOM 11834 C C . PRO B 1 680 ? -14.227 -47.781 -24.469 1 93.19 680 PRO B C 1
ATOM 11836 O O . PRO B 1 680 ? -15.117 -47 -24.125 1 93.19 680 PRO B O 1
ATOM 11839 N N . MET B 1 681 ? -14.141 -48.344 -25.625 1 91.56 681 MET B N 1
ATOM 11840 C CA . MET B 1 681 ? -15.305 -48.344 -26.5 1 91.56 681 MET B CA 1
ATOM 11841 C C . MET B 1 681 ? -16.203 -49.562 -26.203 1 91.56 681 MET B C 1
ATOM 11843 O O . MET B 1 681 ? -16.062 -50.625 -26.812 1 91.56 681 MET B O 1
ATOM 11847 N N . VAL B 1 682 ? -17.078 -49.312 -25.328 1 91.94 682 VAL B N 1
ATOM 11848 C CA . VAL B 1 682 ? -17.906 -50.375 -24.781 1 91.94 682 VAL B CA 1
ATOM 11849 C C . VAL B 1 682 ? -19.094 -50.656 -25.703 1 91.94 682 VAL B C 1
ATOM 11851 O O . VAL B 1 682 ? -20.016 -49.844 -25.781 1 91.94 682 VAL B O 1
ATOM 11854 N N . GLY B 1 683 ? -19.156 -51.75 -26.328 1 86.75 683 GLY B N 1
ATOM 11855 C CA . GLY B 1 683 ? -20.234 -52.062 -27.25 1 86.75 683 GLY B CA 1
ATOM 11856 C C . GLY B 1 683 ? -20.391 -51.031 -28.359 1 86.75 683 GLY B C 1
ATOM 11857 O O . GLY B 1 683 ? -21.516 -50.719 -28.781 1 86.75 683 GLY B O 1
ATOM 11858 N N . GLY B 1 684 ? -19.312 -50.406 -28.672 1 86 684 GLY B N 1
ATOM 11859 C CA . GLY B 1 684 ? -19.328 -49.406 -29.734 1 86 684 GLY B CA 1
ATOM 11860 C C . GLY B 1 684 ? -19.719 -48.031 -29.25 1 86 684 GLY B C 1
ATOM 11861 O O . GLY B 1 684 ? -19.938 -47.125 -30.062 1 86 684 GLY B O 1
ATOM 11862 N N . GLU B 1 685 ? -19.844 -47.844 -27.984 1 89.88 685 GLU B N 1
ATOM 11863 C CA . GLU B 1 685 ? -20.234 -46.562 -27.406 1 89.88 685 GLU B CA 1
ATOM 11864 C C . GLU B 1 685 ? -19.188 -46.031 -26.422 1 89.88 685 GLU B C 1
ATOM 11866 O O . GLU B 1 685 ? -18.359 -46.812 -25.922 1 89.88 685 GLU B O 1
ATOM 11871 N N . ILE B 1 686 ? -19.172 -44.656 -26.234 1 91.25 686 ILE B N 1
ATOM 11872 C CA . ILE B 1 686 ? -18.266 -44.094 -25.25 1 91.25 686 ILE B CA 1
ATOM 11873 C C . ILE B 1 686 ? -19.062 -43.188 -24.281 1 91.25 686 ILE B C 1
ATOM 11875 O O . ILE B 1 686 ? -20.031 -42.562 -24.672 1 91.25 686 ILE B O 1
ATOM 11879 N N . ASP B 1 687 ? -18.734 -43.219 -23.016 1 91.12 687 ASP B N 1
ATOM 11880 C CA . ASP B 1 687 ? -19.375 -42.375 -22.031 1 91.12 687 ASP B CA 1
ATOM 11881 C C . ASP B 1 687 ? -18.375 -41.875 -20.984 1 91.12 687 ASP B C 1
ATOM 11883 O O . ASP B 1 687 ? -18.734 -41.156 -20.047 1 91.12 687 ASP B O 1
ATOM 11887 N N . GLY B 1 688 ? -17.188 -42.219 -21.141 1 91 688 GLY B N 1
ATOM 11888 C CA . GLY B 1 688 ? -16.141 -41.781 -20.234 1 91 688 GLY B CA 1
ATOM 11889 C C . GLY B 1 688 ? -14.844 -42.562 -20.406 1 91 688 GLY B C 1
ATOM 11890 O O . GLY B 1 688 ? -14.719 -43.375 -21.328 1 91 688 GLY B O 1
ATOM 11891 N N . TYR B 1 689 ? -13.906 -42.219 -19.656 1 92.25 689 TYR B N 1
ATOM 11892 C CA . TYR B 1 689 ? -12.617 -42.875 -19.734 1 92.25 689 TYR B CA 1
ATOM 11893 C C . TYR B 1 689 ? -12.039 -43.125 -18.344 1 92.25 689 TYR B C 1
ATOM 11895 O O . TYR B 1 689 ? -12.594 -42.656 -17.344 1 92.25 689 TYR B O 1
ATOM 11903 N N . TYR B 1 690 ? -11.078 -44 -18.234 1 92.5 690 TYR B N 1
ATOM 11904 C CA . TYR B 1 690 ? -10.477 -44.406 -16.969 1 92.5 690 TYR B CA 1
ATOM 11905 C C . TYR B 1 690 ? -9.07 -43.844 -16.828 1 92.5 690 TYR B C 1
ATOM 11907 O O . TYR B 1 690 ? -8.359 -43.656 -17.828 1 92.5 690 TYR B O 1
ATOM 11915 N N . LYS B 1 691 ? -8.703 -43.562 -15.617 1 91.31 691 LYS B N 1
ATOM 11916 C CA . LYS B 1 691 ? -7.297 -43.312 -15.32 1 91.31 691 LYS B CA 1
ATOM 11917 C C . LYS B 1 691 ? -6.488 -44.594 -15.328 1 91.31 691 LYS B C 1
ATOM 11919 O O . LYS B 1 691 ? -6.934 -45.625 -14.789 1 91.31 691 LYS B O 1
ATOM 11924 N N . VAL B 1 692 ? -5.355 -44.594 -16.047 1 91.81 692 VAL B N 1
ATOM 11925 C CA . VAL B 1 692 ? -4.488 -45.75 -16.094 1 91.81 692 VAL B CA 1
ATOM 11926 C C . VAL B 1 692 ? -3.422 -45.656 -15.008 1 91.81 692 VAL B C 1
ATOM 11928 O O . VAL B 1 692 ? -2.674 -44.688 -14.945 1 91.81 692 VAL B O 1
ATOM 11931 N N . GLU B 1 693 ? -3.33 -46.625 -14.156 1 88.19 693 GLU B N 1
ATOM 11932 C CA . GLU B 1 693 ? -2.355 -46.594 -13.07 1 88.19 693 GLU B CA 1
ATOM 11933 C C . GLU B 1 693 ? -1.044 -47.25 -13.492 1 88.19 693 GLU B C 1
ATOM 11935 O O . GLU B 1 693 ? 0.03 -46.844 -13.047 1 88.19 693 GLU B O 1
ATOM 11940 N N . LYS B 1 694 ? -1.237 -48.281 -14.203 1 89.25 694 LYS B N 1
ATOM 11941 C CA . LYS B 1 694 ? -0.056 -49.062 -14.57 1 89.25 694 LYS B CA 1
ATOM 11942 C C . LYS B 1 694 ? -0.228 -49.688 -15.945 1 89.25 694 LYS B C 1
ATOM 11944 O O . LYS B 1 694 ? -1.311 -50.188 -16.281 1 89.25 694 LYS B O 1
ATOM 11949 N N . VAL B 1 695 ? 0.764 -49.562 -16.781 1 89.31 695 VAL B N 1
ATOM 11950 C CA . VAL B 1 695 ? 0.86 -50.281 -18.047 1 89.31 695 VAL B CA 1
ATOM 11951 C C . VAL B 1 695 ? 2.033 -51.281 -18 1 89.31 695 VAL B C 1
ATOM 11953 O O . VAL B 1 695 ? 3.168 -50.875 -17.719 1 89.31 695 VAL B O 1
ATOM 11956 N N . TYR B 1 696 ? 1.729 -52.438 -18.078 1 86.94 696 TYR B N 1
ATOM 11957 C CA . TYR B 1 696 ? 2.791 -53.438 -18 1 86.94 696 TYR B CA 1
ATOM 11958 C C . TYR B 1 696 ? 2.555 -54.562 -19.016 1 86.94 696 TYR B C 1
ATOM 11960 O O . TYR B 1 696 ? 1.48 -54.656 -19.609 1 86.94 696 TYR B O 1
ATOM 11968 N N . PHE B 1 697 ? 3.551 -55.344 -19.172 1 83.06 697 PHE B N 1
ATOM 11969 C CA . PHE B 1 697 ? 3.475 -56.438 -20.125 1 83.06 697 PHE B CA 1
ATOM 11970 C C . PHE B 1 697 ? 3.078 -57.719 -19.422 1 83.06 697 PHE B C 1
ATOM 11972 O O . PHE B 1 697 ? 3.529 -58 -18.312 1 83.06 697 PHE B O 1
ATOM 11979 N N . GLY B 1 698 ? 2.16 -58.406 -20.094 1 80.62 698 GLY B N 1
ATOM 11980 C CA . GLY B 1 698 ? 1.744 -59.719 -19.609 1 80.62 698 GLY B CA 1
ATOM 11981 C C . GLY B 1 698 ? 1.59 -60.75 -20.734 1 80.62 698 GLY B C 1
ATOM 11982 O O . GLY B 1 698 ? 2.09 -60.531 -21.844 1 80.62 698 GLY B O 1
ATOM 11983 N N . THR B 1 699 ? 1.244 -61.875 -20.375 1 83.06 699 THR B N 1
ATOM 11984 C CA . THR B 1 699 ? 1.012 -62.938 -21.359 1 83.06 699 THR B CA 1
ATOM 11985 C C . THR B 1 699 ? -0.42 -63.469 -21.266 1 83.06 699 THR B C 1
ATOM 11987 O O . THR B 1 699 ? -0.97 -63.562 -20.156 1 83.06 699 THR B O 1
ATOM 11990 N N . LYS B 1 700 ? -1.007 -63.406 -22.375 1 80.5 700 LYS B N 1
ATOM 11991 C CA . LYS B 1 700 ? -2.311 -64.062 -22.5 1 80.5 700 LYS B CA 1
ATOM 11992 C C . LYS B 1 700 ? -2.293 -65.125 -23.562 1 80.5 700 LYS B C 1
ATOM 11994 O O . LYS B 1 700 ? -1.959 -64.875 -24.719 1 80.5 700 LYS B O 1
ATOM 11999 N N . ASN B 1 701 ? -2.721 -66.375 -23.234 1 79.44 701 ASN B N 1
ATOM 12000 C CA . ASN B 1 701 ? -2.744 -67.562 -24.109 1 79.44 701 ASN B CA 1
ATOM 12001 C C . ASN B 1 701 ? -1.409 -67.75 -24.828 1 79.44 701 ASN B C 1
ATOM 12003 O O . ASN B 1 701 ? -1.375 -68 -26.031 1 79.44 701 ASN B O 1
ATOM 12007 N N . GLY B 1 702 ? -0.304 -67.438 -24.188 1 77 702 GLY B N 1
ATOM 12008 C CA . GLY B 1 702 ? 1.029 -67.688 -24.719 1 77 702 GLY B CA 1
ATOM 12009 C C . GLY B 1 702 ? 1.57 -66.5 -25.5 1 77 702 GLY B C 1
ATOM 12010 O O . GLY B 1 702 ? 2.746 -66.438 -25.875 1 77 702 GLY B O 1
ATOM 12011 N N . ASN B 1 703 ? 0.745 -65.562 -25.828 1 81.56 703 ASN B N 1
ATOM 12012 C CA . ASN B 1 703 ? 1.188 -64.375 -26.578 1 81.56 703 ASN B CA 1
ATOM 12013 C C . ASN B 1 703 ? 1.369 -63.188 -25.672 1 81.56 703 ASN B C 1
ATOM 12015 O O . ASN B 1 703 ? 0.645 -63.031 -24.688 1 81.56 703 ASN B O 1
ATOM 12019 N N . LEU B 1 704 ? 2.361 -62.406 -26.031 1 82.31 704 LEU B N 1
ATOM 12020 C CA . LEU B 1 704 ? 2.623 -61.188 -25.266 1 82.31 704 LEU B CA 1
ATOM 12021 C C . LEU B 1 704 ? 1.499 -60.156 -25.469 1 82.31 704 LEU B C 1
ATOM 12023 O O . LEU B 1 704 ? 0.993 -60 -26.578 1 82.31 704 LEU B O 1
ATOM 12027 N N . CYS B 1 705 ? 1.01 -59.656 -24.375 1 86.69 705 CYS B N 1
ATOM 12028 C CA . CYS B 1 705 ? -0.047 -58.656 -24.438 1 86.69 705 CYS B CA 1
ATOM 12029 C C . CYS B 1 705 ? 0.274 -57.469 -23.531 1 86.69 705 CYS B C 1
ATOM 12031 O O . CYS B 1 705 ? 1.229 -57.5 -22.75 1 86.69 705 CYS B O 1
ATOM 12033 N N . LEU B 1 706 ? -0.416 -56.375 -23.797 1 88.75 706 LEU B N 1
ATOM 12034 C CA . LEU B 1 706 ? -0.295 -55.188 -22.969 1 88.75 706 LEU B CA 1
ATOM 12035 C C . LEU B 1 706 ? -1.418 -55.125 -21.938 1 88.75 706 LEU B C 1
ATOM 12037 O O . LEU B 1 706 ? -2.596 -55.219 -22.297 1 88.75 706 LEU B O 1
ATOM 12041 N N . LYS B 1 707 ? -1.073 -55.031 -20.703 1 90.25 707 LYS B N 1
ATOM 12042 C CA . LYS B 1 707 ? -2.062 -54.969 -19.625 1 90.25 707 LYS B CA 1
ATOM 12043 C C . LYS B 1 707 ? -2.105 -53.594 -19 1 90.25 707 LYS B C 1
ATOM 12045 O O . LYS B 1 707 ? -1.065 -52.938 -18.828 1 90.25 707 LYS B O 1
ATOM 12050 N N . LEU B 1 708 ? -3.338 -53.125 -18.75 1 93.56 708 LEU B N 1
ATOM 12051 C CA . LEU B 1 708 ? -3.562 -51.844 -18.109 1 93.56 708 LEU B CA 1
ATOM 12052 C C . LEU B 1 708 ? -4.277 -52 -16.781 1 93.56 708 LEU B C 1
ATOM 12054 O O . LEU B 1 708 ? -5.266 -52.75 -16.688 1 93.56 708 LEU B O 1
ATOM 12058 N N . ASN B 1 709 ? -3.742 -51.469 -15.719 1 92.88 709 ASN B N 1
ATOM 12059 C CA . ASN B 1 709 ? -4.48 -51.312 -14.469 1 92.88 709 ASN B CA 1
ATOM 12060 C C . ASN B 1 709 ? -5.238 -50 -14.43 1 92.88 709 ASN B C 1
ATOM 12062 O O . ASN B 1 709 ? -4.645 -48.938 -14.594 1 92.88 709 ASN B O 1
ATOM 12066 N N . LEU B 1 710 ? -6.551 -50.094 -14.273 1 92.56 710 LEU B N 1
ATOM 12067 C CA . LEU B 1 710 ? -7.414 -48.938 -14.297 1 92.56 710 LEU B CA 1
ATOM 12068 C C . LEU B 1 710 ? -7.871 -48.531 -12.898 1 92.56 710 LEU B C 1
ATOM 12070 O O . LEU B 1 710 ? -7.895 -49.406 -12 1 92.56 710 LEU B O 1
ATOM 12074 N N . SER B 1 711 ? -8.117 -47.281 -12.664 1 88.44 711 SER B N 1
ATOM 12075 C CA . SER B 1 711 ? -8.578 -46.844 -11.359 1 88.44 711 SER B CA 1
ATOM 12076 C C . SER B 1 711 ? -9.836 -46 -11.477 1 88.44 711 SER B C 1
ATOM 12078 O O . SER B 1 711 ? -10.93 -46.5 -11.719 1 88.44 711 SER B O 1
ATOM 12080 N N . SER B 1 712 ? -9.719 -44.688 -11.531 1 86.69 712 SER B N 1
ATOM 12081 C CA . SER B 1 712 ? -10.852 -43.75 -11.469 1 86.69 712 SER B CA 1
ATOM 12082 C C . SER B 1 712 ? -11.516 -43.594 -12.828 1 86.69 712 SER B C 1
ATOM 12084 O O . SER B 1 712 ? -10.828 -43.469 -13.852 1 86.69 712 SER B O 1
ATOM 12086 N N . PHE B 1 713 ? -12.875 -43.719 -12.82 1 89.88 713 PHE B N 1
ATOM 12087 C CA . PHE B 1 713 ? -13.656 -43.469 -14.031 1 89.88 713 PHE B CA 1
ATOM 12088 C C . PHE B 1 713 ? -14.07 -42 -14.117 1 89.88 713 PHE B C 1
ATOM 12090 O O . PHE B 1 713 ? -14.578 -41.438 -13.148 1 89.88 713 PHE B O 1
ATOM 12097 N N . ILE B 1 714 ? -13.844 -41.406 -15.203 1 87.56 714 ILE B N 1
ATOM 12098 C CA . ILE B 1 714 ? -14.203 -40.031 -15.469 1 87.56 714 ILE B CA 1
ATOM 12099 C C . ILE B 1 714 ? -15.328 -39.969 -16.5 1 87.56 714 ILE B C 1
ATOM 12101 O O . ILE B 1 714 ? -15.133 -40.312 -17.656 1 87.56 714 ILE B O 1
ATOM 12105 N N . SER B 1 715 ? -16.422 -39.469 -16.062 1 86.69 715 SER B N 1
ATOM 12106 C CA . SER B 1 715 ? -17.594 -39.469 -16.922 1 86.69 715 SER B CA 1
ATOM 12107 C C . SER B 1 715 ? -17.562 -38.25 -17.875 1 86.69 715 SER B C 1
ATOM 12109 O O . SER B 1 715 ? -17.156 -37.156 -17.484 1 86.69 715 SER B O 1
ATOM 12111 N N . LEU B 1 716 ? -17.875 -38.438 -19.078 1 85 716 LEU B N 1
ATOM 12112 C CA . LEU B 1 716 ? -18 -37.375 -20.062 1 85 716 LEU B CA 1
ATOM 12113 C C . LEU B 1 716 ? -19.422 -36.781 -20.047 1 85 716 LEU B C 1
ATOM 12115 O O . LEU B 1 716 ? -19.641 -35.656 -20.5 1 85 716 LEU B O 1
ATOM 12119 N N . GLY B 1 717 ? -20.359 -37.469 -19.562 1 79.88 717 GLY B N 1
ATOM 12120 C CA . GLY B 1 717 ? -21.75 -37.062 -19.531 1 79.88 717 GLY B CA 1
ATOM 12121 C C . GLY B 1 717 ? -22.688 -38.188 -19.125 1 79.88 717 GLY B C 1
ATOM 12122 O O . GLY B 1 717 ? -22.25 -39.281 -18.828 1 79.88 717 GLY B O 1
ATOM 12123 N N . ILE B 1 718 ? -23.938 -37.844 -19.094 1 80.38 718 ILE B N 1
ATOM 12124 C CA . ILE B 1 718 ? -24.953 -38.781 -18.625 1 80.38 718 ILE B CA 1
ATOM 12125 C C . ILE B 1 718 ? -25.297 -39.781 -19.734 1 80.38 718 ILE B C 1
ATOM 12127 O O . ILE B 1 718 ? -25.516 -40.969 -19.469 1 80.38 718 ILE B O 1
ATOM 12131 N N . ASN B 1 719 ? -25.109 -39.406 -20.953 1 85.62 719 ASN B N 1
ATOM 12132 C CA . ASN B 1 719 ? -25.531 -40.25 -22.078 1 85.62 719 ASN B CA 1
ATOM 12133 C C . ASN B 1 719 ? -24.344 -40.938 -22.75 1 85.62 719 ASN B C 1
ATOM 12135 O O . ASN B 1 719 ? -23.219 -40.406 -22.688 1 85.62 719 ASN B O 1
ATOM 12139 N N . ARG B 1 720 ? -24.641 -42.125 -23.219 1 89.88 720 ARG B N 1
ATOM 12140 C CA . ARG B 1 720 ? -23.641 -42.812 -24.031 1 89.88 720 ARG B CA 1
ATOM 12141 C C . ARG B 1 720 ? -23.75 -42.406 -25.5 1 89.88 720 ARG B C 1
ATOM 12143 O O . ARG B 1 720 ? -24.844 -42.188 -26.016 1 89.88 720 ARG B O 1
ATOM 12150 N N . THR B 1 721 ? -22.719 -42.219 -26.094 1 89.62 721 THR B N 1
ATOM 12151 C CA . THR B 1 721 ? -22.688 -41.781 -27.484 1 89.62 721 THR B CA 1
ATOM 12152 C C . THR B 1 721 ? -22.094 -42.875 -28.375 1 89.62 721 THR B C 1
ATOM 12154 O O . THR B 1 721 ? -21.016 -43.375 -28.094 1 89.62 721 THR B O 1
ATOM 12157 N N . PRO B 1 722 ? -22.828 -43.25 -29.438 1 85.94 722 PRO B N 1
ATOM 12158 C CA . PRO B 1 722 ? -22.297 -44.25 -30.359 1 85.94 722 PRO B CA 1
ATOM 12159 C C . PRO B 1 722 ? -21.156 -43.719 -31.219 1 85.94 722 PRO B C 1
ATOM 12161 O O . PRO B 1 722 ? -21.219 -42.594 -31.672 1 85.94 722 PRO B O 1
ATOM 12164 N N . ILE B 1 723 ? -20.078 -44.406 -31.328 1 76.69 723 ILE B N 1
ATOM 12165 C CA . ILE B 1 723 ? -18.938 -43.969 -32.125 1 76.69 723 ILE B CA 1
ATOM 12166 C C . ILE B 1 723 ? -18.797 -44.875 -33.344 1 76.69 723 ILE B C 1
ATOM 12168 O O . ILE B 1 723 ? -17.703 -44.969 -33.938 1 76.69 723 ILE B O 1
ATOM 12172 N N . TYR B 1 724 ? -19.703 -45.656 -33.781 1 62.22 724 TYR B N 1
ATOM 12173 C CA . TYR B 1 724 ? -19.609 -46.625 -34.875 1 62.22 724 TYR B CA 1
ATOM 12174 C C . TYR B 1 724 ? -19.078 -46 -36.156 1 62.22 724 TYR B C 1
ATOM 12176 O O . TYR B 1 724 ? -18.328 -46.594 -36.906 1 62.22 724 TYR B O 1
ATOM 12184 N N . ARG B 1 725 ? -19.531 -44.812 -36.469 1 58.47 725 ARG B N 1
ATOM 12185 C CA . ARG B 1 725 ? -19.25 -44.25 -37.781 1 58.47 725 ARG B CA 1
ATOM 12186 C C . ARG B 1 725 ? -17.828 -43.688 -37.844 1 58.47 725 ARG B C 1
ATOM 12188 O O . ARG B 1 725 ? -17.328 -43.344 -38.938 1 58.47 725 ARG B O 1
ATOM 12195 N N . ILE B 1 726 ? -17.203 -43.656 -36.75 1 61.84 726 ILE B N 1
ATOM 12196 C CA . ILE B 1 726 ? -15.898 -42.969 -36.812 1 61.84 726 ILE B CA 1
ATOM 12197 C C . ILE B 1 726 ? -14.781 -44.031 -36.781 1 61.84 726 ILE B C 1
ATOM 12199 O O . ILE B 1 726 ? -14.883 -45 -36.031 1 61.84 726 ILE B O 1
ATOM 12203 N N . LYS B 1 727 ? -14.055 -44.125 -37.812 1 61.22 727 LYS B N 1
ATOM 12204 C CA . LYS B 1 727 ? -12.906 -45 -38.031 1 61.22 727 LYS B CA 1
ATOM 12205 C C . LYS B 1 727 ? -11.922 -44.906 -36.875 1 61.22 727 LYS B C 1
ATOM 12207 O O . LYS B 1 727 ? -10.75 -44.562 -37.062 1 61.22 727 LYS B O 1
ATOM 12212 N N . MET B 1 728 ? -12.43 -45 -35.625 1 69.31 728 MET B N 1
ATOM 12213 C CA . MET B 1 728 ? -11.477 -45.062 -34.531 1 69.31 728 MET B CA 1
ATOM 12214 C C . MET B 1 728 ? -10.961 -46.469 -34.312 1 69.31 728 MET B C 1
ATOM 12216 O O . MET B 1 728 ? -11.742 -47.406 -34.219 1 69.31 728 MET B O 1
ATOM 12220 N N . GLN B 1 729 ? -9.602 -46.656 -34.438 1 77.19 729 GLN B N 1
ATOM 12221 C CA . GLN B 1 729 ? -8.977 -47.969 -34.25 1 77.19 729 GLN B CA 1
ATOM 12222 C C . GLN B 1 729 ? -8.531 -48.156 -32.781 1 77.19 729 GLN B C 1
ATOM 12224 O O . GLN B 1 729 ? -8.156 -47.188 -32.125 1 77.19 729 GLN B O 1
ATOM 12229 N N . PRO B 1 730 ? -8.805 -49.375 -32.312 1 84.75 730 PRO B N 1
ATOM 12230 C CA . PRO B 1 730 ? -8.258 -49.656 -30.969 1 84.75 730 PRO B CA 1
ATOM 12231 C C . PRO B 1 730 ? -6.73 -49.562 -30.922 1 84.75 730 PRO B C 1
ATOM 12233 O O . PRO B 1 730 ? -6.059 -49.938 -31.891 1 84.75 730 PRO B O 1
ATOM 12236 N N . GLY B 1 731 ? -6.234 -48.969 -29.906 1 86.44 731 GLY B N 1
ATOM 12237 C CA . GLY B 1 731 ? -4.793 -48.906 -29.75 1 86.44 731 GLY B CA 1
ATOM 12238 C C . GLY B 1 731 ? -4.207 -47.594 -30.219 1 86.44 731 GLY B C 1
ATOM 12239 O O . GLY B 1 731 ? -3.01 -47.5 -30.5 1 86.44 731 GLY B O 1
ATOM 12240 N N . GLU B 1 732 ? -5.109 -46.656 -30.391 1 87.19 732 GLU B N 1
ATOM 12241 C CA . GLU B 1 732 ? -4.641 -45.312 -30.75 1 87.19 732 GLU B CA 1
ATOM 12242 C C . GLU B 1 732 ? -4.582 -44.406 -29.531 1 87.19 732 GLU B C 1
ATOM 12244 O O . GLU B 1 732 ? -5.324 -44.594 -28.562 1 87.19 732 GLU B O 1
ATOM 12249 N N . LEU B 1 733 ? -3.631 -43.531 -29.562 1 89 733 LEU B N 1
ATOM 12250 C CA . LEU B 1 733 ? -3.553 -42.469 -28.562 1 89 733 LEU B CA 1
ATOM 12251 C C . LEU B 1 733 ? -4.211 -41.188 -29.047 1 89 733 LEU B C 1
ATOM 12253 O O . LEU B 1 733 ? -3.801 -40.625 -30.078 1 89 733 LEU B O 1
ATOM 12257 N N . ILE B 1 734 ? -5.246 -40.781 -28.406 1 87.44 734 ILE B N 1
ATOM 12258 C CA . ILE B 1 734 ? -5.98 -39.594 -28.859 1 87.44 734 ILE B CA 1
ATOM 12259 C C . ILE B 1 734 ? -5.973 -38.531 -27.766 1 87.44 734 ILE B C 1
ATOM 12261 O O . ILE B 1 734 ? -5.539 -38.781 -26.641 1 87.44 734 ILE B O 1
ATOM 12265 N N . SER B 1 735 ? -6.398 -37.344 -28.203 1 86.69 735 SER B N 1
ATOM 12266 C CA . SER B 1 735 ? -6.414 -36.219 -27.281 1 86.69 735 SER B CA 1
ATOM 12267 C C . SER B 1 735 ? -7.754 -36.094 -26.562 1 86.69 735 SER B C 1
ATOM 12269 O O . SER B 1 735 ? -8.758 -36.656 -27.016 1 86.69 735 SER B O 1
ATOM 12271 N N . ASN B 1 736 ? -7.707 -35.5 -25.469 1 84.19 736 ASN B N 1
ATOM 12272 C CA . ASN B 1 736 ? -8.945 -35.25 -24.734 1 84.19 736 ASN B CA 1
ATOM 12273 C C . ASN B 1 736 ? -9.938 -34.438 -25.562 1 84.19 736 ASN B C 1
ATOM 12275 O O . ASN B 1 736 ? -11.148 -34.656 -25.484 1 84.19 736 ASN B O 1
ATOM 12279 N N . ASP B 1 737 ? -9.398 -33.469 -26.281 1 79.56 737 ASP B N 1
ATOM 12280 C CA . ASP B 1 737 ? -10.258 -32.656 -27.141 1 79.56 737 ASP B CA 1
ATOM 12281 C C . ASP B 1 737 ? -11.023 -33.531 -28.141 1 79.56 737 ASP B C 1
ATOM 12283 O O . ASP B 1 737 ? -12.211 -33.344 -28.375 1 79.56 737 ASP B O 1
ATOM 12287 N N . LEU B 1 738 ? -10.297 -34.438 -28.641 1 83.44 738 LEU B N 1
ATOM 12288 C CA . LEU B 1 738 ? -10.93 -35.312 -29.609 1 83.44 738 LEU B CA 1
ATOM 12289 C C . LEU B 1 738 ? -11.984 -36.188 -28.938 1 83.44 738 LEU B C 1
ATOM 12291 O O . LEU B 1 738 ? -13.031 -36.469 -29.516 1 83.44 738 LEU B O 1
ATOM 12295 N N . VAL B 1 739 ? -11.695 -36.594 -27.734 1 85.75 739 VAL B N 1
ATOM 12296 C CA . VAL B 1 739 ? -12.664 -37.406 -27 1 85.75 739 VAL B CA 1
ATOM 12297 C C . VAL B 1 739 ? -13.953 -36.625 -26.781 1 85.75 739 VAL B C 1
ATOM 12299 O O . VAL B 1 739 ? -15.047 -37.156 -26.969 1 85.75 739 VAL B O 1
ATOM 12302 N N . VAL B 1 740 ? -13.75 -35.406 -26.422 1 82.94 740 VAL B N 1
ATOM 12303 C CA . VAL B 1 740 ? -14.906 -34.562 -26.172 1 82.94 740 VAL B CA 1
ATOM 12304 C C . VAL B 1 740 ? -15.664 -34.312 -27.469 1 82.94 740 VAL B C 1
ATOM 12306 O O . VAL B 1 740 ? -16.891 -34.344 -27.5 1 82.94 740 VAL B O 1
ATOM 12309 N N . GLU B 1 741 ? -14.945 -34.094 -28.484 1 83.62 741 GLU B N 1
ATOM 12310 C CA . GLU B 1 741 ? -15.57 -33.906 -29.797 1 83.62 741 GLU B CA 1
ATOM 12311 C C . GLU B 1 741 ? -16.344 -35.125 -30.234 1 83.62 741 GLU B C 1
ATOM 12313 O O . GLU B 1 741 ? -17.422 -35.031 -30.812 1 83.62 741 GLU B O 1
ATOM 12318 N N . LEU B 1 742 ? -15.734 -36.219 -29.984 1 84.75 742 LEU B N 1
ATOM 12319 C CA . LEU B 1 742 ? -16.391 -37.5 -30.312 1 84.75 742 LEU B CA 1
ATOM 12320 C C . LEU B 1 742 ? -17.656 -37.688 -29.484 1 84.75 742 LEU B C 1
ATOM 12322 O O . LEU B 1 742 ? -18.688 -38.094 -30.031 1 84.75 742 LEU B O 1
ATOM 12326 N N . TYR B 1 743 ? -17.531 -37.344 -28.281 1 85.81 743 TYR B N 1
ATOM 12327 C CA . TYR B 1 743 ? -18.672 -37.5 -27.391 1 85.81 743 TYR B CA 1
ATOM 12328 C C . TYR B 1 743 ? -19.812 -36.562 -27.766 1 85.81 743 TYR B C 1
ATOM 12330 O O . TYR B 1 743 ? -20.984 -36.938 -27.688 1 85.81 743 TYR B O 1
ATOM 12338 N N . GLU B 1 744 ? -19.438 -35.344 -28.125 1 84.31 744 GLU B N 1
ATOM 12339 C CA . GLU B 1 744 ? -20.453 -34.344 -28.484 1 84.31 744 GLU B CA 1
ATOM 12340 C C . GLU B 1 744 ? -20.875 -34.5 -29.938 1 84.31 744 GLU B C 1
ATOM 12342 O O . GLU B 1 744 ? -21.734 -33.781 -30.438 1 84.31 744 GLU B O 1
ATOM 12347 N N . GLN B 1 745 ? -20.359 -35.562 -30.672 1 79.56 745 GLN B N 1
ATOM 12348 C CA . GLN B 1 745 ? -20.688 -35.875 -32.062 1 79.56 745 GLN B CA 1
ATOM 12349 C C . GLN B 1 745 ? -20.453 -34.688 -32.969 1 79.56 745 GLN B C 1
ATOM 12351 O O . GLN B 1 745 ? -21.281 -34.375 -33.844 1 79.56 745 GLN B O 1
ATOM 12356 N N . ARG B 1 746 ? -19.422 -34.031 -32.719 1 66.06 746 ARG B N 1
ATOM 12357 C CA . ARG B 1 746 ? -19.094 -32.906 -33.594 1 66.06 746 ARG B CA 1
ATOM 12358 C C . ARG B 1 746 ? -18.234 -33.344 -34.781 1 66.06 746 ARG B C 1
ATOM 12360 O O . ARG B 1 746 ? -18 -32.562 -35.688 1 66.06 746 ARG B O 1
ATOM 12367 N N . ILE B 1 747 ? -17.641 -34.406 -34.719 1 66.94 747 ILE B N 1
ATOM 12368 C CA . ILE B 1 747 ? -16.844 -34.906 -35.812 1 66.94 747 ILE B CA 1
ATOM 12369 C C . ILE B 1 747 ? -17.625 -35.969 -36.594 1 66.94 747 ILE B C 1
ATOM 12371 O O . ILE B 1 747 ? -18.203 -36.875 -36 1 66.94 747 ILE B O 1
ATOM 12375 N N . TYR B 1 748 ? -17.906 -35.656 -37.938 1 55.19 748 TYR B N 1
ATOM 12376 C CA . TYR B 1 748 ? -18.594 -36.594 -38.844 1 55.19 748 TYR B CA 1
ATOM 12377 C C . TYR B 1 748 ? -17.594 -37.469 -39.562 1 55.19 748 TYR B C 1
ATOM 12379 O O . TYR B 1 748 ? -16.469 -37.062 -39.875 1 55.19 748 TYR B O 1
#

Sequence (1496 aa):
MLLFIEGYPYNLDEIVKDGLTVRDVLKDVVSVPVKEDKYSFEYVGYCYSKAAKDVVFFLPKVVLTGEINEESGDDTIFGASPQEIIDFESEAVKSKFTEEGCKEYKEFLSTLSIWIYRTISVYKQTHNDNILENKEYQSESRGKKQKHNTLLDVIIALRDFNRNNQDYFTFVAKNVHSGYNKINWNKTITSSQAVIQNGSPVYIEPVNRKKMVNFDEELLVIYFSILNYIREIHGFSFEINIQYPLISCDKLKKSYIDRNLGCRRLKQIKYKYFSDKALRIWDLCYAFFDREYKIAMNRQAEDYLLAKDFERIFEVMIDTLVSGNDKQNLPKELTEQRDGKLVDHMFVGQGLIEQSDLTSELTYYIGDSKYYKRSKNDRTQLGDKSIYKQYTYARNVIQWNMNLFLDGDGNGEHPQLRDTLTEGYNPIPNFFISARIPNKKAGDSKFLSFDDRELKAQDGGVQLNRQFENRLFDRDTLLLCHYDVNFLYIVSLYGRNNKSTQAIWREYVRKEFRNKIQGTLNRLYTFRTLQPRDGMDCYQFIQDNFQRLNGKLYRPKSDSNYLILALMKDEDFDIWKSLKIKSSTIKKETAQSKELVNALQTHFYVSDPFELETEFHIDSIDNVGTLTQQPKQEIRNILTGLVRRTDADYSDFDSHTAKTYTMEKIPTSINVMDIRYFLPMVGGEIDGYYKVEKVYFGTKNGNLCLKLNLSSFISLGINRTPIYRIKMQPGELISNDLVVELYEQRIYMLLFIEGYPYNLDEIVKDGLTVRDVLKDVVSVPVKEDKYSFEYVGYCYSKAAKDVVFFLPKVVLTGEINEESGDDTIFGASPQEIIDFESEAVKSKFTEEGCKEYKEFLSTLSIWIYRTISVYKQTHNDNILENKEYQSESRGKKQKHNTLLDVIIALRDFNRNNQDYFTFVAKNVHSGYNKINWNKTITSSQAVIQNGSPVYIEPVNRKKMVNFDEELLVIYFSILNYIREIHGFSFEINIQYPLISCDKLKKSYIDRNLGCRRLKQIKYKYFSDKALRIWDLCYAFFDREYKIAMNRQAEDYLLAKDFERIFEVMIDTLVSGNDKQNLPKELTEQRDGKLVDHMFVGQGLIEQSDLTSELTYYIGDSKYYKRSKNDRTQLGDKSIYKQYTYARNVIQWNMNLFLDGDGNGEHPQLRDTLTEGYNPIPNFFISARIPNKKAGDSKFLSFDDRELKAQDGGVQLNRQFENRLFDRDTLLLCHYDVNFLYIVSLYGRNNKSTQAIWREYVRKEFRNKIQGTLNRLYTFRTLQPRDGMDCYQFIQDNFQRLNGKLYRPKSDSNYLILALMKDEDFDIWKSLKIKSSTIKKETAQSKELVNALQTHFYVSDPFELETEFHIDSIDNVGTLTQQPKQEIRNILTGLVRRTDADYSDFDSHTAKTYTMEKIPTSINVMDIRYFLPMVGGEIDGYYKVEKVYFGTKNGNLCLKLNLSSFISLGINRTPIYRIKMQPGELISNDLVVELYEQRIY